Protein AF-0000000077127706 (afdb_homodimer)

Secondary structure (DSSP, 8-state):
------------------TT---S-------------------------------------S----TT-PPB--HHHHHHHHHHT--HHHHHHEEEEEETTTTEEE--GGG-EEETTBHHHHH--EEEEEEEEETTEEETHHHHHHHHHHHHHHTTPPPTT--SSS--HHHHHHHHHHHHHHHHHHT--SSEEEEEEEE--BS-SSS-GGG-S--EEEEEEEE----S-TT--PPPEEEEE--SPPPPHHHHTS-BS--HHHHHHHHHHHHTT-SEEE-B-TTSBB---SSSEEEEEEE----S------------SSSGGGSS--EEEEE--TTSS---HHHHHHHHHHHTS-TTGGGTEEEEEE---BHHHHHT-SEEEEEETTTEEEEEEEETTEE-S-TT----HHHHHHHHHHHHHHHH-GGGEEE--GGGT-/------------------TT-TTS-TT---------------------------------SS----TT---B--HHHHHHHHHHT--HHHHHHEEEEEETTTTEEE--GGG-EEETTBHHHHH--EEEEEEEEETTEEETHHHHHHHHHHHHHHTTPPPTT--SSS--HHHHHHHHHHHHHHHHHHT--SSEEEEEEEE--BS-SSS-GGG-S--EEEEEEEE----S-TT--PPPEEEEE--SPPPPHHHHTS-BS--HHHHHHHHHHHHTT-SEEE-B-TTSBB---SSSEEEEEEE----S------------SSSGGGSS--EEEEE--TTSS---HHHHHHHHHHHTS-TTGGGTEEEEEE---BHHHHHT-SEEEEEETTTEEEEEEEETTEE-S-TT----HHHHHHHHHHHHHHHH-GGGEEE--GGGT-

pLDDT: mean 79.5, std 29.15, range [15.66, 98.88]

Solvent-accessible surface area (backbone atoms only — not comparable to full-atom values): 49054 Å² total; per-residue (Å²): 136,88,72,54,78,69,80,82,91,85,81,88,79,87,95,86,82,84,82,78,76,85,75,82,75,93,76,81,79,94,80,77,85,86,78,82,81,80,76,81,77,78,84,77,80,81,79,76,77,76,73,74,72,77,70,67,75,68,80,66,69,78,71,80,65,68,88,83,66,72,50,77,37,52,45,68,53,47,52,53,37,42,42,73,58,54,51,67,60,41,69,74,21,42,34,20,34,36,32,59,77,58,55,34,31,28,60,40,54,56,47,48,52,44,60,51,38,17,30,18,37,62,28,8,34,27,27,45,49,72,32,45,28,35,85,38,19,29,34,45,47,67,60,45,48,52,52,38,51,52,23,26,58,74,69,66,33,60,70,60,67,51,81,76,73,73,72,58,58,67,30,52,54,50,49,50,51,50,51,35,48,46,44,20,67,34,65,66,36,55,55,28,36,43,34,36,35,42,20,31,16,41,44,51,87,70,64,53,62,82,54,24,79,47,32,29,43,36,36,39,32,36,50,51,79,73,68,87,62,88,86,58,72,63,64,76,32,34,33,30,77,42,87,63,72,74,61,57,40,80,56,30,46,30,53,49,13,53,30,40,63,34,26,48,32,45,50,51,14,50,76,68,74,32,73,37,22,31,37,56,45,96,89,45,29,44,52,32,41,70,82,31,42,42,38,30,34,38,74,40,78,71,68,82,78,70,79,76,73,84,71,78,78,75,71,49,81,90,56,49,79,69,44,95,61,49,26,23,36,40,22,42,49,52,75,55,29,59,71,52,67,46,50,53,48,48,35,42,38,36,56,73,67,41,74,38,46,93,74,38,37,72,39,50,46,71,40,86,37,42,48,69,58,55,58,64,13,60,40,35,30,38,28,20,82,87,66,44,32,25,34,38,48,27,50,68,88,37,65,36,28,58,91,84,46,94,73,52,67,67,40,51,52,49,26,53,49,48,56,48,44,54,71,63,40,60,94,45,44,46,74,44,58,42,69,80,69,99,106,59,74,73,80,85,76,84,85,84,80,93,81,74,91,76,77,75,92,70,74,88,71,78,75,86,69,72,90,72,76,75,88,77,77,84,78,75,80,76,73,77,82,73,79,76,76,71,75,73,73,72,72,74,70,66,73,67,78,66,68,78,71,80,64,66,88,84,68,72,50,77,37,52,44,69,53,46,52,52,36,43,43,73,58,54,50,68,60,42,69,72,22,42,33,20,34,36,33,60,77,59,55,34,32,30,61,40,54,56,48,47,53,44,59,50,40,18,30,18,37,62,28,9,34,26,27,43,47,69,30,46,27,35,86,38,20,30,34,46,46,69,60,44,48,52,52,38,52,52,23,26,58,75,70,66,31,61,72,59,67,49,81,76,73,73,72,59,58,68,30,52,54,50,50,52,52,49,51,35,49,47,42,19,67,35,66,65,37,55,54,28,35,42,35,37,34,42,22,33,16,43,44,51,86,69,64,52,62,81,54,23,79,46,32,30,42,35,38,39,32,35,50,51,80,72,69,87,62,89,86,58,73,64,63,76,32,34,32,31,76,42,89,63,74,74,61,57,40,79,56,30,46,31,53,49,14,54,30,38,61,34,26,48,30,45,51,51,13,51,75,68,72,30,73,37,22,31,36,54,44,96,88,44,30,43,53,31,41,68,81,30,43,42,38,27,34,37,74,40,79,71,70,82,78,69,79,73,73,83,70,78,78,78,71,50,83,90,55,50,80,70,44,96,60,47,26,22,36,39,22,42,49,52,77,54,28,58,70,51,67,48,49,53,51,48,35,43,38,36,58,72,67,41,74,38,47,93,75,38,37,72,38,50,45,70,39,87,38,41,50,69,58,55,57,65,12,59,40,36,30,38,28,18,83,87,64,46,29,25,32,38,48,26,51,69,87,37,64,35,28,58,89,84,48,95,73,52,67,67,40,51,51,49,26,53,50,50,54,47,44,56,72,62,40,59,93,43,46,46,75,44,58,40,68,80,70,100

Nearest PDB structures (foldseek):
  5mqz-assembly1_A  TM=9.033E-01  e=5.633E-25  Archaeoglobus fulgidus DSM 4304
  7z79-assembly1_F  TM=8.843E-01  e=9.056E-23  Variovorax paradoxus B4
  6h65-assembly2_B  TM=8.384E-01  e=2.078E-19  Haliangium ochraceum DSM 14365
  1i2k-assembly1_A  TM=8.230E-01  e=4.489E-17  Escherichia coli
  6bb9-assembly1_B  TM=8.659E-01  e=6.038E-16  Salmonella enterica subsp. enterica serovar Typhimurium

Radius of gyration: 34.41 Å; Cα contacts (8 Å, |Δi|>4): 1630; chains: 2; bounding box: 93×83×128 Å

Structure (mmCIF, N/CA/C/O backbone):
data_AF-0000000077127706-model_v1
#
loop_
_entity.id
_entity.type
_entity.pdbx_description
1 polymer 'Predicted protein'
#
loop_
_atom_site.group_PDB
_atom_site.id
_atom_site.type_symbol
_atom_site.label_atom_id
_atom_site.label_alt_id
_atom_site.label_comp_id
_atom_site.label_asym_id
_atom_site.label_entity_id
_atom_site.label_seq_id
_atom_site.pdbx_PDB_ins_code
_atom_site.Cartn_x
_atom_site.Cartn_y
_atom_site.Cartn_z
_atom_site.occupancy
_atom_site.B_iso_or_equiv
_atom_site.auth_seq_id
_atom_site.auth_comp_id
_atom_site.auth_asym_id
_atom_site.auth_atom_id
_atom_site.pdbx_PDB_model_num
ATOM 1 N N . MET A 1 1 ? 61.281 26.5 -26.328 1 18.11 1 MET A N 1
ATOM 2 C CA . MET A 1 1 ? 61.25 26.938 -27.719 1 18.11 1 MET A CA 1
ATOM 3 C C . MET A 1 1 ? 59.844 27.375 -28.141 1 18.11 1 MET A C 1
ATOM 5 O O . MET A 1 1 ? 58.875 26.984 -27.5 1 18.11 1 MET A O 1
ATOM 9 N N . SER A 1 2 ? 59.688 28.109 -29.234 1 18.64 2 SER A N 1
ATOM 10 C CA . SER A 1 2 ? 58.875 29.172 -29.844 1 18.64 2 SER A CA 1
ATOM 11 C C . SER A 1 2 ? 57.719 28.578 -30.609 1 18.64 2 SER A C 1
ATOM 13 O O . SER A 1 2 ? 57.781 28.438 -31.844 1 18.64 2 SER A O 1
ATOM 15 N N . ALA A 1 3 ? 57 27.562 -30.094 1 20.61 3 ALA A N 1
ATOM 16 C CA . ALA A 1 3 ? 56.312 26.703 -31.047 1 20.61 3 ALA A CA 1
ATOM 17 C C . ALA A 1 3 ? 55.156 27.453 -31.703 1 20.61 3 ALA A C 1
ATOM 19 O O . ALA A 1 3 ? 54.312 28.047 -31.016 1 20.61 3 ALA A O 1
ATOM 20 N N . PRO A 1 4 ? 54.812 27.391 -33.094 1 18.59 4 PRO A N 1
ATOM 21 C CA . PRO A 1 4 ? 54.344 28.297 -34.125 1 18.59 4 PRO A CA 1
ATOM 22 C C . PRO A 1 4 ? 52.812 28.328 -34.219 1 18.59 4 PRO A C 1
ATOM 24 O O . PRO A 1 4 ? 52.125 27.453 -33.656 1 18.59 4 PRO A O 1
ATOM 27 N N . ALA A 1 5 ? 52.156 29.047 -35.281 1 18.61 5 ALA A N 1
ATOM 28 C CA . ALA A 1 5 ? 51.125 30.016 -35.625 1 18.61 5 ALA A CA 1
ATOM 29 C C . ALA A 1 5 ? 49.875 29.344 -36.219 1 18.61 5 ALA A C 1
ATOM 31 O O . ALA A 1 5 ? 48.844 29.984 -36.375 1 18.61 5 ALA A O 1
ATOM 32 N N . ARG A 1 6 ? 49.625 27.875 -36.5 1 18.03 6 ARG A N 1
ATOM 33 C CA . ARG A 1 6 ? 49.188 27.641 -37.875 1 18.03 6 ARG A CA 1
ATOM 34 C C . ARG A 1 6 ? 47.688 27.922 -38.031 1 18.03 6 ARG A C 1
ATOM 36 O O . ARG A 1 6 ? 46.875 27.312 -37.344 1 18.03 6 ARG A O 1
ATOM 43 N N . CYS A 1 7 ? 47.188 29.016 -38.656 1 18.42 7 CYS A N 1
ATOM 44 C CA . CYS A 1 7 ? 45.969 29.797 -38.75 1 18.42 7 CYS A CA 1
ATOM 45 C C . CYS A 1 7 ? 44.906 29.047 -39.562 1 18.42 7 CYS A C 1
ATOM 47 O O . CYS A 1 7 ? 43.781 28.875 -39.094 1 18.42 7 CYS A O 1
ATOM 49 N N . PRO A 1 8 ? 44.688 29.188 -41.062 1 17.06 8 PRO A N 1
ATOM 50 C CA . PRO A 1 8 ? 43.594 29.906 -41.719 1 17.06 8 PRO A CA 1
ATOM 51 C C . PRO A 1 8 ? 42.625 28.984 -42.469 1 17.06 8 PRO A C 1
ATOM 53 O O . PRO A 1 8 ? 41.469 29.375 -42.75 1 17.06 8 PRO A O 1
ATOM 56 N N . LEU A 1 9 ? 42.875 27.656 -42.844 1 16.38 9 LEU A N 1
ATOM 57 C CA . LEU A 1 9 ? 42.531 27.422 -44.25 1 16.38 9 LEU A CA 1
ATOM 58 C C . LEU A 1 9 ? 41.031 27.438 -44.438 1 16.38 9 LEU A C 1
ATOM 60 O O . LEU A 1 9 ? 40.281 27.188 -43.5 1 16.38 9 LEU A O 1
ATOM 64 N N . ALA A 1 10 ? 40.438 26.984 -45.75 1 16.66 10 ALA A N 1
ATOM 65 C CA . ALA A 1 10 ? 39.75 27.344 -47 1 16.66 10 ALA A CA 1
ATOM 66 C C . ALA A 1 10 ? 38.375 26.719 -47.094 1 16.66 10 ALA A C 1
ATOM 68 O O . ALA A 1 10 ? 38.188 25.562 -46.719 1 16.66 10 ALA A O 1
ATOM 69 N N . ALA A 1 11 ? 37.188 27.438 -47.438 1 18.61 11 ALA A N 1
ATOM 70 C CA . ALA A 1 11 ? 35.75 27.594 -47.531 1 18.61 11 ALA A CA 1
ATOM 71 C C . ALA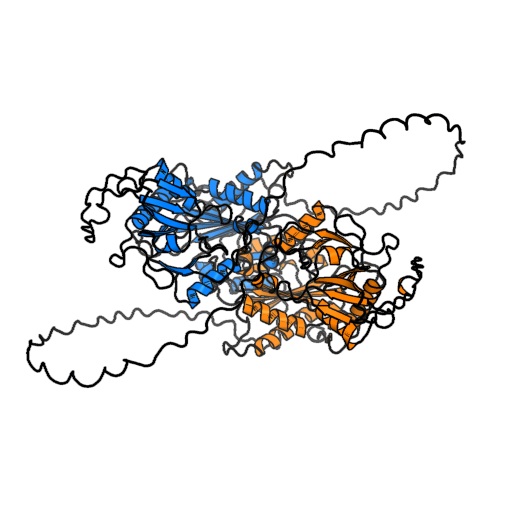 A 1 11 ? 35.156 26.75 -48.656 1 18.61 11 ALA A C 1
ATOM 73 O O . ALA A 1 11 ? 33.969 26.859 -48.969 1 18.61 11 ALA A O 1
ATOM 74 N N . THR A 1 12 ? 35.656 25.562 -49.156 1 16.02 12 THR A N 1
ATOM 75 C CA . THR A 1 12 ? 35.25 25.281 -50.531 1 16.02 12 THR A CA 1
ATOM 76 C C . THR A 1 12 ? 33.781 24.875 -50.625 1 16.02 12 THR A C 1
ATOM 78 O O . THR A 1 12 ? 33.344 24.031 -49.844 1 16.02 12 THR A O 1
ATOM 81 N N . ALA A 1 13 ? 32.719 25.672 -51.375 1 17.69 13 ALA A N 1
ATOM 82 C CA . ALA A 1 13 ? 31.344 25.953 -51.781 1 17.69 13 ALA A CA 1
ATOM 83 C C . ALA A 1 13 ? 30.828 24.922 -52.781 1 17.69 13 ALA A C 1
ATOM 85 O O . ALA A 1 13 ? 29.797 25.141 -53.406 1 17.69 13 ALA A O 1
ATOM 86 N N . THR A 1 14 ? 31.188 23.625 -52.969 1 16.25 14 THR A N 1
ATOM 87 C CA . THR A 1 14 ? 30.953 23.031 -54.281 1 16.25 14 THR A CA 1
ATOM 88 C C . THR A 1 14 ? 29.469 22.875 -54.562 1 16.25 14 THR A C 1
ATOM 90 O O . THR A 1 14 ? 28.656 22.812 -53.625 1 16.25 14 THR A O 1
ATOM 93 N N . GLY A 1 15 ? 28.875 22.469 -55.938 1 16.61 15 GLY A N 1
ATOM 94 C CA . GLY A 1 15 ? 28.094 22.656 -57.125 1 16.61 15 GLY A CA 1
ATOM 95 C C . GLY A 1 15 ? 26.75 21.969 -57.094 1 16.61 15 GLY A C 1
ATOM 96 O O . GLY A 1 15 ? 26.5 21.125 -56.219 1 16.61 15 GLY A O 1
ATOM 97 N N . ARG A 1 16 ? 25.719 22.078 -58.219 1 17.08 16 ARG A N 1
ATOM 98 C CA . ARG A 1 16 ? 24.484 22.391 -58.906 1 17.08 16 ARG A CA 1
ATOM 99 C C . ARG A 1 16 ? 23.703 21.125 -59.25 1 17.08 16 ARG A C 1
ATOM 101 O O . ARG A 1 16 ? 22.484 21.156 -59.406 1 17.08 16 ARG A O 1
ATOM 108 N N . LYS A 1 17 ? 24.156 19.859 -59.812 1 17.91 17 LYS A N 1
ATOM 109 C CA . LYS A 1 17 ? 23.641 19.359 -61.062 1 17.91 17 LYS A CA 1
ATOM 110 C C . LYS A 1 17 ? 22.281 18.688 -60.875 1 17.91 17 LYS A C 1
ATOM 112 O O . LYS A 1 17 ? 21.328 18.969 -61.625 1 17.91 17 LYS A O 1
ATOM 117 N N . LEU A 1 18 ? 21.984 17.266 -60.719 1 16.45 18 LEU A N 1
ATOM 118 C CA . LEU A 1 18 ? 21.5 16.312 -61.719 1 16.45 18 LEU A CA 1
ATOM 119 C C . LEU A 1 18 ? 20.047 15.914 -61.438 1 16.45 18 LEU A C 1
ATOM 121 O O . LEU A 1 18 ? 19.562 14.898 -61.938 1 16.45 18 LEU A O 1
ATOM 125 N N . GLU A 1 19 ? 19.031 16.562 -60.656 1 16.08 19 GLU A N 1
ATOM 126 C CA . GLU A 1 19 ? 18.062 15.664 -60.062 1 16.08 19 GLU A CA 1
ATOM 127 C C . GLU A 1 19 ? 16.906 15.391 -61.031 1 16.08 19 GLU A C 1
ATOM 129 O O . GLU A 1 19 ? 15.914 14.758 -60.656 1 16.08 19 GLU A O 1
ATOM 134 N N . ARG A 1 20 ? 16.703 15.859 -62.281 1 16.95 20 ARG A N 1
ATOM 135 C CA . ARG A 1 20 ? 15.352 16.141 -62.75 1 16.95 20 ARG A CA 1
ATOM 136 C C . ARG A 1 20 ? 14.664 14.867 -63.25 1 16.95 20 ARG A C 1
ATOM 138 O O . ARG A 1 20 ? 13.531 14.922 -63.75 1 16.95 20 ARG A O 1
ATOM 145 N N . ALA A 1 21 ? 15.156 13.602 -63.5 1 16.5 21 ALA A N 1
ATOM 146 C CA . ALA A 1 21 ? 14.734 12.805 -64.625 1 16.5 21 ALA A CA 1
ATOM 147 C C . ALA A 1 21 ? 13.43 12.062 -64.375 1 16.5 21 ALA A C 1
ATOM 149 O O . ALA A 1 21 ? 13.023 11.18 -65.125 1 16.5 21 ALA A O 1
ATOM 150 N N . ALA A 1 22 ? 12.625 12.164 -63.25 1 16.58 22 ALA A N 1
ATOM 151 C CA . ALA A 1 22 ? 11.742 11.039 -62.938 1 16.58 22 ALA A CA 1
ATOM 152 C C . ALA A 1 22 ? 10.469 11.102 -63.781 1 16.58 22 ALA A C 1
ATOM 154 O O . ALA A 1 22 ? 9.438 11.602 -63.344 1 16.58 22 ALA A O 1
ATOM 155 N N . ALA A 1 23 ? 10.438 11.508 -65.062 1 16.98 23 ALA A N 1
ATOM 156 C CA . ALA A 1 23 ? 9.203 11.82 -65.75 1 16.98 23 ALA A CA 1
ATOM 157 C C . ALA A 1 23 ? 8.297 10.602 -65.812 1 16.98 23 ALA A C 1
ATOM 159 O O . ALA A 1 23 ? 7.113 10.68 -65.5 1 16.98 23 ALA A O 1
ATOM 160 N N . ALA A 1 24 ? 7.969 9.984 -67.125 1 16.83 24 ALA A N 1
ATOM 161 C CA . ALA A 1 24 ? 6.816 9.898 -68 1 16.83 24 ALA A CA 1
ATOM 162 C C . ALA A 1 24 ? 6.254 8.477 -68 1 16.83 24 ALA A C 1
ATOM 164 O O . ALA A 1 24 ? 5.094 8.273 -68.375 1 16.83 24 ALA A O 1
ATOM 165 N N . ALA A 1 25 ? 6.898 7.301 -67.812 1 15.73 25 ALA A N 1
ATOM 166 C CA . ALA A 1 25 ? 6.68 6.238 -68.812 1 15.73 25 ALA A CA 1
ATOM 167 C C . ALA A 1 25 ? 5.449 5.406 -68.438 1 15.73 25 ALA A C 1
ATOM 169 O O . ALA A 1 25 ? 4.84 4.781 -69.312 1 15.73 25 ALA A O 1
ATOM 170 N N . ALA A 1 26 ? 4.949 5.004 -67.25 1 15.75 26 ALA A N 1
ATOM 171 C CA . ALA A 1 26 ? 4.652 3.574 -67.188 1 15.75 26 ALA A CA 1
ATOM 172 C C . ALA A 1 26 ? 3.232 3.289 -67.625 1 15.75 26 ALA A C 1
ATOM 174 O O . ALA A 1 26 ? 2.266 3.559 -66.938 1 15.75 26 ALA A O 1
ATOM 175 N N . ALA A 1 27 ? 2.75 3.574 -68.875 1 16.94 27 ALA A N 1
ATOM 176 C CA . ALA A 1 27 ? 1.384 3.57 -69.375 1 16.94 27 ALA A CA 1
ATOM 177 C C . ALA A 1 27 ? 0.805 2.158 -69.375 1 16.94 27 ALA A C 1
ATOM 179 O O . ALA A 1 27 ? -0.36 1.956 -69 1 16.94 27 ALA A O 1
ATOM 180 N N . ALA A 1 28 ? 1.319 1.127 -70.125 1 16.72 28 ALA A N 1
ATOM 181 C CA . ALA A 1 28 ? 0.555 0.454 -71.188 1 16.72 28 ALA A CA 1
ATOM 182 C C . ALA A 1 28 ? -0.223 -0.731 -70.625 1 16.72 28 ALA A C 1
ATOM 184 O O . ALA A 1 28 ? -1.38 -0.952 -71 1 16.72 28 ALA A O 1
ATOM 185 N N . ALA A 1 29 ? 0.393 -1.818 -70 1 15.66 29 ALA A N 1
ATOM 186 C CA . ALA A 1 29 ? 0.134 -3.113 -70.625 1 15.66 29 ALA A CA 1
ATOM 187 C C . ALA A 1 29 ? -1.196 -3.693 -70.188 1 15.66 29 ALA A C 1
ATOM 189 O O . ALA A 1 29 ? -2.008 -4.141 -71 1 15.66 29 ALA A O 1
ATOM 190 N N . ARG A 1 30 ? -1.265 -4.75 -69.125 1 16.48 30 ARG A N 1
ATOM 191 C CA . ARG A 1 30 ? -1.549 -6.16 -69.375 1 16.48 30 ARG A CA 1
ATOM 192 C C . ARG A 1 30 ? -3.02 -6.473 -69.125 1 16.48 30 ARG A C 1
ATOM 194 O O . ARG A 1 30 ? -3.525 -6.266 -68 1 16.48 30 ARG A O 1
ATOM 201 N N . ALA A 1 31 ? -3.926 -6.602 -70.125 1 17.73 31 ALA A N 1
ATOM 202 C CA . ALA A 1 31 ? -5.352 -6.754 -70.375 1 17.73 31 ALA A CA 1
ATOM 203 C C . ALA A 1 31 ? -5.871 -8.086 -69.812 1 17.73 31 ALA A C 1
ATOM 205 O O . ALA A 1 31 ? -7.051 -8.203 -69.5 1 17.73 31 ALA A O 1
ATOM 206 N N . ARG A 1 32 ? -5.164 -9.242 -69.812 1 17.03 32 ARG A N 1
ATOM 207 C CA . ARG A 1 32 ? -5.895 -10.328 -70.5 1 17.03 32 ARG A CA 1
ATOM 208 C C . ARG A 1 32 ? -6.863 -10.992 -69.5 1 17.03 32 ARG A C 1
ATOM 210 O O . ARG A 1 32 ? -8.047 -11.164 -69.812 1 17.03 32 ARG A O 1
ATOM 217 N N . GLY A 1 33 ? -6.48 -12.086 -68.688 1 16.97 33 GLY A N 1
ATOM 218 C CA . GLY A 1 33 ? -6.953 -13.438 -68.938 1 16.97 33 GLY A CA 1
ATOM 219 C C . GLY A 1 33 ? -8.242 -13.766 -68.188 1 16.97 33 GLY A C 1
ATOM 220 O O . GLY A 1 33 ? -9.289 -13.938 -68.812 1 16.97 33 GLY A O 1
ATOM 221 N N . ARG A 1 34 ? -8.211 -14.602 -67 1 17.94 34 ARG A N 1
ATOM 222 C CA . ARG A 1 34 ? -8.703 -15.961 -66.812 1 17.94 34 ARG A CA 1
ATOM 223 C C . ARG A 1 34 ? -10.055 -15.953 -66.062 1 17.94 34 ARG A C 1
ATOM 225 O O . ARG A 1 34 ? -10.266 -15.172 -65.125 1 17.94 34 ARG A O 1
ATOM 232 N N . ARG A 1 35 ? -11.102 -16.672 -66.562 1 19.67 35 ARG A N 1
ATOM 233 C CA . ARG A 1 35 ? -12.547 -16.844 -66.438 1 19.67 35 ARG A CA 1
ATOM 234 C C . ARG A 1 35 ? -12.93 -17.656 -65.25 1 19.67 35 ARG A C 1
ATOM 236 O O . ARG A 1 35 ? -14.109 -17.938 -65 1 19.67 35 ARG A O 1
ATOM 243 N N . ARG A 1 36 ? -12.07 -17.953 -64.188 1 18.72 36 ARG A N 1
ATOM 244 C CA . ARG A 1 36 ? -12.438 -19.219 -63.562 1 18.72 36 ARG A CA 1
ATOM 245 C C . ARG A 1 36 ? -13.789 -19.109 -62.875 1 18.72 36 ARG A C 1
ATOM 247 O O . ARG A 1 36 ? -14.148 -18.047 -62.375 1 18.72 36 ARG A O 1
ATOM 254 N N . ARG A 1 37 ? -14.586 -20.219 -62.906 1 19.77 37 ARG A N 1
ATOM 255 C CA . ARG A 1 37 ? -15.953 -20.688 -62.688 1 19.77 37 ARG A CA 1
ATOM 256 C C . ARG A 1 37 ? -16.312 -20.734 -61.219 1 19.77 37 ARG A C 1
ATOM 258 O O . ARG A 1 37 ? -15.578 -21.312 -60.406 1 19.77 37 ARG A O 1
ATOM 265 N N . ARG A 1 38 ? -17.219 -19.922 -60.656 1 19.47 38 ARG A N 1
ATOM 266 C CA . ARG A 1 38 ? -17.672 -19.562 -59.312 1 19.47 38 ARG A CA 1
ATOM 267 C C . ARG A 1 38 ? -18.531 -20.656 -58.719 1 19.47 38 ARG A C 1
ATOM 269 O O . ARG A 1 38 ? -19.656 -20.906 -59.156 1 19.47 38 ARG A O 1
ATOM 276 N N . ARG A 1 39 ? -17.844 -21.859 -58.438 1 18.75 39 ARG A N 1
ATOM 277 C CA . ARG A 1 39 ? -18.703 -22.938 -57.969 1 18.75 39 ARG A CA 1
ATOM 278 C C . ARG A 1 39 ? -19.484 -22.5 -56.719 1 18.75 39 ARG A C 1
ATOM 280 O O . ARG A 1 39 ? -18.953 -21.797 -55.875 1 18.75 39 ARG A O 1
ATOM 287 N N . ALA A 1 40 ? -20.828 -22.688 -56.688 1 21.75 40 ALA A N 1
ATOM 288 C CA . ALA A 1 40 ? -22 -22.297 -55.906 1 21.75 40 ALA A CA 1
ATOM 289 C C . ALA A 1 40 ? -22.016 -23 -54.562 1 21.75 40 ALA A C 1
ATOM 291 O O . ALA A 1 40 ? -22.219 -24.203 -54.469 1 21.75 40 ALA A O 1
ATOM 292 N N . HIS A 1 41 ? -20.875 -22.984 -53.75 1 21.69 41 HIS A N 1
ATOM 293 C CA . HIS A 1 41 ? -20.984 -23.922 -52.656 1 21.69 41 HIS A CA 1
ATOM 294 C C . HIS A 1 41 ? -22.203 -23.609 -51.781 1 21.69 41 HIS A C 1
ATOM 296 O O . HIS A 1 41 ? -22.609 -22.453 -51.656 1 21.69 41 HIS A O 1
ATOM 302 N N . PRO A 1 42 ? -22.938 -24.641 -51.344 1 25.67 42 PRO A N 1
ATOM 303 C CA . PRO A 1 42 ? -24.266 -24.719 -50.688 1 25.67 42 PRO A CA 1
ATOM 304 C C . PRO A 1 42 ? -24.312 -24.078 -49.312 1 25.67 42 PRO A C 1
ATOM 306 O O . PRO A 1 42 ? -23.266 -23.969 -48.656 1 25.67 42 PRO A O 1
ATOM 309 N N . PRO A 1 43 ? -25.422 -23.438 -48.875 1 23.78 43 PRO A N 1
ATOM 310 C CA . PRO A 1 43 ? -25.703 -22.516 -47.781 1 23.78 43 PRO A CA 1
ATOM 311 C C . PRO A 1 43 ? -25.594 -23.172 -46.406 1 23.78 43 PRO A C 1
ATOM 313 O O . PRO A 1 43 ? -26.078 -24.297 -46.219 1 23.78 43 PRO A O 1
ATOM 316 N N . ARG A 1 44 ? -24.422 -23.203 -45.688 1 22 44 ARG A N 1
ATOM 317 C CA . ARG A 1 44 ? -24.312 -23.844 -44.406 1 22 44 ARG A CA 1
ATOM 318 C C . ARG A 1 44 ? -25.391 -23.344 -43.438 1 22 44 ARG A C 1
ATOM 320 O O . ARG A 1 44 ? -25.719 -22.156 -43.438 1 22 44 ARG A O 1
ATOM 327 N N . PRO A 1 45 ? -26.234 -24.25 -42.844 1 22.78 45 PRO A N 1
ATOM 328 C CA . PRO A 1 45 ? -27.375 -23.969 -41.969 1 22.78 45 PRO A CA 1
ATOM 329 C C . PRO A 1 45 ? -26.953 -23.281 -40.688 1 22.78 45 PRO A C 1
ATOM 331 O O . PRO A 1 45 ? -25.891 -23.594 -40.125 1 22.78 45 PRO A O 1
ATOM 334 N N . ARG A 1 46 ? -27.297 -21.984 -40.406 1 23.45 46 ARG A N 1
ATOM 335 C CA . ARG A 1 46 ? -27.047 -21.094 -39.281 1 23.45 46 ARG A CA 1
ATOM 336 C C . ARG A 1 46 ? -27.641 -21.656 -38 1 23.45 46 ARG A C 1
ATOM 338 O O . ARG A 1 46 ? -28.859 -21.672 -37.812 1 23.45 46 ARG A O 1
ATOM 345 N N . TRP A 1 47 ? -27.109 -22.781 -37.438 1 20.22 47 TRP A N 1
ATOM 346 C CA . TRP A 1 47 ? -27.688 -23.188 -36.156 1 20.22 47 TRP A CA 1
ATOM 347 C C . TRP A 1 47 ? -27.5 -22.094 -35.094 1 20.22 47 TRP A C 1
ATOM 349 O O . TRP A 1 47 ? -26.375 -21.656 -34.844 1 20.22 47 TRP A O 1
ATOM 359 N N . THR A 1 48 ? -28.438 -21.141 -35 1 22.3 48 THR A N 1
ATOM 360 C CA . THR A 1 48 ? -28.547 -20.047 -34.062 1 22.3 48 THR A CA 1
ATOM 361 C C . THR A 1 48 ? -28.625 -20.578 -32.625 1 22.3 48 THR A C 1
ATOM 363 O O . THR A 1 48 ? -29.609 -21.203 -32.219 1 22.3 48 THR A O 1
ATOM 366 N N . THR A 1 49 ? -27.562 -21.281 -32.125 1 23.59 49 THR A N 1
ATOM 367 C CA . THR A 1 49 ? -27.719 -21.641 -30.703 1 23.59 49 THR A CA 1
ATOM 368 C C . THR A 1 49 ? -27.891 -20.391 -29.844 1 23.59 49 THR A C 1
ATOM 370 O O . THR A 1 49 ? -27 -19.531 -29.797 1 23.59 49 THR A O 1
ATOM 373 N N . ALA A 1 50 ? -29.094 -19.875 -29.609 1 23.69 50 ALA A N 1
ATOM 374 C CA . ALA A 1 50 ? -29.5 -18.812 -28.703 1 23.69 50 ALA A CA 1
ATOM 375 C C . ALA A 1 50 ? -29.078 -19.125 -27.266 1 23.69 50 ALA A C 1
ATOM 377 O O . ALA A 1 50 ? -29.688 -19.969 -26.609 1 23.69 50 ALA A O 1
ATOM 378 N N . VAL A 1 51 ? -27.812 -19.312 -27.016 1 24.58 51 VAL A N 1
ATOM 379 C CA . VAL A 1 51 ? -27.547 -19.344 -25.578 1 24.58 51 VAL A CA 1
ATOM 380 C C . VAL A 1 51 ? -28.031 -18.047 -24.922 1 24.58 51 VAL A C 1
ATOM 382 O O . VAL A 1 51 ? -27.547 -16.969 -25.25 1 24.58 51 VAL A O 1
ATOM 385 N N . ALA A 1 52 ? -29.234 -17.953 -24.469 1 25.14 52 ALA A N 1
ATOM 386 C CA . ALA A 1 52 ? -29.781 -16.859 -23.688 1 25.14 52 ALA A CA 1
ATOM 387 C C . ALA A 1 52 ? -28.922 -16.562 -22.469 1 25.14 52 ALA A C 1
ATOM 389 O O . ALA A 1 52 ? -28.781 -17.406 -21.578 1 25.14 52 ALA A O 1
ATOM 390 N N . ALA A 1 53 ? -27.875 -15.867 -22.641 1 26.98 53 ALA A N 1
ATOM 391 C CA . ALA A 1 53 ? -27.156 -15.312 -21.5 1 26.98 53 ALA A CA 1
ATOM 392 C C . ALA A 1 53 ? -28.109 -14.609 -20.531 1 26.98 53 ALA A C 1
ATOM 394 O O . ALA A 1 53 ? -28.719 -13.602 -20.891 1 26.98 53 ALA A O 1
ATOM 395 N N . ALA A 1 54 ? -28.766 -15.375 -19.719 1 26.25 54 ALA A N 1
ATOM 396 C CA . ALA A 1 54 ? -29.5 -14.734 -18.641 1 26.25 54 ALA A CA 1
ATOM 397 C C . ALA A 1 54 ? -28.672 -13.664 -17.953 1 26.25 54 ALA A C 1
ATOM 399 O O . ALA A 1 54 ? -27.641 -13.969 -17.344 1 26.25 54 ALA A O 1
ATOM 400 N N . SER A 1 55 ? -28.578 -12.5 -18.484 1 26.94 55 SER A N 1
ATOM 401 C CA . SER A 1 55 ? -28.047 -11.305 -17.844 1 26.94 55 SER A CA 1
ATOM 40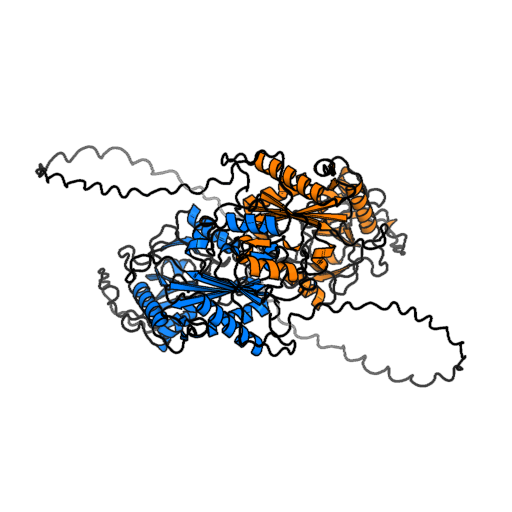2 C C . SER A 1 55 ? -28.641 -11.117 -16.453 1 26.94 55 SER A C 1
ATOM 404 O O . SER A 1 55 ? -29.797 -10.703 -16.312 1 26.94 55 SER A O 1
ATOM 406 N N . SER A 1 56 ? -28.359 -12.008 -15.594 1 30.09 56 SER A N 1
ATOM 407 C CA . SER A 1 56 ? -28.859 -11.594 -14.281 1 30.09 56 SER A CA 1
ATOM 408 C C . SER A 1 56 ? -28.484 -10.141 -14 1 30.09 56 SER A C 1
ATOM 410 O O . SER A 1 56 ? -27.359 -9.719 -14.234 1 30.09 56 SER A O 1
ATOM 412 N N . PRO A 1 57 ? -29.406 -9.25 -13.945 1 29.94 57 PRO A N 1
ATOM 413 C CA . PRO A 1 57 ? -29.156 -7.848 -13.625 1 29.94 57 PRO A CA 1
ATOM 414 C C . PRO A 1 57 ? -28.219 -7.68 -12.43 1 29.94 57 PRO A C 1
ATOM 416 O O . PRO A 1 57 ? -28.281 -8.461 -11.477 1 29.94 57 PRO A O 1
ATOM 419 N N . SER A 1 58 ? -27.031 -7.402 -12.656 1 34.25 58 SER A N 1
ATOM 420 C CA . SER A 1 58 ? -26.156 -6.945 -11.57 1 34.25 58 SER A CA 1
ATOM 421 C C . SER A 1 58 ? -26.922 -6.074 -10.578 1 34.25 58 SER A C 1
ATOM 423 O O . SER A 1 58 ? -27.734 -5.238 -10.977 1 34.25 58 SER A O 1
ATOM 425 N N . PRO A 1 59 ? -27.203 -6.555 -9.406 1 35.53 59 PRO A N 1
ATOM 426 C CA . PRO A 1 59 ? -27.938 -5.645 -8.531 1 35.53 59 PRO A CA 1
ATOM 427 C C . PRO A 1 59 ? -27.531 -4.184 -8.711 1 35.53 59 PRO A C 1
ATOM 429 O O . PRO A 1 59 ? -26.344 -3.896 -8.945 1 35.53 59 PRO A O 1
ATOM 432 N N . SER A 1 60 ? -28.375 -3.367 -9.305 1 35.53 60 SER A N 1
ATOM 433 C CA . SER A 1 60 ? -28.234 -1.916 -9.383 1 35.53 60 SER A CA 1
ATOM 434 C C . SER A 1 60 ? -27.594 -1.352 -8.117 1 35.53 60 SER A C 1
ATOM 436 O O . SER A 1 60 ? -27.781 -1.896 -7.027 1 35.53 60 SER A O 1
ATOM 438 N N . PRO A 1 61 ? -26.469 -0.689 -8.25 1 42.47 61 PRO A N 1
ATOM 439 C CA . PRO A 1 61 ? -26.016 0.016 -7.047 1 42.47 61 PRO A CA 1
ATOM 440 C C . PRO A 1 61 ? -27.188 0.531 -6.199 1 42.47 61 PRO A C 1
ATOM 442 O O . PRO A 1 61 ? -28.266 0.786 -6.723 1 42.47 61 PRO A O 1
ATOM 445 N N . PRO A 1 62 ? -27.281 0.112 -4.949 1 39.44 62 PRO A N 1
ATOM 446 C CA . PRO A 1 62 ? -28.406 0.745 -4.25 1 39.44 62 PRO A CA 1
ATOM 447 C C . PRO A 1 62 ? -28.781 2.104 -4.844 1 39.44 62 PRO A C 1
ATOM 449 O O . PRO A 1 62 ? -27.922 2.771 -5.441 1 39.44 62 PRO A O 1
ATOM 452 N N . SER A 1 63 ? -30.031 2.229 -5.312 1 37.25 63 SER A N 1
ATOM 453 C CA . SER A 1 63 ? -30.641 3.494 -5.703 1 37.25 63 SER A CA 1
ATOM 454 C C . SER A 1 63 ? -30.016 4.668 -4.961 1 37.25 63 SER A C 1
ATOM 456 O O . SER A 1 63 ? -29.516 4.504 -3.846 1 37.25 63 SER A O 1
ATOM 458 N N . ASP A 1 64 ? -29.609 5.703 -5.742 1 39.78 64 ASP A N 1
ATOM 459 C CA . ASP A 1 64 ? -29.281 7.043 -5.266 1 39.78 64 ASP A CA 1
ATOM 460 C C . ASP A 1 64 ? -30.109 7.406 -4.039 1 39.78 64 ASP A C 1
ATOM 462 O O . ASP A 1 64 ? -31.25 7.848 -4.164 1 39.78 64 ASP A O 1
ATOM 466 N N . ASP A 1 65 ? -30.156 6.641 -3.029 1 38.84 65 ASP A N 1
ATOM 467 C CA . ASP A 1 65 ? -30.797 7.305 -1.896 1 38.84 65 ASP A CA 1
ATOM 468 C C . ASP A 1 65 ? -30.594 8.82 -1.961 1 38.84 65 ASP A C 1
ATOM 470 O O . ASP A 1 65 ? -29.484 9.297 -2.211 1 38.84 65 ASP A O 1
ATOM 474 N N . ASP A 1 66 ? -31.516 9.57 -2.291 1 41.78 66 ASP A N 1
ATOM 475 C CA . ASP A 1 66 ? -31.562 11.016 -2.137 1 41.78 66 ASP A CA 1
ATOM 476 C C . ASP A 1 66 ? -30.625 11.477 -1.02 1 41.78 66 ASP A C 1
ATOM 478 O O . ASP A 1 66 ? -30.578 10.859 0.049 1 41.78 66 ASP A O 1
ATOM 482 N N . ASP A 1 67 ? -29.453 12.18 -1.405 1 49.34 67 ASP A N 1
ATOM 483 C CA . ASP A 1 67 ? -28.406 12.844 -0.637 1 49.34 67 ASP A CA 1
ATOM 484 C C . ASP A 1 67 ? -28.891 13.219 0.759 1 49.34 67 ASP A C 1
ATOM 486 O O . ASP A 1 67 ? -28.094 13.586 1.625 1 49.34 67 ASP A O 1
ATOM 490 N N . ASP A 1 68 ? -30.203 13.344 1.035 1 58.75 68 ASP A N 1
ATOM 491 C CA . ASP A 1 68 ? -30.625 14.133 2.189 1 58.75 68 ASP A CA 1
ATOM 492 C C . ASP A 1 68 ? -30.547 13.305 3.473 1 58.75 68 ASP A C 1
ATOM 494 O O . ASP A 1 68 ? -30.594 13.859 4.574 1 58.75 68 ASP A O 1
ATOM 498 N N . ASP A 1 69 ? -30.375 11.883 3.572 1 81.69 69 ASP A N 1
ATOM 499 C CA . ASP A 1 69 ? -30.25 11.406 4.949 1 81.69 69 ASP A CA 1
ATOM 500 C C . ASP A 1 69 ? -29.422 10.133 5.02 1 81.69 69 ASP A C 1
ATOM 502 O O . ASP A 1 69 ? -29.906 9.047 4.691 1 81.69 69 ASP A O 1
ATOM 506 N N . ILE A 1 70 ? -28.156 10.195 5.184 1 92.88 70 ILE A N 1
ATOM 507 C CA . ILE A 1 70 ? -27.312 9.047 5.477 1 92.88 70 ILE A CA 1
ATOM 508 C C . ILE A 1 70 ? -27.625 8.523 6.875 1 92.88 70 ILE A C 1
ATOM 510 O O . ILE A 1 70 ? -27.438 9.227 7.867 1 92.88 70 ILE A O 1
ATOM 514 N N . PRO A 1 71 ? -28.109 7.301 6.961 1 95.62 71 PRO A N 1
ATOM 515 C CA . PRO A 1 71 ? -28.453 6.785 8.289 1 95.62 71 PRO A CA 1
ATOM 516 C C . PRO A 1 71 ? -27.234 6.57 9.172 1 95.62 71 PRO A C 1
ATOM 518 O O . PRO A 1 71 ? -26.141 6.258 8.664 1 95.62 71 PRO A O 1
ATOM 521 N N . VAL A 1 72 ? -27.391 6.781 10.469 1 97.38 72 VAL A N 1
ATOM 522 C CA . VAL A 1 72 ? -26.391 6.418 11.477 1 97.38 72 VAL A CA 1
ATOM 523 C C . VAL A 1 72 ? -26.781 5.082 12.117 1 97.38 72 VAL A C 1
ATOM 525 O O . VAL A 1 72 ? -27.828 4.965 12.75 1 97.38 72 VAL A O 1
ATOM 528 N N . LEU A 1 73 ? -25.938 4.078 11.945 1 97.38 73 LEU A N 1
ATOM 529 C CA . LEU A 1 73 ? -26.266 2.732 12.398 1 97.38 73 LEU A CA 1
ATOM 530 C C . LEU A 1 73 ? -25.281 2.262 13.469 1 97.38 73 LEU A C 1
ATOM 532 O O . LEU A 1 73 ? -24.141 2.709 13.5 1 97.38 73 LEU A O 1
ATOM 536 N N . ASP A 1 74 ? -25.75 1.341 14.312 1 95.44 74 ASP A N 1
ATOM 537 C CA . ASP A 1 74 ? -24.859 0.667 15.25 1 95.44 74 ASP A CA 1
ATOM 538 C C . ASP A 1 74 ? -24.141 -0.497 14.586 1 95.44 74 ASP A C 1
ATOM 540 O O . ASP A 1 74 ? -24.266 -0.696 13.375 1 95.44 74 ASP A O 1
ATOM 544 N N . ALA A 1 75 ? -23.391 -1.19 15.367 1 94.56 75 ALA A N 1
ATOM 545 C CA . ALA A 1 75 ? -22.547 -2.25 14.82 1 94.56 75 ALA A CA 1
ATOM 546 C C . ALA A 1 75 ? -23.391 -3.326 14.141 1 94.56 75 ALA A C 1
ATOM 548 O O . ALA A 1 75 ? -23.047 -3.801 13.055 1 94.56 75 ALA A O 1
ATOM 549 N N . ALA A 1 76 ? -24.453 -3.666 14.742 1 93.25 76 ALA A N 1
ATOM 550 C CA . ALA A 1 76 ? -25.328 -4.688 14.172 1 93.25 76 ALA A CA 1
ATOM 551 C C . ALA A 1 76 ? -25.875 -4.246 12.82 1 93.25 76 ALA A C 1
ATOM 553 O O . ALA A 1 76 ? -25.922 -5.035 11.875 1 93.25 76 ALA A O 1
ATOM 554 N N . GLY A 1 77 ? -26.328 -2.975 12.75 1 95.31 77 GLY A N 1
ATOM 555 C CA . GLY A 1 77 ? -26.828 -2.434 11.5 1 95.31 77 GLY A CA 1
ATOM 556 C C . GLY A 1 77 ? -25.766 -2.406 10.398 1 95.31 77 GLY A C 1
ATOM 557 O O . GLY A 1 77 ? -26.062 -2.744 9.25 1 95.31 77 GLY A O 1
ATOM 558 N N . VAL A 1 78 ? -24.578 -2.027 10.727 1 96.44 78 VAL A N 1
ATOM 559 C CA . VAL A 1 78 ? -23.484 -1.969 9.766 1 96.44 78 VAL A CA 1
ATOM 560 C C . VAL A 1 78 ? -23.172 -3.371 9.25 1 96.44 78 VAL A C 1
ATOM 562 O O . VAL A 1 78 ? -23.016 -3.574 8.039 1 96.44 78 VAL A O 1
ATOM 565 N N . HIS A 1 79 ? -23.094 -4.344 10.109 1 93.94 79 HIS A N 1
ATOM 566 C CA . HIS A 1 79 ? -22.766 -5.715 9.734 1 93.94 79 HIS A CA 1
ATOM 567 C C . HIS A 1 79 ? -23.844 -6.305 8.836 1 93.94 79 HIS A C 1
ATOM 569 O O . HIS A 1 79 ? -23.547 -7.062 7.91 1 93.94 79 HIS A O 1
ATOM 575 N N . ALA A 1 80 ? -25.109 -5.945 9.156 1 94.81 80 ALA A N 1
ATOM 576 C CA . ALA A 1 80 ? -26.203 -6.391 8.305 1 94.81 80 ALA A CA 1
ATOM 577 C C . ALA A 1 80 ? -26.062 -5.82 6.895 1 94.81 80 ALA A C 1
ATOM 579 O O . ALA A 1 80 ? -26.328 -6.52 5.91 1 94.81 80 ALA A O 1
ATOM 580 N N . ARG A 1 81 ? -25.672 -4.582 6.816 1 95.38 81 ARG A N 1
ATOM 581 C CA . ARG A 1 81 ? -25.469 -3.957 5.512 1 95.38 81 ARG A CA 1
ATOM 582 C C . ARG A 1 81 ? -24.297 -4.594 4.777 1 95.38 81 ARG A C 1
ATOM 584 O O . ARG A 1 81 ? -24.359 -4.801 3.562 1 95.38 81 ARG A O 1
ATOM 591 N N . LEU A 1 82 ? -23.234 -4.879 5.484 1 95.31 82 LEU A N 1
ATOM 592 C CA . LEU A 1 82 ? -22.094 -5.559 4.887 1 95.31 82 LEU A CA 1
ATOM 593 C C . LEU A 1 82 ? -22.516 -6.906 4.301 1 95.31 82 LEU A C 1
ATOM 595 O O . LEU A 1 82 ? -22.156 -7.234 3.168 1 95.31 82 LEU A O 1
ATOM 599 N N . ALA A 1 83 ? -23.219 -7.629 5.074 1 94.5 83 ALA A N 1
ATOM 600 C CA . ALA A 1 83 ? -23.672 -8.945 4.633 1 94.5 83 ALA A CA 1
ATOM 601 C C . ALA A 1 83 ? -24.531 -8.836 3.377 1 94.5 83 ALA A C 1
ATOM 603 O O . ALA A 1 83 ? -24.375 -9.633 2.443 1 94.5 83 ALA A O 1
ATOM 604 N N . SER A 1 84 ? -25.391 -7.855 3.357 1 95.12 84 SER A N 1
ATOM 605 C CA . SER A 1 84 ? -26.297 -7.691 2.236 1 95.12 84 SER A CA 1
ATOM 606 C C . SER A 1 84 ? -25.562 -7.25 0.977 1 95.12 84 SER A C 1
ATOM 608 O O . SER A 1 84 ? -26.094 -7.383 -0.132 1 95.12 84 SER A O 1
ATOM 610 N N . ARG A 1 85 ? -24.359 -6.777 1.174 1 95.12 85 ARG A N 1
ATOM 611 C CA . ARG A 1 85 ? -23.625 -6.223 0.045 1 95.12 85 ARG A CA 1
ATOM 612 C C . ARG A 1 85 ? -22.516 -7.164 -0.404 1 95.12 85 ARG A C 1
ATOM 614 O O . ARG A 1 85 ? -21.656 -6.789 -1.209 1 95.12 85 ARG A O 1
ATOM 621 N N . THR A 1 86 ? -22.516 -8.367 0.113 1 96.62 86 THR A N 1
ATOM 622 C CA . THR A 1 86 ? -21.562 -9.352 -0.382 1 96.62 86 THR A CA 1
ATOM 623 C C . THR A 1 86 ? -21.766 -9.594 -1.875 1 96.62 86 THR A C 1
ATOM 625 O O . THR A 1 86 ? -22.859 -9.969 -2.307 1 96.62 86 THR A O 1
ATOM 628 N N . HIS A 1 87 ? -20.766 -9.367 -2.645 1 97.12 87 HIS A N 1
ATOM 629 C CA . HIS A 1 87 ? -20.922 -9.453 -4.094 1 97.12 87 HIS A CA 1
ATOM 630 C C . HIS A 1 87 ? -20.844 -10.898 -4.57 1 97.12 87 HIS A C 1
ATOM 632 O O . HIS A 1 87 ? -20.312 -11.766 -3.869 1 97.12 87 HIS A O 1
ATOM 638 N N . ASP A 1 88 ? -21.219 -11.195 -5.77 1 96.12 88 ASP A N 1
ATOM 639 C CA . ASP A 1 88 ? -21.422 -12.547 -6.289 1 96.12 88 ASP A CA 1
ATOM 640 C C . ASP A 1 88 ? -20.094 -13.289 -6.422 1 96.12 88 ASP A C 1
ATOM 642 O O . ASP A 1 88 ? -20.016 -14.484 -6.133 1 96.12 88 ASP A O 1
ATOM 646 N N . ALA A 1 89 ? -19.109 -12.602 -6.832 1 95.81 89 ALA A N 1
ATOM 647 C CA . ALA A 1 89 ? -17.797 -13.258 -6.969 1 95.81 89 ALA A CA 1
ATOM 648 C C . ALA A 1 89 ? -17.328 -13.812 -5.633 1 95.81 89 ALA A C 1
ATOM 650 O O . ALA A 1 89 ? -16.734 -14.898 -5.582 1 95.81 89 ALA A O 1
ATOM 651 N N . ALA A 1 90 ? -17.562 -13.07 -4.578 1 97.25 90 ALA A N 1
ATOM 652 C CA . ALA A 1 90 ? -17.172 -13.539 -3.248 1 97.25 90 ALA A CA 1
ATOM 653 C C . ALA A 1 90 ? -17.969 -14.773 -2.848 1 97.25 90 ALA A C 1
ATOM 655 O O . ALA A 1 90 ? -17.406 -15.758 -2.363 1 97.25 90 ALA A O 1
ATOM 656 N N . LYS A 1 91 ? -19.266 -14.742 -3.088 1 96.25 91 LYS A N 1
ATOM 657 C CA . LYS A 1 91 ? -20.125 -15.883 -2.758 1 96.25 91 LYS A CA 1
ATOM 658 C C . LYS A 1 91 ? -19.672 -17.141 -3.494 1 96.25 91 LYS A C 1
ATOM 660 O O . LYS A 1 91 ? -19.75 -18.234 -2.947 1 96.25 91 LYS A O 1
ATOM 665 N N . ASP A 1 92 ? -19.156 -16.922 -4.648 1 95.12 92 ASP A N 1
ATOM 666 C CA . ASP A 1 92 ? -18.828 -18.031 -5.52 1 95.12 92 ASP A CA 1
ATOM 667 C C . ASP A 1 92 ? -17.422 -18.562 -5.223 1 95.12 92 ASP A C 1
ATOM 669 O O . ASP A 1 92 ? -17.172 -19.766 -5.336 1 95.12 92 ASP A O 1
ATOM 673 N N . THR A 1 93 ? -16.531 -17.656 -4.793 1 96.88 93 THR A N 1
ATOM 674 C CA . THR A 1 93 ? -15.133 -18.062 -4.875 1 96.88 93 THR A CA 1
ATOM 675 C C . THR A 1 93 ? -14.492 -18.094 -3.486 1 96.88 93 THR A C 1
ATOM 677 O O . THR A 1 93 ? -13.492 -18.766 -3.271 1 96.88 93 THR A O 1
ATOM 680 N N . PHE A 1 94 ? -14.969 -17.328 -2.521 1 98.12 94 PHE A N 1
ATOM 681 C CA . PHE A 1 94 ? -14.344 -17.297 -1.204 1 98.12 94 PHE A CA 1
ATOM 682 C C . PHE A 1 94 ? -14.766 -18.5 -0.378 1 98.12 94 PHE A C 1
ATOM 684 O O . PHE A 1 94 ? -15.953 -18.688 -0.103 1 98.12 94 PHE A O 1
ATOM 691 N N . ALA A 1 95 ? -13.781 -19.281 0.071 1 98.44 95 ALA A N 1
ATO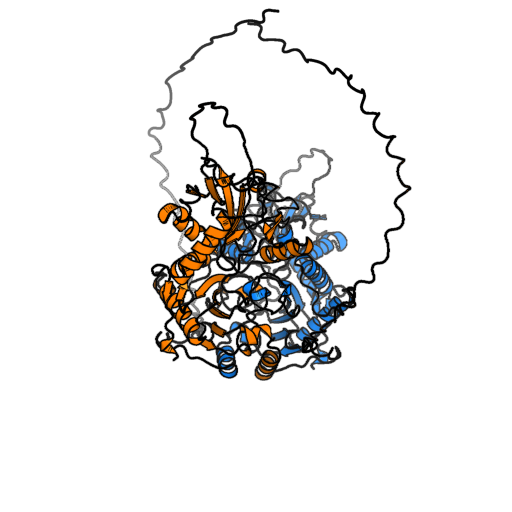M 692 C CA . ALA A 1 95 ? -14.133 -20.578 0.645 1 98.44 95 ALA A CA 1
ATOM 693 C C . ALA A 1 95 ? -13.906 -20.594 2.154 1 98.44 95 ALA A C 1
ATOM 695 O O . ALA A 1 95 ? -14.609 -21.281 2.889 1 98.44 95 ALA A O 1
ATOM 696 N N . ALA A 1 96 ? -12.914 -19.875 2.65 1 98.75 96 ALA A N 1
ATOM 697 C CA . ALA A 1 96 ? -12.633 -19.797 4.082 1 98.75 96 ALA A CA 1
ATOM 698 C C . ALA A 1 96 ? -11.727 -18.609 4.395 1 98.75 96 ALA A C 1
ATOM 700 O O . ALA A 1 96 ? -10.984 -18.141 3.527 1 98.75 96 ALA A O 1
ATOM 701 N N . PHE A 1 97 ? -11.805 -18.172 5.57 1 98.88 97 PHE A N 1
ATOM 702 C CA . PHE A 1 97 ? -11.023 -17.047 6.031 1 98.88 97 PHE A CA 1
ATOM 703 C C . PHE A 1 97 ? -10.672 -17.188 7.508 1 98.88 97 PHE A C 1
ATOM 705 O O . PHE A 1 97 ? -11.508 -17.625 8.305 1 98.88 97 PHE A O 1
ATOM 712 N N . TYR A 1 98 ? -9.438 -16.828 7.832 1 98.75 98 TYR A N 1
ATOM 713 C CA . TYR A 1 98 ? -8.953 -16.781 9.211 1 98.75 98 TYR A CA 1
ATOM 714 C C . TYR A 1 98 ? -8.328 -15.43 9.531 1 98.75 98 TYR A C 1
ATOM 716 O O . TYR A 1 98 ? -7.664 -14.828 8.68 1 98.75 98 TYR A O 1
ATOM 724 N N . SER A 1 99 ? -8.531 -15 10.703 1 98.69 99 SER A N 1
ATOM 725 C CA . SER A 1 99 ? -7.844 -13.844 11.281 1 98.69 99 SER A CA 1
ATOM 726 C C . SER A 1 99 ? -7.352 -14.148 12.695 1 98.69 99 SER A C 1
ATOM 728 O O . SER A 1 99 ? -8.133 -14.57 13.547 1 98.69 99 SER A O 1
ATOM 730 N N . SER A 1 100 ? -6.102 -13.859 12.914 1 97.88 100 SER A N 1
ATOM 731 C CA . SER A 1 100 ? -5.602 -14.047 14.273 1 97.88 100 SER A CA 1
ATOM 732 C C . SER A 1 100 ? -6.145 -12.977 15.219 1 97.88 100 SER A C 1
ATOM 734 O O . SER A 1 100 ? -6.039 -13.109 16.438 1 97.88 100 SER A O 1
ATOM 736 N N . TRP A 1 101 ? -6.711 -11.891 14.648 1 97.62 101 TRP A N 1
ATOM 737 C CA . TRP A 1 101 ? -7.355 -10.867 15.461 1 97.62 101 TRP A CA 1
ATOM 738 C C . TRP A 1 101 ? -8.602 -11.422 16.141 1 97.62 101 TRP A C 1
ATOM 740 O O . TRP A 1 101 ? -8.789 -11.234 17.344 1 97.62 101 TRP A O 1
ATOM 750 N N . THR A 1 102 ? -9.438 -12.148 15.398 1 96.94 102 THR A N 1
ATOM 751 C CA . THR A 1 102 ? -10.672 -12.711 15.938 1 96.94 102 THR A CA 1
ATOM 752 C C . THR A 1 102 ? -10.43 -14.125 16.469 1 96.94 102 THR A C 1
ATOM 754 O O . THR A 1 102 ? -11.242 -14.656 17.234 1 96.94 102 THR A O 1
ATOM 757 N N . GLY A 1 103 ? -9.367 -14.781 15.977 1 96.5 103 GLY A N 1
ATOM 758 C CA . GLY A 1 103 ? -9 -16.109 16.422 1 96.5 103 GLY A CA 1
ATOM 759 C C . GLY A 1 103 ? -9.938 -17.188 15.914 1 96.5 103 GLY A C 1
ATOM 760 O O . GLY A 1 103 ? -10.156 -18.203 16.578 1 96.5 103 GLY A O 1
ATOM 761 N N . CYS A 1 104 ? -10.531 -16.969 14.742 1 97.62 104 CYS A N 1
ATOM 762 C CA . CYS A 1 104 ? -11.492 -17.938 14.258 1 97.62 104 CYS A CA 1
ATOM 763 C C . CYS A 1 104 ? -11.422 -18.078 12.742 1 97.62 104 CYS A C 1
ATOM 765 O O . CYS A 1 104 ? -10.766 -17.281 12.078 1 97.62 104 CYS A O 1
ATOM 767 N N . ILE A 1 105 ? -11.992 -19.156 12.234 1 98.5 105 ILE A N 1
ATOM 768 C CA . ILE A 1 105 ? -12.203 -19.391 10.812 1 98.5 105 ILE A CA 1
ATOM 769 C C . ILE A 1 105 ? -13.664 -19.109 10.453 1 98.5 105 ILE A C 1
ATOM 771 O O . ILE A 1 105 ? -14.562 -19.359 11.266 1 98.5 105 ILE A O 1
ATOM 775 N N . THR A 1 106 ? -13.922 -18.547 9.328 1 98.62 106 THR A N 1
ATOM 776 C CA . THR A 1 106 ? -15.273 -18.469 8.797 1 98.62 106 THR A CA 1
ATOM 777 C C . THR A 1 106 ? -15.32 -18.938 7.344 1 98.62 106 THR A C 1
ATOM 779 O O . THR A 1 106 ? -14.344 -18.781 6.605 1 98.62 106 THR A O 1
ATOM 782 N N . THR A 1 107 ? -16.375 -19.562 6.934 1 98.06 107 THR A N 1
ATOM 783 C CA . THR A 1 107 ? -16.625 -19.922 5.539 1 98.06 107 THR A CA 1
ATOM 784 C C . THR A 1 107 ? -17.734 -19.047 4.945 1 98.06 107 THR A C 1
ATOM 786 O O . THR A 1 107 ? -18.219 -19.312 3.844 1 98.06 107 THR A O 1
ATOM 789 N N . ASP A 1 108 ? -18.172 -18 5.723 1 97.5 108 ASP A N 1
ATOM 790 C CA . ASP A 1 108 ? -19.172 -17.031 5.281 1 97.5 108 ASP A CA 1
ATOM 791 C C . ASP A 1 108 ? -18.5 -15.812 4.637 1 97.5 108 ASP A C 1
ATOM 793 O O . ASP A 1 108 ? -17.875 -15.008 5.328 1 97.5 108 ASP A O 1
ATOM 797 N N . PRO A 1 109 ? -18.734 -15.664 3.295 1 97 109 PRO A N 1
ATOM 798 C CA . PRO A 1 109 ? -18.078 -14.539 2.627 1 97 109 PRO A CA 1
ATOM 799 C C . PRO A 1 109 ? -18.453 -13.195 3.246 1 97 109 PRO A C 1
ATOM 801 O O . PRO A 1 109 ? -17.656 -12.25 3.188 1 97 109 PRO A O 1
ATOM 804 N N . ALA A 1 110 ? -19.531 -13.07 3.926 1 94.62 110 ALA A N 1
ATOM 805 C CA . ALA A 1 110 ? -20 -11.828 4.531 1 94.62 110 ALA A CA 1
ATOM 806 C C . ALA A 1 110 ? -19.141 -11.445 5.734 1 94.62 110 ALA A C 1
ATOM 808 O O . ALA A 1 110 ? -19.156 -10.297 6.172 1 94.62 110 ALA A O 1
ATOM 809 N N . ALA A 1 111 ? -18.438 -12.406 6.254 1 96.56 111 ALA A N 1
ATOM 810 C CA . ALA A 1 111 ? -17.672 -12.188 7.477 1 96.56 111 ALA A CA 1
ATOM 811 C C . ALA A 1 111 ? -16.188 -11.977 7.16 1 96.56 111 ALA A C 1
ATOM 813 O O . ALA A 1 111 ? -15.367 -11.852 8.07 1 96.56 111 ALA A O 1
ATOM 814 N N . ILE A 1 112 ? -15.859 -11.93 5.883 1 98.25 112 ILE A N 1
ATOM 815 C CA . ILE A 1 112 ? -14.469 -11.734 5.488 1 98.25 112 ILE A CA 1
ATOM 816 C C . ILE A 1 112 ? -14.141 -10.242 5.484 1 98.25 112 ILE A C 1
ATOM 818 O O . ILE A 1 112 ? -14.109 -9.609 4.426 1 98.25 112 ILE A O 1
ATOM 822 N N . VAL A 1 113 ? -13.945 -9.68 6.715 1 98.12 113 VAL A N 1
ATOM 823 C CA . VAL A 1 113 ? -13.711 -8.266 6.973 1 98.12 113 VAL A CA 1
ATOM 824 C C . VAL A 1 113 ? -12.523 -8.109 7.926 1 98.12 113 VAL A C 1
ATOM 826 O O . VAL A 1 113 ? -12.039 -9.094 8.492 1 98.12 113 VAL A O 1
ATOM 829 N N . LEU A 1 114 ? -11.992 -6.965 8.086 1 98.38 114 LEU A N 1
ATOM 830 C CA . LEU A 1 114 ? -10.945 -6.641 9.039 1 98.38 114 LEU A CA 1
ATOM 831 C C . LEU A 1 114 ? -11.094 -5.211 9.547 1 98.38 114 LEU A C 1
ATOM 833 O O . LEU A 1 114 ? -11.797 -4.398 8.938 1 98.38 114 LEU A O 1
ATOM 837 N N . PRO A 1 115 ? -10.453 -4.867 10.688 1 98.69 115 PRO A N 1
ATOM 838 C CA . PRO A 1 115 ? -10.508 -3.498 11.203 1 98.69 115 PRO A CA 1
ATOM 839 C C . PRO A 1 115 ? -9.945 -2.477 10.219 1 98.69 115 PRO A C 1
ATOM 841 O O . PRO A 1 115 ? -8.898 -2.707 9.617 1 98.69 115 PRO A O 1
ATOM 844 N N . PHE A 1 116 ? -10.68 -1.375 10.086 1 98.81 116 PHE A N 1
ATOM 845 C CA . PHE A 1 116 ? -10.273 -0.342 9.141 1 98.81 116 PHE A CA 1
ATOM 846 C C . PHE A 1 116 ? -8.938 0.262 9.531 1 98.81 116 PHE A C 1
ATOM 848 O O . PHE A 1 116 ? -8.172 0.711 8.672 1 98.81 116 PHE A O 1
ATOM 855 N N . ASP A 1 117 ? -8.594 0.226 10.836 1 98.75 117 ASP A N 1
ATOM 856 C CA . ASP A 1 117 ? -7.395 0.905 11.312 1 98.75 117 ASP A CA 1
ATOM 857 C C . ASP A 1 117 ? -6.195 -0.037 11.305 1 98.75 117 ASP A C 1
ATOM 859 O O . ASP A 1 117 ? -5.133 0.295 11.836 1 98.75 117 ASP A O 1
ATOM 863 N N . ASP A 1 118 ? -6.383 -1.296 10.805 1 98.81 118 ASP A N 1
ATOM 864 C CA . ASP A 1 118 ? -5.199 -2.111 10.539 1 98.81 118 ASP A CA 1
ATOM 865 C C . ASP A 1 118 ? -4.23 -1.394 9.602 1 98.81 118 ASP A C 1
ATOM 867 O O . ASP A 1 118 ? -4.625 -0.923 8.539 1 98.81 118 ASP A O 1
ATOM 871 N N . HIS A 1 119 ? -2.984 -1.318 9.953 1 98.88 119 HIS A N 1
ATOM 872 C CA . HIS A 1 119 ? -2.004 -0.541 9.203 1 98.88 119 HIS A CA 1
ATOM 873 C C . HIS A 1 119 ? -1.826 -1.093 7.797 1 98.88 119 HIS A C 1
ATOM 875 O O . HIS A 1 119 ? -1.373 -0.378 6.898 1 98.88 119 HIS A O 1
ATOM 881 N N . MET A 1 120 ? -2.119 -2.314 7.543 1 98.88 120 MET A N 1
ATOM 882 C CA . MET A 1 120 ? -2.068 -2.848 6.184 1 98.88 120 MET A CA 1
ATOM 883 C C . MET A 1 120 ? -3.1 -2.162 5.293 1 98.88 120 MET A C 1
ATOM 885 O O . MET A 1 120 ? -2.861 -1.965 4.102 1 98.88 120 MET A O 1
ATOM 889 N N . VAL A 1 121 ? -4.25 -1.75 5.852 1 98.88 121 VAL A N 1
ATOM 890 C CA . VAL A 1 121 ? -5.355 -1.178 5.094 1 98.88 121 VAL A CA 1
ATOM 891 C C . VAL A 1 121 ? -4.977 0.216 4.598 1 98.88 121 VAL A C 1
ATOM 893 O O . VAL A 1 121 ? -5.043 0.495 3.398 1 98.88 121 VAL A O 1
ATOM 896 N N . HIS A 1 122 ? -4.52 1.049 5.504 1 98.62 122 HIS A N 1
ATOM 897 C CA . HIS A 1 122 ? -4.449 2.467 5.172 1 98.62 122 HIS A CA 1
ATOM 898 C C . HIS A 1 122 ? -3.002 2.922 5.004 1 98.62 122 HIS A C 1
ATOM 900 O O . HIS A 1 122 ? -2.746 4.012 4.492 1 98.62 122 HIS A O 1
ATOM 906 N N . ARG A 1 123 ? -2.033 2.039 5.344 1 98.62 123 ARG A N 1
ATOM 907 C CA . ARG A 1 123 ? -0.628 2.396 5.184 1 98.62 123 ARG A CA 1
ATOM 908 C C . ARG A 1 123 ? 0.096 1.391 4.293 1 98.62 123 ARG A C 1
ATOM 910 O O . ARG A 1 123 ? 1.257 1.596 3.934 1 98.62 123 ARG A O 1
ATOM 917 N N . GLY A 1 124 ? -0.554 0.278 3.939 1 98.75 124 GLY A N 1
ATOM 918 C CA . GLY A 1 124 ? 0.108 -0.772 3.182 1 98.75 124 GLY A CA 1
ATOM 919 C C . GLY A 1 124 ? 1.2 -1.475 3.965 1 98.75 124 GLY A C 1
ATOM 920 O O . GLY A 1 124 ? 2.141 -2.016 3.381 1 98.75 124 GLY A O 1
ATOM 921 N N . HIS A 1 125 ? 1.122 -1.367 5.25 1 98.88 125 HIS A N 1
ATOM 922 C CA . HIS A 1 125 ? 2.131 -2.004 6.09 1 98.88 125 HIS A CA 1
ATOM 923 C C . HIS A 1 125 ? 1.802 -3.473 6.328 1 98.88 125 HIS A C 1
ATOM 925 O O . HIS A 1 125 ? 1.489 -3.867 7.453 1 98.88 125 HIS A O 1
ATOM 931 N N . GLY A 1 126 ? 1.997 -4.262 5.328 1 98.81 126 GLY A N 1
ATOM 932 C CA . GLY A 1 126 ? 1.706 -5.684 5.316 1 98.81 126 GLY A CA 1
ATOM 933 C C . GLY A 1 126 ? 2.457 -6.438 4.234 1 98.81 126 GLY A C 1
ATOM 934 O O . GLY A 1 126 ? 3.021 -5.828 3.322 1 98.81 126 GLY A O 1
ATOM 935 N N . VAL A 1 127 ? 2.535 -7.715 4.414 1 98.81 127 VAL A N 1
ATOM 936 C CA . VAL A 1 127 ? 3.146 -8.625 3.455 1 98.81 127 VAL A CA 1
ATOM 937 C C . VAL A 1 127 ? 2.188 -9.773 3.15 1 98.81 127 VAL A C 1
ATOM 939 O O . VAL A 1 127 ? 1.229 -10.008 3.893 1 98.81 127 VAL A O 1
ATOM 942 N N . PHE A 1 128 ? 2.453 -10.469 2.039 1 98.69 128 PHE A N 1
ATOM 943 C CA . PHE A 1 128 ? 1.578 -11.586 1.702 1 98.69 128 PHE A CA 1
ATOM 944 C C . PHE A 1 128 ? 2.332 -12.641 0.903 1 98.69 128 PHE A C 1
ATOM 946 O O . PHE A 1 128 ? 3.469 -12.414 0.483 1 98.69 128 PHE A O 1
ATOM 953 N N . ASP A 1 129 ? 1.711 -13.711 0.762 1 98.06 129 ASP A N 1
ATOM 954 C CA . ASP A 1 129 ? 2.143 -14.789 -0.125 1 98.06 129 ASP A CA 1
ATOM 955 C C . ASP A 1 129 ? 0.967 -15.68 -0.521 1 98.06 129 ASP A C 1
ATOM 957 O O . ASP A 1 129 ? -0.164 -15.453 -0.088 1 98.06 129 ASP A O 1
ATOM 961 N N . THR A 1 130 ? 1.215 -16.547 -1.488 1 97 130 THR A N 1
ATOM 962 C CA . THR A 1 130 ? 0.165 -17.406 -2.043 1 97 130 THR A CA 1
ATOM 963 C C . THR A 1 130 ? 0.705 -18.797 -2.361 1 97 130 THR A C 1
ATOM 965 O O . THR A 1 130 ? 1.81 -18.938 -2.891 1 97 130 THR A O 1
ATOM 968 N N . ALA A 1 131 ? -0.037 -19.781 -2.018 1 96.69 131 ALA A N 1
ATOM 969 C CA . ALA A 1 131 ? 0.27 -21.156 -2.404 1 96.69 131 ALA A CA 1
ATOM 970 C C . ALA A 1 131 ? -0.875 -21.766 -3.205 1 96.69 131 ALA A C 1
ATOM 972 O O . ALA A 1 131 ? -2.047 -21.547 -2.893 1 96.69 131 ALA A O 1
ATOM 973 N N . HIS A 1 132 ? -0.46 -22.562 -4.16 1 95.38 132 HIS A N 1
ATOM 974 C CA . HIS A 1 132 ? -1.427 -23.25 -5.004 1 95.38 132 HIS A CA 1
ATOM 975 C C . HIS A 1 132 ? -1.923 -24.531 -4.332 1 95.38 132 HIS A C 1
ATOM 977 O O . HIS A 1 132 ? -1.138 -25.266 -3.727 1 95.38 132 HIS A O 1
ATOM 983 N N . LEU A 1 133 ? -3.232 -24.766 -4.395 1 96.56 133 LEU A N 1
ATOM 984 C CA . LEU A 1 133 ? -3.873 -25.953 -3.844 1 96.56 133 LEU A CA 1
ATOM 985 C C . LEU A 1 133 ? -4.391 -26.844 -4.961 1 96.56 133 LEU A C 1
ATOM 987 O O . LEU A 1 133 ? -5.23 -26.438 -5.762 1 96.56 133 LEU A O 1
ATOM 991 N N . GLU A 1 134 ? -3.854 -28.062 -5.016 1 94.5 134 GLU A N 1
ATOM 992 C CA . GLU A 1 134 ? -4.227 -29.062 -6.012 1 94.5 134 GLU A CA 1
ATOM 993 C C . GLU A 1 134 ? -4.176 -30.469 -5.418 1 94.5 134 GLU A C 1
ATOM 995 O O . GLU A 1 134 ? -3.254 -30.797 -4.668 1 94.5 134 GLU A O 1
ATOM 1000 N N . ASN A 1 135 ? -5.172 -31.25 -5.73 1 95.69 135 ASN A N 1
ATOM 1001 C CA . ASN A 1 135 ? -5.242 -32.625 -5.273 1 95.69 135 ASN A CA 1
ATOM 1002 C C . ASN A 1 135 ? -5.07 -32.719 -3.762 1 95.69 135 ASN A C 1
ATOM 1004 O O . ASN A 1 135 ? -4.359 -33.594 -3.268 1 95.69 135 ASN A O 1
ATOM 1008 N N . GLY A 1 136 ? -5.57 -31.766 -3.053 1 97.31 136 GLY A N 1
ATOM 1009 C CA . GLY A 1 136 ? -5.602 -31.781 -1.599 1 97.31 136 GLY A CA 1
ATOM 1010 C C . GLY A 1 136 ? -4.262 -31.453 -0.969 1 97.31 136 GLY A C 1
ATOM 1011 O O . GLY A 1 136 ? -4.012 -31.797 0.186 1 97.31 136 GLY A O 1
ATOM 1012 N N . ALA A 1 137 ? -3.43 -30.891 -1.752 1 98.25 137 ALA A N 1
ATOM 1013 C CA . ALA A 1 137 ? -2.107 -30.547 -1.235 1 98.25 137 ALA A CA 1
ATOM 1014 C C . ALA A 1 137 ? -1.687 -29.156 -1.694 1 98.25 137 ALA A C 1
ATOM 1016 O O . ALA A 1 137 ? -2.109 -28.688 -2.756 1 98.25 137 ALA A O 1
ATOM 1017 N N . LEU A 1 138 ? -0.919 -28.516 -0.865 1 98.12 138 LEU A N 1
ATOM 1018 C CA . LEU A 1 138 ? -0.347 -27.219 -1.218 1 98.12 138 LEU A CA 1
ATOM 1019 C C . LEU A 1 138 ? 1.041 -27.375 -1.827 1 98.12 138 LEU A C 1
ATOM 1021 O O . LEU A 1 138 ? 1.893 -28.078 -1.264 1 98.12 138 LEU A O 1
ATOM 1025 N N . HIS A 1 139 ? 1.255 -26.781 -2.977 1 97.44 139 HIS A N 1
ATOM 1026 C CA . HIS A 1 139 ? 2.518 -26.859 -3.701 1 97.44 139 HIS A CA 1
ATOM 1027 C C . HIS A 1 139 ? 3.502 -25.797 -3.207 1 97.44 139 HIS A C 1
ATOM 1029 O O . HIS A 1 139 ? 3.148 -24.625 -3.072 1 97.44 139 HIS A O 1
ATOM 1035 N N . LEU A 1 140 ? 4.781 -26.156 -2.812 1 97.88 140 LEU A N 1
ATOM 1036 C CA . LEU A 1 140 ? 5.91 -25.312 -2.445 1 97.88 140 LEU A CA 1
ATOM 1037 C C . LEU A 1 140 ? 5.598 -24.5 -1.19 1 97.88 140 LEU A C 1
ATOM 1039 O O . LEU A 1 140 ? 6.055 -23.359 -1.051 1 97.88 140 LEU A O 1
ATOM 1043 N N . LEU A 1 141 ? 4.809 -24.984 -0.292 1 98 141 LEU A N 1
ATOM 1044 C CA . LEU A 1 141 ? 4.348 -24.219 0.865 1 98 141 LEU A CA 1
ATOM 1045 C C . LEU A 1 141 ? 5.527 -23.781 1.727 1 98 141 LEU A C 1
ATOM 1047 O O . LEU A 1 141 ? 5.598 -22.609 2.139 1 98 141 LEU A O 1
ATOM 1051 N N . ASP A 1 142 ? 6.43 -24.656 1.995 1 97.31 142 ASP A N 1
ATOM 1052 C CA . ASP A 1 142 ? 7.559 -24.312 2.852 1 97.31 142 ASP A CA 1
ATOM 1053 C C . ASP A 1 142 ? 8.406 -23.203 2.227 1 97.31 142 ASP A C 1
ATOM 1055 O O . ASP A 1 142 ? 8.898 -22.312 2.93 1 97.31 142 ASP A O 1
ATOM 1059 N N . ARG A 1 143 ? 8.609 -23.297 0.926 1 97.06 143 ARG A N 1
ATOM 1060 C CA . ARG A 1 143 ? 9.367 -22.266 0.216 1 97.06 143 ARG A CA 1
ATOM 1061 C C . ARG A 1 143 ? 8.648 -20.922 0.254 1 97.06 143 ARG A C 1
ATOM 1063 O O . ARG A 1 143 ? 9.273 -19.891 0.455 1 97.06 143 ARG A O 1
ATOM 1070 N N . HIS A 1 144 ? 7.367 -20.953 0.077 1 97.62 144 HIS A N 1
ATOM 1071 C CA . HIS A 1 144 ? 6.566 -19.734 0.16 1 97.62 144 HIS A CA 1
ATOM 1072 C C . HIS A 1 144 ? 6.609 -19.141 1.564 1 97.62 144 HIS A C 1
ATOM 1074 O O . HIS A 1 144 ? 6.688 -17.922 1.726 1 97.62 144 HIS A O 1
ATOM 1080 N N . LEU A 1 145 ? 6.562 -19.969 2.555 1 97.69 145 LEU A N 1
ATOM 1081 C CA . LEU A 1 145 ? 6.613 -19.516 3.939 1 97.69 145 LEU A CA 1
ATOM 1082 C C . LEU A 1 145 ? 7.973 -18.906 4.258 1 97.69 145 LEU A C 1
ATOM 1084 O O . LEU A 1 145 ? 8.055 -17.922 4.996 1 97.69 145 LEU A O 1
ATOM 1088 N N . ALA A 1 146 ? 8.977 -19.531 3.721 1 97.19 146 ALA A N 1
ATOM 1089 C CA . ALA A 1 146 ? 10.312 -18.969 3.912 1 97.19 146 ALA A CA 1
ATOM 1090 C C . ALA A 1 146 ? 10.406 -17.578 3.32 1 97.19 146 ALA A C 1
ATOM 1092 O O . ALA A 1 146 ? 10.945 -16.656 3.949 1 97.19 146 ALA A O 1
ATOM 1093 N N . ARG A 1 147 ? 9.914 -17.406 2.119 1 97.19 147 ARG A N 1
ATOM 1094 C CA . ARG A 1 147 ? 9.898 -16.078 1.506 1 97.19 147 ARG A CA 1
ATOM 1095 C C . ARG A 1 147 ? 9.031 -15.109 2.307 1 97.19 147 ARG A C 1
ATOM 1097 O O . ARG A 1 147 ? 9.383 -13.938 2.469 1 97.19 147 ARG A O 1
ATOM 1104 N N . PHE A 1 148 ? 7.926 -15.609 2.824 1 98.06 148 PHE A N 1
ATOM 1105 C CA . PHE A 1 148 ? 7.004 -14.82 3.635 1 98.06 148 PHE A CA 1
ATOM 1106 C C . PHE A 1 148 ? 7.707 -14.273 4.871 1 98.06 148 PHE A C 1
ATOM 1108 O O . PHE A 1 148 ? 7.57 -13.086 5.199 1 98.06 148 PHE A O 1
ATOM 1115 N N . LYS A 1 149 ? 8.438 -15.07 5.469 1 96.94 149 LYS A N 1
ATOM 1116 C CA . LYS A 1 149 ? 9.172 -14.664 6.664 1 96.94 149 LYS A CA 1
ATOM 1117 C C . LYS A 1 149 ? 10.219 -13.609 6.332 1 96.94 149 LYS A C 1
ATOM 1119 O O . LYS A 1 149 ? 10.398 -12.648 7.082 1 96.94 149 LYS A O 1
ATOM 1124 N N . ARG A 1 150 ? 10.922 -13.797 5.215 1 97 150 ARG A N 1
ATOM 1125 C CA . ARG A 1 150 ? 11.891 -12.797 4.785 1 97 150 ARG A CA 1
ATOM 1126 C C . ARG A 1 150 ? 11.211 -11.461 4.492 1 97 150 ARG A C 1
ATOM 1128 O O . ARG A 1 150 ? 11.758 -10.398 4.812 1 97 150 ARG A O 1
ATOM 1135 N N . SER A 1 151 ? 10.062 -11.547 3.869 1 98.25 151 SER A N 1
ATOM 1136 C CA . SER A 1 151 ? 9.312 -10.328 3.586 1 98.25 151 SER A CA 1
ATOM 1137 C C . SER A 1 151 ? 8.883 -9.633 4.875 1 98.25 151 SER A C 1
ATOM 1139 O O . SER A 1 151 ? 8.93 -8.406 4.969 1 98.25 151 SER A O 1
ATOM 1141 N N . MET A 1 152 ? 8.414 -10.414 5.883 1 97.81 152 MET A N 1
ATOM 1142 C CA . MET A 1 152 ? 8.039 -9.844 7.172 1 97.81 152 MET A CA 1
ATOM 1143 C C . MET A 1 152 ? 9.203 -9.078 7.793 1 97.81 152 MET A C 1
ATOM 1145 O O . MET A 1 152 ? 9.039 -7.953 8.258 1 97.81 152 MET A O 1
ATOM 1149 N N . ALA A 1 153 ? 10.328 -9.703 7.758 1 97.25 153 ALA A N 1
ATOM 1150 C CA . ALA A 1 153 ? 11.516 -9.078 8.328 1 97.25 153 ALA A CA 1
ATOM 1151 C C . ALA A 1 153 ? 11.867 -7.789 7.586 1 97.25 153 ALA A C 1
ATOM 1153 O O . ALA A 1 153 ? 12.125 -6.758 8.211 1 97.25 153 ALA A O 1
ATOM 1154 N N . ALA A 1 154 ? 11.867 -7.848 6.285 1 97.69 154 ALA A N 1
ATOM 1155 C CA . ALA A 1 154 ? 12.219 -6.688 5.469 1 97.69 154 ALA A CA 1
ATOM 1156 C C . ALA A 1 154 ? 11.234 -5.543 5.688 1 97.69 154 ALA A C 1
ATOM 1158 O O . ALA A 1 154 ? 11.625 -4.375 5.699 1 97.69 154 ALA A O 1
ATOM 1159 N N . ALA A 1 155 ? 9.977 -5.852 5.883 1 98.44 155 ALA A N 1
ATOM 1160 C CA . ALA A 1 155 ? 8.938 -4.848 6.066 1 98.44 155 ALA A CA 1
ATOM 1161 C C . ALA A 1 155 ? 8.789 -4.469 7.535 1 98.44 155 ALA A C 1
ATOM 1163 O O . ALA A 1 155 ? 7.926 -3.662 7.895 1 98.44 155 ALA A O 1
ATOM 1164 N N . ARG A 1 156 ? 9.531 -5.137 8.367 1 97.62 156 ARG A N 1
ATOM 1165 C CA . ARG A 1 156 ? 9.5 -4.91 9.812 1 97.62 156 ARG A CA 1
ATOM 1166 C C . ARG A 1 156 ? 8.117 -5.191 10.383 1 97.62 156 ARG A C 1
ATOM 1168 O O . ARG A 1 156 ? 7.609 -4.43 11.211 1 97.62 156 ARG A O 1
ATOM 1175 N N . VAL A 1 157 ? 7.504 -6.172 9.938 1 97.88 157 VAL A N 1
ATOM 1176 C CA . VAL A 1 157 ? 6.297 -6.727 10.539 1 97.88 157 VAL A CA 1
ATOM 1177 C C . VAL A 1 157 ? 6.676 -7.797 11.562 1 97.88 157 VAL A C 1
ATOM 1179 O O . VAL A 1 157 ? 7.277 -8.812 11.211 1 97.88 157 VAL A O 1
ATOM 1182 N N . PRO A 1 158 ? 6.328 -7.555 12.789 1 94.88 158 PRO A N 1
ATOM 1183 C CA . PRO A 1 158 ? 6.668 -8.57 13.789 1 94.88 158 PRO A CA 1
ATOM 1184 C C . PRO A 1 158 ? 5.934 -9.891 13.562 1 94.88 158 PRO A C 1
ATOM 1186 O O . PRO A 1 158 ? 4.844 -9.906 12.984 1 94.88 158 PRO A O 1
ATOM 1189 N N . PRO A 1 159 ? 6.555 -10.984 14.008 1 93.38 159 PRO A N 1
ATOM 1190 C CA . PRO A 1 159 ? 5.82 -12.25 13.93 1 93.38 159 PRO A CA 1
ATOM 1191 C C . PRO A 1 159 ? 4.527 -12.234 14.734 1 93.38 159 PRO A C 1
ATOM 1193 O O . PRO A 1 159 ? 4.527 -11.82 15.898 1 93.38 159 PRO A O 1
ATOM 1196 N N . PRO A 1 160 ? 3.471 -12.656 14.18 1 92.81 160 PRO A N 1
ATOM 1197 C CA . PRO A 1 160 ? 2.172 -12.562 14.852 1 92.81 160 PRO A CA 1
ATOM 1198 C C . PRO A 1 160 ? 2.045 -13.516 16.031 1 92.81 160 PRO A C 1
ATOM 1200 O O . PRO A 1 160 ? 1.173 -13.336 16.891 1 92.81 160 PRO A O 1
ATOM 1203 N N . PHE A 1 161 ? 2.709 -14.664 16.141 1 88.5 161 PHE A N 1
ATOM 1204 C CA . PHE A 1 161 ? 2.564 -15.672 17.188 1 88.5 161 PHE A CA 1
ATOM 1205 C C . PHE A 1 161 ? 3.857 -15.828 17.969 1 88.5 161 PHE A C 1
ATOM 1207 O O . PHE A 1 161 ? 4.035 -16.797 18.703 1 88.5 161 PHE A O 1
ATOM 1214 N N . GLY A 1 162 ? 4.754 -14.992 17.812 1 65.06 162 GLY A N 1
ATOM 1215 C CA . GLY A 1 162 ? 6.055 -15.188 18.438 1 65.06 162 GLY A CA 1
ATOM 1216 C C . GLY A 1 162 ? 6.047 -14.938 19.938 1 65.06 162 GLY A C 1
ATOM 1217 O O . GLY A 1 162 ? 5.219 -14.172 20.438 1 65.06 162 GLY A O 1
ATOM 1218 N N . ASP A 1 163 ? 6.289 -16 20.781 1 50.41 163 ASP A N 1
ATOM 1219 C CA . ASP A 1 163 ? 6.461 -15.938 22.219 1 50.41 163 ASP A CA 1
ATOM 1220 C C . ASP A 1 163 ? 7.492 -14.875 22.609 1 50.41 163 ASP A C 1
ATOM 1222 O O . ASP A 1 163 ? 8.023 -14.898 23.719 1 50.41 163 ASP A O 1
ATOM 1226 N N . GLY A 1 164 ? 7.555 -13.938 21.906 1 47.97 164 GLY A N 1
ATOM 1227 C CA . GLY A 1 164 ? 8.484 -12.898 22.312 1 47.97 164 GLY A CA 1
ATOM 1228 C C . GLY A 1 164 ? 9.93 -13.359 22.312 1 47.97 164 GLY A C 1
ATOM 1229 O O . GLY A 1 164 ? 10.844 -12.57 22.578 1 47.97 164 GLY A O 1
ATOM 1230 N N . ASP A 1 165 ? 10.148 -14.672 22.438 1 42.69 165 ASP A N 1
ATOM 1231 C CA . ASP A 1 165 ? 11.516 -15.117 22.688 1 42.69 165 ASP A CA 1
ATOM 1232 C C . ASP A 1 165 ? 12.352 -15.078 21.406 1 42.69 165 ASP A C 1
ATOM 1234 O O . ASP A 1 165 ? 13.516 -15.5 21.406 1 42.69 165 ASP A O 1
ATOM 1238 N N . GLY A 1 166 ? 11.93 -14.609 20.469 1 45.44 166 GLY A N 1
ATOM 1239 C CA . GLY A 1 166 ? 12.766 -14.219 19.344 1 45.44 166 GLY A CA 1
ATOM 1240 C C . GLY A 1 166 ? 13.023 -15.352 18.375 1 45.44 166 GLY A C 1
ATOM 1241 O O . GLY A 1 166 ? 13.719 -15.172 17.375 1 45.44 166 GLY A O 1
ATOM 1242 N N . ASP A 1 167 ? 12.852 -16.594 18.766 1 47.28 167 ASP A N 1
ATOM 1243 C CA . ASP A 1 167 ? 13.438 -17.641 17.938 1 47.28 167 ASP A CA 1
ATOM 1244 C C . ASP A 1 167 ? 12.617 -17.859 16.672 1 47.28 167 ASP A C 1
ATOM 1246 O O . ASP A 1 167 ? 13.039 -18.594 15.766 1 47.28 167 ASP A O 1
ATOM 1250 N N . GLY A 1 168 ? 11.672 -17.234 16.297 1 54.88 168 GLY A N 1
ATOM 1251 C CA . GLY A 1 168 ? 10.969 -17.141 15.031 1 54.88 168 GLY A CA 1
ATOM 1252 C C . GLY A 1 168 ? 10.484 -18.469 14.508 1 54.88 168 GLY A C 1
ATOM 1253 O O . GLY A 1 168 ? 9.562 -18.531 13.695 1 54.88 168 GLY A O 1
ATOM 1254 N N . ASP A 1 169 ? 11.109 -19.656 14.781 1 59.84 169 ASP A N 1
ATOM 1255 C CA . ASP A 1 169 ? 10.789 -20.953 14.203 1 59.84 169 ASP A CA 1
ATOM 1256 C C . ASP A 1 169 ? 9.414 -21.438 14.664 1 59.84 169 ASP A C 1
ATOM 1258 O O . ASP A 1 169 ? 8.648 -21.984 13.867 1 59.84 169 ASP A O 1
ATOM 1262 N N . ASP A 1 170 ? 9.078 -21.109 15.758 1 80.38 170 ASP A N 1
ATOM 1263 C CA . ASP A 1 170 ? 7.773 -21.484 16.297 1 80.38 170 ASP A CA 1
ATOM 1264 C C . ASP A 1 170 ? 6.652 -20.703 15.609 1 80.38 170 ASP A C 1
ATOM 1266 O O . ASP A 1 170 ? 5.594 -21.266 15.312 1 80.38 170 ASP A O 1
ATOM 1270 N N . CYS A 1 171 ? 7 -19.609 15.094 1 87.06 171 CYS A N 1
ATOM 1271 C CA . CYS A 1 171 ? 5.988 -18.797 14.43 1 87.06 171 CYS A CA 1
ATOM 1272 C C . CYS A 1 171 ? 5.672 -19.359 13.047 1 87.06 171 CYS A C 1
ATOM 1274 O O . CYS A 1 171 ? 4.508 -19.422 12.656 1 87.06 171 CYS A O 1
ATOM 1276 N N . ALA A 1 172 ? 6.738 -19.828 12.414 1 89.5 172 ALA A N 1
ATOM 1277 C CA . ALA A 1 172 ? 6.555 -20.375 11.07 1 89.5 172 ALA A CA 1
ATOM 1278 C C . ALA A 1 172 ? 5.723 -21.656 11.109 1 89.5 172 ALA A C 1
ATOM 1280 O O . ALA A 1 172 ? 4.852 -21.875 10.266 1 89.5 172 ALA A O 1
ATOM 1281 N N . GLU A 1 173 ? 5.996 -22.469 12.039 1 92.88 173 GLU A N 1
ATOM 1282 C CA . GLU A 1 173 ? 5.258 -23.719 12.18 1 92.88 173 GLU A CA 1
ATOM 1283 C C . GLU A 1 173 ? 3.793 -23.453 12.523 1 92.88 173 GLU A C 1
ATOM 1285 O O . GLU A 1 173 ? 2.898 -24.141 12.016 1 92.88 173 GLU A O 1
ATOM 1290 N N . LYS A 1 174 ? 3.611 -22.547 13.359 1 94.19 174 LYS A N 1
ATOM 1291 C CA . LYS A 1 174 ? 2.242 -22.188 13.727 1 94.19 174 LYS A CA 1
ATOM 1292 C C . LYS A 1 174 ? 1.486 -21.609 12.531 1 94.19 174 LYS A C 1
ATOM 1294 O O . LYS A 1 174 ? 0.328 -21.953 12.297 1 94.19 174 LYS A O 1
ATOM 1299 N N . MET A 1 175 ? 2.127 -20.781 11.812 1 96.81 175 MET A N 1
ATOM 1300 C CA . MET A 1 175 ? 1.499 -20.219 10.617 1 96.81 175 MET A CA 1
ATOM 1301 C C . MET A 1 175 ? 1.164 -21.312 9.609 1 96.81 175 MET A C 1
ATOM 1303 O O . MET A 1 175 ? 0.077 -21.312 9.031 1 96.81 175 MET A O 1
ATOM 1307 N N . LYS A 1 176 ? 2.117 -22.219 9.43 1 97.62 176 LYS A N 1
ATOM 1308 C CA . LYS A 1 176 ? 1.885 -23.344 8.531 1 97.62 176 LYS A CA 1
ATOM 1309 C C . LYS A 1 176 ? 0.673 -24.156 8.969 1 97.62 176 LYS A C 1
ATOM 1311 O O . LYS A 1 176 ? -0.185 -24.5 8.148 1 97.62 176 LYS A O 1
ATOM 1316 N N . ALA A 1 177 ? 0.596 -24.422 10.227 1 97.12 177 ALA A N 1
ATOM 1317 C CA . ALA A 1 177 ? -0.518 -25.188 10.766 1 97.12 177 ALA A CA 1
ATOM 1318 C C . ALA A 1 177 ? -1.846 -24.484 10.539 1 97.12 177 ALA A C 1
ATOM 1320 O O . ALA A 1 177 ? -2.844 -25.109 10.18 1 97.12 177 ALA A O 1
ATOM 1321 N N . ILE A 1 178 ? -1.877 -23.203 10.75 1 97.94 178 ILE A N 1
ATOM 1322 C CA . ILE A 1 178 ? -3.094 -22.422 10.57 1 97.94 178 ILE A CA 1
ATOM 1323 C C . ILE A 1 178 ? -3.5 -22.422 9.102 1 97.94 178 ILE A C 1
ATOM 1325 O O . ILE A 1 178 ? -4.676 -22.609 8.773 1 97.94 178 ILE A O 1
ATOM 1329 N N . ILE A 1 179 ? -2.525 -22.266 8.211 1 98.69 179 ILE A N 1
ATOM 1330 C CA . ILE A 1 179 ? -2.791 -22.297 6.777 1 98.69 179 ILE A CA 1
ATOM 1331 C C . ILE A 1 179 ? -3.461 -23.609 6.395 1 98.69 179 ILE A C 1
ATOM 1333 O O . ILE A 1 179 ? -4.484 -23.609 5.703 1 98.69 179 ILE A O 1
ATOM 1337 N N . LEU A 1 180 ? -2.902 -24.656 6.859 1 98.56 180 LEU A N 1
ATOM 1338 C CA . LEU A 1 180 ? -3.428 -25.984 6.535 1 98.56 180 LEU A CA 1
ATOM 1339 C C . LEU A 1 180 ? -4.816 -26.172 7.129 1 98.56 180 LEU A C 1
ATOM 1341 O O . LEU A 1 180 ? -5.691 -26.766 6.492 1 98.56 180 LEU A O 1
ATOM 1345 N N . ARG A 1 181 ? -5.059 -25.688 8.281 1 98.12 181 ARG A N 1
ATOM 1346 C CA . ARG A 1 181 ? -6.363 -25.812 8.922 1 98.12 181 ARG A CA 1
ATOM 1347 C C . ARG A 1 181 ? -7.422 -25.031 8.148 1 98.12 181 ARG A C 1
ATOM 1349 O O . ARG A 1 181 ? -8.547 -25.5 7.969 1 98.12 181 ARG A O 1
ATOM 1356 N N . VAL A 1 182 ? -7.062 -23.828 7.758 1 98.75 182 VAL A N 1
ATOM 1357 C CA . VAL A 1 182 ? -8.008 -23.016 7.004 1 98.75 182 VAL A CA 1
ATOM 1358 C C . VAL A 1 182 ? -8.32 -23.688 5.668 1 98.75 182 VAL A C 1
ATOM 1360 O O . VAL A 1 182 ? -9.477 -23.703 5.234 1 98.75 182 VAL A O 1
ATOM 1363 N N . ALA A 1 183 ? -7.27 -24.219 5.016 1 98.69 183 ALA A N 1
ATOM 1364 C CA . ALA A 1 183 ? -7.477 -24.969 3.783 1 98.69 183 ALA A CA 1
ATOM 1365 C C . ALA A 1 183 ? -8.422 -26.156 4.016 1 98.69 183 ALA A C 1
ATOM 1367 O O . ALA A 1 183 ? -9.336 -26.391 3.227 1 98.69 183 ALA A O 1
ATOM 1368 N N . ALA A 1 184 ? -8.203 -26.844 5.102 1 98.5 184 ALA A N 1
ATOM 1369 C CA . ALA A 1 184 ? -9.047 -27.984 5.434 1 98.5 184 ALA A CA 1
ATOM 1370 C C . ALA A 1 184 ? -10.492 -27.547 5.668 1 98.5 184 ALA A C 1
ATOM 1372 O O . ALA A 1 184 ? -11.422 -28.172 5.141 1 98.5 184 ALA A O 1
ATOM 1373 N N . ALA A 1 185 ? -10.672 -26.484 6.406 1 98.25 185 ALA A N 1
ATOM 1374 C CA . ALA A 1 185 ? -12 -25.984 6.734 1 98.25 185 ALA A CA 1
ATOM 1375 C C . ALA A 1 185 ? -12.742 -25.531 5.48 1 98.25 185 ALA A C 1
ATOM 1377 O O . ALA A 1 185 ? -13.977 -25.578 5.43 1 98.25 185 ALA A O 1
ATOM 1378 N N . SER A 1 186 ? -12.039 -25.125 4.469 1 98.19 186 SER A N 1
ATOM 1379 C CA . SER A 1 186 ? -12.641 -24.641 3.23 1 98.19 186 SER A CA 1
ATOM 1380 C C . SER A 1 186 ? -13.273 -25.781 2.439 1 98.19 186 SER A C 1
ATOM 1382 O O . SER A 1 186 ? -14.164 -25.547 1.614 1 98.19 186 SER A O 1
ATOM 1384 N N . GLY A 1 187 ? -12.68 -26.984 2.588 1 97.62 187 GLY A N 1
ATOM 1385 C CA . GLY A 1 187 ? -13.117 -28.141 1.817 1 97.62 187 GLY A CA 1
ATOM 1386 C C . GLY A 1 187 ? -12.602 -28.141 0.391 1 97.62 187 GLY A C 1
ATOM 1387 O O . GLY A 1 187 ? -12.852 -29.078 -0.366 1 97.62 187 GLY A O 1
ATOM 1388 N N . VAL A 1 188 ? -11.891 -27.141 0.013 1 97.69 188 VAL A N 1
ATOM 1389 C CA . VAL A 1 188 ? -11.383 -27.047 -1.352 1 97.69 188 VAL A CA 1
ATOM 1390 C C . VAL A 1 188 ? -10.234 -28.047 -1.54 1 97.69 188 VAL A C 1
ATOM 1392 O O . VAL A 1 188 ? -9.289 -28.062 -0.746 1 97.69 188 VAL A O 1
ATOM 1395 N N . ARG A 1 189 ? -10.25 -28.797 -2.633 1 96.38 189 ARG A N 1
ATOM 1396 C CA . ARG A 1 189 ? -9.227 -29.812 -2.826 1 96.38 189 ARG A CA 1
ATOM 1397 C C . ARG A 1 189 ? -8.453 -29.578 -4.113 1 96.38 189 ARG A C 1
ATOM 1399 O O . ARG A 1 189 ? -7.332 -30.078 -4.273 1 96.38 189 ARG A O 1
ATOM 1406 N N . ASP A 1 190 ? -9.156 -28.859 -5.082 1 93.69 190 ASP A N 1
ATOM 1407 C CA . ASP A 1 190 ? -8.539 -28.609 -6.383 1 93.69 190 ASP A CA 1
ATOM 1408 C C . ASP A 1 190 ? -8.773 -27.172 -6.84 1 93.69 190 ASP A C 1
ATOM 1410 O O . ASP A 1 190 ? -9.75 -26.547 -6.449 1 93.69 190 ASP A O 1
ATOM 1414 N N . HIS A 1 191 ? -7.836 -26.719 -7.645 1 92.31 191 HIS A N 1
ATOM 1415 C CA . HIS A 1 191 ? -7.953 -25.406 -8.273 1 92.31 191 HIS A CA 1
ATOM 1416 C C . HIS A 1 191 ? -8.18 -24.312 -7.234 1 92.31 191 HIS A C 1
ATOM 1418 O O . HIS A 1 191 ? -9.094 -23.5 -7.371 1 92.31 191 HIS A O 1
ATOM 1424 N N . GLY A 1 192 ? -7.438 -24.391 -6.184 1 95.62 192 GLY A N 1
ATOM 1425 C CA . GLY A 1 192 ? -7.543 -23.406 -5.121 1 95.62 192 GLY A CA 1
ATOM 1426 C C . GLY A 1 192 ? -6.266 -22.609 -4.918 1 95.62 192 GLY A C 1
ATOM 1427 O O . GLY A 1 192 ? -5.203 -23 -5.398 1 95.62 192 GLY A O 1
ATOM 1428 N N . GLN A 1 193 ? -6.434 -21.469 -4.312 1 96.38 193 GLN A N 1
ATOM 1429 C CA . GLN A 1 193 ? -5.328 -20.641 -3.828 1 96.38 193 GLN A CA 1
ATOM 1430 C C . GLN A 1 193 ? -5.48 -20.344 -2.34 1 96.38 193 GLN A C 1
ATOM 1432 O O . GLN A 1 193 ? -6.57 -20 -1.877 1 96.38 193 GLN A O 1
ATOM 1437 N N . VAL A 1 194 ? -4.469 -20.562 -1.654 1 98.25 194 VAL A N 1
ATOM 1438 C CA . VAL A 1 194 ? -4.422 -20.141 -0.261 1 98.25 194 VAL A CA 1
ATOM 1439 C C . VAL A 1 194 ? -3.516 -18.922 -0.13 1 98.25 194 VAL A C 1
ATOM 1441 O O . VAL A 1 194 ? -2.305 -19 -0.34 1 98.25 194 VAL A O 1
ATOM 1444 N N . ARG A 1 195 ? -4.121 -17.828 0.166 1 98.38 195 ARG A N 1
ATOM 1445 C CA . ARG A 1 195 ? -3.402 -16.562 0.366 1 98.38 195 ARG A CA 1
ATOM 1446 C C . ARG A 1 195 ? -3.285 -16.234 1.85 1 98.38 195 ARG A C 1
ATOM 1448 O O . ARG A 1 195 ? -4.223 -16.453 2.617 1 98.38 195 ARG A O 1
ATOM 1455 N N . TYR A 1 196 ? -2.188 -15.742 2.213 1 98.69 196 TYR A N 1
ATOM 1456 C CA . TYR A 1 196 ? -2.012 -15.359 3.611 1 98.69 196 TYR A CA 1
ATOM 1457 C C . TYR A 1 196 ? -1.235 -14.055 3.729 1 98.69 196 TYR A C 1
ATOM 1459 O O . TYR A 1 196 ? -0.444 -13.711 2.846 1 98.69 196 TYR A O 1
ATOM 1467 N N . TYR A 1 197 ? -1.518 -13.32 4.758 1 98.88 197 TYR A N 1
ATOM 1468 C CA . TYR A 1 197 ? -1.032 -11.969 5 1 98.88 197 TYR A CA 1
ATOM 1469 C C . TYR A 1 197 ? -0.571 -11.805 6.441 1 98.88 197 TYR A C 1
ATOM 1471 O O . TYR A 1 197 ? -1.114 -12.438 7.352 1 98.88 197 TYR A O 1
ATOM 1479 N N . ALA A 1 198 ? 0.403 -11.023 6.621 1 98.75 198 ALA A N 1
ATOM 1480 C CA . ALA A 1 198 ? 0.763 -10.484 7.926 1 98.75 198 ALA A CA 1
ATOM 1481 C C . ALA A 1 198 ? 0.784 -8.953 7.902 1 98.75 198 ALA A C 1
ATOM 1483 O O . ALA A 1 198 ? 1.411 -8.352 7.031 1 98.75 198 ALA A O 1
ATOM 1484 N N . SER A 1 199 ? 0.086 -8.383 8.789 1 98.75 199 SER A N 1
ATOM 1485 C CA . SER A 1 199 ? 0.023 -6.926 8.883 1 98.75 199 SER A CA 1
ATOM 1486 C C . SER A 1 199 ? 0.65 -6.426 10.18 1 98.75 199 SER A C 1
ATOM 1488 O O . SER A 1 199 ? 0.82 -7.195 11.133 1 98.75 199 SER A O 1
ATOM 1490 N N . ALA A 1 200 ? 1.006 -5.145 10.203 1 98.56 200 ALA A N 1
ATOM 1491 C CA . ALA A 1 200 ? 1.458 -4.527 11.453 1 98.56 200 ALA A CA 1
ATOM 1492 C C . ALA A 1 200 ? 0.34 -4.508 12.492 1 98.56 200 ALA A C 1
ATOM 1494 O O . ALA A 1 200 ? 0.604 -4.453 13.695 1 98.56 200 ALA A O 1
ATOM 1495 N N . GLY A 1 201 ? -0.912 -4.484 12.039 1 98.5 201 GLY A N 1
ATOM 1496 C CA . GLY A 1 201 ? -2.037 -4.648 12.945 1 98.5 201 GLY A CA 1
ATOM 1497 C C . GLY A 1 201 ? -2.799 -3.359 13.188 1 98.5 201 GLY A C 1
ATOM 1498 O O . GLY A 1 201 ? -2.402 -2.297 12.711 1 98.5 201 GLY A O 1
ATOM 1499 N N . PRO A 1 202 ? -3.953 -3.477 13.875 1 98.5 202 PRO A N 1
ATOM 1500 C CA . PRO A 1 202 ? -4.746 -2.305 14.25 1 98.5 202 PRO A CA 1
ATOM 1501 C C . PRO A 1 202 ? -4.125 -1.517 15.398 1 98.5 202 PRO A C 1
ATOM 1503 O O . PRO A 1 202 ? -3.486 -2.1 16.281 1 98.5 202 PRO A O 1
ATOM 1506 N N . GLY A 1 203 ? -4.332 -0.188 15.383 1 97.88 203 GLY A N 1
ATOM 1507 C CA . GLY A 1 203 ? -3.84 0.619 16.484 1 97.88 203 GLY A CA 1
ATOM 1508 C C . GLY A 1 203 ? -4.176 2.092 16.344 1 97.88 203 GLY A C 1
ATOM 1509 O O . GLY A 1 203 ? -4.117 2.844 17.312 1 97.88 203 GLY A O 1
ATOM 1510 N N . GLY A 1 204 ? -4.559 2.521 15.219 1 97.31 204 GLY A N 1
ATOM 1511 C CA . GLY A 1 204 ? -4.805 3.918 14.891 1 97.31 204 GLY A CA 1
ATOM 1512 C C . GLY A 1 204 ? -4.406 4.281 13.477 1 97.31 204 GLY A C 1
ATOM 1513 O O . GLY A 1 204 ? -4.352 3.414 12.594 1 97.31 204 GLY A O 1
ATOM 1514 N N . PHE A 1 205 ? -4.168 5.559 13.258 1 96.94 205 PHE A N 1
ATOM 1515 C CA . PHE A 1 205 ? -3.969 5.996 11.883 1 96.94 205 PHE A CA 1
ATOM 1516 C C . PHE A 1 205 ? -2.619 6.691 11.727 1 96.94 205 PHE A C 1
ATOM 1518 O O . PHE A 1 205 ? -2.414 7.453 10.781 1 96.94 205 PHE A O 1
ATOM 1525 N N . ALA A 1 206 ? -1.692 6.465 12.68 1 95.88 206 ALA A N 1
ATOM 1526 C CA . ALA A 1 206 ? -0.332 6.988 12.57 1 95.88 206 ALA A CA 1
ATOM 1527 C C . ALA A 1 206 ? 0.506 6.141 11.617 1 95.88 206 ALA A C 1
ATOM 1529 O O . ALA A 1 206 ? 0.019 5.152 11.062 1 95.88 206 ALA A O 1
ATOM 1530 N N . LEU A 1 207 ? 1.739 6.57 11.344 1 97.19 207 LEU A N 1
ATOM 1531 C CA . LEU A 1 207 ? 2.666 5.82 10.508 1 97.19 207 LEU A CA 1
ATOM 1532 C C . LEU A 1 207 ? 3.406 4.766 11.32 1 97.19 207 LEU A C 1
ATOM 1534 O O . LEU A 1 207 ? 3.732 3.693 10.797 1 97.19 207 LEU A O 1
ATOM 1538 N N . SER A 1 208 ? 3.619 5.094 12.578 1 97.44 208 SER A N 1
ATOM 1539 C CA . SER A 1 208 ? 4.434 4.211 13.406 1 97.44 208 SER A CA 1
ATOM 1540 C C . SER A 1 208 ? 3.67 2.949 13.789 1 97.44 208 SER A C 1
ATOM 1542 O O . SER A 1 208 ? 2.555 3.025 14.305 1 97.44 208 SER A O 1
ATOM 1544 N N . ARG A 1 209 ? 4.32 1.833 13.656 1 96.5 209 ARG A N 1
ATOM 1545 C CA . ARG A 1 209 ? 3.697 0.578 14.062 1 96.5 209 ARG A CA 1
ATOM 1546 C C . ARG A 1 209 ? 3.629 0.466 15.586 1 96.5 209 ARG A C 1
ATOM 1548 O O . ARG A 1 209 ? 2.986 -0.442 16.109 1 96.5 209 ARG A O 1
ATOM 1555 N N . GLU A 1 210 ? 4.297 1.381 16.266 1 96.25 210 GLU A N 1
ATOM 1556 C CA . GLU A 1 210 ? 4.293 1.334 17.734 1 96.25 210 GLU A CA 1
ATOM 1557 C C . GLU A 1 210 ? 2.885 1.539 18.281 1 96.25 210 GLU A C 1
ATOM 1559 O O . GLU A 1 210 ? 2.594 1.142 19.422 1 96.25 210 GLU A O 1
ATOM 1564 N N . GLU A 1 211 ? 2.053 2.104 17.531 1 96.81 211 GLU A N 1
ATOM 1565 C CA . GLU A 1 211 ? 0.691 2.303 18.016 1 96.81 211 GLU A CA 1
ATOM 1566 C C . GLU A 1 211 ? -0.147 1.04 17.844 1 96.81 211 GLU A C 1
ATOM 1568 O O . GLU A 1 211 ? -1.244 0.937 18.391 1 96.81 211 GLU A O 1
ATOM 1573 N N . CYS A 1 212 ? 0.339 0.101 17.016 1 97.75 212 CYS A N 1
ATOM 1574 C CA . CYS A 1 212 ? -0.417 -1.12 16.75 1 97.75 212 CYS A CA 1
ATOM 1575 C C . CYS A 1 212 ? -0.427 -2.023 17.984 1 97.75 212 CYS A C 1
ATOM 1577 O O . CYS A 1 212 ? 0.588 -2.156 18.672 1 97.75 212 CYS A O 1
ATOM 1579 N N . VAL A 1 213 ? -1.521 -2.66 18.25 1 97.69 213 VAL A N 1
ATOM 1580 C CA . VAL A 1 213 ? -1.679 -3.57 19.375 1 97.69 213 VAL A CA 1
ATOM 1581 C C . VAL A 1 213 ? -0.785 -4.793 19.188 1 97.69 213 VAL A C 1
ATOM 1583 O O . VAL A 1 213 ? -0.09 -5.215 20.109 1 97.69 213 VAL A O 1
ATOM 1586 N N . ARG A 1 214 ? -0.8 -5.359 18.031 1 96.5 214 ARG A N 1
ATOM 1587 C CA . ARG A 1 214 ? 0.007 -6.5 17.625 1 96.5 214 ARG A CA 1
ATOM 1588 C C . ARG A 1 214 ? -0.147 -6.766 16.125 1 96.5 214 ARG A C 1
ATOM 1590 O O . ARG A 1 214 ? -1.128 -6.344 15.516 1 96.5 214 ARG A O 1
ATOM 1597 N N . SER A 1 215 ? 0.761 -7.488 15.586 1 97.75 215 SER A N 1
ATOM 1598 C CA . SER A 1 215 ? 0.645 -7.953 14.211 1 97.75 215 SER A CA 1
ATOM 1599 C C . SER A 1 215 ? -0.493 -8.961 14.062 1 97.75 215 SER A C 1
ATOM 1601 O O . SER A 1 215 ? -0.844 -9.656 15.016 1 97.75 215 SER A O 1
ATOM 1603 N N . VAL A 1 216 ? -1.092 -8.992 12.891 1 98.5 216 VAL A N 1
ATOM 1604 C CA . VAL A 1 216 ? -2.211 -9.898 12.641 1 98.5 216 VAL A CA 1
ATOM 1605 C C . VAL A 1 216 ? -1.893 -10.797 11.453 1 98.5 216 VAL A C 1
ATOM 1607 O O . VAL A 1 216 ? -1.326 -10.344 10.453 1 98.5 216 VAL A O 1
ATOM 1610 N N . PHE A 1 217 ? -2.189 -12.062 11.586 1 98.62 217 PHE A N 1
ATOM 1611 C CA . PHE A 1 217 ? -2.064 -13.055 10.523 1 98.62 217 PHE A CA 1
ATOM 1612 C C . PHE A 1 217 ? -3.424 -13.367 9.914 1 98.62 217 PHE A C 1
ATOM 1614 O O . PHE A 1 217 ? -4.379 -13.672 10.633 1 98.62 217 PHE A O 1
ATOM 1621 N N . TYR A 1 218 ? -3.568 -13.211 8.57 1 98.88 218 TYR A N 1
ATOM 1622 C CA . TYR A 1 218 ? -4.785 -13.508 7.824 1 98.88 218 TYR A CA 1
ATOM 1623 C C . TYR A 1 218 ? -4.551 -14.633 6.82 1 98.88 218 TYR A C 1
ATOM 1625 O O . TYR A 1 218 ? -3.486 -14.711 6.203 1 98.88 218 TYR A O 1
ATOM 1633 N N . VAL A 1 219 ? -5.527 -15.477 6.613 1 98.88 219 VAL A N 1
ATOM 1634 C CA . VAL A 1 219 ? -5.512 -16.516 5.578 1 98.88 219 VAL A CA 1
ATOM 1635 C C . VAL A 1 219 ? -6.844 -16.516 4.836 1 98.88 219 VAL A C 1
ATOM 1637 O O . VAL A 1 219 ? -7.91 -16.469 5.461 1 98.88 219 VAL A O 1
ATOM 1640 N N . VAL A 1 220 ? -6.82 -16.562 3.539 1 98.81 220 VAL A N 1
ATOM 1641 C CA . VAL A 1 220 ? -8.023 -16.672 2.727 1 98.81 220 VAL A CA 1
ATOM 1642 C C . VAL A 1 220 ? -7.855 -17.781 1.696 1 98.81 220 VAL A C 1
ATOM 1644 O O . VAL A 1 220 ? -6.812 -17.891 1.049 1 98.81 220 VAL A O 1
ATOM 1647 N N . VAL A 1 221 ? -8.789 -18.656 1.596 1 98.75 221 VAL A N 1
ATOM 1648 C CA . VAL A 1 221 ? -8.836 -19.688 0.562 1 98.75 221 VAL A CA 1
ATOM 1649 C C . VAL A 1 221 ? -9.828 -19.297 -0.525 1 98.75 221 VAL A C 1
ATOM 1651 O O . VAL A 1 221 ? -10.992 -19 -0.234 1 98.75 221 VAL A O 1
ATOM 1654 N N . VAL A 1 222 ? -9.375 -19.281 -1.752 1 98 222 VAL A N 1
ATOM 1655 C CA . VAL A 1 222 ? -10.211 -18.875 -2.883 1 98 222 VAL A CA 1
ATOM 1656 C C . VAL A 1 222 ? -10.281 -20.016 -3.902 1 98 222 VAL A C 1
ATOM 1658 O O . VAL A 1 222 ? -9.258 -20.609 -4.242 1 98 222 VAL A O 1
ATOM 1661 N N . ARG A 1 223 ? -11.477 -20.281 -4.387 1 95.38 223 ARG A N 1
ATOM 1662 C CA . ARG A 1 223 ? -11.688 -21.219 -5.484 1 95.38 223 ARG A CA 1
ATOM 1663 C C . ARG A 1 223 ? -11.469 -20.531 -6.832 1 95.38 223 ARG A C 1
ATOM 1665 O O . ARG A 1 223 ? -11.938 -19.422 -7.055 1 95.38 223 ARG A O 1
ATOM 1672 N N . LYS A 1 224 ? -10.68 -21.125 -7.574 1 85.69 224 LYS A N 1
ATOM 1673 C CA . LYS A 1 224 ? -10.539 -20.625 -8.938 1 85.69 224 LYS A CA 1
ATOM 1674 C C . LYS A 1 224 ? -11.594 -21.234 -9.859 1 85.69 224 LYS A C 1
ATOM 1676 O O . LYS A 1 224 ? -11.938 -22.422 -9.727 1 85.69 224 LYS A O 1
ATOM 1681 N N . LYS A 1 225 ? -12.328 -20.359 -10.516 1 66.5 225 LYS A N 1
ATOM 1682 C CA . LYS A 1 225 ? -13.273 -20.906 -11.484 1 66.5 225 LYS A CA 1
ATOM 1683 C C . LYS A 1 225 ? -12.562 -21.734 -12.547 1 66.5 225 LYS A C 1
ATOM 1685 O O . LYS A 1 225 ? -11.477 -21.359 -13.008 1 66.5 225 LYS A O 1
ATOM 1690 N N . ARG A 1 226 ? -12.906 -23.094 -12.5 1 54.88 226 ARG A N 1
ATOM 1691 C CA . ARG A 1 226 ? -12.336 -24 -13.477 1 54.88 226 ARG A CA 1
ATOM 1692 C C . ARG A 1 226 ? -12.438 -23.438 -14.891 1 54.88 226 ARG A C 1
ATOM 1694 O O . ARG A 1 226 ? -13.508 -22.969 -15.297 1 54.88 226 ARG A O 1
ATOM 1701 N N . ARG A 1 227 ? -11.383 -22.922 -15.375 1 49.09 227 ARG A N 1
ATOM 1702 C CA . ARG A 1 227 ? -11.562 -22.812 -16.812 1 49.09 227 ARG A CA 1
ATOM 1703 C C . ARG A 1 227 ? -11.891 -24.172 -17.438 1 49.09 227 ARG A C 1
ATOM 1705 O O . ARG A 1 227 ? -11.453 -25.203 -16.938 1 49.09 227 ARG A O 1
ATOM 1712 N N . ALA A 1 228 ? -13.031 -24.453 -17.875 1 42.81 228 ALA A N 1
ATOM 1713 C CA . ALA A 1 228 ? -13.594 -25.688 -18.406 1 42.81 228 ALA A CA 1
ATOM 1714 C C . ALA A 1 228 ? -12.492 -26.688 -18.75 1 42.81 228 ALA A C 1
ATOM 1716 O O . ALA A 1 228 ? -12.688 -27.906 -18.641 1 42.81 228 ALA A O 1
ATOM 1717 N N . GLY A 1 229 ? -11.281 -26.422 -19.625 1 39.53 229 GLY A N 1
ATOM 1718 C CA . GLY A 1 229 ? -10.547 -27.453 -20.328 1 39.53 229 GLY A CA 1
ATOM 1719 C C . GLY A 1 229 ? -9.242 -27.828 -19.656 1 39.53 229 GLY A C 1
ATOM 1720 O O . GLY A 1 229 ? -8.336 -27 -19.547 1 39.53 229 GLY A O 1
ATOM 1721 N N . ALA A 1 230 ? -9.109 -28.719 -18.672 1 44.09 230 ALA A N 1
ATOM 1722 C CA . ALA A 1 230 ? -8 -29.406 -18 1 44.09 230 ALA A CA 1
ATOM 1723 C C . ALA A 1 230 ? -6.754 -29.406 -18.875 1 44.09 230 ALA A C 1
ATOM 1725 O O . ALA A 1 230 ? -5.633 -29.344 -18.375 1 44.09 230 ALA A O 1
ATOM 1726 N N . GLY A 1 231 ? -6.887 -29.875 -20.062 1 49.03 231 GLY A N 1
ATOM 1727 C CA . GLY A 1 231 ? -5.836 -30.141 -21.031 1 49.03 231 GLY A CA 1
ATOM 1728 C C . GLY A 1 231 ? -5.309 -28.891 -21.703 1 49.03 231 GLY A C 1
ATOM 1729 O O . GLY A 1 231 ? -4.754 -28.969 -22.812 1 49.03 231 GLY A O 1
ATOM 1730 N N . GLU A 1 232 ? -5.625 -27.641 -21.078 1 62.16 232 GLU A N 1
ATOM 1731 C CA . GLU A 1 232 ? -5.672 -26.438 -21.891 1 62.16 232 GLU A CA 1
ATOM 1732 C C . GLU A 1 232 ? -4.293 -25.797 -22.016 1 62.16 232 GLU A C 1
ATOM 1734 O O . GLU A 1 232 ? -3.537 -25.75 -21.047 1 62.16 232 GLU A O 1
ATOM 1739 N N . LYS A 1 233 ? -3.777 -25.828 -23.156 1 77.06 233 LYS A N 1
ATOM 1740 C CA . LYS A 1 233 ? -2.631 -25.031 -23.578 1 77.06 233 LYS A CA 1
ATOM 1741 C C . LYS A 1 233 ? -2.65 -23.641 -22.953 1 77.06 233 LYS A C 1
ATOM 1743 O O . LYS A 1 233 ? -3.717 -23.062 -22.766 1 77.06 233 LYS A O 1
ATOM 1748 N N . PRO A 1 234 ? -1.423 -23.359 -22.406 1 88.31 234 PRO A N 1
ATOM 1749 C CA . PRO A 1 234 ? -1.357 -22 -21.859 1 88.31 234 PRO A CA 1
ATOM 1750 C C . PRO A 1 234 ? -1.736 -20.938 -22.875 1 88.31 234 PRO A C 1
ATOM 1752 O O . PRO A 1 234 ? -1.514 -21.109 -24.078 1 88.31 234 PRO A O 1
ATOM 1755 N N . LYS A 1 235 ? -2.291 -19.922 -22.391 1 88.19 235 LYS A N 1
ATOM 1756 C CA . LYS A 1 235 ? -2.605 -18.781 -23.234 1 88.19 235 LYS A CA 1
ATOM 1757 C C . LYS A 1 235 ? -1.338 -18.156 -23.812 1 88.19 235 LYS A C 1
ATOM 1759 O O . LYS A 1 235 ? -0.319 -18.062 -2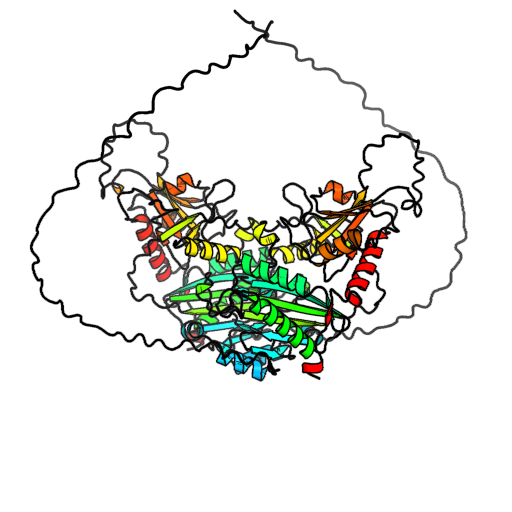3.125 1 88.19 235 LYS A O 1
ATOM 1764 N N . ARG A 1 236 ? -1.399 -17.859 -25.062 1 93.5 236 ARG A N 1
ATOM 1765 C CA . ARG A 1 236 ? -0.336 -17.094 -25.703 1 93.5 236 ARG A CA 1
ATOM 1766 C C . ARG A 1 236 ? -0.495 -15.609 -25.453 1 93.5 236 ARG A C 1
ATOM 1768 O O . ARG A 1 236 ? -1.529 -15.023 -25.781 1 93.5 236 ARG A O 1
ATOM 1775 N N . LEU A 1 237 ? 0.564 -14.969 -24.953 1 96.19 237 LEU A N 1
ATOM 1776 C CA . LEU A 1 237 ? 0.401 -13.633 -24.375 1 96.19 237 LEU A CA 1
ATOM 1777 C C . LEU A 1 237 ? 1.024 -12.578 -25.281 1 96.19 237 LEU A C 1
ATOM 1779 O O . LEU A 1 237 ? 2.082 -12.805 -25.875 1 96.19 237 LEU A O 1
ATOM 1783 N N . ARG A 1 238 ? 0.394 -11.492 -25.375 1 96.88 238 ARG A N 1
ATOM 1784 C CA . ARG A 1 238 ? 0.957 -10.25 -25.906 1 96.88 238 ARG A CA 1
ATOM 1785 C C . ARG A 1 238 ? 1.425 -9.336 -24.781 1 96.88 238 ARG A C 1
ATOM 1787 O O . ARG A 1 238 ? 0.648 -9 -23.891 1 96.88 238 ARG A O 1
ATOM 1794 N N . VAL A 1 239 ? 2.697 -8.922 -24.844 1 98.12 239 VAL A N 1
ATOM 1795 C CA . VAL A 1 239 ? 3.219 -8.102 -23.75 1 98.12 239 VAL A CA 1
ATOM 1796 C C . VAL A 1 239 ? 3.635 -6.734 -24.281 1 98.12 239 VAL A C 1
ATOM 1798 O O . VAL A 1 239 ? 3.865 -6.578 -25.484 1 98.12 239 VAL A O 1
ATOM 1801 N N . VAL A 1 240 ? 3.666 -5.734 -23.422 1 98.69 240 VAL A N 1
ATOM 1802 C CA . VAL A 1 240 ? 4.141 -4.391 -23.734 1 98.69 240 VAL A CA 1
ATOM 1803 C C . VAL A 1 240 ? 5.129 -3.928 -22.672 1 98.69 240 VAL A C 1
ATOM 1805 O O . VAL A 1 240 ? 5.035 -4.336 -21.5 1 98.69 240 VAL A O 1
ATOM 1808 N N . THR A 1 241 ? 6.125 -3.176 -23.094 1 98.31 241 THR A N 1
ATOM 1809 C CA . THR A 1 241 ? 6.988 -2.496 -22.125 1 98.31 241 THR A CA 1
ATOM 1810 C C . THR A 1 241 ? 6.234 -1.369 -21.422 1 98.31 241 THR A C 1
ATOM 1812 O O . THR A 1 241 ? 5.703 -0.47 -22.078 1 98.31 241 THR A O 1
ATOM 1815 N N . THR A 1 242 ? 6.168 -1.4 -20.125 1 98.56 242 THR A N 1
ATOM 1816 C CA . THR A 1 242 ? 5.367 -0.43 -19.391 1 98.56 242 THR A CA 1
ATOM 1817 C C . THR A 1 242 ? 6.199 0.803 -19.047 1 98.56 242 THR A C 1
ATOM 1819 O O . THR A 1 242 ? 7.387 0.691 -18.734 1 98.56 242 THR A O 1
ATOM 1822 N N . PRO A 1 243 ? 5.602 2.01 -19.078 1 97.19 243 PRO A N 1
ATOM 1823 C CA . PRO A 1 243 ? 6.289 3.219 -18.609 1 97.19 243 PRO A CA 1
ATOM 1824 C C . PRO A 1 243 ? 6.23 3.387 -17.094 1 97.19 243 PRO A C 1
ATOM 1826 O O . PRO A 1 243 ? 6.855 4.301 -16.547 1 97.19 243 PRO A O 1
ATOM 1829 N N . ILE A 1 244 ? 5.438 2.561 -16.375 1 97.94 244 ILE A N 1
ATOM 1830 C CA . ILE A 1 244 ? 5.336 2.646 -14.922 1 97.94 244 ILE A CA 1
ATOM 1831 C C . ILE A 1 244 ? 6.676 2.279 -14.281 1 97.94 244 ILE A C 1
ATOM 1833 O O . ILE A 1 244 ? 7.234 1.221 -14.57 1 97.94 244 ILE A O 1
ATOM 1837 N N . PRO A 1 245 ? 7.18 3.143 -13.445 1 96.19 245 PRO A N 1
ATOM 1838 C CA . PRO A 1 245 ? 8.492 2.844 -12.875 1 96.19 245 PRO A CA 1
ATOM 1839 C C . PRO A 1 245 ? 8.469 1.658 -11.914 1 96.19 245 PRO A C 1
ATOM 1841 O O . PRO A 1 245 ? 7.477 1.451 -11.211 1 96.19 245 PRO A O 1
ATOM 1844 N N . MET A 1 246 ? 9.617 0.991 -11.859 1 94.88 246 MET A N 1
ATOM 1845 C CA . MET A 1 246 ? 9.805 -0.096 -10.898 1 94.88 246 MET A CA 1
ATOM 1846 C C . MET A 1 246 ? 9.992 0.45 -9.484 1 94.88 246 MET A C 1
ATOM 1848 O O . MET A 1 246 ? 10.5 1.558 -9.312 1 94.88 246 MET A O 1
ATOM 1852 N N . LYS A 1 247 ? 9.555 -0.344 -8.555 1 94.81 247 LYS A N 1
ATOM 1853 C CA . LYS A 1 247 ? 9.867 -0.023 -7.164 1 94.81 247 LYS A CA 1
ATOM 1854 C C . LYS A 1 247 ? 11.375 -0.056 -6.918 1 94.81 247 LYS A C 1
ATOM 1856 O O . LYS A 1 247 ? 12.102 -0.809 -7.574 1 94.81 247 LYS A O 1
ATOM 1861 N N . PRO A 1 248 ? 11.852 0.757 -5.938 1 93.56 248 PRO A N 1
ATOM 1862 C CA . PRO A 1 248 ? 13.242 0.567 -5.504 1 93.56 248 PRO A CA 1
ATOM 1863 C C . PRO A 1 248 ? 13.539 -0.87 -5.082 1 93.56 248 PRO A C 1
ATOM 1865 O O . PRO A 1 248 ? 12.641 -1.573 -4.605 1 93.56 248 PRO A O 1
ATOM 1868 N N . GLY A 1 249 ? 14.758 -1.31 -5.219 1 93.12 249 GLY A N 1
ATOM 1869 C CA . GLY A 1 249 ? 15.195 -2.689 -5.07 1 93.12 249 GLY A CA 1
ATOM 1870 C C . GLY A 1 249 ? 14.727 -3.33 -3.779 1 93.12 249 GLY A C 1
ATOM 1871 O O . GLY A 1 249 ? 14.211 -4.453 -3.787 1 93.12 249 GLY A O 1
ATOM 1872 N N . VAL A 1 250 ? 14.812 -2.609 -2.688 1 94.06 250 VAL A N 1
ATOM 1873 C CA . VAL A 1 250 ? 14.484 -3.174 -1.382 1 94.06 250 VAL A CA 1
ATOM 1874 C C . VAL A 1 250 ? 12.992 -3.482 -1.315 1 94.06 250 VAL A C 1
ATOM 1876 O O . VAL A 1 250 ? 12.578 -4.43 -0.645 1 94.06 250 VAL A O 1
ATOM 1879 N N . PHE A 1 251 ? 12.219 -2.77 -2.066 1 96.69 251 PHE A N 1
ATOM 1880 C CA . PHE A 1 251 ? 10.781 -2.994 -2.059 1 96.69 251 PHE A CA 1
ATOM 1881 C C . PHE A 1 251 ? 10.375 -3.941 -3.18 1 96.69 251 PHE A C 1
ATOM 1883 O O . PHE A 1 251 ? 9.406 -4.691 -3.043 1 96.69 251 PHE A O 1
ATOM 1890 N N . ALA A 1 252 ? 11.148 -3.93 -4.246 1 96.31 252 ALA A N 1
ATOM 1891 C CA . ALA A 1 252 ? 10.875 -4.84 -5.355 1 96.31 252 ALA A CA 1
ATOM 1892 C C . ALA A 1 252 ? 11.141 -6.289 -4.953 1 96.31 252 ALA A C 1
ATOM 1894 O O . ALA A 1 252 ? 10.531 -7.211 -5.492 1 96.31 252 ALA A O 1
ATOM 1895 N N . THR A 1 253 ? 12.008 -6.504 -4.031 1 97.62 253 THR A N 1
ATOM 1896 C CA . THR A 1 253 ? 12.406 -7.852 -3.637 1 97.62 253 THR A CA 1
ATOM 1897 C C . THR A 1 253 ? 11.594 -8.328 -2.438 1 97.62 253 THR A C 1
ATOM 1899 O O . THR A 1 253 ? 11.852 -9.406 -1.897 1 97.62 253 THR A O 1
ATOM 1902 N N . THR A 1 254 ? 10.695 -7.531 -1.978 1 98.38 254 THR A N 1
ATOM 1903 C CA . THR A 1 254 ? 9.828 -7.852 -0.85 1 98.38 254 THR A CA 1
ATOM 1904 C C . THR A 1 254 ? 8.375 -7.934 -1.295 1 98.38 254 THR A C 1
ATOM 1906 O O . THR A 1 254 ? 7.855 -7.004 -1.916 1 98.38 254 THR A O 1
ATOM 1909 N N . LYS A 1 255 ? 7.762 -9.047 -1.024 1 98.12 255 LYS A N 1
ATOM 1910 C CA . LYS A 1 255 ? 6.371 -9.219 -1.436 1 98.12 255 LYS A CA 1
ATOM 1911 C C . LYS A 1 255 ? 5.418 -8.547 -0.452 1 98.12 255 LYS A C 1
ATOM 1913 O O . LYS A 1 255 ? 4.871 -9.195 0.437 1 98.12 255 LYS A O 1
ATOM 1918 N N . THR A 1 256 ? 5.152 -7.281 -0.623 1 98.62 256 THR A N 1
ATOM 1919 C CA . THR A 1 256 ? 4.348 -6.469 0.28 1 98.62 256 THR A CA 1
ATOM 1920 C C . THR A 1 256 ? 2.98 -6.176 -0.331 1 98.62 256 THR A C 1
ATOM 1922 O O . THR A 1 256 ? 2.695 -6.59 -1.456 1 98.62 256 THR A O 1
ATOM 1925 N N . THR A 1 257 ? 2.139 -5.484 0.439 1 98.69 257 THR A N 1
ATOM 1926 C CA . THR A 1 257 ? 0.814 -5.113 -0.047 1 98.69 257 THR A CA 1
ATOM 1927 C C . THR A 1 257 ? 0.852 -3.74 -0.716 1 98.69 257 THR A C 1
ATOM 1929 O O . THR A 1 257 ? -0.195 -3.156 -1.006 1 98.69 257 THR A O 1
ATOM 1932 N N . ASN A 1 258 ? 2.041 -3.139 -0.96 1 98.62 258 ASN A N 1
ATOM 1933 C CA . ASN A 1 258 ? 2.201 -1.918 -1.744 1 98.62 258 ASN A CA 1
ATOM 1934 C C . ASN A 1 258 ? 2.24 -2.215 -3.24 1 98.62 258 ASN A C 1
ATOM 1936 O O . ASN A 1 258 ? 3.266 -2.006 -3.893 1 98.62 258 ASN A O 1
ATOM 1940 N N . TYR A 1 259 ? 1.104 -2.6 -3.834 1 98.5 259 TYR A N 1
ATOM 1941 C CA . TYR A 1 259 ? 1.058 -3.113 -5.199 1 98.5 259 TYR A CA 1
ATOM 1942 C C . TYR A 1 259 ? 0.365 -2.125 -6.129 1 98.5 259 TYR A C 1
ATOM 1944 O O . TYR A 1 259 ? -0.061 -2.492 -7.227 1 98.5 259 TYR A O 1
ATOM 1952 N N . LEU A 1 260 ? 0.249 -0.854 -5.738 1 98.69 260 LEU A N 1
ATOM 1953 C CA . LEU A 1 260 ? -0.332 0.11 -6.668 1 98.69 260 LEU A CA 1
ATOM 1954 C C . LEU A 1 260 ? 0.45 0.143 -7.977 1 98.69 260 LEU A C 1
ATOM 1956 O O . LEU A 1 260 ? -0.141 0.103 -9.055 1 98.69 260 LEU A O 1
ATOM 1960 N N . PRO A 1 261 ? 1.81 0.163 -7.953 1 98.5 261 PRO A N 1
ATOM 1961 C CA . PRO A 1 261 ? 2.52 0.12 -9.234 1 98.5 261 PRO A CA 1
ATOM 1962 C C . PRO A 1 261 ? 2.166 -1.112 -10.062 1 98.5 261 PRO A C 1
ATOM 1964 O O . PRO A 1 261 ? 2.008 -1.015 -11.281 1 98.5 261 PRO A O 1
ATOM 1967 N N . ASN A 1 262 ? 2.039 -2.234 -9.43 1 98.56 262 ASN A N 1
ATOM 1968 C CA . ASN A 1 262 ? 1.677 -3.467 -10.117 1 98.56 262 ASN A CA 1
ATOM 1969 C C . ASN A 1 262 ? 0.302 -3.359 -10.773 1 98.56 262 ASN A C 1
ATOM 1971 O O . ASN A 1 262 ? 0.122 -3.771 -11.922 1 98.56 262 ASN A O 1
ATOM 1975 N N . ALA A 1 263 ? -0.615 -2.82 -10 1 98.69 263 ALA A N 1
ATOM 1976 C CA . ALA A 1 263 ? -1.963 -2.629 -10.531 1 98.69 263 ALA A CA 1
ATOM 1977 C C . ALA A 1 263 ? -1.954 -1.679 -11.727 1 98.69 263 ALA A C 1
ATOM 1979 O O . ALA A 1 263 ? -2.693 -1.879 -12.688 1 98.69 263 ALA A O 1
ATOM 1980 N N . LEU A 1 264 ? -1.133 -0.652 -11.672 1 98.69 264 LEU A N 1
ATOM 1981 C CA . LEU A 1 264 ? -1.08 0.33 -12.75 1 98.69 264 LEU A CA 1
ATOM 1982 C C . LEU A 1 264 ? -0.431 -0.265 -14 1 98.69 264 LEU A C 1
ATOM 1984 O O . LEU A 1 264 ? -0.777 0.108 -15.117 1 98.69 264 LEU A O 1
ATOM 1988 N N . VAL A 1 265 ? 0.517 -1.188 -13.82 1 98.75 265 VAL A N 1
ATOM 1989 C CA . VAL A 1 265 ? 1.098 -1.903 -14.953 1 98.75 265 VAL A CA 1
ATOM 1990 C C . VAL A 1 265 ? 0.013 -2.705 -15.664 1 98.75 265 VAL A C 1
ATOM 1992 O O . VAL A 1 265 ? -0.036 -2.732 -16.891 1 98.75 265 VAL A O 1
ATOM 1995 N N . VAL A 1 266 ? -0.862 -3.35 -14.891 1 98.62 266 VAL A N 1
ATOM 1996 C CA . VAL A 1 266 ? -1.969 -4.102 -15.469 1 98.62 266 VAL A CA 1
ATOM 1997 C C . VAL A 1 266 ? -2.893 -3.156 -16.234 1 98.62 266 VAL A C 1
ATOM 1999 O O . VAL A 1 266 ? -3.293 -3.447 -17.359 1 98.62 266 VAL A O 1
ATOM 2002 N N . ALA A 1 267 ? -3.191 -2.016 -15.664 1 98.44 267 ALA A N 1
ATOM 2003 C CA . ALA A 1 267 ? -4.047 -1.031 -16.328 1 98.44 267 ALA A CA 1
ATOM 2004 C C . ALA A 1 267 ? -3.418 -0.541 -17.625 1 98.44 267 ALA A C 1
ATOM 2006 O O . ALA A 1 267 ? -4.105 -0.39 -18.641 1 98.44 267 ALA A O 1
ATOM 2007 N N . ASP A 1 268 ? -2.139 -0.274 -17.578 1 98.44 268 ASP A N 1
ATOM 2008 C CA . ASP A 1 268 ? -1.412 0.172 -18.766 1 98.44 268 ASP A CA 1
ATOM 2009 C C . ASP A 1 268 ? -1.506 -0.859 -19.891 1 98.44 268 ASP A C 1
ATOM 2011 O O . ASP A 1 268 ? -1.736 -0.506 -21.047 1 98.44 268 ASP A O 1
ATOM 2015 N N . ALA A 1 269 ? -1.257 -2.104 -19.578 1 98.69 269 ALA A N 1
ATOM 2016 C CA . ALA A 1 269 ? -1.354 -3.174 -20.578 1 98.69 269 ALA A CA 1
ATOM 2017 C C . ALA A 1 269 ? -2.75 -3.23 -21.188 1 98.69 269 ALA A C 1
ATOM 2019 O O . ALA A 1 269 ? -2.896 -3.365 -22.406 1 98.69 269 ALA A O 1
ATOM 2020 N N . ILE A 1 270 ? -3.762 -3.127 -20.359 1 98.06 270 ILE A N 1
ATOM 2021 C CA . ILE A 1 270 ? -5.145 -3.15 -20.812 1 98.06 270 ILE A CA 1
ATOM 2022 C C . ILE A 1 270 ? -5.387 -1.987 -21.781 1 98.06 270 ILE A C 1
ATOM 2024 O O . ILE A 1 270 ? -5.965 -2.17 -22.859 1 98.06 270 ILE A O 1
ATOM 2028 N N . ASP A 1 271 ? -4.938 -0.793 -21.422 1 97.88 271 ASP A N 1
ATOM 2029 C CA . ASP A 1 271 ? -5.074 0.383 -22.281 1 97.88 271 ASP A CA 1
ATOM 2030 C C . ASP A 1 271 ? -4.453 0.142 -23.656 1 97.88 271 ASP A C 1
ATOM 2032 O O . ASP A 1 271 ? -4.945 0.652 -24.656 1 97.88 271 ASP A O 1
ATOM 2036 N N . LYS A 1 272 ? -3.428 -0.614 -23.656 1 98.12 272 LYS A N 1
ATOM 2037 C CA . LYS A 1 272 ? -2.684 -0.863 -24.891 1 98.12 272 LYS A CA 1
ATOM 2038 C C . LYS A 1 272 ? -3.152 -2.15 -25.562 1 98.12 272 LYS A C 1
ATOM 2040 O O . LYS A 1 272 ? -2.504 -2.643 -26.5 1 98.12 272 LYS A O 1
ATOM 2045 N N . ARG A 1 273 ? -4.199 -2.779 -25.031 1 97.31 273 ARG A N 1
ATOM 2046 C CA . ARG A 1 273 ? -4.793 -4.004 -25.547 1 97.31 273 ARG A CA 1
ATOM 2047 C C . ARG A 1 273 ? -3.785 -5.148 -25.547 1 97.31 273 ARG A C 1
ATOM 2049 O O . ARG A 1 273 ? -3.719 -5.926 -26.5 1 97.31 273 ARG A O 1
ATOM 2056 N N . ALA A 1 274 ? -2.945 -5.152 -24.641 1 98.25 274 ALA A N 1
ATOM 2057 C CA . ALA A 1 274 ? -2.004 -6.238 -24.375 1 98.25 274 ALA A CA 1
ATOM 2058 C C . ALA A 1 274 ? -2.408 -7.031 -23.141 1 98.25 274 ALA A C 1
ATOM 2060 O O . ALA A 1 274 ? -3.334 -6.648 -22.422 1 98.25 274 ALA A O 1
ATOM 2061 N N . ASP A 1 275 ? -1.769 -8.188 -22.953 1 97.56 275 ASP A N 1
ATOM 2062 C CA . ASP A 1 275 ? -2.113 -9.062 -21.828 1 97.56 275 ASP A CA 1
ATOM 2063 C C . ASP A 1 275 ? -1.321 -8.695 -20.578 1 97.56 275 ASP A C 1
ATOM 2065 O O . ASP A 1 275 ? -1.844 -8.758 -19.469 1 97.56 275 ASP A O 1
ATOM 2069 N N . VAL A 1 276 ? -0.061 -8.336 -20.766 1 98.38 276 VAL A N 1
ATOM 2070 C CA . VAL A 1 276 ? 0.806 -8.102 -19.609 1 98.38 276 VAL A CA 1
ATOM 2071 C C . VAL A 1 276 ? 1.795 -6.984 -19.938 1 98.38 276 VAL A C 1
ATOM 2073 O O . VAL A 1 276 ? 2.283 -6.883 -21.062 1 98.38 276 VAL A O 1
ATOM 2076 N N . GLY A 1 277 ? 2.033 -6.109 -18.938 1 98.75 277 GLY A N 1
ATOM 2077 C CA . GLY A 1 277 ? 3.145 -5.176 -19.016 1 98.75 277 GLY A CA 1
ATOM 2078 C C . GLY A 1 277 ? 4.426 -5.719 -18.422 1 98.75 277 GLY A C 1
ATOM 2079 O O . GLY A 1 277 ? 4.398 -6.379 -17.375 1 98.75 277 GLY A O 1
ATOM 2080 N N . LEU A 1 278 ? 5.566 -5.41 -19.031 1 98.56 278 LEU A N 1
ATOM 2081 C CA . LEU A 1 278 ? 6.875 -5.801 -18.516 1 98.56 278 LEU A CA 1
ATOM 2082 C C . LEU A 1 278 ? 7.664 -4.578 -18.062 1 98.56 278 LEU A C 1
ATOM 2084 O O . LEU A 1 278 ? 7.73 -3.574 -18.766 1 98.56 278 LEU A O 1
ATOM 2088 N N . TRP A 1 279 ? 8.227 -4.684 -16.938 1 98.44 279 TRP A N 1
ATOM 2089 C CA . TRP A 1 279 ? 9.117 -3.645 -16.438 1 98.44 279 TRP A CA 1
ATOM 2090 C C . TRP A 1 279 ? 10.5 -3.762 -17.062 1 98.44 279 TRP A C 1
ATOM 2092 O O . TRP A 1 279 ? 11.016 -4.867 -17.234 1 98.44 279 TRP A O 1
ATOM 2102 N N . VAL A 1 280 ? 11.047 -2.674 -17.359 1 96.5 280 VAL A N 1
ATOM 2103 C CA . VAL A 1 280 ? 12.43 -2.516 -17.797 1 96.5 280 VAL A CA 1
ATOM 2104 C C . VAL A 1 280 ? 13.133 -1.495 -16.906 1 96.5 280 VAL A C 1
ATOM 2106 O O . VAL A 1 280 ? 12.562 -0.459 -16.562 1 96.5 280 VAL A O 1
ATOM 2109 N N . THR A 1 281 ? 14.297 -1.838 -16.516 1 92.56 281 THR A N 1
ATOM 2110 C CA . THR A 1 281 ? 15.055 -0.929 -15.656 1 92.56 281 THR A CA 1
ATOM 2111 C C . THR A 1 281 ? 15.516 0.293 -16.453 1 92.56 281 THR A C 1
ATOM 2113 O O . THR A 1 281 ? 15.508 0.281 -17.688 1 92.56 281 THR A O 1
ATOM 2116 N N . GLU A 1 282 ? 15.914 1.334 -15.711 1 86.19 282 GLU A N 1
ATOM 2117 C CA . GLU A 1 282 ? 16.406 2.559 -16.344 1 86.19 282 GLU A CA 1
ATOM 2118 C C . GLU A 1 282 ? 17.641 2.289 -17.188 1 86.19 282 GLU A C 1
ATOM 2120 O O . GLU A 1 282 ? 17.891 2.982 -18.172 1 86.19 282 GLU A O 1
ATOM 2125 N N . ASN A 1 283 ? 18.359 1.245 -16.844 1 89.5 283 ASN A N 1
ATOM 2126 C CA . ASN A 1 283 ? 19.578 0.915 -17.562 1 89.5 283 ASN A CA 1
ATOM 2127 C C . ASN A 1 283 ? 19.312 -0.019 -18.734 1 89.5 283 ASN A C 1
ATOM 2129 O O . ASN A 1 283 ? 20.234 -0.521 -19.375 1 89.5 283 ASN A O 1
ATOM 2133 N N . GLY A 1 284 ? 18.078 -0.387 -18.938 1 94.25 284 GLY A N 1
ATOM 2134 C CA . GLY A 1 284 ? 17.703 -1.098 -20.156 1 94.25 284 GLY A CA 1
ATOM 2135 C C . GLY A 1 284 ? 17.672 -2.604 -19.984 1 94.25 284 GLY A C 1
ATOM 2136 O O . GLY A 1 284 ? 17.734 -3.352 -20.953 1 94.25 284 GLY A O 1
ATOM 2137 N N . PHE A 1 285 ? 17.625 -3.08 -18.781 1 97.19 285 PHE A N 1
ATOM 2138 C CA . PHE A 1 285 ? 17.5 -4.508 -18.531 1 97.19 285 PHE A CA 1
ATOM 2139 C C . PHE A 1 285 ? 16.062 -4.879 -18.219 1 97.19 285 PHE A C 1
ATOM 2141 O O . PHE A 1 285 ? 15.336 -4.102 -17.594 1 97.19 285 PHE A O 1
ATOM 2148 N N . VAL A 1 286 ? 15.727 -6.098 -18.641 1 98.06 286 VAL A N 1
ATOM 2149 C CA . VAL A 1 286 ? 14.375 -6.578 -18.391 1 98.06 286 VAL A CA 1
ATOM 2150 C C . VAL A 1 286 ? 14.211 -6.91 -16.906 1 98.06 286 VAL A C 1
ATOM 2152 O O . VAL A 1 286 ? 15.102 -7.512 -16.297 1 98.06 286 VAL A O 1
ATOM 2155 N N . GLY A 1 287 ? 13.141 -6.469 -16.312 1 97.81 287 GLY A N 1
ATOM 2156 C CA . GLY A 1 287 ? 12.789 -6.844 -14.953 1 97.81 287 GLY A CA 1
ATOM 2157 C C . GLY A 1 287 ? 11.875 -8.055 -14.891 1 97.81 287 GLY A C 1
ATOM 2158 O O . GLY A 1 287 ? 12.32 -9.188 -15.117 1 97.81 287 GLY A O 1
ATOM 2159 N N . GLU A 1 288 ? 10.625 -7.812 -14.656 1 98.31 288 GLU A N 1
ATOM 2160 C CA . GLU A 1 288 ? 9.586 -8.828 -14.531 1 98.31 288 GLU A CA 1
ATOM 2161 C C . GLU A 1 288 ? 8.211 -8.25 -14.852 1 98.31 288 GLU A C 1
ATOM 2163 O O . GLU A 1 288 ? 8.094 -7.07 -15.195 1 98.31 288 GLU A O 1
ATOM 2168 N N . GLY A 1 289 ? 7.219 -9.086 -14.914 1 98.19 289 GLY A N 1
ATOM 2169 C CA . GLY A 1 289 ? 5.84 -8.617 -14.938 1 98.19 289 GLY A CA 1
ATOM 2170 C C . GLY A 1 289 ? 5.324 -8.203 -13.578 1 98.19 289 GLY A C 1
ATOM 2171 O O . GLY A 1 289 ? 6.066 -8.234 -12.594 1 98.19 289 GLY A O 1
ATOM 2172 N N . PRO A 1 290 ? 4.094 -7.781 -13.516 1 98.06 290 PRO A N 1
ATOM 2173 C CA . PRO A 1 290 ? 3.547 -7.246 -12.266 1 98.06 290 PRO A CA 1
ATOM 2174 C C . PRO A 1 290 ? 3.346 -8.32 -11.195 1 98.06 290 PRO A C 1
ATOM 2176 O O . PRO A 1 290 ? 3.211 -8.008 -10.016 1 98.06 290 PRO A O 1
ATOM 2179 N N . SER A 1 291 ? 3.287 -9.602 -11.586 1 97.06 291 SER A N 1
ATOM 2180 C CA . SER A 1 291 ? 3.078 -10.656 -10.602 1 97.06 291 SER A CA 1
ATOM 2181 C C . SER A 1 291 ? 3.762 -11.953 -11.023 1 97.06 291 SER A C 1
ATOM 2183 O O . SER A 1 291 ? 3.35 -13.039 -10.609 1 97.06 291 SER A O 1
ATOM 2185 N N . MET A 1 292 ? 4.73 -11.867 -11.945 1 97.31 292 MET A N 1
ATOM 2186 C CA . MET A 1 292 ? 5.418 -13.055 -12.445 1 97.31 292 MET A CA 1
ATOM 2187 C C . MET A 1 292 ? 6.797 -12.703 -12.992 1 97.31 292 MET A C 1
ATOM 2189 O O . MET A 1 292 ? 7.055 -11.547 -13.328 1 97.31 292 MET A O 1
ATOM 2193 N N . ASN A 1 293 ? 7.645 -13.672 -13.062 1 98.44 293 ASN A N 1
ATOM 2194 C CA . ASN A 1 293 ? 8.961 -13.516 -13.672 1 98.44 293 ASN A CA 1
ATOM 2195 C C . ASN A 1 293 ? 8.922 -13.805 -15.164 1 98.44 293 ASN A C 1
ATOM 2197 O O . ASN A 1 293 ? 7.895 -14.219 -15.695 1 98.44 293 ASN A O 1
ATOM 2201 N N . VAL A 1 294 ? 10.039 -13.484 -15.82 1 98.62 294 VAL A N 1
ATOM 2202 C CA . VAL A 1 294 ? 10.156 -13.719 -17.25 1 98.62 294 VAL A CA 1
ATOM 2203 C C . VAL A 1 294 ? 11.422 -14.531 -17.547 1 98.62 294 VAL A C 1
ATOM 2205 O O . VAL A 1 294 ? 12.406 -14.445 -16.797 1 98.62 294 VAL A O 1
ATOM 2208 N N . ALA A 1 295 ? 11.383 -15.375 -18.547 1 98.69 295 ALA A N 1
ATOM 2209 C CA . ALA A 1 295 ? 12.547 -16.109 -19.031 1 98.69 295 ALA A CA 1
ATOM 2210 C C . ALA A 1 295 ? 12.633 -16.078 -20.547 1 98.69 295 ALA A C 1
ATOM 2212 O O . ALA A 1 295 ? 11.609 -15.938 -21.234 1 98.69 295 ALA A O 1
ATOM 2213 N N . PHE A 1 296 ? 13.82 -16.266 -21.031 1 98 296 PHE A N 1
ATOM 2214 C CA . PHE A 1 296 ? 14.117 -16.188 -22.453 1 98 296 PHE A CA 1
ATOM 2215 C C . PHE A 1 296 ? 14.93 -17.391 -22.906 1 98 296 PHE A C 1
ATOM 2217 O O . PHE A 1 296 ? 15.883 -17.797 -22.234 1 98 296 PHE A O 1
ATOM 2224 N N . LEU A 1 297 ? 14.508 -17.953 -24.016 1 97.12 297 LEU A N 1
ATOM 2225 C CA . LEU A 1 297 ? 15.297 -19 -24.656 1 97.12 297 LEU A CA 1
ATOM 2226 C C . LEU A 1 297 ? 16.328 -18.406 -25.609 1 97.12 297 LEU A C 1
ATOM 2228 O O . LEU A 1 297 ? 15.961 -17.797 -26.625 1 97.12 297 LEU A O 1
ATOM 2232 N N . VAL A 1 298 ? 17.594 -18.609 -25.266 1 95.5 298 VAL A N 1
ATOM 2233 C CA . VAL A 1 298 ? 18.672 -18.047 -26.078 1 95.5 298 VAL A CA 1
ATOM 2234 C C . VAL A 1 298 ? 19.688 -19.141 -26.406 1 95.5 298 VAL A C 1
ATOM 2236 O O . VAL A 1 298 ? 19.719 -20.188 -25.766 1 95.5 298 VAL A O 1
ATOM 2239 N N . PRO A 1 299 ? 20.5 -18.875 -27.484 1 93.88 299 PRO A N 1
ATOM 2240 C CA . PRO A 1 299 ? 21.531 -19.859 -27.797 1 93.88 299 PRO A CA 1
ATOM 2241 C C . PRO A 1 299 ? 22.547 -20.031 -26.656 1 93.88 299 PRO A C 1
ATOM 2243 O O . PRO A 1 299 ? 22.906 -19.062 -26 1 93.88 299 PRO A O 1
ATOM 2246 N N . ALA A 1 300 ? 22.797 -21.234 -26.453 1 91.12 300 ALA A N 1
ATOM 2247 C CA . ALA A 1 300 ? 23.828 -21.516 -25.453 1 91.12 300 ALA A CA 1
ATOM 2248 C C . ALA A 1 300 ? 25.219 -21.203 -25.984 1 91.12 300 ALA A C 1
ATOM 2250 O O . ALA A 1 300 ? 25.5 -21.438 -27.172 1 91.12 300 ALA A O 1
ATOM 2251 N N . ASP A 1 301 ? 25.875 -20.016 -25.766 1 66.81 301 ASP A N 1
ATOM 2252 C CA . ASP A 1 301 ? 27.203 -19.703 -26.266 1 66.81 301 ASP A CA 1
ATOM 2253 C C . ASP A 1 301 ? 27.969 -20.984 -26.609 1 66.81 301 ASP A C 1
ATOM 2255 O O . ASP A 1 301 ? 27.984 -21.922 -25.812 1 66.81 301 ASP A O 1
ATOM 2259 N N . ASP A 1 302 ? 27.984 -21.422 -27.844 1 49.56 302 ASP A N 1
ATOM 2260 C CA . ASP A 1 302 ? 29.109 -22.297 -28.172 1 49.56 302 ASP A CA 1
ATOM 2261 C C . ASP A 1 302 ? 30.406 -21.812 -27.531 1 49.56 302 ASP A C 1
ATOM 2263 O O . ASP A 1 302 ? 30.734 -20.625 -27.625 1 49.56 302 ASP A O 1
ATOM 2267 N N . ALA A 1 303 ? 30.906 -22.234 -26.625 1 37.97 303 ALA A N 1
ATOM 2268 C CA . ALA A 1 303 ? 32.344 -22 -26.5 1 37.97 303 ALA A CA 1
ATOM 2269 C C . ALA A 1 303 ? 33 -21.797 -27.859 1 37.97 303 ALA A C 1
ATOM 2271 O O . ALA A 1 303 ? 32.406 -22.141 -28.891 1 37.97 303 ALA A O 1
ATOM 2272 N N . GLY A 1 304 ? 34.344 -21.438 -28 1 34.56 304 GLY A N 1
ATOM 2273 C CA . GLY A 1 304 ? 35.375 -21.188 -29.016 1 34.56 304 GLY A CA 1
ATOM 2274 C C . GLY A 1 304 ? 35.312 -22.172 -30.172 1 34.56 304 GLY A C 1
ATOM 2275 O O . GLY A 1 304 ? 36.219 -22.25 -30.969 1 34.56 304 GLY A O 1
ATOM 2276 N N . GLY A 1 305 ? 34.656 -23.344 -30.203 1 33.81 305 GLY A N 1
ATOM 2277 C CA . GLY A 1 305 ? 35.219 -24.047 -31.344 1 33.81 305 GLY A CA 1
ATOM 2278 C C . GLY A 1 305 ? 34.781 -23.469 -32.688 1 33.81 305 GLY A C 1
ATOM 2279 O O . GLY A 1 305 ? 33.594 -23.422 -33 1 33.81 305 GLY A O 1
ATOM 2280 N N . GLY A 1 306 ? 35.469 -22.453 -33.188 1 32.72 306 GLY A N 1
ATOM 2281 C CA . GLY A 1 306 ? 35.562 -21.828 -34.5 1 32.72 306 GLY A CA 1
ATOM 2282 C C . GLY A 1 306 ? 35.406 -22.812 -35.656 1 32.72 306 GLY A C 1
ATOM 2283 O O . GLY A 1 306 ? 35.812 -22.531 -36.781 1 32.72 306 GLY A O 1
ATOM 2284 N N . GLY A 1 307 ? 35.281 -24.156 -35.562 1 32.69 307 GLY A N 1
ATOM 2285 C CA . GLY A 1 307 ? 35.375 -24.656 -36.906 1 32.69 307 GLY A CA 1
ATOM 2286 C C . GLY A 1 307 ? 34.25 -24.219 -37.812 1 32.69 307 GLY A C 1
ATOM 2287 O O . GLY A 1 307 ? 33.094 -24.172 -37.375 1 32.69 307 GLY A O 1
ATOM 2288 N N . GLY A 1 308 ? 34.438 -23.297 -38.781 1 32.94 308 GLY A N 1
ATOM 2289 C CA . GLY A 1 308 ? 33.812 -22.719 -39.938 1 32.94 308 GLY A CA 1
ATOM 2290 C C . GLY A 1 308 ? 33 -23.719 -40.75 1 32.94 308 GLY A C 1
ATOM 2291 O O . GLY A 1 308 ? 33.188 -23.859 -41.938 1 32.94 308 GLY A O 1
ATOM 2292 N N . GLY A 1 309 ? 32.656 -24.984 -40.344 1 31.92 309 GLY A N 1
ATOM 2293 C CA . GLY A 1 309 ? 32.031 -25.625 -41.5 1 31.92 309 GLY A CA 1
ATOM 2294 C C . GLY A 1 309 ? 30.75 -24.922 -41.938 1 31.92 309 GLY A C 1
ATOM 2295 O O . GLY A 1 309 ? 30.156 -24.141 -41.188 1 31.92 309 GLY A O 1
ATOM 2296 N N . ASP A 1 310 ? 30.516 -24.812 -43.281 1 32 310 ASP A N 1
ATOM 2297 C CA . ASP A 1 310 ? 29.438 -24.359 -44.156 1 32 310 ASP A CA 1
ATOM 2298 C C . ASP A 1 310 ? 28.078 -24.859 -43.688 1 32 310 ASP A C 1
ATOM 2300 O O . ASP A 1 310 ? 27.766 -26.047 -43.781 1 32 310 ASP A O 1
ATOM 2304 N N . GLU A 1 311 ? 27.734 -24.656 -42.438 1 31.81 311 GLU A N 1
ATOM 2305 C CA . GLU A 1 311 ? 26.391 -25.094 -42.125 1 31.81 311 GLU A CA 1
ATOM 2306 C C . GLU A 1 311 ? 25.359 -24.406 -43.031 1 31.81 311 GLU A C 1
ATOM 2308 O O . GLU A 1 311 ? 25.281 -23.188 -43.062 1 31.81 311 GLU A O 1
ATOM 2313 N N . GLU A 1 312 ? 25 -25.094 -44.125 1 31.11 312 GLU A N 1
ATOM 2314 C CA . GLU A 1 312 ? 23.812 -24.797 -44.906 1 31.11 312 GLU A CA 1
ATOM 2315 C C . GLU A 1 312 ? 22.609 -24.531 -44 1 31.11 312 GLU A C 1
ATOM 2317 O O . GLU A 1 312 ? 22.344 -25.297 -43.062 1 31.11 312 GLU A O 1
ATOM 2322 N N . ASP A 1 313 ? 22.156 -23.312 -43.938 1 32.84 313 ASP A N 1
ATOM 2323 C CA . ASP A 1 313 ? 21.031 -22.625 -43.312 1 32.84 313 ASP A CA 1
ATOM 2324 C C . ASP A 1 313 ? 19.703 -23.297 -43.688 1 32.84 313 ASP A C 1
ATOM 2326 O O . ASP A 1 313 ? 19.031 -22.859 -44.625 1 32.84 313 ASP A O 1
ATOM 2330 N N . GLU A 1 314 ? 19.688 -24.609 -43.969 1 30.98 314 GLU A N 1
ATOM 2331 C CA . GLU A 1 314 ? 18.312 -25 -44.25 1 30.98 314 GLU A CA 1
ATOM 2332 C C . GLU A 1 314 ? 17.406 -24.719 -43.062 1 30.98 314 GLU A C 1
ATOM 2334 O O . GLU A 1 314 ? 17.484 -25.406 -42.031 1 30.98 314 GLU A O 1
ATOM 2339 N N . THR A 1 315 ? 16.969 -23.516 -42.875 1 32.84 315 THR A N 1
ATOM 2340 C CA . THR A 1 315 ? 16.047 -22.859 -41.938 1 32.84 315 THR A CA 1
ATOM 2341 C C . THR A 1 315 ? 14.641 -23.438 -42.062 1 32.84 315 THR A C 1
ATOM 2343 O O . THR A 1 315 ? 13.688 -22.734 -42.406 1 32.84 315 THR A O 1
ATOM 2346 N N . VAL A 1 316 ? 14.43 -24.594 -42.719 1 29.47 316 VAL A N 1
ATOM 2347 C CA . VAL A 1 316 ? 13.008 -24.891 -42.844 1 29.47 316 VAL A CA 1
ATOM 2348 C C . VAL A 1 316 ? 12.359 -24.891 -41.469 1 29.47 316 VAL A C 1
ATOM 2350 O O . VAL A 1 316 ? 13.039 -25.078 -40.438 1 29.47 316 VAL A O 1
ATOM 2353 N N . CYS A 1 317 ? 11.016 -24.797 -41.469 1 32 317 CYS A N 1
ATOM 2354 C CA . CYS A 1 317 ? 10.07 -24.484 -40.375 1 32 317 CYS A CA 1
ATOM 2355 C C . CYS A 1 317 ? 10.328 -25.359 -39.156 1 32 317 CYS A C 1
ATOM 2357 O O . CYS A 1 317 ? 10.438 -24.844 -38.062 1 32 317 CYS A O 1
ATOM 2359 N N . GLY A 1 318 ? 9.602 -26.547 -39.219 1 35.5 318 GLY A N 1
ATOM 2360 C CA . GLY A 1 318 ? 9.492 -27.516 -38.125 1 35.5 318 GLY A CA 1
ATOM 2361 C C . GLY A 1 318 ? 10.844 -28.016 -37.656 1 35.5 318 GLY A C 1
ATOM 2362 O O . GLY A 1 318 ? 10.922 -28.75 -36.688 1 35.5 318 GLY A O 1
ATOM 2363 N N . GLU A 1 319 ? 11.883 -28.156 -38.5 1 36.56 319 GLU A N 1
ATOM 2364 C CA . GLU A 1 319 ? 13.234 -28.719 -38.406 1 36.56 319 GLU A CA 1
ATOM 2365 C C . GLU A 1 319 ? 14.164 -27.797 -37.625 1 36.56 319 GLU A C 1
ATOM 2367 O O . GLU A 1 319 ? 15.367 -28.062 -37.531 1 36.56 319 GLU A O 1
ATOM 2372 N N . ALA A 1 320 ? 13.82 -26.609 -37.5 1 41.06 320 ALA A N 1
ATOM 2373 C CA . ALA A 1 320 ? 14.711 -25.609 -36.938 1 41.06 320 ALA A CA 1
ATOM 2374 C C . ALA A 1 320 ? 15.195 -26.047 -35.562 1 41.06 320 ALA A C 1
ATOM 2376 O O . ALA A 1 320 ? 16.234 -25.578 -35.062 1 41.06 320 ALA A O 1
ATOM 2377 N N . PHE A 1 321 ? 14.242 -26.578 -34.75 1 44.78 321 PHE A N 1
ATOM 2378 C CA . PHE A 1 321 ? 14.797 -27.062 -33.5 1 44.78 321 PHE A CA 1
ATOM 2379 C C . PHE A 1 321 ? 15.781 -28.203 -33.75 1 44.78 321 PHE A C 1
ATOM 2381 O O . PHE A 1 321 ? 16.438 -28.688 -32.812 1 44.78 321 PHE A O 1
ATOM 2388 N N . LYS A 1 322 ? 15.758 -28.891 -34.969 1 41.88 322 LYS A N 1
ATOM 2389 C CA . LYS A 1 322 ? 16.656 -30 -35.281 1 41.88 322 LYS A CA 1
ATOM 2390 C C . LYS A 1 322 ? 18.094 -29.5 -35.5 1 41.88 322 LYS A C 1
ATOM 2392 O O . LYS A 1 322 ? 18.953 -30.25 -35.938 1 41.88 322 LYS A O 1
ATOM 2397 N N . THR A 1 323 ? 18.156 -28.156 -35.469 1 50.22 323 THR A N 1
ATOM 2398 C CA . THR A 1 323 ? 19.578 -27.875 -35.625 1 50.22 323 THR A CA 1
ATOM 2399 C C . THR A 1 323 ? 20.359 -28.25 -34.375 1 50.22 323 THR A C 1
ATOM 2401 O O . THR A 1 323 ? 19.797 -28.297 -33.281 1 50.22 323 THR A O 1
ATOM 2404 N N . ASN A 1 324 ? 21.516 -28.875 -34.438 1 59.69 324 ASN A N 1
ATOM 2405 C CA . ASN A 1 324 ? 22.547 -29.234 -33.469 1 59.69 324 ASN A CA 1
ATOM 2406 C C . ASN A 1 324 ? 22.844 -28.094 -32.531 1 59.69 324 ASN A C 1
ATOM 2408 O O . ASN A 1 324 ? 23.906 -28.062 -31.875 1 59.69 324 ASN A O 1
ATOM 2412 N N . LYS A 1 325 ? 21.812 -27.109 -32.469 1 79.25 325 LYS A N 1
ATOM 2413 C CA . LYS A 1 325 ? 22.094 -25.969 -31.609 1 79.25 325 LYS A CA 1
ATOM 2414 C C . LYS A 1 325 ? 21.625 -26.234 -30.188 1 79.25 325 LYS A C 1
ATOM 2416 O O . LYS A 1 325 ? 20.516 -26.766 -29.984 1 79.25 325 LYS A O 1
ATOM 2421 N N . LYS A 1 326 ? 22.453 -25.859 -29.281 1 91.25 326 LYS A N 1
ATOM 2422 C CA . LYS A 1 326 ? 22.125 -25.938 -27.859 1 91.25 326 LYS A CA 1
ATOM 2423 C C . LYS A 1 326 ? 21.547 -24.609 -27.359 1 91.25 326 LYS A C 1
ATOM 2425 O O . LYS A 1 326 ? 21.984 -23.531 -27.766 1 91.25 326 LYS A O 1
ATOM 2430 N N . TRP A 1 327 ? 20.484 -24.781 -26.594 1 95.62 327 TRP A N 1
ATOM 2431 C CA . TRP A 1 327 ? 19.781 -23.609 -26.078 1 95.62 327 TRP A CA 1
ATOM 2432 C C . TRP A 1 327 ? 19.922 -23.531 -24.562 1 95.62 327 TRP A C 1
ATOM 2434 O O . TRP A 1 327 ? 20.281 -24.516 -23.906 1 95.62 327 TRP A O 1
ATOM 2444 N N . LYS A 1 328 ? 19.719 -22.375 -24.062 1 97.25 328 LYS A N 1
ATOM 2445 C CA . LYS A 1 328 ? 19.578 -22.188 -22.625 1 97.25 328 LYS A CA 1
ATOM 2446 C C . LYS A 1 328 ? 18.469 -21.172 -22.297 1 97.25 328 LYS A C 1
ATOM 2448 O O . LYS A 1 328 ? 18.141 -20.328 -23.141 1 97.25 328 LYS A O 1
ATOM 2453 N N . LEU A 1 329 ? 17.922 -21.375 -21.156 1 98.31 329 LEU A N 1
ATOM 2454 C CA . LEU A 1 329 ? 16.969 -20.406 -20.625 1 98.31 329 LEU A CA 1
ATOM 2455 C C . LEU A 1 329 ? 17.641 -19.406 -19.688 1 98.31 329 LEU A C 1
ATOM 2457 O O . LEU A 1 329 ? 18.5 -19.797 -18.875 1 98.31 329 LEU A O 1
ATOM 2461 N N . VAL A 1 330 ? 17.266 -18.109 -19.891 1 98.44 330 VAL A N 1
ATOM 2462 C CA . VAL A 1 330 ? 17.828 -17.062 -19.062 1 98.44 330 VAL A CA 1
ATOM 2463 C C . VAL A 1 330 ? 16.719 -16.203 -18.453 1 98.44 330 VAL A C 1
ATOM 2465 O O . VAL A 1 330 ? 15.734 -15.898 -19.141 1 98.44 330 VAL A O 1
ATOM 2468 N N . SER A 1 331 ? 16.828 -15.938 -17.156 1 98.62 331 SER A N 1
ATOM 2469 C CA . SER A 1 331 ? 15.914 -15.055 -16.438 1 98.62 331 SER A CA 1
ATOM 2470 C C . SER A 1 331 ? 16.672 -13.977 -15.672 1 98.62 331 SER A C 1
ATOM 2472 O O . SER A 1 331 ? 17.797 -14.211 -15.227 1 98.62 331 SER A O 1
ATOM 2474 N N . PRO A 1 332 ? 16.094 -12.781 -15.531 1 97.94 332 PRO A N 1
ATOM 2475 C CA . PRO A 1 332 ? 16.75 -11.75 -14.734 1 97.94 332 PRO A CA 1
ATOM 2476 C C . PRO A 1 332 ? 17.078 -12.219 -13.312 1 97.94 332 PRO A C 1
ATOM 2478 O O . PRO A 1 332 ? 16.328 -13.016 -12.742 1 97.94 332 PRO A O 1
ATOM 2481 N N . PRO A 1 333 ? 18.203 -11.648 -12.797 1 96.25 333 PRO A N 1
ATOM 2482 C CA . PRO A 1 333 ? 18.531 -11.984 -11.406 1 96.25 333 PRO A CA 1
ATOM 2483 C C . PRO A 1 333 ? 17.516 -11.422 -10.406 1 96.25 333 PRO A C 1
ATOM 2485 O O . PRO A 1 333 ? 16.844 -10.43 -10.695 1 96.25 333 PRO A O 1
ATOM 2488 N N . THR A 1 334 ? 17.484 -12 -9.172 1 93.56 334 THR A N 1
ATOM 2489 C CA . THR A 1 334 ? 16.438 -11.648 -8.219 1 93.56 334 THR A CA 1
ATOM 2490 C C . THR A 1 334 ? 16.938 -10.609 -7.215 1 93.56 334 THR A C 1
ATOM 2492 O O . THR A 1 334 ? 16.391 -10.492 -6.117 1 93.56 334 THR A O 1
ATOM 2495 N N . SER A 1 335 ? 17.969 -9.898 -7.586 1 92.06 335 SER A N 1
ATOM 2496 C CA . SER A 1 335 ? 18.5 -8.867 -6.707 1 92.06 335 SER A CA 1
ATOM 2497 C C . SER A 1 335 ? 17.641 -7.609 -6.738 1 92.06 335 SER A C 1
ATOM 2499 O O . SER A 1 335 ? 17.625 -6.836 -5.777 1 92.06 335 SER A O 1
ATOM 2501 N N . ASN A 1 336 ? 16.922 -7.43 -7.816 1 92.69 336 ASN A N 1
ATOM 2502 C CA . ASN A 1 336 ? 16.141 -6.207 -7.938 1 92.69 336 ASN A CA 1
ATOM 2503 C C . ASN A 1 336 ? 14.695 -6.512 -8.328 1 92.69 336 ASN A C 1
ATOM 2505 O O . ASN A 1 336 ? 13.961 -5.617 -8.758 1 92.69 336 ASN A O 1
ATOM 2509 N N . ILE A 1 337 ? 14.344 -7.695 -8.383 1 96.69 337 ILE A N 1
ATOM 2510 C CA . ILE A 1 337 ? 12.977 -8.141 -8.609 1 96.69 337 ILE A CA 1
ATOM 2511 C C . ILE A 1 337 ? 12.617 -9.234 -7.609 1 96.69 337 ILE A C 1
ATOM 2513 O O . ILE A 1 337 ? 13.469 -9.703 -6.859 1 96.69 337 ILE A O 1
ATOM 2517 N N . LEU A 1 338 ? 11.398 -9.594 -7.582 1 97.25 338 LEU A N 1
ATOM 2518 C CA . LEU A 1 338 ? 10.961 -10.602 -6.621 1 97.25 338 LEU A CA 1
ATOM 2519 C C . LEU A 1 338 ? 11.57 -11.961 -6.949 1 97.25 338 LEU A C 1
ATOM 2521 O O . LEU A 1 338 ? 11.586 -12.375 -8.109 1 97.25 338 LEU A O 1
ATOM 2525 N N . ALA A 1 339 ? 12.109 -12.594 -5.945 1 97.56 339 ALA A N 1
ATOM 2526 C CA . ALA A 1 339 ? 12.594 -13.961 -6.09 1 97.56 339 ALA A CA 1
ATOM 2527 C C . ALA A 1 339 ? 11.43 -14.945 -6.145 1 97.56 339 ALA A C 1
ATOM 2529 O O . ALA A 1 339 ? 11.039 -15.508 -5.117 1 97.56 339 ALA A O 1
ATOM 2530 N N . GLY A 1 340 ? 10.961 -15.211 -7.305 1 97.62 340 GLY A N 1
ATOM 2531 C CA . GLY A 1 340 ? 9.805 -16.078 -7.473 1 97.62 340 GLY A CA 1
ATOM 2532 C C . GLY A 1 340 ? 10.086 -17.516 -7.074 1 97.62 340 GLY A C 1
ATOM 2533 O O . GLY A 1 340 ? 11.156 -18.047 -7.363 1 97.62 340 GLY A O 1
ATOM 2534 N N . CYS A 1 341 ? 9.133 -18.125 -6.426 1 97.56 341 CYS A N 1
ATOM 2535 C CA . CYS A 1 341 ? 9.258 -19.531 -6.031 1 97.56 341 CYS A CA 1
ATOM 2536 C C . CYS A 1 341 ? 9.109 -20.453 -7.234 1 97.56 341 CYS A C 1
ATOM 2538 O O . CYS A 1 341 ? 9.844 -21.422 -7.363 1 97.56 341 CYS A O 1
ATOM 2540 N N . THR A 1 342 ? 8.234 -20.141 -8.109 1 96.81 342 THR A N 1
ATOM 2541 C CA . THR A 1 342 ? 7.984 -20.984 -9.273 1 96.81 342 THR A CA 1
ATOM 2542 C C . THR A 1 342 ? 9.156 -20.922 -10.25 1 96.81 342 THR A C 1
ATOM 2544 O O . THR A 1 342 ? 9.562 -21.953 -10.805 1 96.81 342 THR A O 1
ATOM 2547 N N . VAL A 1 343 ? 9.695 -19.75 -10.516 1 97.94 343 VAL A N 1
ATOM 2548 C CA . VAL A 1 343 ? 10.828 -19.656 -11.438 1 97.94 343 VAL A CA 1
ATOM 2549 C C . VAL A 1 343 ? 12.031 -20.391 -10.859 1 97.94 343 VAL A C 1
ATOM 2551 O O . VAL A 1 343 ? 12.805 -21 -11.594 1 97.94 343 VAL A O 1
ATOM 2554 N N . ALA A 1 344 ? 12.219 -20.266 -9.555 1 97.88 344 ALA A N 1
ATOM 2555 C CA . ALA A 1 344 ? 13.273 -21.047 -8.914 1 97.88 344 ALA A CA 1
ATOM 2556 C C . ALA A 1 344 ? 13.047 -22.547 -9.109 1 97.88 344 ALA A C 1
ATOM 2558 O O . ALA A 1 344 ? 13.984 -23.281 -9.391 1 97.88 344 ALA A O 1
ATOM 2559 N N . ARG A 1 345 ? 11.836 -23 -8.93 1 97.62 345 ARG A N 1
ATOM 2560 C CA . ARG A 1 345 ? 11.508 -24.406 -9.117 1 97.62 345 ARG A CA 1
ATOM 2561 C C . ARG A 1 345 ? 11.727 -24.828 -10.562 1 97.62 345 ARG A C 1
ATOM 2563 O O . ARG A 1 345 ? 12.242 -25.922 -10.828 1 97.62 345 ARG A O 1
ATOM 2570 N N . VAL A 1 346 ? 11.383 -24.016 -11.469 1 97.88 346 VAL A N 1
ATOM 2571 C CA . VAL A 1 346 ? 11.586 -24.266 -12.891 1 97.88 346 VAL A CA 1
ATOM 2572 C C . VAL A 1 346 ? 13.078 -24.438 -13.172 1 97.88 346 VAL A C 1
ATOM 2574 O O . VAL A 1 346 ? 13.477 -25.344 -13.914 1 97.88 346 VAL A O 1
ATOM 2577 N N . ALA A 1 347 ? 13.852 -23.562 -12.633 1 98.38 347 ALA A N 1
ATOM 2578 C CA . ALA A 1 347 ? 15.297 -23.688 -12.797 1 98.38 347 ALA A CA 1
ATOM 2579 C C . ALA A 1 347 ? 15.781 -25.047 -12.32 1 98.38 347 ALA A C 1
ATOM 2581 O O . ALA A 1 347 ? 16.609 -25.688 -12.977 1 98.38 347 ALA A O 1
ATOM 2582 N N . GLU A 1 348 ? 15.273 -25.547 -11.266 1 98 348 GLU A N 1
ATOM 2583 C CA . GLU A 1 348 ? 15.633 -26.859 -10.734 1 98 348 GLU A CA 1
ATOM 2584 C C . GLU A 1 348 ? 15.172 -27.984 -11.672 1 98 348 GLU A C 1
ATOM 2586 O O . GLU A 1 348 ? 15.891 -28.953 -11.891 1 98 348 GLU A O 1
ATOM 2591 N N . LEU A 1 349 ? 13.992 -27.844 -12.148 1 97.69 349 LEU A N 1
ATOM 2592 C CA . LEU A 1 349 ? 13.453 -28.844 -13.062 1 97.69 349 LEU A CA 1
ATOM 2593 C C . LEU A 1 349 ? 14.312 -28.953 -14.32 1 97.69 349 LEU A C 1
ATOM 2595 O O . LEU A 1 349 ? 14.57 -30.062 -14.805 1 97.69 349 LEU A O 1
ATOM 2599 N N . VAL A 1 350 ? 14.766 -27.844 -14.812 1 98.12 350 VAL A N 1
ATOM 2600 C CA . VAL A 1 350 ? 15.57 -27.812 -16.031 1 98.12 350 VAL A CA 1
ATOM 2601 C C . VAL A 1 350 ? 16.984 -28.312 -15.727 1 98.12 350 VAL A C 1
ATOM 2603 O O . VAL A 1 350 ? 17.5 -29.172 -16.438 1 98.12 350 VAL A O 1
ATOM 2606 N N . ASN A 1 351 ? 17.594 -27.812 -14.695 1 98.25 351 ASN A N 1
ATOM 2607 C CA . ASN A 1 351 ? 19.016 -28.062 -14.422 1 98.25 351 ASN A CA 1
ATOM 2608 C C . ASN A 1 351 ? 19.234 -29.406 -13.742 1 98.25 351 ASN A C 1
ATOM 2610 O O . ASN A 1 351 ? 20.203 -30.109 -14.031 1 98.25 351 ASN A O 1
ATOM 2614 N N . ASP A 1 352 ? 18.375 -29.75 -12.852 1 96.69 352 ASP A N 1
ATOM 2615 C CA . ASP A 1 352 ? 18.578 -30.953 -12.039 1 96.69 352 ASP A CA 1
ATOM 2616 C C . ASP A 1 352 ? 17.781 -32.125 -12.594 1 96.69 352 ASP A C 1
ATOM 2618 O O . ASP A 1 352 ? 18.344 -33.219 -12.805 1 96.69 352 ASP A O 1
ATOM 2622 N N . ALA A 1 353 ? 16.5 -31.922 -12.883 1 95.06 353 ALA A N 1
ATOM 2623 C CA . ALA A 1 353 ? 15.664 -33 -13.391 1 95.06 353 ALA A CA 1
ATOM 2624 C C . ALA A 1 353 ? 15.789 -33.125 -14.906 1 95.06 353 ALA A C 1
ATOM 2626 O O . ALA A 1 353 ? 15.328 -34.125 -15.484 1 95.06 353 ALA A O 1
ATOM 2627 N N . LYS A 1 354 ? 16.391 -32.156 -15.578 1 96.56 354 LYS A N 1
ATOM 2628 C CA . LYS A 1 354 ? 16.703 -32.188 -17.016 1 96.56 354 LYS A CA 1
ATOM 2629 C C . LYS A 1 354 ? 15.445 -32.438 -17.844 1 96.56 354 LYS A C 1
ATOM 2631 O O . LYS A 1 354 ? 15.461 -33.25 -18.766 1 96.56 354 LYS A O 1
ATOM 2636 N N . VAL A 1 355 ? 14.43 -31.734 -17.5 1 95.81 355 VAL A N 1
ATOM 2637 C CA . VAL A 1 355 ? 13.117 -32 -18.094 1 95.81 355 VAL A CA 1
ATOM 2638 C C . VAL A 1 355 ? 13.102 -31.531 -19.547 1 95.81 355 VAL A C 1
ATOM 2640 O O . VAL A 1 355 ? 12.211 -31.891 -20.312 1 95.81 355 VAL A O 1
ATOM 2643 N N . LEU A 1 356 ? 14.094 -30.719 -19.953 1 96.75 356 LEU A N 1
ATOM 2644 C CA . LEU A 1 356 ? 14.094 -30.172 -21.312 1 96.75 356 LEU A CA 1
ATOM 2645 C C . LEU A 1 356 ? 15.297 -30.672 -22.094 1 96.75 356 LEU A C 1
ATOM 2647 O O . LEU A 1 356 ? 15.57 -30.188 -23.203 1 96.75 356 LEU A O 1
ATOM 2651 N N . GLU A 1 357 ? 15.922 -31.609 -21.609 1 94.5 357 GLU A N 1
ATOM 2652 C CA . GLU A 1 357 ? 17.109 -32.125 -22.281 1 94.5 357 GLU A CA 1
ATOM 2653 C C . GLU A 1 357 ? 16.766 -32.688 -23.656 1 94.5 357 GLU A C 1
ATOM 2655 O O . GLU A 1 357 ? 17.531 -32.5 -24.609 1 94.5 357 GLU A O 1
ATOM 2660 N N . HIS A 1 358 ? 15.672 -33.344 -23.766 1 94.31 358 HIS A N 1
ATOM 2661 C CA . HIS A 1 358 ? 15.242 -33.969 -25 1 94.31 358 HIS A CA 1
ATOM 2662 C C . HIS A 1 358 ? 14.922 -32.906 -26.062 1 94.31 358 HIS A C 1
ATOM 2664 O O . HIS A 1 358 ? 14.82 -33.25 -27.25 1 94.31 358 HIS A O 1
ATOM 2670 N N . LEU A 1 359 ? 14.867 -31.625 -25.672 1 94.88 359 LEU A N 1
ATOM 2671 C CA . LEU A 1 359 ? 14.586 -30.531 -26.594 1 94.88 359 LEU A CA 1
ATOM 2672 C C . LEU A 1 359 ? 15.805 -29.625 -26.734 1 94.88 359 LEU A C 1
ATOM 2674 O O . LEU A 1 359 ? 15.68 -28.469 -27.156 1 94.88 359 LEU A O 1
ATOM 2678 N N . ASN A 1 360 ? 16.953 -30.062 -26.312 1 94.19 360 ASN A N 1
ATOM 2679 C CA . ASN A 1 360 ? 18.266 -29.453 -26.484 1 94.19 360 ASN A CA 1
ATOM 2680 C C . ASN A 1 360 ? 18.391 -28.172 -25.656 1 94.19 360 ASN A C 1
ATOM 2682 O O . ASN A 1 360 ? 19.047 -27.219 -26.078 1 94.19 360 ASN A O 1
ATOM 2686 N N . VAL A 1 361 ? 17.688 -28.109 -24.547 1 96.38 361 VAL A N 1
ATOM 2687 C CA . VAL A 1 361 ? 17.891 -27.031 -23.594 1 96.38 361 VAL A CA 1
ATOM 2688 C C . VAL A 1 361 ? 18.891 -27.453 -22.516 1 96.38 361 VAL A C 1
ATOM 2690 O O . VAL A 1 361 ? 18.625 -28.391 -21.766 1 96.38 361 VAL A O 1
ATOM 2693 N N . ALA A 1 362 ? 19.953 -26.703 -22.406 1 93.75 362 ALA A N 1
ATOM 2694 C CA . ALA A 1 362 ? 21.109 -27.172 -21.641 1 93.75 362 ALA A CA 1
ATOM 2695 C C . ALA A 1 362 ? 21.047 -26.656 -20.203 1 93.75 362 ALA A C 1
ATOM 2697 O O . ALA A 1 362 ? 21.562 -27.297 -19.281 1 93.75 362 ALA A O 1
ATOM 2698 N N . ALA A 1 363 ? 20.453 -25.516 -20.062 1 97.25 363 ALA A N 1
ATOM 2699 C CA . ALA A 1 363 ? 20.547 -24.906 -18.734 1 97.25 363 ALA A CA 1
ATOM 2700 C C . ALA A 1 363 ? 19.484 -23.828 -18.562 1 97.25 363 ALA A C 1
ATOM 2702 O O . ALA A 1 363 ? 18.891 -23.359 -19.531 1 97.25 363 ALA A O 1
ATOM 2703 N N . PHE A 1 364 ? 19.266 -23.562 -17.297 1 98.25 364 PHE A N 1
ATOM 2704 C CA . PHE A 1 364 ? 18.547 -22.375 -16.828 1 98.25 364 PHE A CA 1
ATOM 2705 C C . PHE A 1 364 ? 19.453 -21.5 -15.977 1 98.25 364 PHE A C 1
ATOM 2707 O O . PHE A 1 364 ? 20 -21.953 -14.969 1 98.25 364 PHE A O 1
ATOM 2714 N N . GLU A 1 365 ? 19.625 -20.203 -16.359 1 97.75 365 GLU A N 1
ATOM 2715 C CA . GLU A 1 365 ? 20.547 -19.328 -15.633 1 97.75 365 GLU A CA 1
ATOM 2716 C C . GLU A 1 365 ? 19.875 -17.984 -15.305 1 97.75 365 GLU A C 1
ATOM 2718 O O . GLU A 1 365 ? 18.984 -17.531 -16.016 1 97.75 365 GLU A O 1
ATOM 2723 N N . PHE A 1 366 ? 20.375 -17.422 -14.164 1 98.25 366 PHE A N 1
ATOM 2724 C CA . PHE A 1 366 ? 19.953 -16.078 -13.789 1 98.25 366 PHE A CA 1
ATOM 2725 C C . PHE A 1 366 ? 21.047 -15.055 -14.125 1 98.25 366 PHE A C 1
ATOM 2727 O O . PHE A 1 366 ? 22.156 -15.125 -13.594 1 98.25 366 PHE A O 1
ATOM 2734 N N . ARG A 1 367 ? 20.688 -14.148 -14.977 1 97.56 367 ARG A N 1
ATOM 2735 C CA . ARG A 1 367 ? 21.578 -13.047 -15.328 1 97.56 367 ARG A CA 1
ATOM 2736 C C . ARG A 1 367 ? 20.797 -11.891 -15.938 1 97.56 367 ARG A C 1
ATOM 2738 O O . ARG A 1 367 ? 19.656 -12.055 -16.344 1 97.56 367 ARG A O 1
ATOM 2745 N N . ASP A 1 368 ? 21.469 -10.758 -16.016 1 97.5 368 ASP A N 1
ATOM 2746 C CA . ASP A 1 368 ? 20.828 -9.609 -16.656 1 97.5 368 ASP A CA 1
ATOM 2747 C C . ASP A 1 368 ? 20.547 -9.891 -18.141 1 97.5 368 ASP A C 1
ATOM 2749 O O . ASP A 1 368 ? 21.375 -10.5 -18.828 1 97.5 368 ASP A O 1
ATOM 2753 N N . VAL A 1 369 ? 19.391 -9.508 -18.562 1 97.56 369 VAL A N 1
ATOM 2754 C CA . VAL A 1 369 ? 19 -9.609 -19.969 1 97.56 369 VAL A CA 1
ATOM 2755 C C . VAL A 1 369 ? 18.609 -8.234 -20.5 1 97.56 369 VAL A C 1
ATOM 2757 O O . VAL A 1 369 ? 17.672 -7.609 -20 1 97.56 369 VAL A O 1
ATOM 2760 N N . GLY A 1 370 ? 19.328 -7.766 -21.469 1 96.94 370 GLY A N 1
ATOM 2761 C CA . GLY A 1 370 ? 18.938 -6.523 -22.125 1 96.94 370 GLY A CA 1
ATOM 2762 C C . GLY A 1 370 ? 17.641 -6.641 -22.906 1 96.94 370 GLY A C 1
ATOM 2763 O O . GLY A 1 370 ? 17.297 -7.723 -23.391 1 96.94 370 GLY A O 1
ATOM 2764 N N . VAL A 1 371 ? 17 -5.551 -23.062 1 95.81 371 VAL A N 1
ATOM 2765 C CA . VAL A 1 371 ? 15.711 -5.535 -23.75 1 95.81 371 VAL A CA 1
ATOM 2766 C C . VAL A 1 371 ? 15.883 -6.074 -25.172 1 95.81 371 VAL A C 1
ATOM 2768 O O . VAL A 1 371 ? 15.078 -6.891 -25.641 1 95.81 371 VAL A O 1
ATOM 2771 N N . GLU A 1 372 ? 16.875 -5.68 -25.812 1 93.44 372 GLU A N 1
ATOM 2772 C CA . GLU A 1 372 ? 17.109 -6.121 -27.188 1 93.44 372 GLU A CA 1
ATOM 2773 C C . GLU A 1 372 ? 17.359 -7.625 -27.25 1 93.44 372 GLU A C 1
ATOM 2775 O O . GLU A 1 372 ? 16.859 -8.312 -28.141 1 93.44 372 GLU A O 1
ATOM 2780 N N . GLU A 1 373 ? 18.141 -8.07 -26.359 1 94.06 373 GLU A N 1
ATOM 2781 C CA . GLU A 1 373 ? 18.375 -9.508 -26.281 1 94.06 373 GLU A CA 1
ATOM 2782 C C . GLU A 1 373 ? 17.062 -10.266 -26.047 1 94.06 373 GLU A C 1
ATOM 2784 O O . GLU A 1 373 ? 16.812 -11.289 -26.672 1 94.06 373 GLU A O 1
ATOM 2789 N N . GLY A 1 374 ? 16.25 -9.75 -25.188 1 94.75 374 GLY A N 1
ATOM 2790 C CA . GLY A 1 374 ? 14.969 -10.367 -24.906 1 94.75 374 GLY A CA 1
ATOM 2791 C C . GLY A 1 374 ? 14.047 -10.406 -26.109 1 94.75 374 GLY A C 1
ATOM 2792 O O . GLY A 1 374 ? 13.414 -11.43 -26.375 1 94.75 374 GLY A O 1
ATOM 2793 N N . LYS A 1 375 ? 14.039 -9.375 -26.812 1 92.06 375 LYS A N 1
ATOM 2794 C CA . LYS A 1 375 ? 13.164 -9.281 -27.969 1 92.06 375 LYS A CA 1
ATOM 2795 C C . LYS A 1 375 ? 13.633 -10.203 -29.094 1 92.06 375 LYS A C 1
ATOM 2797 O O . LYS A 1 375 ? 12.836 -10.594 -29.953 1 92.06 375 LYS A O 1
ATOM 2802 N N . ARG A 1 376 ? 14.852 -10.641 -29.094 1 91.56 376 ARG A N 1
ATOM 2803 C CA . ARG A 1 376 ? 15.414 -11.5 -30.125 1 91.56 376 ARG A CA 1
ATOM 2804 C C . ARG A 1 376 ? 15.43 -12.953 -29.672 1 91.56 376 ARG A C 1
ATOM 2806 O O . ARG A 1 376 ? 15.883 -13.836 -30.422 1 91.56 376 ARG A O 1
ATOM 2813 N N . ALA A 1 377 ? 15 -13.18 -28.516 1 94.94 377 ALA A N 1
ATOM 2814 C CA . ALA A 1 377 ? 14.992 -14.547 -28.016 1 94.94 377 ALA A CA 1
ATOM 2815 C C . ALA A 1 377 ? 14.117 -15.453 -28.875 1 94.94 377 ALA A C 1
ATOM 2817 O O . ALA A 1 377 ? 13.125 -14.992 -29.453 1 94.94 377 ALA A O 1
ATOM 2818 N N . ARG A 1 378 ? 14.492 -16.703 -28.938 1 93.75 378 ARG A N 1
ATOM 2819 C CA . ARG A 1 378 ? 13.711 -17.672 -29.703 1 93.75 378 ARG A CA 1
ATOM 2820 C C . ARG A 1 378 ? 12.312 -17.844 -29.109 1 93.75 378 ARG A C 1
ATOM 2822 O O . ARG A 1 378 ? 11.336 -17.984 -29.844 1 93.75 378 ARG A O 1
ATOM 2829 N N . GLU A 1 379 ? 12.242 -18 -27.875 1 95.88 379 GLU A N 1
ATOM 2830 C CA . GLU A 1 379 ? 11 -17.984 -27.109 1 95.88 379 GLU A CA 1
ATOM 2831 C C . GLU A 1 379 ? 11.117 -17.078 -25.875 1 95.88 379 GLU A C 1
ATOM 2833 O O . GLU A 1 379 ? 12.195 -16.938 -25.312 1 95.88 379 GLU A O 1
ATOM 2838 N N . THR A 1 380 ? 10.094 -16.422 -25.594 1 96.88 380 THR A N 1
ATOM 2839 C CA . THR A 1 380 ? 9.891 -15.688 -24.328 1 96.88 380 THR A CA 1
ATOM 2840 C C . THR A 1 380 ? 8.695 -16.25 -23.578 1 96.88 380 THR A C 1
ATOM 2842 O O . THR A 1 380 ? 7.684 -16.625 -24.172 1 96.88 380 THR A O 1
ATOM 2845 N N . MET A 1 381 ? 8.859 -16.328 -22.281 1 98 381 MET A N 1
ATOM 2846 C CA . MET A 1 381 ? 7.777 -16.906 -21.484 1 98 381 MET A CA 1
ATOM 2847 C C . MET A 1 381 ? 7.672 -16.203 -20.141 1 98 381 MET A C 1
ATOM 2849 O O . MET A 1 381 ? 8.672 -15.719 -19.609 1 98 381 MET A O 1
ATOM 2853 N N . LEU A 1 382 ? 6.488 -16.156 -19.578 1 98.38 382 LEU A N 1
ATOM 2854 C CA . LEU A 1 382 ? 6.227 -15.68 -18.219 1 98.38 382 LEU A CA 1
ATOM 2855 C C . LEU A 1 382 ? 6.027 -16.859 -17.266 1 98.38 382 LEU A C 1
ATOM 2857 O O . LEU A 1 382 ? 5.438 -17.875 -17.641 1 98.38 382 LEU A O 1
ATOM 2861 N N . ILE A 1 383 ? 6.555 -16.703 -16.062 1 97.75 383 ILE A N 1
ATOM 2862 C CA . ILE A 1 383 ? 6.574 -17.812 -15.102 1 97.75 383 ILE A CA 1
ATOM 2863 C C . ILE A 1 383 ? 6.078 -17.328 -13.742 1 97.75 383 ILE A C 1
ATOM 2865 O O . ILE A 1 383 ? 6.609 -16.359 -13.195 1 97.75 383 ILE A O 1
ATOM 2869 N N . GLY A 1 384 ? 5.039 -17.984 -13.188 1 94.62 384 GLY A N 1
ATOM 2870 C CA . GLY A 1 384 ? 4.496 -17.688 -11.867 1 94.62 384 GLY A CA 1
ATOM 2871 C C . GLY A 1 384 ? 3.535 -18.75 -11.367 1 94.62 384 GLY A C 1
ATOM 2872 O O . GLY A 1 384 ? 3.113 -19.625 -12.133 1 94.62 384 GLY A O 1
ATOM 2873 N N . SER A 1 385 ? 3.176 -18.656 -10.117 1 87.62 385 SER A N 1
ATOM 2874 C CA . SER A 1 385 ? 2.357 -19.672 -9.461 1 87.62 385 SER A CA 1
ATOM 2875 C C . SER A 1 385 ? 0.966 -19.75 -10.086 1 87.62 385 SER A C 1
ATOM 2877 O O . SER A 1 385 ? 0.364 -20.812 -10.141 1 87.62 385 SER A O 1
ATOM 2879 N N . VAL A 1 386 ? 0.483 -18.609 -10.516 1 81.69 386 VAL A N 1
ATOM 2880 C CA . VAL A 1 386 ? -0.884 -18.547 -11.023 1 81.69 386 VAL A CA 1
ATOM 2881 C C . VAL A 1 386 ? -0.894 -18.875 -12.516 1 81.69 386 VAL A C 1
ATOM 2883 O O . VAL A 1 386 ? -1.715 -19.672 -12.977 1 81.69 386 VAL A O 1
ATOM 2886 N N . ILE A 1 387 ? 0.108 -18.406 -13.211 1 87.62 387 ILE A N 1
ATOM 2887 C CA . ILE A 1 387 ? 0.112 -18.562 -14.656 1 87.62 387 ILE A CA 1
ATOM 2888 C C . ILE A 1 387 ? 0.943 -19.797 -15.047 1 87.62 387 ILE A C 1
ATOM 2890 O O . ILE A 1 387 ? 0.912 -20.234 -16.203 1 87.62 387 ILE A O 1
ATOM 2894 N N . HIS A 1 388 ? 1.646 -20.406 -14.102 1 93.25 388 HIS A N 1
ATOM 2895 C CA . HIS A 1 388 ? 2.6 -21.484 -14.352 1 93.25 388 HIS A CA 1
ATOM 2896 C C . HIS A 1 388 ? 3.689 -21.031 -15.32 1 93.25 388 HIS A C 1
ATOM 2898 O O . HIS A 1 388 ? 4.574 -20.25 -14.945 1 93.25 388 HIS A O 1
ATOM 2904 N N . VAL A 1 389 ? 3.539 -21.438 -16.609 1 96.69 389 VAL A N 1
ATOM 2905 C CA . VAL A 1 389 ? 4.387 -20.984 -17.703 1 96.69 389 VAL A CA 1
ATOM 2906 C C . VAL A 1 389 ? 3.521 -20.609 -18.906 1 96.69 389 VAL A C 1
ATOM 2908 O O . VAL A 1 389 ? 2.754 -21.438 -19.406 1 96.69 389 VAL A O 1
ATOM 2911 N N . ALA A 1 390 ? 3.637 -19.375 -19.328 1 96.38 390 ALA A N 1
ATOM 2912 C CA . ALA A 1 390 ? 2.867 -18.906 -20.484 1 96.38 390 ALA A CA 1
ATOM 2913 C C . ALA A 1 390 ? 3.773 -18.266 -21.516 1 96.38 390 ALA A C 1
ATOM 2915 O O . ALA A 1 390 ? 4.559 -17.375 -21.203 1 96.38 390 ALA A O 1
ATOM 2916 N N . PRO A 1 391 ? 3.672 -18.672 -22.766 1 96.31 391 PRO A N 1
ATOM 2917 C CA . PRO A 1 391 ? 4.527 -18.109 -23.812 1 96.31 391 PRO A CA 1
ATOM 2918 C C . PRO A 1 391 ? 4.102 -16.703 -24.219 1 96.31 391 PRO A C 1
ATOM 2920 O O . PRO A 1 391 ? 2.91 -16.375 -24.203 1 96.31 391 PRO A O 1
ATOM 2923 N N . VAL A 1 392 ? 5.062 -15.906 -24.562 1 96 392 VAL A N 1
ATOM 2924 C CA . VAL A 1 392 ? 4.844 -14.586 -25.141 1 96 392 VAL A CA 1
ATOM 2925 C C . VAL A 1 392 ? 5 -14.664 -26.656 1 96 392 VAL A C 1
ATOM 2927 O O . VAL A 1 392 ? 6.027 -15.117 -27.156 1 96 392 VAL A O 1
ATOM 2930 N N . VAL A 1 393 ? 4.035 -14.219 -27.391 1 94 393 VAL A N 1
ATOM 2931 C CA . VAL A 1 393 ? 4.086 -14.352 -28.844 1 94 393 VAL A CA 1
ATOM 2932 C C . VAL A 1 393 ? 4.301 -12.984 -29.484 1 94 393 VAL A C 1
ATOM 2934 O O . VAL A 1 393 ? 4.664 -12.891 -30.656 1 94 393 VAL A O 1
ATOM 2937 N N . GLU A 1 394 ? 4 -11.961 -28.734 1 95 394 GLU A N 1
ATOM 2938 C CA . GLU A 1 394 ? 4.164 -10.594 -29.219 1 95 394 GLU A CA 1
ATOM 2939 C C . GLU A 1 394 ? 4.684 -9.68 -28.109 1 95 394 GLU A C 1
ATOM 2941 O O . GLU A 1 394 ? 4.234 -9.758 -26.969 1 95 394 GLU A O 1
ATOM 2946 N N . TRP A 1 395 ? 5.691 -8.859 -28.438 1 96.56 395 TRP A N 1
ATOM 2947 C CA . TRP A 1 395 ? 6.242 -7.855 -27.531 1 96.56 395 TRP A CA 1
ATOM 2948 C C . TRP A 1 395 ? 6.316 -6.488 -28.203 1 96.56 395 TRP A C 1
ATOM 2950 O O . TRP A 1 395 ? 7.105 -6.289 -29.141 1 96.56 395 TRP A O 1
ATOM 2960 N N . ASP A 1 396 ? 5.531 -5.516 -27.641 1 97.12 396 ASP A N 1
ATOM 2961 C CA . ASP A 1 396 ? 5.453 -4.16 -28.172 1 97.12 396 ASP A CA 1
ATOM 2962 C C . ASP A 1 396 ? 5.066 -4.172 -29.656 1 97.12 396 ASP A C 1
ATOM 2964 O O . ASP A 1 396 ? 5.66 -3.457 -30.469 1 97.12 396 ASP A O 1
ATOM 2968 N N . GLY A 1 397 ? 4.207 -5.051 -30 1 94 397 GLY A N 1
ATOM 2969 C CA . GLY A 1 397 ? 3.672 -5.082 -31.344 1 94 397 GLY A CA 1
ATOM 2970 C C . GLY A 1 397 ? 4.523 -5.887 -32.312 1 94 397 GLY A C 1
ATOM 2971 O O . GLY A 1 397 ? 4.156 -6.066 -33.469 1 94 397 GLY A O 1
ATOM 2972 N N . GLU A 1 398 ? 5.594 -6.43 -31.859 1 92.56 398 GLU A N 1
ATOM 2973 C CA . GLU A 1 398 ? 6.469 -7.246 -32.688 1 92.56 398 GLU A CA 1
ATOM 2974 C C . GLU A 1 398 ? 6.418 -8.719 -32.281 1 92.56 398 GLU A C 1
ATOM 2976 O O . GLU A 1 398 ? 6.441 -9.031 -31.094 1 92.56 398 GLU A O 1
ATOM 2981 N N . ALA A 1 399 ? 6.402 -9.602 -33.25 1 91.56 399 ALA A N 1
ATOM 2982 C CA . ALA A 1 399 ? 6.375 -11.039 -32.969 1 91.56 399 ALA A CA 1
ATOM 2983 C C . ALA A 1 399 ? 7.656 -11.492 -32.281 1 91.56 399 ALA A C 1
ATOM 2985 O O . ALA A 1 399 ? 8.75 -11.031 -32.625 1 91.56 399 ALA A O 1
ATOM 2986 N N . VAL A 1 400 ? 7.457 -12.297 -31.312 1 89.12 400 VAL A N 1
ATOM 2987 C CA . VAL A 1 400 ? 8.602 -12.898 -30.625 1 89.12 400 VAL A CA 1
ATOM 2988 C C . VAL A 1 400 ? 9.039 -14.164 -31.359 1 89.12 400 VAL A C 1
ATOM 2990 O O . VAL A 1 400 ? 8.203 -14.977 -31.766 1 89.12 400 VAL A O 1
ATOM 2993 N N . GLY A 1 401 ? 10.359 -14.359 -31.391 1 77.69 401 GLY A N 1
ATOM 2994 C CA . GLY A 1 401 ? 10.891 -15.539 -32.031 1 77.69 401 GLY A CA 1
ATOM 2995 C C . GLY A 1 401 ? 10.969 -15.406 -33.562 1 77.69 401 GLY A C 1
ATOM 2996 O O . GLY A 1 401 ? 11.125 -14.297 -34.062 1 77.69 401 GLY A O 1
ATOM 2997 N N . ASP A 1 402 ? 10.992 -16.562 -34.25 1 65.44 402 ASP A N 1
ATOM 2998 C CA . ASP A 1 402 ? 11.109 -16.547 -35.719 1 65.44 402 ASP A CA 1
ATOM 2999 C C . ASP A 1 402 ? 9.766 -16.25 -36.375 1 65.44 402 ASP A C 1
ATOM 3001 O O . ASP A 1 402 ? 8.719 -16.641 -35.844 1 65.44 402 ASP A O 1
ATOM 3005 N N . GLU A 1 403 ? 9.633 -15.047 -37 1 55.78 403 GLU A N 1
ATOM 3006 C CA . GLU A 1 403 ? 8.484 -14.508 -37.719 1 55.78 403 GLU A CA 1
ATOM 3007 C C . GLU A 1 403 ? 7.59 -15.625 -38.25 1 55.78 403 GLU A C 1
ATOM 3009 O O . GLU A 1 403 ? 6.395 -15.422 -38.469 1 55.78 403 GLU A O 1
ATOM 3014 N N . THR A 1 404 ? 8.156 -16.859 -38.438 1 49.59 404 THR A N 1
ATOM 3015 C CA . THR A 1 404 ? 7.387 -17.797 -39.25 1 49.59 404 THR A CA 1
ATOM 3016 C C . THR A 1 404 ? 6.605 -18.766 -38.344 1 49.59 404 THR A C 1
ATOM 3018 O O . THR A 1 404 ? 5.727 -19.484 -38.844 1 49.59 404 THR A O 1
ATOM 3021 N N . THR A 1 405 ? 6.969 -18.844 -37.062 1 55.91 405 THR A N 1
ATOM 3022 C CA . THR A 1 405 ? 6.215 -19.859 -36.312 1 55.91 405 THR A CA 1
ATOM 3023 C C . THR A 1 405 ? 5.715 -19.281 -35 1 55.91 405 THR A C 1
ATOM 3025 O O . THR A 1 405 ? 6.375 -18.438 -34.406 1 55.91 405 THR A O 1
ATOM 3028 N N . THR A 1 406 ? 4.434 -19.422 -34.75 1 65.31 406 THR A N 1
ATOM 3029 C CA . THR A 1 406 ? 3.795 -19.078 -33.469 1 65.31 406 THR A CA 1
ATOM 3030 C C . THR A 1 406 ? 3.939 -20.219 -32.469 1 65.31 406 THR A C 1
ATOM 3032 O O . THR A 1 406 ? 3.363 -20.188 -31.391 1 65.31 406 THR A O 1
ATOM 3035 N N . GLU A 1 407 ? 4.824 -21.156 -32.844 1 83.19 407 GLU A N 1
ATOM 3036 C CA . GLU A 1 407 ? 4.965 -22.297 -31.969 1 83.19 407 GLU A CA 1
ATOM 3037 C C . GLU A 1 407 ? 5.934 -22.016 -30.828 1 83.19 407 GLU A C 1
ATOM 3039 O O . GLU A 1 407 ? 6.949 -21.344 -31.031 1 83.19 407 GLU A O 1
ATOM 3044 N N . THR A 1 408 ? 5.605 -22.422 -29.672 1 91.56 408 THR A N 1
ATOM 3045 C CA . THR A 1 408 ? 6.418 -22.25 -28.469 1 91.56 408 THR A CA 1
ATOM 3046 C C . THR A 1 408 ? 6.613 -23.578 -27.75 1 91.56 408 THR A C 1
ATOM 3048 O O . THR A 1 408 ? 6.18 -23.75 -26.609 1 91.56 408 THR A O 1
ATOM 3051 N N . PRO A 1 409 ? 7.375 -24.516 -28.406 1 93.19 409 PRO A N 1
ATOM 3052 C CA . PRO A 1 409 ? 7.477 -25.875 -27.875 1 93.19 409 PRO A CA 1
ATOM 3053 C C . PRO A 1 409 ? 8.141 -25.906 -26.484 1 93.19 409 PRO A C 1
ATOM 3055 O O . PRO A 1 409 ? 7.785 -26.75 -25.656 1 93.19 409 PRO A O 1
ATOM 3058 N N . ILE A 1 410 ? 9.133 -25.078 -26.266 1 95.44 410 ILE A N 1
ATOM 3059 C CA . ILE A 1 410 ? 9.844 -25.109 -24.984 1 95.44 410 ILE A CA 1
ATOM 3060 C C . ILE A 1 410 ? 8.93 -24.609 -23.875 1 95.44 410 ILE A C 1
ATOM 3062 O O . ILE A 1 410 ? 8.828 -25.234 -22.812 1 95.44 410 ILE A O 1
ATOM 3066 N N . ALA A 1 411 ? 8.25 -23.5 -24.094 1 96.12 411 ALA A N 1
ATOM 3067 C CA . ALA A 1 411 ? 7.312 -22.969 -23.109 1 96.12 411 ALA A CA 1
ATOM 3068 C C . ALA A 1 411 ? 6.203 -23.984 -22.812 1 96.12 411 ALA A C 1
ATOM 3070 O O . ALA A 1 411 ? 5.812 -24.156 -21.656 1 96.12 411 ALA A O 1
ATOM 3071 N N . ASP A 1 412 ? 5.719 -24.625 -23.844 1 95.06 412 ASP A N 1
ATOM 3072 C CA . ASP A 1 412 ? 4.664 -25.609 -23.672 1 95.06 412 ASP A CA 1
ATOM 3073 C C . ASP A 1 412 ? 5.148 -26.797 -22.844 1 95.06 412 ASP A C 1
ATOM 3075 O O . ASP A 1 412 ? 4.434 -27.281 -21.953 1 95.06 412 ASP A O 1
ATOM 3079 N N . ALA A 1 413 ? 6.309 -27.25 -23.203 1 95.56 413 ALA A N 1
ATOM 3080 C CA . ALA A 1 413 ? 6.883 -28.375 -22.453 1 95.56 413 ALA A CA 1
ATOM 3081 C C . ALA A 1 413 ? 7.113 -28 -21 1 95.56 413 ALA A C 1
ATOM 3083 O O . ALA A 1 413 ? 6.875 -28.812 -20.094 1 95.56 413 ALA A O 1
ATOM 3084 N N . LEU A 1 414 ? 7.59 -26.859 -20.797 1 96.88 414 LEU A N 1
ATOM 3085 C CA . LEU A 1 414 ? 7.84 -26.391 -19.438 1 96.88 414 LEU A CA 1
ATOM 3086 C C . LEU A 1 414 ? 6.531 -26.234 -18.672 1 96.88 414 LEU A C 1
ATOM 3088 O O . LEU A 1 414 ? 6.465 -26.516 -17.469 1 96.88 414 LEU A O 1
ATOM 3092 N N . HIS A 1 415 ? 5.5 -25.672 -19.297 1 96.44 415 HIS A N 1
ATOM 3093 C CA . HIS A 1 415 ? 4.18 -25.594 -18.688 1 96.44 415 HIS A CA 1
ATOM 3094 C C . HIS A 1 415 ? 3.713 -26.953 -18.203 1 96.44 415 HIS A C 1
ATOM 3096 O O . HIS A 1 415 ? 3.275 -27.094 -17.062 1 96.44 415 HIS A O 1
ATOM 3102 N N . ALA A 1 416 ? 3.807 -27.938 -19.062 1 94.88 416 ALA A N 1
ATOM 3103 C CA . ALA A 1 416 ? 3.404 -29.297 -18.719 1 94.88 416 ALA A CA 1
ATOM 3104 C C . ALA A 1 416 ? 4.219 -29.828 -17.547 1 94.88 416 ALA A C 1
ATOM 3106 O O . ALA A 1 416 ? 3.684 -30.516 -16.672 1 94.88 416 ALA A O 1
ATOM 3107 N N . ALA A 1 417 ? 5.492 -29.531 -17.578 1 95.75 417 ALA A N 1
ATOM 3108 C CA . ALA A 1 417 ? 6.367 -29.984 -16.5 1 95.75 417 ALA A CA 1
ATOM 3109 C C . ALA A 1 417 ? 5.949 -29.375 -15.172 1 95.75 417 ALA A C 1
ATOM 3111 O O . ALA A 1 417 ? 5.957 -30.062 -14.141 1 95.75 417 ALA A O 1
ATOM 3112 N N . VAL A 1 418 ? 5.598 -28.109 -15.156 1 95.5 418 VAL A N 1
ATOM 3113 C CA . VAL A 1 418 ? 5.195 -27.422 -13.93 1 95.5 418 VAL A CA 1
ATOM 3114 C C . VAL A 1 418 ? 3.854 -27.984 -13.445 1 95.5 418 VAL A C 1
ATOM 3116 O O . VAL A 1 418 ? 3.67 -28.219 -12.25 1 95.5 418 VAL A O 1
ATOM 3119 N N . VAL A 1 419 ? 2.947 -28.172 -14.336 1 93.5 419 VAL A N 1
ATOM 3120 C CA . VAL A 1 419 ? 1.648 -28.75 -13.992 1 93.5 419 VAL A CA 1
ATOM 3121 C C . VAL A 1 419 ? 1.837 -30.109 -13.344 1 93.5 419 VAL A C 1
ATOM 3123 O O . VAL A 1 419 ? 1.2 -30.422 -12.336 1 93.5 419 VAL A O 1
ATOM 3126 N N . ARG A 1 420 ? 2.711 -30.938 -13.922 1 94 420 ARG A N 1
ATOM 3127 C CA . ARG A 1 420 ? 3.01 -32.25 -13.359 1 94 420 ARG A CA 1
ATOM 3128 C C . ARG A 1 420 ? 3.658 -32.125 -11.984 1 94 420 ARG A C 1
ATOM 3130 O O . ARG A 1 420 ? 3.355 -32.906 -11.078 1 94 420 ARG A O 1
ATOM 3137 N N . ASP A 1 421 ? 4.566 -31.188 -11.883 1 95.44 421 ASP A N 1
ATOM 3138 C CA . ASP A 1 421 ? 5.238 -30.938 -10.609 1 95.44 421 ASP A CA 1
ATOM 3139 C C . ASP A 1 421 ? 4.23 -30.594 -9.516 1 95.44 421 ASP A C 1
ATOM 3141 O O . ASP A 1 421 ? 4.324 -31.109 -8.398 1 95.44 421 ASP A O 1
ATOM 3145 N N . ILE A 1 422 ? 3.268 -29.781 -9.789 1 93.62 422 ILE A N 1
ATOM 3146 C CA . ILE A 1 422 ? 2.227 -29.344 -8.867 1 93.62 422 ILE A CA 1
ATOM 3147 C C . ILE A 1 422 ? 1.352 -30.531 -8.461 1 93.62 422 ILE A C 1
ATOM 3149 O O . ILE A 1 422 ? 0.914 -30.625 -7.316 1 93.62 422 ILE A O 1
ATOM 3153 N N . ALA A 1 423 ? 1.226 -31.438 -9.367 1 90.88 423 ALA A N 1
ATOM 3154 C CA . ALA A 1 423 ? 0.299 -32.531 -9.148 1 90.88 423 ALA A CA 1
ATOM 3155 C C . ALA A 1 423 ? 0.986 -33.688 -8.43 1 90.88 423 ALA A C 1
ATOM 3157 O O . ALA A 1 423 ? 0.347 -34.438 -7.672 1 90.88 423 ALA A O 1
ATOM 3158 N N . THR A 1 424 ? 2.338 -33.844 -8.641 1 91.5 424 THR A N 1
ATOM 3159 C CA . THR A 1 424 ? 2.834 -35.156 -8.297 1 91.5 424 THR A CA 1
ATOM 3160 C C . THR A 1 424 ? 4.141 -35.062 -7.512 1 91.5 424 THR A C 1
ATOM 3162 O O . THR A 1 424 ? 4.617 -36.062 -6.965 1 91.5 424 THR A O 1
ATOM 3165 N N . ASN A 1 425 ? 4.727 -33.938 -7.457 1 91.19 425 ASN A N 1
ATOM 3166 C CA . ASN A 1 425 ? 6.035 -33.875 -6.812 1 91.19 425 ASN A CA 1
ATOM 3167 C C . ASN A 1 425 ? 5.914 -33.906 -5.293 1 91.19 425 ASN A C 1
ATOM 3169 O O . ASN A 1 425 ? 5.996 -32.875 -4.637 1 91.19 425 ASN A O 1
ATOM 3173 N N . VAL A 1 426 ? 6.02 -35 -4.684 1 90.31 426 VAL A N 1
ATOM 3174 C CA . VAL A 1 426 ? 5.641 -35.312 -3.307 1 90.31 426 VAL A CA 1
ATOM 3175 C C . VAL A 1 426 ? 6.508 -34.5 -2.344 1 90.31 426 VAL A C 1
ATOM 3177 O O . VAL A 1 426 ? 5.996 -33.875 -1.403 1 90.31 426 VAL A O 1
ATOM 3180 N N . PRO A 1 427 ? 7.793 -34.375 -2.633 1 93.5 427 PRO A N 1
ATOM 3181 C CA . PRO A 1 427 ? 8.625 -33.625 -1.681 1 93.5 427 PRO A CA 1
ATOM 3182 C C . PRO A 1 427 ? 8.219 -32.156 -1.571 1 93.5 427 PRO A C 1
ATOM 3184 O O . PRO A 1 427 ? 8.531 -31.5 -0.572 1 93.5 427 PRO A O 1
ATOM 3187 N N . GLU A 1 428 ? 7.562 -31.672 -2.6 1 95.81 428 GLU A N 1
ATOM 3188 C CA . GLU A 1 428 ? 7.188 -30.266 -2.621 1 95.81 428 GLU A CA 1
ATOM 3189 C C . GLU A 1 428 ? 5.695 -30.078 -2.367 1 95.81 428 GLU A C 1
ATOM 3191 O O . GLU A 1 428 ? 5.145 -29.016 -2.613 1 95.81 428 GLU A O 1
ATOM 3196 N N . LEU A 1 429 ? 5.074 -31.141 -1.958 1 97.81 429 LEU A N 1
ATOM 3197 C CA . LEU A 1 429 ? 3.643 -31.094 -1.684 1 97.81 429 LEU A CA 1
ATOM 3198 C C . LEU A 1 429 ? 3.369 -31.281 -0.195 1 97.81 429 LEU A C 1
ATOM 3200 O O . LEU A 1 429 ? 3.9 -32.188 0.431 1 97.81 429 LEU A O 1
ATOM 3204 N N . THR A 1 430 ? 2.58 -30.391 0.389 1 98.44 430 THR A N 1
ATOM 3205 C CA . THR A 1 430 ? 2.127 -30.5 1.771 1 98.44 430 THR A CA 1
ATOM 3206 C C . THR A 1 430 ? 0.651 -30.891 1.827 1 98.44 430 THR A C 1
ATOM 3208 O O . THR A 1 430 ? -0.216 -30.094 1.478 1 98.44 430 THR A O 1
ATOM 3211 N N . PRO A 1 431 ? 0.384 -32.031 2.266 1 98.25 431 PRO A N 1
ATOM 3212 C CA . PRO A 1 431 ? -1.011 -32.5 2.291 1 98.25 431 PRO A CA 1
ATOM 3213 C C . PRO A 1 431 ? -1.871 -31.672 3.258 1 98.25 431 PRO A C 1
ATOM 3215 O O . PRO A 1 431 ? -1.408 -31.297 4.34 1 98.25 431 PRO A O 1
ATOM 3218 N N . VAL A 1 432 ? -3.064 -31.375 2.863 1 98.5 432 VAL A N 1
ATOM 3219 C CA . VAL A 1 432 ? -4.039 -30.688 3.703 1 98.5 432 VAL A CA 1
ATOM 3220 C C . VAL A 1 432 ? -4.781 -31.703 4.574 1 98.5 432 VAL A C 1
ATOM 3222 O O . VAL A 1 432 ? -5.258 -32.719 4.074 1 98.5 432 VAL A O 1
ATOM 3225 N N . PRO A 1 433 ? -4.887 -31.438 5.859 1 98 433 PRO A N 1
ATOM 3226 C CA . PRO A 1 433 ? -5.543 -32.375 6.77 1 98 433 PRO A CA 1
ATOM 3227 C C . PRO A 1 433 ? -7.059 -32.188 6.816 1 98 433 PRO A C 1
ATOM 3229 O O . PRO A 1 433 ? -7.602 -31.797 7.848 1 98 433 PRO A O 1
ATOM 3232 N N . TYR A 1 434 ? -7.699 -32.625 5.848 1 97.69 434 TYR A N 1
ATOM 3233 C CA . TYR A 1 434 ? -9.141 -32.438 5.73 1 97.69 434 TYR A CA 1
ATOM 3234 C C . TYR A 1 434 ? -9.875 -33.156 6.852 1 97.69 434 TYR A C 1
ATOM 3236 O O . TYR A 1 434 ? -11.008 -32.781 7.195 1 97.69 434 TYR A O 1
ATOM 3244 N N . GLU A 1 435 ? -9.305 -34.125 7.465 1 95.62 435 GLU A N 1
ATOM 3245 C CA . GLU A 1 435 ? -9.93 -34.938 8.508 1 95.62 435 GLU A CA 1
ATOM 3246 C C . GLU A 1 435 ? -10.211 -34.125 9.758 1 95.62 435 GLU A C 1
ATOM 3248 O O . GLU A 1 435 ? -11.023 -34.5 10.602 1 95.62 435 GLU A O 1
ATOM 3253 N N . LEU A 1 436 ? -9.586 -33.031 9.859 1 94.06 436 LEU A N 1
ATOM 3254 C CA . LEU A 1 436 ? -9.797 -32.156 11.016 1 94.06 436 LEU A CA 1
ATOM 3255 C C . LEU A 1 436 ? -11.211 -31.578 11.008 1 94.06 436 LEU A C 1
ATOM 3257 O O . LEU A 1 436 ? -11.711 -31.156 12.055 1 94.06 436 LEU A O 1
ATOM 3261 N N . TYR A 1 437 ? -11.875 -31.5 9.867 1 91.25 437 TYR A N 1
ATOM 3262 C CA . TYR A 1 437 ? -13.172 -30.844 9.781 1 91.25 437 TYR A CA 1
ATOM 3263 C C . TYR A 1 437 ? -14.203 -31.75 9.125 1 91.25 437 TYR A C 1
ATOM 3265 O O . TYR A 1 437 ? -15.344 -31.344 8.891 1 91.25 437 TYR A O 1
ATOM 3273 N N . GLU A 1 438 ? -13.766 -32.938 8.734 1 83.31 438 GLU A N 1
ATOM 3274 C CA . GLU A 1 438 ? -14.695 -33.938 8.258 1 83.31 438 GLU A CA 1
ATOM 3275 C C . GLU A 1 438 ? -15.242 -34.781 9.414 1 83.31 438 GLU A C 1
ATOM 3277 O O . GLU A 1 438 ? -14.57 -34.969 10.43 1 83.31 438 GLU A O 1
ATOM 3282 N N . MET B 1 1 ? 52.375 25.109 -39.75 1 18.94 1 MET B N 1
ATOM 3283 C CA . MET B 1 1 ? 53.219 25.219 -38.562 1 18.94 1 MET B CA 1
ATOM 3284 C C . MET B 1 1 ? 52.875 24.141 -37.562 1 18.94 1 MET B C 1
ATOM 3286 O O . MET B 1 1 ? 51.781 23.578 -37.594 1 18.94 1 MET B O 1
ATOM 3290 N N . SER B 1 2 ? 53.938 23.781 -36.781 1 19.5 2 SER B N 1
ATOM 3291 C CA . SER B 1 2 ? 54.781 22.875 -36 1 19.5 2 SER B CA 1
ATOM 3292 C C . SER B 1 2 ? 54.281 22.75 -34.562 1 19.5 2 SER B C 1
ATOM 3294 O O . SER B 1 2 ? 54.656 23.547 -33.719 1 19.5 2 SER B O 1
ATOM 3296 N N . ALA B 1 3 ? 53.094 22.5 -34.344 1 23.25 3 ALA B N 1
ATOM 3297 C CA . ALA B 1 3 ? 52.188 22.688 -33.219 1 23.25 3 ALA B CA 1
ATOM 3298 C C . ALA B 1 3 ? 52.469 21.703 -32.094 1 23.25 3 ALA B C 1
ATOM 3300 O O . ALA B 1 3 ? 51.656 21.531 -31.172 1 23.25 3 ALA B O 1
ATOM 3301 N N . PRO B 1 4 ? 53.781 21.188 -32.031 1 19.86 4 PRO B N 1
ATOM 3302 C CA . PRO B 1 4 ? 54 19.797 -31.609 1 19.86 4 PRO B CA 1
ATOM 3303 C C . PRO B 1 4 ? 53.594 19.562 -30.156 1 19.86 4 PRO B C 1
ATOM 3305 O O . PRO B 1 4 ? 52.781 18.672 -29.875 1 19.86 4 PRO B O 1
ATOM 3308 N N . ALA B 1 5 ? 54.562 19.547 -29.25 1 20.55 5 ALA B N 1
ATOM 3309 C CA . ALA B 1 5 ? 55.312 18.5 -28.547 1 20.55 5 ALA B CA 1
ATOM 3310 C C . ALA B 1 5 ? 54.969 18.484 -27.062 1 20.55 5 ALA B C 1
ATOM 3312 O O . ALA B 1 5 ? 55.438 19.312 -26.281 1 20.55 5 ALA B O 1
ATOM 3313 N N . ARG B 1 6 ? 53.625 18.516 -26.703 1 20.52 6 ARG B N 1
ATOM 3314 C CA . ARG B 1 6 ? 53.25 18.875 -25.344 1 20.52 6 ARG B CA 1
ATOM 3315 C C . ARG B 1 6 ? 53.781 17.859 -24.328 1 20.52 6 ARG B C 1
ATOM 3317 O O . ARG B 1 6 ? 53.5 16.672 -24.438 1 20.52 6 ARG B O 1
ATOM 3324 N N . CYS B 1 7 ? 54.969 18.125 -23.688 1 19.11 7 CYS B N 1
ATOM 3325 C CA . CYS B 1 7 ? 55.938 17.406 -22.875 1 19.11 7 CYS B CA 1
ATOM 3326 C C . CYS B 1 7 ? 55.312 16.922 -21.578 1 19.11 7 CYS B C 1
ATOM 3328 O O . CYS B 1 7 ? 54.5 17.625 -20.953 1 19.11 7 CYS B O 1
ATOM 3330 N N . PRO B 1 8 ? 55.531 15.609 -21.078 1 20.27 8 PRO B N 1
ATOM 3331 C CA . PRO B 1 8 ? 55.062 14.594 -20.141 1 20.27 8 PRO B CA 1
ATOM 3332 C C . PRO B 1 8 ? 55.469 14.906 -18.688 1 20.27 8 PRO B C 1
ATOM 3334 O O . PRO B 1 8 ? 56.656 14.922 -18.359 1 20.27 8 PRO B O 1
ATOM 3337 N N . LEU B 1 9 ? 55.125 16.125 -18.125 1 16.78 9 LEU B N 1
ATOM 3338 C CA . LEU B 1 9 ? 55.781 16.516 -16.891 1 16.78 9 LEU B CA 1
ATOM 3339 C C . LEU B 1 9 ? 55.625 15.461 -15.82 1 16.78 9 LEU B C 1
ATOM 3341 O O . LEU B 1 9 ? 54.5 15 -15.562 1 16.78 9 LEU B O 1
ATOM 3345 N N . ALA B 1 10 ? 56.688 14.789 -15.297 1 16.91 10 ALA B N 1
ATOM 3346 C CA . ALA B 1 10 ? 57.25 13.758 -14.43 1 16.91 10 ALA B CA 1
ATOM 3347 C C . ALA B 1 10 ? 56.75 13.898 -13 1 16.91 10 ALA B C 1
ATOM 3349 O O . ALA B 1 10 ? 56.312 14.984 -12.586 1 16.91 10 ALA B O 1
ATOM 3350 N N . ALA B 1 11 ? 57.062 12.867 -11.984 1 17.98 11 ALA B N 1
ATOM 3351 C CA . ALA B 1 11 ? 56.781 11.898 -10.938 1 17.98 11 ALA B CA 1
ATOM 3352 C C . ALA B 1 11 ? 57.094 12.469 -9.555 1 17.98 11 ALA B C 1
ATOM 3354 O O . ALA B 1 11 ? 56.812 11.844 -8.539 1 17.98 11 ALA B O 1
ATOM 3355 N N . THR B 1 12 ? 57.625 13.656 -9.258 1 16.09 12 THR B N 1
ATOM 3356 C CA . THR B 1 12 ? 58.562 13.633 -8.125 1 16.09 12 THR B CA 1
ATOM 3357 C C . THR B 1 12 ? 57.812 13.344 -6.824 1 16.09 12 THR B C 1
ATOM 3359 O O . THR B 1 12 ? 56.656 13.766 -6.66 1 16.09 12 THR B O 1
ATOM 3362 N N . ALA B 1 13 ? 58.312 12.273 -5.742 1 18.39 13 ALA B N 1
ATOM 3363 C CA . ALA B 1 13 ? 58.344 11.328 -4.629 1 18.39 13 ALA B CA 1
ATOM 3364 C C . ALA B 1 13 ? 58.281 12.055 -3.289 1 18.39 13 ALA B C 1
ATOM 3366 O O . ALA B 1 13 ? 57.938 11.453 -2.266 1 18.39 13 ALA B O 1
ATOM 3367 N N . THR B 1 14 ? 58.656 13.32 -2.984 1 16.03 14 THR B N 1
ATOM 3368 C CA . THR B 1 14 ? 59.469 13.484 -1.776 1 16.03 14 THR B CA 1
ATOM 3369 C C . THR B 1 14 ? 58.562 13.414 -0.531 1 16.03 14 THR B C 1
ATOM 3371 O O . THR B 1 14 ? 58.969 12.844 0.487 1 16.03 14 THR B O 1
ATOM 3374 N N . GLY B 1 15 ? 57.375 14.023 -0.197 1 15.74 15 GLY B N 1
ATOM 3375 C CA . GLY B 1 15 ? 57.406 14.797 1.034 1 15.74 15 GLY B CA 1
ATOM 3376 C C . GLY B 1 15 ? 57 14 2.254 1 15.74 15 GLY B C 1
ATOM 3377 O O . GLY B 1 15 ? 55.812 13.68 2.42 1 15.74 15 GLY B O 1
ATOM 3378 N N . ARG B 1 16 ? 57.719 12.867 2.852 1 18.34 16 ARG B N 1
ATOM 3379 C CA . ARG B 1 16 ? 57.625 11.953 3.982 1 18.34 16 ARG B CA 1
ATOM 3380 C C . ARG B 1 16 ? 57.562 12.711 5.301 1 18.34 16 ARG B C 1
ATOM 3382 O O . ARG B 1 16 ? 57.656 12.117 6.375 1 18.34 16 ARG B O 1
ATOM 3389 N N . LYS B 1 17 ? 57.719 14.023 5.52 1 17.16 17 LYS B N 1
ATOM 3390 C CA . LYS B 1 17 ? 58.375 14.477 6.746 1 17.16 17 LYS B CA 1
ATOM 3391 C C . LYS B 1 17 ? 57.562 14.039 7.977 1 17.16 17 LYS B C 1
ATOM 3393 O O . LYS B 1 17 ? 58.125 13.438 8.898 1 17.16 17 LYS B O 1
ATOM 3398 N N . LEU B 1 18 ? 57.031 14.945 8.898 1 16.45 18 LEU B N 1
ATOM 3399 C CA . LEU B 1 18 ? 57.406 15.398 10.234 1 16.45 18 LEU B CA 1
ATOM 3400 C C . LEU B 1 18 ? 56.438 14.883 11.281 1 16.45 18 LEU B C 1
ATOM 3402 O O . LEU B 1 18 ? 56.656 15.047 12.477 1 16.45 18 LEU B O 1
ATOM 3406 N N . GLU B 1 19 ? 55.219 14.156 11.031 1 17.23 19 GLU B N 1
ATOM 3407 C CA . GLU B 1 19 ? 54.25 14.57 12.031 1 17.23 19 GLU B CA 1
ATOM 3408 C C . GLU B 1 19 ? 54.406 13.773 13.32 1 17.23 19 GLU B C 1
ATOM 3410 O O . GLU B 1 19 ? 53.812 12.695 13.461 1 17.23 19 GLU B O 1
ATOM 3415 N N . ARG B 1 20 ? 55.562 13.336 13.773 1 17.23 20 ARG B N 1
ATOM 3416 C CA . ARG B 1 20 ? 55.75 12.336 14.82 1 17.23 20 ARG B CA 1
ATOM 3417 C C . ARG B 1 20 ? 55.219 12.836 16.156 1 17.23 20 ARG B C 1
ATOM 3419 O O . ARG B 1 20 ? 54.938 12.031 17.062 1 17.23 20 ARG B O 1
ATOM 3426 N N . ALA B 1 21 ? 55.312 14.133 16.609 1 16.66 21 ALA B N 1
ATOM 3427 C CA . ALA B 1 21 ? 55.906 14.367 17.922 1 16.66 21 ALA B CA 1
ATOM 3428 C C . ALA B 1 21 ? 54.875 14.117 19.031 1 16.66 21 ALA B C 1
ATOM 3430 O O . ALA B 1 21 ? 55.25 13.711 20.141 1 16.66 21 ALA B O 1
ATOM 3431 N N . ALA B 1 22 ? 53.531 14.422 19 1 17.05 22 ALA B N 1
ATOM 3432 C CA . ALA B 1 22 ? 53 15.109 20.188 1 17.05 22 ALA B CA 1
ATOM 3433 C C . ALA B 1 22 ? 52.562 14.117 21.25 1 17.05 22 ALA B C 1
ATOM 3435 O O . ALA B 1 22 ? 51.406 13.648 21.234 1 17.05 22 ALA B O 1
ATOM 3436 N N . ALA B 1 23 ? 53.094 12.883 21.328 1 17.53 23 ALA B N 1
ATOM 3437 C CA . ALA B 1 23 ? 52.5 11.82 22.125 1 17.53 23 ALA B CA 1
ATOM 3438 C C . ALA B 1 23 ? 52.438 12.195 23.594 1 17.53 23 ALA B C 1
ATOM 3440 O O . ALA B 1 23 ? 51.5 11.844 24.312 1 17.53 23 ALA B O 1
ATOM 3441 N N . ALA B 1 24 ? 53.594 12.68 24.172 1 17.33 24 ALA B N 1
ATOM 3442 C CA . ALA B 1 24 ? 54.062 12.055 25.406 1 17.33 24 ALA B CA 1
ATOM 3443 C C . ALA B 1 24 ? 53.312 12.586 26.625 1 17.33 24 ALA B C 1
ATOM 3445 O O . ALA B 1 24 ? 53.25 11.93 27.656 1 17.33 24 ALA B O 1
ATOM 3446 N N . ALA B 1 25 ? 52.906 13.867 26.719 1 17.06 25 ALA B N 1
ATOM 3447 C CA . ALA B 1 25 ? 53.219 14.508 28 1 17.06 25 ALA B CA 1
ATOM 3448 C C . ALA B 1 25 ? 52.219 14.148 29.062 1 17.06 25 ALA B C 1
ATOM 3450 O O . ALA B 1 25 ? 52.469 14.281 30.266 1 17.06 25 ALA B O 1
ATOM 3451 N N . ALA B 1 26 ? 50.938 13.828 28.828 1 17.44 26 ALA B N 1
ATOM 3452 C CA . ALA B 1 26 ? 50 14.422 29.781 1 17.44 26 ALA B CA 1
ATOM 3453 C C . ALA B 1 26 ? 49.844 13.547 31.031 1 17.44 26 ALA B C 1
ATOM 3455 O O . ALA B 1 26 ? 49.125 12.562 31.016 1 17.44 26 ALA B O 1
ATOM 3456 N N . ALA B 1 27 ? 50.938 13.031 31.594 1 17.91 27 ALA B N 1
ATOM 3457 C CA . ALA B 1 27 ? 50.844 12.016 32.625 1 17.91 27 ALA B CA 1
ATOM 3458 C C . ALA B 1 27 ? 50.125 12.539 33.844 1 17.91 27 ALA B C 1
ATOM 3460 O O . ALA B 1 27 ? 49.344 11.82 34.469 1 17.91 27 ALA B O 1
ATOM 3461 N N . ALA B 1 28 ? 50.5 13.773 34.344 1 17.02 28 ALA B N 1
ATOM 3462 C CA . ALA B 1 28 ? 50.875 13.781 35.75 1 17.02 28 ALA B CA 1
ATOM 3463 C C . ALA B 1 28 ? 49.625 13.812 36.625 1 17.02 28 ALA B C 1
ATOM 3465 O O . ALA B 1 28 ? 49.594 13.125 37.656 1 17.02 28 ALA B O 1
ATOM 3466 N N . ALA B 1 29 ? 48.781 14.844 36.625 1 17.78 29 ALA B N 1
ATOM 3467 C CA . ALA B 1 29 ? 48.531 15.562 37.875 1 17.78 29 ALA B CA 1
ATOM 3468 C C . ALA B 1 29 ? 47.375 14.922 38.656 1 17.78 29 ALA B C 1
ATOM 3470 O O . ALA B 1 29 ? 46.219 15.102 38.312 1 17.78 29 ALA B O 1
ATOM 3471 N N . ARG B 1 30 ? 47.438 13.656 39.031 1 17.86 30 ARG B N 1
ATOM 3472 C CA . ARG B 1 30 ? 46.312 12.883 39.594 1 17.86 30 ARG B CA 1
ATOM 3473 C C . ARG B 1 30 ? 45.875 13.43 40.938 1 17.86 30 ARG B C 1
ATOM 3475 O O . ARG B 1 30 ? 44.812 13.094 41.438 1 17.86 30 ARG B O 1
ATOM 3482 N N . ALA B 1 31 ? 46.906 13.992 41.719 1 17.08 31 ALA B N 1
ATOM 3483 C CA . ALA B 1 31 ? 46.781 13.406 43.062 1 17.08 31 ALA B CA 1
ATOM 3484 C C . ALA B 1 31 ? 45.594 13.992 43.812 1 17.08 31 ALA B C 1
ATOM 3486 O O . ALA B 1 31 ? 44.875 13.273 44.5 1 17.08 31 ALA B O 1
ATOM 3487 N N . ARG B 1 32 ? 45.469 15.328 43.969 1 17.23 32 ARG B N 1
ATOM 3488 C CA . ARG B 1 32 ? 45.438 15.758 45.375 1 17.23 32 ARG B CA 1
ATOM 3489 C C . ARG B 1 32 ? 44.031 15.695 45.938 1 17.23 32 ARG B C 1
ATOM 3491 O O . ARG B 1 32 ? 43.844 15.461 47.125 1 17.23 32 ARG B O 1
ATOM 3498 N N . GLY B 1 33 ? 42.938 16.156 45.312 1 17.53 33 GLY B N 1
ATOM 3499 C CA . GLY B 1 33 ? 42.125 17.094 46.062 1 17.53 33 GLY B CA 1
ATOM 3500 C C . GLY B 1 33 ? 41.219 16.406 47.062 1 17.53 33 GLY B C 1
ATOM 3501 O O . GLY B 1 33 ? 40.625 15.375 46.781 1 17.53 33 GLY B O 1
ATOM 3502 N N . ARG B 1 34 ? 41.438 16.734 48.375 1 18.27 34 ARG B N 1
ATOM 3503 C CA . ARG B 1 34 ? 41.062 16.328 49.719 1 18.27 34 ARG B CA 1
ATOM 3504 C C . ARG B 1 34 ? 39.562 16.328 49.906 1 18.27 34 ARG B C 1
ATOM 3506 O O . ARG B 1 34 ? 38.812 16.828 49.062 1 18.27 34 ARG B O 1
ATOM 3513 N N . ARG B 1 35 ? 39.125 16.906 51.062 1 18.86 35 ARG B N 1
ATOM 3514 C CA . ARG B 1 35 ? 38.406 16.484 52.281 1 18.86 35 ARG B CA 1
ATOM 3515 C C . ARG B 1 35 ? 36.969 16.938 52.25 1 18.86 35 ARG B C 1
ATOM 3517 O O . ARG B 1 35 ? 36.219 16.688 53.219 1 18.86 35 ARG B O 1
ATOM 3524 N N . ARG B 1 36 ? 36.406 17.609 51.219 1 18.14 36 ARG B N 1
ATOM 3525 C CA . ARG B 1 36 ? 35.375 18.5 51.719 1 18.14 36 ARG B CA 1
ATOM 3526 C C . ARG B 1 36 ? 34.25 17.703 52.375 1 18.14 36 ARG B C 1
ATOM 3528 O O . ARG B 1 36 ? 33.938 16.594 51.969 1 18.14 36 ARG B O 1
ATOM 3535 N N . ARG B 1 37 ? 33.875 18.266 53.562 1 19.8 37 ARG B N 1
ATOM 3536 C CA . ARG B 1 37 ? 33 17.953 54.688 1 19.8 37 ARG B CA 1
ATOM 3537 C C . ARG B 1 37 ? 31.562 17.75 54.25 1 19.8 37 ARG B C 1
ATOM 3539 O O . ARG B 1 37 ? 31.125 18.359 53.25 1 19.8 37 ARG B O 1
ATOM 3546 N N . ARG B 1 38 ? 30.875 16.734 54.781 1 20.52 38 ARG B N 1
ATOM 3547 C CA . ARG B 1 38 ? 29.688 15.898 54.688 1 20.52 38 ARG B CA 1
ATOM 3548 C C . ARG B 1 38 ? 28.422 16.688 55 1 20.52 38 ARG B C 1
ATOM 3550 O O . ARG B 1 38 ? 27.344 16.125 55.188 1 20.52 38 ARG B O 1
ATOM 3557 N N . ARG B 1 39 ? 28.344 18.094 54.594 1 19.83 39 ARG B N 1
ATOM 3558 C CA . ARG B 1 39 ? 27.203 18.672 55.312 1 19.83 39 ARG B CA 1
ATOM 3559 C C . ARG B 1 39 ? 25.922 17.891 55.031 1 19.83 39 ARG B C 1
ATOM 3561 O O . ARG B 1 39 ? 25.672 17.469 53.875 1 19.83 39 ARG B O 1
ATOM 3568 N N . ALA B 1 40 ? 25.312 17.391 56.031 1 21.89 40 ALA B N 1
ATOM 3569 C CA . ALA B 1 40 ? 24.188 16.5 56.312 1 21.89 40 ALA B CA 1
ATOM 3570 C C . ALA B 1 40 ? 22.891 17.094 55.812 1 21.89 40 ALA B C 1
ATOM 3572 O O . ALA B 1 40 ? 22.406 18.094 56.312 1 21.89 40 ALA B O 1
ATOM 3573 N N . HIS B 1 41 ? 22.891 17.641 54.562 1 21.58 41 HIS B N 1
ATOM 3574 C CA . HIS B 1 41 ? 21.625 18.375 54.375 1 21.58 41 HIS B CA 1
ATOM 3575 C C . HIS B 1 41 ? 20.422 17.469 54.625 1 21.58 41 HIS B C 1
ATOM 3577 O O . HIS B 1 41 ? 20.5 16.25 54.406 1 21.58 41 HIS B O 1
ATOM 3583 N N . PRO B 1 42 ? 19.391 18.031 55.25 1 26.19 42 PRO B N 1
ATOM 3584 C CA . PRO B 1 42 ? 18.188 17.438 55.844 1 26.19 42 PRO B CA 1
ATOM 3585 C C . PRO B 1 42 ? 17.297 16.719 54.812 1 26.19 42 PRO B C 1
ATOM 3587 O O . PRO B 1 42 ? 17.359 17.031 53.625 1 26.19 42 PRO B O 1
ATOM 3590 N N . PRO B 1 43 ? 16.656 15.609 55.188 1 23.61 43 PRO B N 1
ATOM 3591 C CA . PRO B 1 43 ? 15.93 14.578 54.438 1 23.61 43 PRO B CA 1
ATOM 3592 C C . PRO B 1 43 ? 14.719 15.133 53.688 1 23.61 43 PRO B C 1
ATOM 3594 O O . PRO B 1 43 ? 13.953 15.914 54.25 1 23.61 43 PRO B O 1
ATOM 3597 N N . ARG B 1 44 ? 14.891 15.688 52.469 1 22.48 44 ARG B N 1
ATOM 3598 C CA . ARG B 1 44 ? 13.695 16.188 51.781 1 22.48 44 ARG B CA 1
ATOM 3599 C C . ARG B 1 44 ? 12.578 15.148 51.812 1 22.48 44 ARG B C 1
ATOM 3601 O O . ARG B 1 44 ? 12.82 13.953 51.656 1 22.48 44 ARG B O 1
ATOM 3608 N N . PRO B 1 45 ? 11.406 15.531 52.406 1 23.77 45 PRO B N 1
ATOM 3609 C CA . PRO B 1 45 ? 10.25 14.633 52.531 1 23.77 45 PRO B CA 1
ATOM 3610 C C . PRO B 1 45 ? 9.727 14.125 51.188 1 23.77 45 PRO B C 1
ATOM 3612 O O . PRO B 1 45 ? 9.664 14.891 50.219 1 23.77 45 PRO B O 1
ATOM 3615 N N . ARG B 1 46 ? 10.008 12.891 50.812 1 23.27 46 ARG B N 1
ATOM 3616 C CA . ARG B 1 46 ? 9.586 12.203 49.594 1 23.27 46 ARG B CA 1
ATOM 3617 C C . ARG B 1 46 ? 8.062 12.203 49.469 1 23.27 46 ARG B C 1
ATOM 3619 O O . ARG B 1 46 ? 7.371 11.562 50.25 1 23.27 46 ARG B O 1
ATOM 3626 N N . TRP B 1 47 ? 7.473 13.375 49.188 1 20.77 47 TRP B N 1
ATOM 3627 C CA . TRP B 1 47 ? 6.047 13.219 48.938 1 20.77 47 TRP B CA 1
ATOM 3628 C C . TRP B 1 47 ? 5.812 12.234 47.781 1 20.77 47 TRP B C 1
ATOM 3630 O O . TRP B 1 47 ? 6.332 12.414 46.688 1 20.77 47 TRP B O 1
ATOM 3640 N N . THR B 1 48 ? 5.828 10.977 48.125 1 21.72 48 THR B N 1
ATOM 3641 C CA . THR B 1 48 ? 5.527 9.883 47.219 1 21.72 48 THR B CA 1
ATOM 3642 C C . THR B 1 48 ? 4.152 10.07 46.562 1 21.72 48 THR B C 1
ATOM 3644 O O . THR B 1 48 ? 3.131 9.977 47.25 1 21.72 48 THR B O 1
ATOM 3647 N N . THR B 1 49 ? 3.924 11.172 45.812 1 23.05 49 THR B N 1
ATOM 3648 C CA . THR B 1 49 ? 2.625 11.078 45.156 1 23.05 49 THR B CA 1
ATOM 3649 C C . THR B 1 49 ? 2.504 9.773 44.375 1 23.05 49 THR B C 1
ATOM 3651 O O . THR B 1 49 ? 3.27 9.539 43.438 1 23.05 49 THR B O 1
ATOM 3654 N N . ALA B 1 50 ? 2.16 8.727 45.031 1 23.38 50 ALA B N 1
ATOM 3655 C CA . ALA B 1 50 ? 1.833 7.449 44.375 1 23.38 50 ALA B CA 1
ATOM 3656 C C . ALA B 1 50 ? 0.763 7.625 43.312 1 23.38 50 ALA B C 1
ATOM 3658 O O . ALA B 1 50 ? -0.398 7.902 43.625 1 23.38 50 ALA B O 1
ATOM 3659 N N . VAL B 1 51 ? 1.019 8.461 42.344 1 23.75 51 VAL B N 1
ATOM 3660 C CA . VAL B 1 51 ? 0.025 8.281 41.281 1 23.75 51 VAL B CA 1
ATOM 3661 C C . VAL B 1 51 ? -0.043 6.812 40.875 1 23.75 51 VAL B C 1
ATOM 3663 O O . VAL B 1 51 ? 0.939 6.254 40.375 1 23.75 51 VAL B O 1
ATOM 3666 N N . ALA B 1 52 ? -0.782 6.027 41.5 1 24.81 52 ALA B N 1
ATOM 3667 C CA . ALA B 1 52 ? -1.058 4.656 41.094 1 24.81 52 ALA B CA 1
ATOM 3668 C C . ALA B 1 52 ? -1.475 4.605 39.625 1 24.81 52 ALA B C 1
ATOM 3670 O O . ALA B 1 52 ? -2.51 5.16 39.25 1 24.81 52 ALA B O 1
ATOM 3671 N N . ALA B 1 53 ? -0.53 4.695 38.75 1 25.95 53 ALA B N 1
ATOM 3672 C CA . ALA B 1 53 ? -0.841 4.328 37.375 1 25.95 53 ALA B CA 1
ATOM 3673 C C . ALA B 1 53 ? -1.636 3.025 37.312 1 25.95 53 ALA B C 1
ATOM 3675 O O . ALA B 1 53 ? -1.135 1.968 37.719 1 25.95 53 ALA B O 1
ATOM 3676 N N . ALA B 1 54 ? -2.883 3.164 37.562 1 26.03 54 ALA B N 1
ATOM 3677 C CA . ALA B 1 54 ? -3.707 1.983 37.312 1 26.03 54 ALA B CA 1
ATOM 3678 C C . ALA B 1 54 ? -3.354 1.335 35.969 1 26.03 54 ALA B C 1
ATOM 3680 O O . ALA B 1 54 ? -3.559 1.931 34.938 1 26.03 54 ALA B O 1
ATOM 3681 N N . SER B 1 55 ? -2.279 0.605 35.938 1 26.5 55 SER B N 1
ATOM 3682 C CA . SER B 1 55 ? -1.975 -0.286 34.812 1 26.5 55 SER B CA 1
ATOM 3683 C C . SER B 1 55 ? -3.193 -1.109 34.406 1 26.5 55 SER B C 1
ATOM 3685 O O . SER B 1 55 ? -3.564 -2.057 35.125 1 26.5 55 SER B O 1
ATOM 3687 N N . SER B 1 56 ? -4.172 -0.455 34 1 29.31 56 SER B N 1
ATOM 3688 C CA . SER B 1 56 ? -5.164 -1.404 33.5 1 29.31 56 SER B CA 1
ATOM 3689 C C . SER B 1 56 ? -4.512 -2.5 32.688 1 29.31 56 SER B C 1
ATOM 3691 O O . SER B 1 56 ? -3.67 -2.217 31.812 1 29.31 56 SER B O 1
ATOM 3693 N N . PRO B 1 57 ? -4.434 -3.674 33.156 1 30 57 PRO B N 1
ATOM 3694 C CA . PRO B 1 57 ? -3.875 -4.781 32.375 1 30 57 PRO B CA 1
ATOM 3695 C C . PRO B 1 57 ? -4.352 -4.777 30.922 1 30 57 PRO B C 1
ATOM 3697 O O . PRO B 1 57 ? -5.5 -4.422 30.656 1 30 57 PRO B O 1
ATOM 3700 N N . SER B 1 58 ? -3.57 -4.312 30.078 1 34.06 58 SER B N 1
ATOM 3701 C CA . SER B 1 58 ? -3.84 -4.57 28.656 1 34.06 58 SER B CA 1
ATOM 3702 C C . SER B 1 58 ? -4.48 -5.941 28.469 1 34.06 58 SER B C 1
ATOM 3704 O O . SER B 1 58 ? -4.082 -6.918 29.094 1 34.06 58 SER B O 1
ATOM 3706 N N . PRO B 1 59 ? -5.742 -5.996 28.172 1 35.69 59 PRO B N 1
ATOM 3707 C CA . PRO B 1 59 ? -6.246 -7.359 28 1 35.69 59 PRO B CA 1
ATOM 3708 C C . PRO B 1 59 ? -5.211 -8.305 27.391 1 35.69 59 PRO B C 1
ATOM 3710 O O . PRO B 1 59 ? -4.434 -7.895 26.531 1 35.69 59 PRO B O 1
ATOM 3713 N N . SER B 1 60 ? -4.641 -9.211 28.188 1 35.47 60 SER B N 1
ATOM 3714 C CA . SER B 1 60 ? -3.803 -10.312 27.734 1 35.47 60 SER B CA 1
ATOM 3715 C C . SER B 1 60 ? -4.25 -10.812 26.359 1 35.47 60 SER B C 1
ATOM 3717 O O . SER B 1 60 ? -5.438 -10.773 26.031 1 35.47 60 SER B O 1
ATOM 3719 N N . PRO B 1 61 ? -3.371 -10.727 25.375 1 42.38 61 PRO B N 1
ATOM 3720 C CA . PRO B 1 61 ? -3.779 -11.43 24.156 1 42.38 61 PRO B CA 1
ATOM 3721 C C . PRO B 1 61 ? -4.629 -12.672 24.453 1 42.38 61 PRO B C 1
ATOM 3723 O O . PRO B 1 61 ? -4.512 -13.266 25.531 1 42.38 61 PRO B O 1
ATOM 3726 N N . PRO B 1 62 ? -5.859 -12.727 23.953 1 39.41 62 PRO B N 1
ATOM 3727 C CA . PRO B 1 62 ? -6.504 -14.008 24.266 1 39.41 62 PRO B CA 1
ATOM 3728 C C . PRO B 1 62 ? -5.5 -15.125 24.531 1 39.41 62 PRO B C 1
ATOM 3730 O O . PRO B 1 62 ? -4.371 -15.078 24.047 1 39.41 62 PRO B O 1
ATOM 3733 N N . SER B 1 63 ? -5.547 -15.68 25.75 1 37.25 63 SER B N 1
ATOM 3734 C CA . SER B 1 63 ? -4.844 -16.906 26.109 1 37.25 63 SER B CA 1
ATOM 3735 C C . SER B 1 63 ? -4.578 -17.766 24.891 1 37.25 63 SER B C 1
ATOM 3737 O O . SER B 1 63 ? -5.312 -17.688 23.891 1 37.25 63 SER B O 1
ATOM 3739 N N . ASP B 1 64 ? -3.291 -18.188 24.734 1 39.72 64 ASP B N 1
ATOM 3740 C CA . ASP B 1 64 ? -2.859 -19.266 23.859 1 39.72 64 ASP B CA 1
ATOM 3741 C C . ASP B 1 64 ? -3.957 -20.328 23.719 1 39.72 64 ASP B C 1
ATOM 3743 O O . ASP B 1 64 ? -4.086 -21.219 24.547 1 39.72 64 ASP B O 1
ATOM 3747 N N . ASP B 1 65 ? -5.145 -20 23.391 1 38.66 65 ASP B N 1
ATOM 3748 C CA . ASP B 1 65 ? -5.941 -21.172 23.062 1 38.66 65 ASP B CA 1
ATOM 3749 C C . ASP B 1 65 ? -5.059 -22.297 22.516 1 38.66 65 ASP B C 1
ATOM 3751 O O . ASP B 1 65 ? -4.215 -22.062 21.656 1 38.66 65 ASP B O 1
ATOM 3755 N N . ASP B 1 66 ? -4.762 -23.266 23.219 1 42.31 66 ASP B N 1
ATOM 3756 C CA . ASP B 1 66 ? -4.184 -24.516 22.75 1 42.31 66 ASP B CA 1
ATOM 3757 C C . ASP B 1 66 ? -4.504 -24.75 21.266 1 42.31 66 ASP B C 1
ATOM 3759 O O . ASP B 1 66 ? -5.641 -24.547 20.844 1 42.31 66 ASP B O 1
ATOM 3763 N N . ASP B 1 67 ? -3.422 -24.625 20.344 1 49.78 67 ASP B N 1
ATOM 3764 C CA . ASP B 1 67 ? -3.334 -24.875 18.906 1 49.78 67 ASP B CA 1
ATOM 3765 C C . ASP B 1 67 ? -4.441 -25.812 18.438 1 49.78 67 ASP B C 1
ATOM 3767 O O . ASP B 1 67 ? -4.703 -25.922 17.25 1 49.78 67 ASP B O 1
ATOM 3771 N N . ASP B 1 68 ? -5.047 -26.641 19.312 1 59.03 68 ASP B N 1
ATOM 3772 C CA . ASP B 1 68 ? -5.738 -27.828 18.781 1 59.03 68 ASP B CA 1
ATOM 3773 C C . ASP B 1 68 ? -7.141 -27.469 18.297 1 59.03 68 ASP B C 1
ATOM 3775 O O . ASP B 1 68 ? -7.746 -28.219 17.531 1 59.03 68 ASP B O 1
ATOM 3779 N N . ASP B 1 69 ? -7.844 -26.234 18.547 1 81.81 69 ASP B N 1
ATOM 3780 C CA . ASP B 1 69 ? -9.141 -26.172 17.875 1 81.81 69 ASP B CA 1
ATOM 3781 C C . ASP B 1 69 ? -9.523 -24.734 17.547 1 81.81 69 ASP B C 1
ATOM 3783 O O . ASP B 1 69 ? -9.984 -24 18.406 1 81.81 69 ASP B O 1
ATOM 3787 N N . ILE B 1 70 ? -9.172 -24.234 16.453 1 93.06 70 ILE B N 1
ATOM 3788 C CA . ILE B 1 70 ? -9.656 -22.953 15.938 1 93.06 70 ILE B CA 1
ATOM 3789 C C . ILE B 1 70 ? -11.141 -23.078 15.578 1 93.06 70 ILE B C 1
ATOM 3791 O O . ILE B 1 70 ? -11.508 -23.844 14.695 1 93.06 70 ILE B O 1
ATOM 3795 N N . PRO B 1 71 ? -11.984 -22.328 16.281 1 95.75 71 PRO B N 1
ATOM 3796 C CA . PRO B 1 71 ? -13.414 -22.453 15.977 1 95.75 71 PRO B CA 1
ATOM 3797 C C . PRO B 1 71 ? -13.773 -21.938 14.586 1 95.75 71 PRO B C 1
ATOM 3799 O O . PRO B 1 71 ? -13.141 -21 14.094 1 95.75 71 PRO B O 1
ATOM 3802 N N . VAL B 1 72 ? -14.75 -22.562 13.945 1 97.44 72 VAL B N 1
ATOM 3803 C CA . VAL B 1 72 ? -15.375 -22.062 12.727 1 97.44 72 VAL B CA 1
ATOM 3804 C C . VAL B 1 72 ? -16.672 -21.344 13.062 1 97.44 72 VAL B C 1
ATOM 3806 O O . VAL B 1 72 ? -17.609 -21.938 13.586 1 97.44 72 VAL B O 1
ATOM 3809 N N . LEU B 1 73 ? -16.734 -20.062 12.781 1 97.44 73 LEU B N 1
ATOM 3810 C CA . LEU B 1 73 ? -17.875 -19.25 13.18 1 97.44 73 LEU B CA 1
ATOM 3811 C C . LEU B 1 73 ? -18.594 -18.672 11.961 1 97.44 73 LEU B C 1
ATOM 3813 O O . LEU B 1 73 ? -17.984 -18.484 10.906 1 97.44 73 LEU B O 1
ATOM 3817 N N . ASP B 1 74 ? -19.891 -18.406 12.141 1 95.5 74 ASP B N 1
ATOM 3818 C CA . ASP B 1 74 ? -20.641 -17.672 11.125 1 95.5 74 ASP B CA 1
ATOM 3819 C C . ASP B 1 74 ? -20.422 -16.172 11.25 1 95.5 74 ASP B C 1
ATOM 3821 O O . ASP B 1 74 ? -19.609 -15.719 12.062 1 95.5 74 ASP B O 1
ATOM 3825 N N . ALA B 1 75 ? -21.109 -15.453 10.438 1 94.69 75 ALA B N 1
ATOM 3826 C CA . ALA B 1 75 ? -20.891 -14.016 10.375 1 94.69 75 ALA B CA 1
ATOM 3827 C C . ALA B 1 75 ? -21.203 -13.352 11.711 1 94.69 75 ALA B C 1
ATOM 3829 O O . ALA B 1 75 ? -20.453 -12.484 12.164 1 94.69 75 ALA B O 1
ATOM 3830 N N . ALA B 1 76 ? -22.219 -13.766 12.32 1 93.44 76 ALA B N 1
ATOM 3831 C CA . ALA B 1 76 ? -22.578 -13.195 13.617 1 93.44 76 ALA B CA 1
ATOM 3832 C C . ALA B 1 76 ? -21.484 -13.445 14.648 1 93.44 76 ALA B C 1
ATOM 3834 O O . ALA B 1 76 ? -21.156 -12.547 15.422 1 93.44 76 ALA B O 1
ATOM 3835 N N . GLY B 1 77 ? -20.984 -14.688 14.68 1 95.38 77 GLY B N 1
ATOM 3836 C CA . GLY B 1 77 ? -19.891 -15.016 15.594 1 95.38 77 GLY B CA 1
ATOM 3837 C C . GLY B 1 77 ? -18.641 -14.203 15.352 1 95.38 77 GLY B C 1
ATOM 3838 O O . GLY B 1 77 ? -18 -13.742 16.297 1 95.38 77 GLY B O 1
ATOM 3839 N N . VAL B 1 78 ? -18.281 -14.023 14.109 1 96.56 78 VAL B N 1
ATOM 3840 C CA . VAL B 1 78 ? -17.094 -13.25 13.75 1 96.56 78 VAL B CA 1
ATOM 3841 C C . VAL B 1 78 ? -17.266 -11.797 14.188 1 96.56 78 VAL B C 1
ATOM 3843 O O . VAL B 1 78 ? -16.359 -11.203 14.766 1 96.56 78 VAL B O 1
ATOM 3846 N N . HIS B 1 79 ? -18.406 -11.211 13.938 1 93.88 79 HIS B N 1
ATOM 3847 C CA . HIS B 1 79 ? -18.688 -9.82 14.289 1 93.88 79 HIS B CA 1
ATOM 3848 C C . HIS B 1 79 ? -18.641 -9.609 15.797 1 93.88 79 HIS B C 1
ATOM 3850 O O . HIS B 1 79 ? -18.172 -8.578 16.281 1 93.88 79 HIS B O 1
ATOM 3856 N N . ALA B 1 80 ? -19.172 -10.617 16.516 1 94.88 80 ALA B N 1
ATOM 3857 C CA . ALA B 1 80 ? -19.109 -10.547 17.984 1 94.88 80 ALA B CA 1
ATOM 3858 C C . ALA B 1 80 ? -17.656 -10.539 18.469 1 94.88 80 ALA B C 1
ATOM 3860 O O . ALA B 1 80 ? -17.312 -9.812 19.391 1 94.88 80 ALA B O 1
ATOM 3861 N N . ARG B 1 81 ? -16.844 -11.336 17.844 1 95.5 81 ARG B N 1
ATOM 3862 C CA . ARG B 1 81 ? -15.438 -11.375 18.203 1 95.5 81 ARG B CA 1
ATOM 3863 C C . ARG B 1 81 ? -14.742 -10.062 17.844 1 95.5 81 ARG B C 1
ATOM 3865 O O . ARG B 1 81 ? -13.898 -9.578 18.609 1 95.5 81 ARG B O 1
ATOM 3872 N N . LEU B 1 82 ? -15.07 -9.516 16.703 1 95.5 82 LEU B N 1
ATOM 3873 C CA . LEU B 1 82 ? -14.523 -8.219 16.312 1 95.5 82 LEU B CA 1
ATOM 3874 C C . LEU B 1 82 ? -14.875 -7.152 17.344 1 95.5 82 LEU B C 1
ATOM 3876 O O . LEU B 1 82 ? -14.008 -6.379 17.766 1 95.5 82 LEU B O 1
ATOM 3880 N N . ALA B 1 83 ? -16.094 -7.129 17.719 1 94.5 83 ALA B N 1
ATOM 3881 C CA . ALA B 1 83 ? -16.547 -6.145 18.688 1 94.5 83 ALA B CA 1
ATOM 3882 C C . ALA B 1 83 ? -15.82 -6.301 20.016 1 94.5 83 ALA B C 1
ATOM 3884 O O . ALA B 1 83 ? -15.414 -5.309 20.625 1 94.5 83 ALA B O 1
ATOM 3885 N N . SER B 1 84 ? -15.625 -7.523 20.406 1 95.19 84 SER B N 1
ATOM 3886 C CA . SER B 1 84 ? -14.984 -7.793 21.688 1 95.19 84 SER B CA 1
ATOM 3887 C C . SER B 1 84 ? -13.508 -7.434 21.672 1 95.19 84 SER B C 1
ATOM 3889 O O . SER B 1 84 ? -12.883 -7.27 22.719 1 95.19 84 SER B O 1
ATOM 3891 N N . ARG B 1 85 ? -13 -7.277 20.469 1 95.19 85 ARG B N 1
ATOM 3892 C CA . ARG B 1 85 ? -11.562 -7.051 20.328 1 95.19 85 ARG B CA 1
ATOM 3893 C C . ARG B 1 85 ? -11.266 -5.602 19.953 1 95.19 85 ARG B C 1
ATOM 3895 O O . ARG B 1 85 ? -10.141 -5.266 19.594 1 95.19 85 ARG B O 1
ATOM 3902 N N . THR B 1 86 ? -12.266 -4.758 20.031 1 96.69 86 THR B N 1
ATOM 3903 C CA . THR B 1 86 ? -12.016 -3.338 19.828 1 96.69 86 THR B CA 1
ATOM 3904 C C . THR B 1 86 ? -11.023 -2.809 20.859 1 96.69 86 THR B C 1
ATOM 3906 O O . THR B 1 86 ? -11.25 -2.92 22.062 1 96.69 86 THR B O 1
ATOM 3909 N N . HIS B 1 87 ? -9.945 -2.295 20.422 1 97.19 87 HIS B N 1
ATOM 3910 C CA . HIS B 1 87 ? -8.891 -1.884 21.344 1 97.19 87 HIS B CA 1
ATOM 3911 C C . HIS B 1 87 ? -9.203 -0.525 21.969 1 97.19 87 HIS B C 1
ATOM 3913 O O . HIS B 1 87 ? -9.992 0.246 21.422 1 97.19 87 HIS B O 1
ATOM 3919 N N . ASP B 1 88 ? -8.531 -0.113 23 1 96.25 88 ASP B N 1
ATOM 3920 C CA . ASP B 1 88 ? -8.859 1.044 23.828 1 96.25 88 ASP B CA 1
ATOM 3921 C C . ASP B 1 88 ? -8.633 2.346 23.062 1 96.25 88 ASP B C 1
ATOM 3923 O O . ASP B 1 88 ? -9.422 3.285 23.172 1 96.25 88 ASP B O 1
ATOM 3927 N N . ALA B 1 89 ? -7.613 2.389 22.297 1 95.75 89 ALA B N 1
ATOM 3928 C CA . ALA B 1 89 ? -7.348 3.605 21.531 1 95.75 89 ALA B CA 1
ATOM 3929 C C . ALA B 1 89 ? -8.508 3.924 20.594 1 95.75 89 ALA B C 1
ATOM 3931 O O . ALA B 1 89 ? -8.867 5.09 20.406 1 95.75 89 ALA B O 1
ATOM 3932 N N . ALA B 1 90 ? -9.062 2.891 19.984 1 97.25 90 ALA B N 1
ATOM 3933 C CA . ALA B 1 90 ? -10.203 3.086 19.094 1 97.25 90 ALA B CA 1
ATOM 3934 C C . ALA B 1 90 ? -11.422 3.598 19.875 1 97.25 90 ALA B C 1
ATOM 3936 O O . ALA B 1 90 ? -12.078 4.547 19.438 1 97.25 90 ALA B O 1
ATOM 3937 N N . LYS B 1 91 ? -11.695 3.008 21.016 1 96.31 91 LYS B N 1
ATOM 3938 C CA . LYS B 1 91 ? -12.82 3.424 21.828 1 96.31 91 LYS B CA 1
ATOM 3939 C C . LYS B 1 91 ? -12.695 4.891 22.234 1 96.31 91 LYS B C 1
ATOM 3941 O O . LYS B 1 91 ? -13.695 5.605 22.312 1 96.31 91 LYS B O 1
ATOM 3946 N N . ASP B 1 92 ? -11.484 5.285 22.391 1 95.12 92 ASP B N 1
ATOM 3947 C CA . ASP B 1 92 ? -11.227 6.621 22.922 1 95.12 92 ASP B CA 1
ATOM 3948 C C . ASP B 1 92 ? -11.211 7.66 21.797 1 95.12 92 ASP B C 1
ATOM 3950 O O . ASP B 1 92 ? -11.617 8.805 22 1 95.12 92 ASP B O 1
ATOM 3954 N N . THR B 1 93 ? -10.766 7.227 20.609 1 96.88 93 THR B N 1
ATOM 3955 C CA . THR B 1 93 ? -10.398 8.273 19.656 1 96.88 93 THR B CA 1
ATOM 3956 C C . THR B 1 93 ? -11.273 8.211 18.422 1 96.88 93 THR B C 1
ATOM 3958 O O . THR B 1 93 ? -11.422 9.211 17.703 1 96.88 93 THR B O 1
ATOM 3961 N N . PHE B 1 94 ? -11.844 7.078 18.047 1 98.12 94 PHE B N 1
ATOM 3962 C CA . PHE B 1 94 ? -12.648 6.984 16.844 1 98.12 94 PHE B CA 1
ATOM 3963 C C . PHE B 1 94 ? -14.039 7.547 17.078 1 98.12 94 PHE B C 1
ATOM 3965 O O . PHE B 1 94 ? -14.781 7.051 17.922 1 98.12 94 PHE B O 1
ATOM 3972 N N . ALA B 1 95 ? -14.422 8.539 16.266 1 98.38 95 ALA B N 1
ATOM 3973 C CA . ALA B 1 95 ? -15.641 9.273 16.594 1 98.38 95 ALA B CA 1
ATOM 3974 C C . ALA B 1 95 ? -16.766 8.961 15.609 1 98.38 95 ALA B C 1
ATOM 3976 O O . ALA B 1 95 ? -17.938 8.977 15.969 1 98.38 95 ALA B O 1
ATOM 3977 N N . ALA B 1 96 ? -16.438 8.727 14.352 1 98.75 96 ALA B N 1
ATOM 3978 C CA . ALA B 1 96 ? -17.438 8.391 13.336 1 98.75 96 ALA B CA 1
ATOM 3979 C C . ALA B 1 96 ? -16.766 7.766 12.109 1 98.75 96 ALA B C 1
ATOM 3981 O O . ALA B 1 96 ? -15.578 7.98 11.859 1 98.75 96 ALA B O 1
ATOM 3982 N N . PHE B 1 97 ? -17.516 7.023 11.406 1 98.88 97 PHE B N 1
ATOM 3983 C CA . PHE B 1 97 ? -17.031 6.34 10.203 1 98.88 97 PHE B CA 1
ATOM 3984 C C . PHE B 1 97 ? -18.141 6.211 9.172 1 98.88 97 PHE B C 1
ATOM 3986 O O . PHE B 1 97 ? -19.297 5.93 9.523 1 98.88 97 PHE B O 1
ATOM 3993 N N . TYR B 1 98 ? -17.781 6.438 7.914 1 98.69 98 TYR B N 1
ATOM 3994 C CA . TYR B 1 98 ? -18.672 6.25 6.773 1 98.69 98 TYR B CA 1
ATOM 3995 C C . TYR B 1 98 ? -18.031 5.352 5.723 1 98.69 98 TYR B C 1
ATOM 3997 O O . TYR B 1 98 ? -16.828 5.434 5.477 1 98.69 98 TYR B O 1
ATOM 4005 N N . SER B 1 99 ? -18.812 4.551 5.129 1 98.62 99 SER B N 1
ATOM 4006 C CA . SER B 1 99 ? -18.453 3.777 3.945 1 98.62 99 SER B CA 1
ATOM 4007 C C . SER B 1 99 ? -19.547 3.859 2.879 1 98.62 99 SER B C 1
ATOM 4009 O O . SER B 1 99 ? -20.719 3.578 3.152 1 98.62 99 SER B O 1
ATOM 4011 N N . SER B 1 100 ? -19.125 4.184 1.685 1 97.81 100 SER B N 1
ATOM 4012 C CA . SER B 1 100 ? -20.109 4.199 0.607 1 97.81 100 SER B CA 1
ATOM 4013 C C . SER B 1 100 ? -20.531 2.785 0.221 1 97.81 100 SER B C 1
ATOM 4015 O O . SER B 1 100 ? -21.516 2.596 -0.485 1 97.81 100 SER B O 1
ATOM 4017 N N . TRP B 1 101 ? -19.75 1.777 0.668 1 97.5 101 TRP B N 1
ATOM 4018 C CA . TRP B 1 101 ? -20.125 0.386 0.44 1 97.5 101 TRP B CA 1
ATOM 4019 C C . TRP B 1 101 ? -21.391 0.031 1.214 1 97.5 101 TRP B C 1
ATOM 4021 O O . TRP B 1 101 ? -22.312 -0.555 0.657 1 97.5 101 TRP B O 1
ATOM 4031 N N . THR B 1 102 ? -21.469 0.432 2.498 1 96.81 102 THR B N 1
ATOM 4032 C CA . THR B 1 102 ? -22.609 0.136 3.342 1 96.81 102 THR B CA 1
ATOM 4033 C C . THR B 1 102 ? -23.641 1.262 3.27 1 96.81 102 THR B C 1
ATOM 4035 O O . THR B 1 102 ? -24.797 1.079 3.654 1 96.81 102 THR B O 1
ATOM 4038 N N . GLY B 1 103 ? -23.188 2.475 2.885 1 96.38 103 GLY B N 1
ATOM 4039 C CA . GLY B 1 103 ? -24.062 3.619 2.734 1 96.38 103 GLY B CA 1
ATOM 4040 C C . GLY B 1 103 ? -24.531 4.191 4.059 1 96.38 103 GLY B C 1
ATOM 4041 O O . GLY B 1 103 ? -25.641 4.719 4.16 1 96.38 103 GLY B O 1
ATOM 4042 N N . CYS B 1 104 ? -23.719 4.039 5.09 1 97.56 104 CYS B N 1
ATOM 4043 C CA . CYS B 1 104 ? -24.172 4.508 6.395 1 97.56 104 CYS B CA 1
ATOM 4044 C C . CYS B 1 104 ? -23 5.086 7.199 1 97.56 104 CYS B C 1
ATOM 4046 O O . CYS B 1 104 ? -21.844 4.945 6.809 1 97.56 104 CYS B O 1
ATOM 4048 N N . ILE B 1 105 ? -23.344 5.836 8.242 1 98.5 105 ILE B N 1
ATOM 4049 C CA . ILE B 1 105 ? -22.406 6.328 9.242 1 98.5 105 ILE B CA 1
ATOM 4050 C C . ILE B 1 105 ? -22.531 5.484 10.516 1 98.5 105 ILE B C 1
ATOM 4052 O O . ILE B 1 105 ? -23.609 5.004 10.852 1 98.5 105 ILE B O 1
ATOM 4056 N N . THR B 1 106 ? -21.438 5.223 11.164 1 98.62 106 THR B N 1
ATOM 4057 C CA . THR B 1 106 ? -21.469 4.641 12.5 1 98.62 106 THR B CA 1
ATOM 4058 C C . THR B 1 106 ? -20.578 5.422 13.453 1 98.62 106 THR B C 1
ATOM 4060 O O . THR B 1 106 ? -19.562 5.992 13.031 1 98.62 106 THR B O 1
ATOM 4063 N N . THR B 1 107 ? -20.953 5.523 14.695 1 98.06 107 THR B N 1
ATOM 4064 C CA . THR B 1 107 ? -20.109 6.09 15.742 1 98.06 107 THR B CA 1
ATOM 4065 C C . THR B 1 107 ? -19.609 5 16.688 1 98.06 107 THR B C 1
ATOM 4067 O O . THR B 1 107 ? -19.031 5.293 17.734 1 98.06 107 THR B O 1
ATOM 4070 N N . ASP B 1 108 ? -19.859 3.701 16.312 1 97.5 108 ASP B N 1
ATOM 4071 C CA . ASP B 1 108 ? -19.406 2.539 17.078 1 97.5 108 ASP B CA 1
ATOM 4072 C C . ASP B 1 108 ? -18.047 2.047 16.547 1 97.5 108 ASP B C 1
ATOM 4074 O O . ASP B 1 108 ? -17.969 1.497 15.445 1 97.5 108 ASP B O 1
ATOM 4078 N N . PRO B 1 109 ? -17 2.197 17.406 1 97 109 PRO B N 1
ATOM 4079 C CA . PRO B 1 109 ? -15.688 1.784 16.922 1 97 109 PRO B CA 1
ATOM 4080 C C . PRO B 1 109 ? -15.641 0.319 16.5 1 97 109 PRO B C 1
ATOM 4082 O O . PRO B 1 109 ? -14.844 -0.054 15.641 1 97 109 PRO B O 1
ATOM 4085 N N . ALA B 1 110 ? -16.516 -0.501 16.969 1 94.88 110 ALA B N 1
ATOM 4086 C CA . ALA B 1 110 ? -16.562 -1.928 16.656 1 94.88 110 ALA B CA 1
ATOM 4087 C C . ALA B 1 110 ? -17.016 -2.164 15.211 1 94.88 110 ALA B C 1
ATOM 4089 O O . ALA B 1 110 ? -16.812 -3.248 14.664 1 94.88 110 ALA B O 1
ATOM 4090 N N . ALA B 1 111 ? -17.625 -1.174 14.648 1 96.62 111 ALA B N 1
ATOM 4091 C CA . ALA B 1 111 ? -18.203 -1.325 13.312 1 96.62 111 ALA B CA 1
ATOM 4092 C C . ALA B 1 111 ? -17.312 -0.682 12.25 1 96.62 111 ALA B C 1
ATOM 4094 O O . ALA B 1 111 ? -17.672 -0.635 11.078 1 96.62 111 ALA B O 1
ATOM 4095 N N . ILE B 1 112 ? -16.156 -0.19 12.664 1 98.25 112 ILE B N 1
ATOM 4096 C CA . ILE B 1 112 ? -15.242 0.448 11.719 1 98.25 112 ILE B CA 1
ATOM 4097 C C . ILE B 1 112 ? -14.383 -0.614 11.031 1 98.25 112 ILE B C 1
ATOM 4099 O O . ILE B 1 112 ? -13.227 -0.816 11.398 1 98.25 112 ILE B O 1
ATOM 4103 N N . VAL B 1 113 ? -15.008 -1.335 10.055 1 98.19 113 VAL B N 1
ATOM 4104 C CA . VAL B 1 113 ? -14.43 -2.455 9.32 1 98.19 113 VAL B CA 1
ATOM 4105 C C . VAL B 1 113 ? -14.68 -2.275 7.824 1 98.19 113 VAL B C 1
ATOM 4107 O O . VAL B 1 113 ? -15.438 -1.39 7.418 1 98.19 113 VAL B O 1
ATOM 4110 N N . LEU B 1 114 ? -14.047 -3.006 7 1 98.31 114 LEU B N 1
ATOM 4111 C CA . LEU B 1 114 ? -14.266 -3.031 5.559 1 98.31 114 LEU B CA 1
ATOM 4112 C C . LEU B 1 114 ? -14.016 -4.426 4.992 1 98.31 114 LEU B C 1
ATOM 4114 O O . LEU B 1 114 ? -13.383 -5.258 5.645 1 98.31 114 LEU B O 1
ATOM 4118 N N . PRO B 1 115 ? -14.523 -4.711 3.777 1 98.69 115 PRO B N 1
ATOM 4119 C CA . PRO B 1 115 ? -14.273 -6.012 3.152 1 98.69 115 PRO B CA 1
ATOM 4120 C C . PRO B 1 115 ? -12.789 -6.289 2.947 1 98.69 115 PRO B C 1
ATOM 4122 O O . PRO B 1 115 ? -12.047 -5.41 2.5 1 98.69 115 PRO B O 1
ATOM 4125 N N . PHE B 1 116 ? -12.406 -7.52 3.279 1 98.81 116 PHE B N 1
ATOM 4126 C CA . PHE B 1 116 ? -11 -7.898 3.176 1 98.81 116 PHE B CA 1
ATOM 4127 C C . PHE B 1 116 ? -10.531 -7.848 1.728 1 98.81 116 PHE B C 1
ATOM 4129 O O . PHE B 1 116 ? -9.359 -7.594 1.457 1 98.81 116 PHE B O 1
ATOM 4136 N N . ASP B 1 117 ? -11.453 -8.031 0.768 1 98.75 117 ASP B N 1
ATOM 4137 C CA . ASP B 1 117 ? -11.055 -8.133 -0.633 1 98.75 117 ASP B CA 1
ATOM 4138 C C . ASP B 1 117 ? -11.086 -6.766 -1.312 1 98.75 117 ASP B C 1
ATOM 4140 O O . ASP B 1 117 ? -10.953 -6.668 -2.533 1 98.75 117 ASP B O 1
ATOM 4144 N N . ASP B 1 118 ? -11.383 -5.676 -0.539 1 98.81 118 ASP B N 1
ATOM 4145 C CA . ASP B 1 118 ? -11.148 -4.352 -1.101 1 98.81 118 ASP B CA 1
ATOM 4146 C C . ASP B 1 118 ? -9.703 -4.195 -1.56 1 98.81 118 ASP B C 1
ATOM 4148 O O . ASP B 1 118 ? -8.773 -4.473 -0.8 1 98.81 118 ASP B O 1
ATOM 4152 N N . HIS B 1 119 ? -9.484 -3.74 -2.754 1 98.88 119 HIS B N 1
ATOM 4153 C CA . HIS B 1 119 ? -8.156 -3.682 -3.344 1 98.88 119 HIS B CA 1
ATOM 4154 C C . HIS B 1 119 ? -7.246 -2.736 -2.561 1 98.88 119 HIS B C 1
ATOM 4156 O O . HIS B 1 119 ? -6.02 -2.836 -2.643 1 98.88 119 HIS B O 1
ATOM 4162 N N . MET B 1 120 ? -7.766 -1.81 -1.837 1 98.88 120 MET B N 1
ATOM 4163 C CA . MET B 1 120 ? -6.938 -0.959 -0.986 1 98.88 120 MET B CA 1
ATOM 4164 C C . MET B 1 120 ? -6.27 -1.776 0.114 1 98.88 120 MET B C 1
ATOM 4166 O O . MET B 1 120 ? -5.148 -1.474 0.522 1 98.88 120 MET B O 1
ATOM 4170 N N . VAL B 1 121 ? -6.918 -2.846 0.592 1 98.88 121 VAL B N 1
ATOM 4171 C CA . VAL B 1 121 ? -6.438 -3.645 1.715 1 98.88 121 VAL B CA 1
ATOM 4172 C C . VAL B 1 121 ? -5.219 -4.457 1.288 1 98.88 121 VAL B C 1
ATOM 4174 O O . VAL B 1 121 ? -4.156 -4.375 1.912 1 98.88 121 VAL B O 1
ATOM 4177 N N . HIS B 1 122 ? -5.355 -5.172 0.202 1 98.62 122 HIS B N 1
ATOM 4178 C CA . HIS B 1 122 ? -4.363 -6.203 -0.079 1 98.62 122 HIS B CA 1
ATOM 4179 C C . HIS B 1 122 ? -3.484 -5.816 -1.265 1 98.62 122 HIS B C 1
ATOM 4181 O O . HIS B 1 122 ? -2.449 -6.441 -1.505 1 98.62 122 HIS B O 1
ATOM 4187 N N . ARG B 1 123 ? -3.836 -4.707 -1.968 1 98.62 123 ARG B N 1
ATOM 4188 C CA . ARG B 1 123 ? -3.029 -4.262 -3.098 1 98.62 123 ARG B CA 1
ATOM 4189 C C . ARG B 1 123 ? -2.561 -2.824 -2.904 1 98.62 123 ARG B C 1
ATOM 4191 O O . ARG B 1 123 ? -1.755 -2.316 -3.688 1 98.62 123 ARG B O 1
ATOM 4198 N N . GLY B 1 124 ? -3.064 -2.135 -1.873 1 98.75 124 GLY B N 1
ATOM 4199 C CA . GLY B 1 124 ? -2.746 -0.728 -1.688 1 98.75 124 GLY B CA 1
ATOM 4200 C C . GLY B 1 124 ? -3.314 0.161 -2.777 1 98.75 124 GLY B C 1
ATOM 4201 O O . GLY B 1 124 ? -2.779 1.237 -3.051 1 98.75 124 GLY B O 1
ATOM 4202 N N . HIS B 1 125 ? -4.297 -0.332 -3.449 1 98.88 125 HIS B N 1
ATOM 4203 C CA . HIS B 1 125 ? -4.91 0.447 -4.52 1 98.88 125 HIS B CA 1
ATOM 4204 C C . HIS B 1 125 ? -5.941 1.424 -3.973 1 98.88 125 HIS B C 1
ATOM 4206 O O . HIS B 1 125 ? -7.141 1.27 -4.219 1 98.88 125 HIS B O 1
ATOM 4212 N N . GLY B 1 126 ? -5.465 2.461 -3.348 1 98.81 126 GLY B N 1
ATOM 4213 C CA . GLY B 1 126 ? -6.266 3.492 -2.703 1 98.81 126 GLY B CA 1
ATOM 4214 C C . GLY B 1 126 ? -5.508 4.789 -2.496 1 98.81 126 GLY B C 1
ATOM 4215 O O . GLY B 1 126 ? -4.281 4.828 -2.629 1 98.81 126 GLY B O 1
ATOM 4216 N N . VAL B 1 127 ? -6.246 5.824 -2.301 1 98.88 127 VAL B N 1
ATOM 4217 C CA . VAL B 1 127 ? -5.715 7.152 -2.002 1 98.88 127 VAL B CA 1
ATOM 4218 C C . VAL B 1 127 ? -6.383 7.707 -0.747 1 98.88 127 VAL B C 1
ATOM 4220 O O . VAL B 1 127 ? -7.43 7.211 -0.322 1 98.88 127 VAL B O 1
ATOM 4223 N N . PHE B 1 128 ? -5.762 8.727 -0.145 1 98.69 128 PHE B N 1
ATOM 4224 C CA . PHE B 1 128 ? -6.363 9.305 1.051 1 98.69 128 PHE B CA 1
ATOM 4225 C C . PHE B 1 128 ? -5.973 10.773 1.194 1 98.69 128 PHE B C 1
ATOM 4227 O O . PHE B 1 128 ? -5.105 11.266 0.468 1 98.69 128 PHE B O 1
ATOM 4234 N N . ASP B 1 129 ? -6.621 11.398 2.037 1 98.12 129 ASP B N 1
ATOM 4235 C CA . ASP B 1 129 ? -6.293 12.75 2.479 1 98.12 129 ASP B CA 1
ATOM 4236 C C . ASP B 1 129 ? -6.844 13.016 3.879 1 98.12 129 ASP B C 1
ATOM 4238 O O . ASP B 1 129 ? -7.488 12.148 4.473 1 98.12 129 ASP B O 1
ATOM 4242 N N . THR B 1 130 ? -6.406 14.117 4.461 1 97 130 THR B N 1
ATOM 4243 C CA . THR B 1 130 ? -6.766 14.453 5.836 1 97 130 THR B CA 1
ATOM 4244 C C . THR B 1 130 ? -7.004 15.961 5.977 1 97 130 THR B C 1
ATOM 4246 O O . THR B 1 130 ? -6.246 16.766 5.438 1 97 130 THR B O 1
ATOM 4249 N N . ALA B 1 131 ? -8.023 16.312 6.656 1 96.75 131 ALA B N 1
ATOM 4250 C CA . ALA B 1 131 ? -8.289 17.703 7.016 1 96.75 131 ALA B CA 1
ATOM 4251 C C . ALA B 1 131 ? -8.375 17.875 8.531 1 96.75 131 ALA B C 1
ATOM 4253 O O . ALA B 1 131 ? -8.938 17.016 9.227 1 96.75 131 ALA B O 1
ATOM 4254 N N . HIS B 1 132 ? -7.852 19 8.945 1 95.56 132 HIS B N 1
ATOM 4255 C CA . HIS B 1 132 ? -7.879 19.328 10.367 1 95.56 132 HIS B CA 1
ATOM 4256 C C . HIS B 1 132 ? -9.219 19.953 10.766 1 95.56 132 HIS B C 1
ATOM 4258 O O . HIS B 1 132 ? -9.773 20.766 10.031 1 95.56 132 HIS B O 1
ATOM 4264 N N . LEU B 1 133 ? -9.75 19.516 11.891 1 96.62 133 LEU B N 1
ATOM 4265 C CA . LEU B 1 133 ? -11 20.016 12.445 1 96.62 133 LEU B CA 1
ATOM 4266 C C . LEU B 1 133 ? -10.75 20.812 13.719 1 96.62 133 LEU B C 1
ATOM 4268 O O . LEU B 1 133 ? -10.211 20.297 14.695 1 96.62 133 LEU B O 1
ATOM 4272 N N . GLU B 1 134 ? -11.109 22.078 13.664 1 94.69 134 GLU B N 1
ATOM 4273 C CA . GLU B 1 134 ? -10.961 23 14.789 1 94.69 134 GLU B CA 1
ATOM 4274 C C . GLU B 1 134 ? -12.094 24.016 14.828 1 94.69 134 GLU B C 1
ATOM 4276 O O . GLU B 1 134 ? -12.516 24.531 13.789 1 94.69 134 GLU B O 1
ATOM 4281 N N . ASN B 1 135 ? -12.594 24.266 16 1 95.75 135 ASN B N 1
ATOM 4282 C CA . ASN B 1 135 ? -13.664 25.234 16.203 1 95.75 135 ASN B CA 1
ATOM 4283 C C . ASN B 1 135 ? -14.852 24.969 15.289 1 95.75 135 ASN B C 1
ATOM 4285 O O . ASN B 1 135 ? -15.414 25.906 14.711 1 95.75 135 ASN B O 1
ATOM 4289 N N . GLY B 1 136 ? -15.117 23.75 15.023 1 97.31 136 GLY B N 1
ATOM 4290 C CA . GLY B 1 136 ? -16.281 23.328 14.266 1 97.31 136 GLY B CA 1
ATOM 4291 C C . GLY B 1 136 ? -16.141 23.531 12.773 1 97.31 136 GLY B C 1
ATOM 4292 O O . GLY B 1 136 ? -17.125 23.609 12.047 1 97.31 136 GLY B O 1
ATOM 4293 N N . ALA B 1 137 ? -14.93 23.703 12.375 1 98.25 137 ALA B N 1
ATOM 4294 C CA . ALA B 1 137 ? -14.688 23.922 10.953 1 98.25 137 ALA B CA 1
ATOM 4295 C C . ALA B 1 137 ? -13.484 23.109 10.469 1 98.25 137 ALA B C 1
ATOM 4297 O O . ALA B 1 137 ? -12.57 22.828 11.242 1 98.25 137 ALA B O 1
ATOM 4298 N N . LEU B 1 138 ? -13.555 22.719 9.219 1 98.19 138 LEU B N 1
ATOM 4299 C CA . LEU B 1 138 ? -12.43 22.031 8.586 1 98.19 138 LEU B CA 1
ATOM 4300 C C . LEU B 1 138 ? -11.523 23.031 7.867 1 98.19 138 LEU B C 1
ATOM 4302 O O . LEU B 1 138 ? -12 23.859 7.086 1 98.19 138 LEU B O 1
ATOM 4306 N N . HIS B 1 139 ? -10.242 22.969 8.148 1 97.56 139 HIS B N 1
ATOM 4307 C CA . HIS B 1 139 ? -9.25 23.859 7.566 1 97.56 139 HIS B CA 1
ATOM 4308 C C . HIS B 1 139 ? -8.766 23.344 6.219 1 97.56 139 HIS B C 1
ATOM 4310 O O . HIS B 1 139 ? -8.422 22.172 6.09 1 97.56 139 HIS B O 1
ATOM 4316 N N . LEU B 1 140 ? -8.789 24.141 5.094 1 97.88 140 LEU B N 1
ATOM 4317 C CA . LEU B 1 140 ? -8.258 23.906 3.76 1 97.88 140 LEU B CA 1
ATOM 4318 C C . LEU B 1 140 ? -8.961 22.719 3.098 1 97.88 140 LEU B C 1
ATOM 4320 O O . LEU B 1 140 ? -8.344 21.969 2.336 1 97.88 140 LEU B O 1
ATOM 4324 N N . LEU B 1 141 ? -10.195 22.469 3.367 1 98.06 141 LEU B N 1
ATOM 4325 C CA . LEU B 1 141 ? -10.898 21.281 2.887 1 98.06 141 LEU B CA 1
ATOM 4326 C C . LEU B 1 141 ? -10.938 21.25 1.362 1 98.06 141 LEU B C 1
ATOM 4328 O O . LEU B 1 141 ? -10.664 20.219 0.751 1 98.06 141 LEU B O 1
ATOM 4332 N N . ASP B 1 142 ? -11.25 22.344 0.759 1 97.31 142 ASP B N 1
ATOM 4333 C CA . ASP B 1 142 ? -11.352 22.375 -0.697 1 97.31 142 ASP B CA 1
ATOM 4334 C C . ASP B 1 142 ? -10 22.062 -1.345 1 97.31 142 ASP B C 1
ATOM 4336 O O . ASP B 1 142 ? -9.945 21.375 -2.367 1 97.31 142 ASP B O 1
ATOM 4340 N N . ARG B 1 143 ? -8.945 22.609 -0.771 1 97.06 143 ARG B N 1
ATOM 4341 C CA . ARG B 1 143 ? -7.605 22.344 -1.282 1 97.06 143 ARG B CA 1
ATOM 4342 C C . ARG B 1 143 ? -7.234 20.875 -1.117 1 97.06 143 ARG B C 1
ATOM 4344 O O . ARG B 1 143 ? -6.652 20.266 -2.02 1 97.06 143 ARG B O 1
ATOM 4351 N N . HIS B 1 144 ? -7.582 20.312 0.002 1 97.69 144 HIS B N 1
ATOM 4352 C CA . HIS B 1 144 ? -7.34 18.906 0.244 1 97.69 144 HIS B CA 1
ATOM 4353 C C . HIS B 1 144 ? -8.141 18.031 -0.719 1 97.69 144 HIS B C 1
ATOM 4355 O O . HIS B 1 144 ? -7.641 17.031 -1.22 1 97.69 144 HIS B O 1
ATOM 4361 N N . LEU B 1 145 ? -9.344 18.422 -0.985 1 97.69 145 LEU B N 1
ATOM 4362 C CA . LEU B 1 145 ? -10.195 17.672 -1.906 1 97.69 145 LEU B CA 1
ATOM 4363 C C . LEU B 1 145 ? -9.648 17.75 -3.33 1 97.69 145 LEU B C 1
ATOM 4365 O O . LEU B 1 145 ? -9.719 16.766 -4.074 1 97.69 145 LEU B O 1
ATOM 4369 N N . ALA B 1 146 ? -9.18 18.922 -3.645 1 97.25 146 ALA B N 1
ATOM 4370 C CA . ALA B 1 146 ? -8.57 19.062 -4.965 1 97.25 146 ALA B CA 1
ATOM 4371 C C . ALA B 1 146 ? -7.375 18.109 -5.117 1 97.25 146 ALA B C 1
ATOM 4373 O O . ALA B 1 146 ? -7.23 17.453 -6.145 1 97.25 146 ALA B O 1
ATOM 4374 N N . ARG B 1 147 ? -6.531 18.078 -4.152 1 97.25 147 ARG B N 1
ATOM 4375 C CA . ARG B 1 147 ? -5.402 17.156 -4.184 1 97.25 147 ARG B CA 1
ATOM 4376 C C . ARG B 1 147 ? -5.883 15.703 -4.207 1 97.25 147 ARG B C 1
ATOM 4378 O O . ARG B 1 147 ? -5.305 14.867 -4.902 1 97.25 147 ARG B O 1
ATOM 4385 N N . PHE B 1 148 ? -6.898 15.414 -3.447 1 98 148 PHE B N 1
ATOM 4386 C CA . PHE B 1 148 ? -7.484 14.078 -3.387 1 98 148 PHE B CA 1
ATOM 4387 C C . PHE B 1 148 ? -7.938 13.617 -4.766 1 98 148 PHE B C 1
ATOM 4389 O O . PHE B 1 148 ? -7.656 12.492 -5.176 1 98 148 PHE B O 1
ATOM 4396 N N . LYS B 1 149 ? -8.562 14.484 -5.453 1 97 149 LYS B N 1
ATOM 4397 C CA . LYS B 1 149 ? -9.039 14.188 -6.801 1 97 149 LYS B CA 1
ATOM 4398 C C . LYS B 1 149 ? -7.867 13.922 -7.75 1 97 149 LYS B C 1
ATOM 4400 O O . LYS B 1 149 ? -7.922 13.008 -8.57 1 97 149 LYS B O 1
ATOM 4405 N N . ARG B 1 150 ? -6.832 14.727 -7.629 1 97.06 150 ARG B N 1
ATOM 4406 C CA . ARG B 1 150 ? -5.645 14.5 -8.453 1 97.06 150 ARG B CA 1
ATOM 4407 C C . ARG B 1 150 ? -5.008 13.156 -8.141 1 97.06 150 ARG B C 1
ATOM 4409 O O . ARG B 1 150 ? -4.539 12.461 -9.039 1 97.06 150 ARG B O 1
ATOM 4416 N N . SER B 1 151 ? -4.969 12.836 -6.871 1 98.31 151 SER B N 1
ATOM 4417 C CA . SER B 1 151 ? -4.418 11.547 -6.469 1 98.31 151 SER B CA 1
ATOM 4418 C C . SER B 1 151 ? -5.25 10.391 -7.023 1 98.31 151 SER B C 1
ATOM 4420 O O . SER B 1 151 ? -4.699 9.383 -7.469 1 98.31 151 SER B O 1
ATOM 4422 N N . MET B 1 152 ? -6.602 10.508 -6.984 1 97.81 152 MET B N 1
ATOM 4423 C CA . MET B 1 152 ? -7.477 9.484 -7.547 1 97.81 152 MET B CA 1
ATOM 4424 C C . MET B 1 152 ? -7.168 9.258 -9.023 1 97.81 152 MET B C 1
ATOM 4426 O O . MET B 1 152 ? -7.035 8.117 -9.461 1 97.81 152 MET B O 1
ATOM 4430 N N . ALA B 1 153 ? -7.039 10.336 -9.703 1 97.25 153 ALA B N 1
ATOM 4431 C CA . ALA B 1 153 ? -6.75 10.25 -11.133 1 97.25 153 ALA B CA 1
ATOM 4432 C C . ALA B 1 153 ? -5.402 9.578 -11.383 1 97.25 153 ALA B C 1
ATOM 4434 O O . ALA B 1 153 ? -5.293 8.68 -12.219 1 97.25 153 ALA B O 1
ATOM 4435 N N . ALA B 1 154 ? -4.406 9.992 -10.656 1 97.69 154 ALA B N 1
ATOM 4436 C CA . ALA B 1 154 ? -3.061 9.453 -10.82 1 97.69 154 ALA B CA 1
ATOM 4437 C C . ALA B 1 154 ? -3.025 7.961 -10.492 1 97.69 154 ALA B C 1
ATOM 4439 O O . ALA B 1 154 ? -2.32 7.188 -11.141 1 97.69 154 ALA B O 1
ATOM 4440 N N . ALA B 1 155 ? -3.781 7.539 -9.516 1 98.44 155 ALA B N 1
ATOM 4441 C CA . ALA B 1 155 ? -3.811 6.148 -9.078 1 98.44 155 ALA B CA 1
ATOM 4442 C C . ALA B 1 155 ? -4.844 5.344 -9.859 1 98.44 155 ALA B C 1
ATOM 4444 O O . ALA B 1 155 ? -5.039 4.152 -9.602 1 98.44 155 ALA B O 1
ATOM 4445 N N . ARG B 1 156 ? -5.555 6.016 -10.703 1 97.62 156 ARG B N 1
ATOM 4446 C CA . ARG B 1 156 ? -6.598 5.402 -11.523 1 97.62 156 ARG B CA 1
ATOM 4447 C C . ARG B 1 156 ? -7.688 4.785 -10.656 1 97.62 156 ARG B C 1
ATOM 4449 O O . ARG B 1 156 ? -8.141 3.67 -10.922 1 97.62 156 ARG B O 1
ATOM 4456 N N . VAL B 1 157 ? -8.039 5.422 -9.648 1 97.88 157 VAL B N 1
ATOM 4457 C CA . VAL B 1 157 ? -9.227 5.109 -8.859 1 97.88 157 VAL B CA 1
ATOM 4458 C C . VAL B 1 157 ? -10.43 5.883 -9.406 1 97.88 157 VAL B C 1
ATOM 4460 O O . VAL B 1 157 ? -10.438 7.117 -9.383 1 97.88 157 VAL B O 1
ATOM 4463 N N . PRO B 1 158 ? -11.406 5.168 -9.875 1 94.94 158 PRO B N 1
ATOM 4464 C CA . PRO B 1 158 ? -12.57 5.887 -10.391 1 94.94 158 PRO B CA 1
ATOM 4465 C C . PRO B 1 158 ? -13.312 6.672 -9.312 1 94.94 158 PRO B C 1
ATOM 4467 O O . PRO B 1 158 ? -13.266 6.305 -8.133 1 94.94 158 PRO B O 1
ATOM 4470 N N . PRO B 1 159 ? -13.969 7.754 -9.727 1 93.44 159 PRO B N 1
ATOM 4471 C CA . PRO B 1 159 ? -14.797 8.453 -8.742 1 93.44 159 PRO B CA 1
ATOM 4472 C C . PRO B 1 159 ? -15.898 7.566 -8.164 1 93.44 159 PRO B C 1
ATOM 4474 O O . PRO B 1 159 ? -16.625 6.898 -8.922 1 93.44 159 PRO B O 1
ATOM 4477 N N . PRO B 1 160 ? -16.047 7.535 -6.91 1 92.81 160 PRO B N 1
ATOM 4478 C CA . PRO B 1 160 ? -17.016 6.621 -6.277 1 92.81 160 PRO B CA 1
ATOM 4479 C C . PRO B 1 160 ? -18.469 7.008 -6.539 1 92.81 160 PRO B C 1
ATOM 4481 O O . PRO B 1 160 ? -19.359 6.188 -6.367 1 92.81 160 PRO B O 1
ATOM 4484 N N . PHE B 1 161 ? -18.875 8.25 -6.785 1 87.94 161 PHE B N 1
ATOM 4485 C CA . PHE B 1 161 ? -20.25 8.703 -6.945 1 87.94 161 PHE B CA 1
ATOM 4486 C C . PHE B 1 161 ? -20.484 9.242 -8.359 1 87.94 161 PHE B C 1
ATOM 4488 O O . PHE B 1 161 ? -21.484 9.922 -8.609 1 87.94 161 PHE B O 1
ATOM 4495 N N . GLY B 1 162 ? -19.625 9.031 -9.227 1 65.12 162 GLY B N 1
ATOM 4496 C CA . GLY B 1 162 ? -19.75 9.648 -10.531 1 65.12 162 GLY B CA 1
ATOM 4497 C C . GLY B 1 162 ? -20.812 9 -11.406 1 65.12 162 GLY B C 1
ATOM 4498 O O . GLY B 1 162 ? -21.125 7.824 -11.227 1 65.12 162 GLY B O 1
ATOM 4499 N N . ASP B 1 163 ? -21.906 9.758 -11.758 1 50.22 163 ASP B N 1
ATOM 4500 C CA . ASP B 1 163 ? -22.953 9.375 -12.695 1 50.22 163 ASP B CA 1
ATOM 4501 C C . ASP B 1 163 ? -22.359 8.875 -14.008 1 50.22 163 ASP B C 1
ATOM 4503 O O . ASP B 1 163 ? -23.047 8.828 -15.031 1 50.22 163 ASP B O 1
ATOM 4507 N N . GLY B 1 164 ? -21.297 8.344 -13.938 1 47.84 164 GLY B N 1
ATOM 4508 C CA . GLY B 1 164 ? -20.766 7.824 -15.18 1 47.84 164 GLY B CA 1
ATOM 4509 C C . GLY B 1 164 ? -20.453 8.906 -16.203 1 47.84 164 GLY B C 1
ATOM 4510 O O . GLY B 1 164 ? -19.922 8.625 -17.281 1 47.84 164 GLY B O 1
ATOM 4511 N N . ASP B 1 165 ? -21.109 10.055 -16.078 1 42.38 165 ASP B N 1
ATOM 4512 C CA . ASP B 1 165 ? -21.031 11.008 -17.172 1 42.38 165 ASP B CA 1
ATOM 4513 C C . ASP B 1 165 ? -19.688 11.766 -17.141 1 42.38 165 ASP B C 1
ATOM 4515 O O . ASP B 1 165 ? -19.469 12.672 -17.938 1 42.38 165 ASP B O 1
ATOM 4519 N N . GLY B 1 166 ? -18.875 11.438 -16.438 1 45.5 166 GLY B N 1
ATOM 4520 C CA . GLY B 1 166 ? -17.484 11.859 -16.578 1 45.5 166 GLY B CA 1
ATOM 4521 C C . GLY B 1 166 ? -17.203 13.195 -15.93 1 45.5 166 GLY B C 1
ATOM 4522 O O . GLY B 1 166 ? -16.078 13.695 -15.992 1 45.5 166 GLY B O 1
ATOM 4523 N N . ASP B 1 167 ? -18.172 14.031 -15.68 1 47.06 167 ASP B N 1
ATOM 4524 C CA . ASP B 1 167 ? -17.828 15.422 -15.391 1 47.06 167 ASP B CA 1
ATOM 4525 C C . ASP B 1 167 ? -17.25 15.57 -13.992 1 47.06 167 ASP B C 1
ATOM 4527 O O . ASP B 1 167 ? -16.766 16.641 -13.625 1 47.06 167 ASP B O 1
ATOM 4531 N N . GLY B 1 168 ? -17.016 14.703 -13.219 1 54.56 168 GLY B N 1
ATOM 4532 C CA . GLY B 1 168 ? -16.219 14.641 -12 1 54.56 168 GLY B CA 1
ATOM 4533 C C . GLY B 1 168 ? -16.641 15.664 -10.961 1 54.56 168 GLY B C 1
ATOM 4534 O O . GLY B 1 168 ? -16.344 15.508 -9.773 1 54.56 168 GLY B O 1
ATOM 4535 N N . ASP B 1 169 ? -17.203 16.859 -11.266 1 59.53 169 ASP B N 1
ATOM 4536 C CA . ASP B 1 169 ? -17.516 17.953 -10.336 1 59.53 169 ASP B CA 1
ATOM 4537 C C . ASP B 1 169 ? -18.609 17.531 -9.359 1 59.53 169 ASP B C 1
ATOM 4539 O O . ASP B 1 169 ? -18.531 17.828 -8.164 1 59.53 169 ASP B O 1
ATOM 4543 N N . ASP B 1 170 ? -19.438 16.781 -9.773 1 80.06 170 ASP B N 1
ATOM 4544 C CA . ASP B 1 170 ? -20.516 16.281 -8.93 1 80.06 170 ASP B CA 1
ATOM 4545 C C . ASP B 1 170 ? -20 15.297 -7.891 1 80.06 170 ASP B C 1
ATOM 4547 O O . ASP B 1 170 ? -20.422 15.32 -6.734 1 80.06 170 ASP B O 1
ATOM 4551 N N . CYS B 1 171 ? -18.922 14.727 -8.211 1 87 171 CYS B N 1
ATOM 4552 C CA . CYS B 1 171 ? -18.359 13.758 -7.277 1 87 171 CYS B CA 1
ATOM 4553 C C . CYS B 1 171 ? -17.656 14.461 -6.121 1 87 171 CYS B C 1
ATOM 4555 O O . CYS B 1 171 ? -17.812 14.062 -4.965 1 87 171 CYS B O 1
ATOM 4557 N N . ALA B 1 172 ? -17.016 15.555 -6.492 1 89.31 172 ALA B N 1
ATOM 4558 C CA . ALA B 1 172 ? -16.297 16.297 -5.465 1 89.31 172 ALA B CA 1
ATOM 4559 C C . ALA B 1 172 ? -17.25 16.938 -4.465 1 89.31 172 ALA B C 1
ATOM 4561 O O . ALA B 1 172 ? -17 16.922 -3.258 1 89.31 172 ALA B O 1
ATOM 4562 N N . GLU B 1 173 ? -18.297 17.469 -4.945 1 92.75 173 GLU B N 1
ATOM 4563 C CA . GLU B 1 173 ? -19.297 18.078 -4.082 1 92.75 173 GLU B CA 1
ATOM 4564 C C . GLU B 1 173 ? -19.969 17.047 -3.184 1 92.75 173 GLU B C 1
ATOM 4566 O O . GLU B 1 173 ? -20.219 17.312 -2.006 1 92.75 173 GLU B O 1
ATOM 4571 N N . LYS B 1 174 ? -20.234 15.961 -3.754 1 94.12 174 LYS B N 1
ATOM 4572 C CA . LYS B 1 174 ? -20.844 14.898 -2.965 1 94.12 174 LYS B CA 1
ATOM 4573 C C . LYS B 1 174 ? -19.891 14.398 -1.887 1 94.12 174 LYS B C 1
ATOM 4575 O O . LYS B 1 174 ? -20.297 14.18 -0.742 1 94.12 174 LYS B O 1
ATOM 4580 N N . MET B 1 175 ? -18.672 14.234 -2.25 1 96.81 175 MET B N 1
ATOM 4581 C CA . MET B 1 175 ? -17.672 13.812 -1.271 1 96.81 175 MET B CA 1
ATOM 4582 C C . MET B 1 175 ? -17.547 14.836 -0.149 1 96.81 175 MET B C 1
ATOM 4584 O O . MET B 1 175 ? -17.484 14.469 1.026 1 96.81 175 MET B O 1
ATOM 4588 N N . LYS B 1 176 ? -17.5 16.109 -0.541 1 97.62 176 LYS B N 1
ATOM 4589 C CA . LYS B 1 176 ? -17.422 17.172 0.454 1 97.62 176 LYS B CA 1
ATOM 4590 C C . LYS B 1 176 ? -18.609 17.125 1.409 1 97.62 176 LYS B C 1
ATOM 4592 O O . LYS B 1 176 ? -18.438 17.219 2.627 1 97.62 176 LYS B O 1
ATOM 4597 N N . ALA B 1 177 ? -19.781 16.938 0.864 1 97.12 177 ALA B N 1
ATOM 4598 C CA . ALA B 1 177 ? -21 16.875 1.673 1 97.12 177 ALA B CA 1
ATOM 4599 C C . ALA B 1 177 ? -20.938 15.688 2.641 1 97.12 177 ALA B C 1
ATOM 4601 O O . ALA B 1 177 ? -21.328 15.82 3.805 1 97.12 177 ALA B O 1
ATOM 4602 N N . ILE B 1 178 ? -20.484 14.57 2.195 1 97.94 178 ILE B N 1
ATOM 4603 C CA . ILE B 1 178 ? -20.406 13.375 3.027 1 97.94 178 ILE B CA 1
ATOM 4604 C C . ILE B 1 178 ? -19.391 13.594 4.145 1 97.94 178 ILE B C 1
ATOM 4606 O O . ILE B 1 178 ? -19.641 13.266 5.305 1 97.94 178 ILE B O 1
ATOM 4610 N N . ILE B 1 179 ? -18.25 14.211 3.803 1 98.69 179 ILE B N 1
ATOM 4611 C CA . ILE B 1 179 ? -17.219 14.508 4.793 1 98.69 179 ILE B CA 1
ATOM 4612 C C . ILE B 1 179 ? -17.812 15.375 5.906 1 98.69 179 ILE B C 1
ATOM 4614 O O . ILE B 1 179 ? -17.641 15.07 7.09 1 98.69 179 ILE B O 1
ATOM 4618 N N . LEU B 1 180 ? -18.5 16.375 5.516 1 98.62 180 LEU B N 1
ATOM 4619 C CA . LEU B 1 180 ? -19.078 17.297 6.484 1 98.62 180 LEU B CA 1
ATOM 4620 C C . LEU B 1 180 ? -20.156 16.609 7.316 1 98.62 180 LEU B C 1
ATOM 4622 O O . LEU B 1 180 ? -20.25 16.844 8.523 1 98.62 180 LEU B O 1
ATOM 4626 N N . ARG B 1 181 ? -20.906 15.75 6.758 1 98.12 181 ARG B N 1
ATOM 4627 C CA . ARG B 1 181 ? -21.938 15.016 7.477 1 98.12 181 ARG B CA 1
ATOM 4628 C C . ARG B 1 181 ? -21.328 14.07 8.508 1 98.12 181 ARG B C 1
ATOM 4630 O O . ARG B 1 181 ? -21.828 13.961 9.625 1 98.12 181 ARG B O 1
ATOM 4637 N N . VAL B 1 182 ? -20.297 13.383 8.086 1 98.75 182 VAL B N 1
ATOM 4638 C CA . VAL B 1 182 ? -19.656 12.461 9.016 1 98.75 182 VAL B CA 1
ATOM 4639 C C . VAL B 1 182 ? -19.031 13.234 10.172 1 98.75 182 VAL B C 1
ATOM 4641 O O . VAL B 1 182 ? -19.125 12.812 11.328 1 98.75 182 VAL B O 1
ATOM 4644 N N . ALA B 1 183 ? -18.406 14.391 9.844 1 98.69 183 ALA B N 1
ATOM 4645 C CA . ALA B 1 183 ? -17.875 15.266 10.891 1 98.69 183 ALA B CA 1
ATOM 4646 C C . ALA B 1 183 ? -18.984 15.695 11.844 1 98.69 183 ALA B C 1
ATOM 4648 O O . ALA B 1 183 ? -18.797 15.664 13.062 1 98.69 183 ALA B O 1
ATOM 4649 N N . ALA B 1 184 ? -20.094 16.062 11.289 1 98.5 184 ALA B N 1
ATOM 4650 C CA . ALA B 1 184 ? -21.234 16.484 12.102 1 98.5 184 ALA B CA 1
ATOM 4651 C C . ALA B 1 184 ? -21.734 15.359 12.992 1 98.5 184 ALA B C 1
ATOM 4653 O O . ALA B 1 184 ? -21.953 15.555 14.188 1 98.5 184 ALA B O 1
ATOM 4654 N N . ALA B 1 185 ? -21.844 14.172 12.43 1 98.25 185 ALA B N 1
ATOM 4655 C CA . ALA B 1 185 ? -22.344 13.008 13.164 1 98.25 185 ALA B CA 1
ATOM 4656 C C . ALA B 1 185 ? -21.406 12.633 14.297 1 98.25 185 ALA B C 1
ATOM 4658 O O . ALA B 1 185 ? -21.828 12.086 15.312 1 98.25 185 ALA B O 1
ATOM 4659 N N . SER B 1 186 ? -20.156 12.938 14.18 1 98.19 186 SER B N 1
ATOM 4660 C CA . SER B 1 186 ? -19.156 12.602 15.188 1 98.19 186 SER B CA 1
ATOM 4661 C C . SER B 1 186 ? -19.312 13.453 16.438 1 98.19 186 SER B C 1
ATOM 4663 O O . SER B 1 186 ? -18.875 13.062 17.516 1 98.19 186 SER B O 1
ATOM 4665 N N . GLY B 1 187 ? -19.812 14.711 16.219 1 97.62 187 GLY B N 1
ATOM 4666 C CA . GLY B 1 187 ? -19.922 15.656 17.312 1 97.62 187 GLY B CA 1
ATOM 4667 C C . GLY B 1 187 ? -18.609 16.312 17.688 1 97.62 187 GLY B C 1
ATOM 4668 O O . GLY B 1 187 ? -18.562 17.188 18.562 1 97.62 187 GLY B O 1
ATOM 4669 N N . VAL B 1 188 ? -17.562 15.953 17.031 1 97.69 188 VAL B N 1
ATOM 4670 C CA . VAL B 1 188 ? -16.25 16.516 17.344 1 97.69 188 VAL B CA 1
ATOM 4671 C C . VAL B 1 188 ? -16.172 17.953 16.828 1 97.69 188 VAL B C 1
ATOM 4673 O O . VAL B 1 188 ? -16.453 18.203 15.656 1 97.69 188 VAL B O 1
ATOM 4676 N N . ARG B 1 189 ? -15.688 18.875 17.656 1 96.44 189 ARG B N 1
ATOM 4677 C CA . ARG B 1 189 ? -15.664 20.281 17.234 1 96.44 189 ARG B CA 1
ATOM 4678 C C . ARG B 1 189 ? -14.242 20.828 17.25 1 96.44 189 ARG B C 1
ATOM 4680 O O . ARG B 1 189 ? -13.953 21.828 16.594 1 96.44 189 ARG B O 1
ATOM 4687 N N . ASP B 1 190 ? -13.375 20.156 18.109 1 93.81 190 ASP B N 1
ATOM 4688 C CA . ASP B 1 190 ? -12 20.625 18.266 1 93.81 190 ASP B CA 1
ATOM 4689 C C . ASP B 1 190 ? -11.016 19.469 18.281 1 93.81 190 ASP B C 1
ATOM 4691 O O . ASP B 1 190 ? -11.367 18.344 18.672 1 93.81 190 ASP B O 1
ATOM 4695 N N . HIS B 1 191 ? -9.828 19.766 17.828 1 92.38 191 HIS B N 1
ATOM 4696 C CA . HIS B 1 191 ? -8.727 18.812 17.891 1 92.38 191 HIS B CA 1
ATOM 4697 C C . HIS B 1 191 ? -9.094 17.516 17.188 1 92.38 191 HIS B C 1
ATOM 4699 O O . HIS B 1 191 ? -8.906 16.438 17.75 1 92.38 191 HIS B O 1
ATOM 4705 N N . GLY B 1 192 ? -9.703 17.641 16.078 1 95.81 192 GLY B N 1
ATOM 4706 C CA . GLY B 1 192 ? -10.094 16.469 15.297 1 95.81 192 GLY B CA 1
ATOM 4707 C C . GLY B 1 192 ? -9.406 16.391 13.953 1 95.81 192 GLY B C 1
ATOM 4708 O O . GLY B 1 192 ? -8.828 17.375 13.484 1 95.81 192 GLY B O 1
ATOM 4709 N N . GLN B 1 193 ? -9.367 15.203 13.43 1 96.38 193 GLN B N 1
ATOM 4710 C CA . GLN B 1 193 ? -8.945 14.93 12.062 1 96.38 193 GLN B CA 1
ATOM 4711 C C . GLN B 1 193 ? -10.031 14.18 11.289 1 96.38 193 GLN B C 1
ATOM 4713 O O . GLN B 1 193 ? -10.617 13.227 11.805 1 96.38 193 GLN B O 1
ATOM 4718 N N . VAL B 1 194 ? -10.328 14.68 10.188 1 98.31 194 VAL B N 1
ATOM 4719 C CA . VAL B 1 194 ? -11.195 13.945 9.266 1 98.31 194 VAL B CA 1
ATOM 4720 C C . VAL B 1 194 ? -10.367 13.352 8.133 1 98.31 194 VAL B C 1
ATOM 4722 O O . VAL B 1 194 ? -9.805 14.078 7.316 1 98.31 194 VAL B O 1
ATOM 4725 N N . ARG B 1 195 ? -10.281 12.062 8.141 1 98.38 195 ARG B N 1
ATOM 4726 C CA . ARG B 1 195 ? -9.562 11.328 7.105 1 98.38 195 ARG B CA 1
ATOM 4727 C C . ARG B 1 195 ? -10.523 10.688 6.117 1 98.38 195 ARG B C 1
ATOM 4729 O O . ARG B 1 195 ? -11.586 10.188 6.508 1 98.38 195 ARG B O 1
ATOM 4736 N N . TYR B 1 196 ? -10.172 10.727 4.91 1 98.69 196 TYR B N 1
ATOM 4737 C CA . TYR B 1 196 ? -11.031 10.102 3.908 1 98.69 196 TYR B CA 1
ATOM 4738 C C . TYR B 1 196 ? -10.203 9.375 2.857 1 98.69 196 TYR B C 1
ATOM 4740 O O . TYR B 1 196 ? -9.047 9.742 2.607 1 98.69 196 TYR B O 1
ATOM 4748 N N . TYR B 1 197 ? -10.75 8.328 2.318 1 98.88 197 TYR B N 1
ATOM 4749 C CA . TYR B 1 197 ? -10.102 7.387 1.417 1 98.88 197 TYR B CA 1
ATOM 4750 C C . TYR B 1 197 ? -10.992 7.07 0.224 1 98.88 197 TYR B C 1
ATOM 4752 O O . TYR B 1 197 ? -12.219 7.066 0.343 1 98.88 197 TYR B O 1
ATOM 4760 N N . ALA B 1 198 ? -10.398 6.863 -0.861 1 98.69 198 ALA B N 1
ATOM 4761 C CA . ALA B 1 198 ? -11.031 6.223 -2.008 1 98.69 198 ALA B CA 1
ATOM 4762 C C . ALA B 1 198 ? -10.258 4.984 -2.447 1 98.69 198 ALA B C 1
ATOM 4764 O O . ALA B 1 198 ? -9.039 5.043 -2.639 1 98.69 198 ALA B O 1
ATOM 4765 N N . SER B 1 199 ? -10.93 3.904 -2.549 1 98.75 199 SER B N 1
ATOM 4766 C CA . SER B 1 199 ? -10.312 2.65 -2.963 1 98.75 199 SER B CA 1
ATOM 4767 C C . SER B 1 199 ? -10.859 2.178 -4.305 1 98.75 199 SER B C 1
ATOM 4769 O O . SER B 1 199 ? -11.922 2.623 -4.734 1 98.75 199 SER B O 1
ATOM 4771 N N . ALA B 1 200 ? -10.117 1.29 -4.953 1 98.56 200 ALA B N 1
ATOM 4772 C CA . ALA B 1 200 ? -10.625 0.649 -6.16 1 98.56 200 ALA B CA 1
ATOM 4773 C C . ALA B 1 200 ? -11.844 -0.216 -5.848 1 98.56 200 ALA B C 1
ATOM 4775 O O . ALA B 1 200 ? -12.672 -0.477 -6.727 1 98.56 200 ALA B O 1
ATOM 4776 N N . GLY B 1 201 ? -11.93 -0.72 -4.621 1 98.5 201 GLY B N 1
ATOM 4777 C CA . GLY B 1 201 ? -13.141 -1.399 -4.18 1 98.5 201 GLY B CA 1
ATOM 4778 C C . GLY B 1 201 ? -12.977 -2.904 -4.074 1 98.5 201 GLY B C 1
ATOM 4779 O O . GLY B 1 201 ? -11.93 -3.445 -4.434 1 98.5 201 GLY B O 1
ATOM 4780 N N . PRO B 1 202 ? -13.992 -3.566 -3.498 1 98.5 202 PRO B N 1
ATOM 4781 C CA . PRO B 1 202 ? -14 -5.027 -3.406 1 98.5 202 PRO B CA 1
ATOM 4782 C C . PRO B 1 202 ? -14.297 -5.703 -4.746 1 98.5 202 PRO B C 1
ATOM 4784 O O . PRO B 1 202 ? -15.039 -5.156 -5.566 1 98.5 202 PRO B O 1
ATOM 4787 N N . GLY B 1 203 ? -13.711 -6.895 -4.957 1 97.88 203 GLY B N 1
ATOM 4788 C CA . GLY B 1 203 ? -14.008 -7.633 -6.172 1 97.88 203 GLY B CA 1
ATOM 4789 C C . GLY B 1 203 ? -13.289 -8.969 -6.254 1 97.88 203 GLY B C 1
ATOM 4790 O O . GLY B 1 203 ? -13.672 -9.828 -7.043 1 97.88 203 GLY B O 1
ATOM 4791 N N . GLY B 1 204 ? -12.328 -9.18 -5.461 1 97.25 204 GLY B N 1
ATOM 4792 C CA . GLY B 1 204 ? -11.477 -10.359 -5.488 1 97.25 204 GLY B CA 1
ATOM 4793 C C . GLY B 1 204 ? -10.031 -10.055 -5.141 1 97.25 204 GLY B C 1
ATOM 4794 O O . GLY B 1 204 ? -9.742 -9.062 -4.461 1 97.25 204 GLY B O 1
ATOM 4795 N N . PHE B 1 205 ? -9.141 -10.93 -5.57 1 96.94 205 PHE B N 1
ATOM 4796 C CA . PHE B 1 205 ? -7.766 -10.797 -5.109 1 96.94 205 PHE B CA 1
ATOM 4797 C C . PHE B 1 205 ? -6.812 -10.656 -6.293 1 96.94 205 PHE B C 1
ATOM 4799 O O . PHE B 1 205 ? -5.613 -10.922 -6.164 1 96.94 205 PHE B O 1
ATOM 4806 N N . ALA B 1 206 ? -7.34 -10.289 -7.477 1 95.88 206 ALA B N 1
ATOM 4807 C CA . ALA B 1 206 ? -6.504 -10.016 -8.641 1 95.88 206 ALA B CA 1
ATOM 4808 C C . ALA B 1 206 ? -5.859 -8.633 -8.547 1 95.88 206 ALA B C 1
ATOM 4810 O O . ALA B 1 206 ? -6.078 -7.906 -7.578 1 95.88 206 ALA B O 1
ATOM 4811 N N . LEU B 1 207 ? -4.988 -8.305 -9.5 1 97.12 207 LEU B N 1
ATOM 4812 C CA . LEU B 1 207 ? -4.352 -6.992 -9.562 1 97.12 207 LEU B CA 1
ATOM 4813 C C . LEU B 1 207 ? -5.246 -5.988 -10.289 1 97.12 207 LEU B C 1
ATOM 4815 O O . LEU B 1 207 ? -5.242 -4.801 -9.961 1 97.12 207 LEU B O 1
ATOM 4819 N N . SER B 1 208 ? -5.992 -6.512 -11.234 1 97.38 208 SER B N 1
ATOM 4820 C CA . SER B 1 208 ? -6.789 -5.625 -12.078 1 97.38 208 SER B CA 1
ATOM 4821 C C . SER B 1 208 ? -7.988 -5.07 -11.32 1 97.38 208 SER B C 1
ATOM 4823 O O . SER B 1 208 ? -8.766 -5.832 -10.742 1 97.38 208 SER B O 1
ATOM 4825 N N . ARG B 1 209 ? -8.203 -3.805 -11.438 1 96.56 209 ARG B N 1
ATOM 4826 C CA . ARG B 1 209 ? -9.367 -3.195 -10.805 1 96.56 209 ARG B CA 1
ATOM 4827 C C . ARG B 1 209 ? -10.648 -3.572 -11.539 1 96.56 209 ARG B C 1
ATOM 4829 O O . ARG B 1 209 ? -11.75 -3.297 -11.062 1 96.56 209 ARG B O 1
ATOM 4836 N N . GLU B 1 210 ? -10.508 -4.184 -12.703 1 96.25 210 GLU B N 1
ATOM 4837 C CA . GLU B 1 210 ? -11.688 -4.562 -13.477 1 96.25 210 GLU B CA 1
ATOM 4838 C C . GLU B 1 210 ? -12.531 -5.582 -12.719 1 96.25 210 GLU B C 1
ATOM 4840 O O . GLU B 1 210 ? -13.734 -5.723 -12.984 1 96.25 210 GLU B O 1
ATOM 4845 N N . GLU B 1 211 ? -11.945 -6.242 -11.812 1 96.81 211 GLU B N 1
ATOM 4846 C CA . GLU B 1 211 ? -12.727 -7.219 -11.055 1 96.81 211 GLU B CA 1
ATOM 4847 C C . GLU B 1 211 ? -13.516 -6.543 -9.938 1 96.81 211 GLU B C 1
ATOM 4849 O O . GLU B 1 211 ? -14.406 -7.156 -9.344 1 96.81 211 GLU B O 1
ATOM 4854 N N . CYS B 1 212 ? -13.148 -5.293 -9.602 1 97.75 212 CYS B N 1
ATOM 4855 C CA . CYS B 1 212 ? -13.82 -4.586 -8.516 1 97.75 212 CYS B CA 1
ATOM 4856 C C . CYS B 1 212 ? -15.242 -4.203 -8.922 1 97.75 212 CYS B C 1
ATOM 4858 O O . CYS B 1 212 ? -15.477 -3.793 -10.062 1 97.75 212 CYS B O 1
ATOM 4860 N N . VAL B 1 213 ? -16.156 -4.289 -8.016 1 97.62 213 VAL B N 1
ATOM 4861 C CA . VAL B 1 213 ? -17.562 -3.943 -8.25 1 97.62 213 VAL B CA 1
ATOM 4862 C C . VAL B 1 213 ? -17.688 -2.441 -8.5 1 97.62 213 VAL B C 1
ATOM 4864 O O . VAL B 1 213 ? -18.375 -2.02 -9.43 1 97.62 213 VAL B O 1
ATOM 4867 N N . ARG B 1 214 ? -17.062 -1.653 -7.703 1 96.44 214 ARG B N 1
ATOM 4868 C CA . ARG B 1 214 ? -17 -0.198 -7.789 1 96.44 214 ARG B CA 1
ATOM 4869 C C . ARG B 1 214 ? -16.016 0.373 -6.789 1 96.44 214 ARG B C 1
ATOM 4871 O O . ARG B 1 214 ? -15.664 -0.285 -5.805 1 96.44 214 ARG B O 1
ATOM 4878 N N . SER B 1 215 ? -15.617 1.56 -7.016 1 97.75 215 SER B N 1
ATOM 4879 C CA . SER B 1 215 ? -14.797 2.279 -6.047 1 97.75 215 SER B CA 1
ATOM 4880 C C . SER B 1 215 ? -15.586 2.59 -4.777 1 97.75 215 SER B C 1
ATOM 4882 O O . SER B 1 215 ? -16.812 2.719 -4.82 1 97.75 215 SER B O 1
ATOM 4884 N N . VAL B 1 216 ? -14.891 2.664 -3.66 1 98.5 216 VAL B N 1
ATOM 4885 C CA . VAL B 1 216 ? -15.547 2.926 -2.381 1 98.5 216 VAL B CA 1
ATOM 4886 C C . VAL B 1 216 ? -14.938 4.168 -1.733 1 98.5 216 VAL B C 1
ATOM 4888 O O . VAL B 1 216 ? -13.719 4.367 -1.782 1 98.5 216 VAL B O 1
ATOM 4891 N N . PHE B 1 217 ? -15.781 5.027 -1.202 1 98.62 217 PHE B N 1
ATOM 4892 C CA . PHE B 1 217 ? -15.383 6.211 -0.445 1 98.62 217 PHE B CA 1
ATOM 4893 C C . PHE B 1 217 ? -15.547 5.973 1.052 1 98.62 217 PHE B C 1
ATOM 4895 O O . PHE B 1 217 ? -16.609 5.543 1.505 1 98.62 217 PHE B O 1
ATOM 4902 N N . TYR B 1 218 ? -14.453 6.145 1.856 1 98.88 218 TYR B N 1
ATOM 4903 C CA . TYR B 1 218 ? -14.453 6.004 3.309 1 98.88 218 TYR B CA 1
ATOM 4904 C C . TYR B 1 218 ? -14.133 7.328 3.986 1 98.88 218 TYR B C 1
ATOM 4906 O O . TYR B 1 218 ? -13.297 8.094 3.498 1 98.88 218 TYR B O 1
ATOM 4914 N N . VAL B 1 219 ? -14.742 7.602 5.105 1 98.88 219 VAL B N 1
ATOM 4915 C CA . VAL B 1 219 ? -14.422 8.75 5.945 1 98.88 219 VAL B CA 1
ATOM 4916 C C . VAL B 1 219 ? -14.328 8.312 7.406 1 98.88 219 VAL B C 1
ATOM 4918 O O . VAL B 1 219 ? -15.18 7.57 7.895 1 98.88 219 VAL B O 1
ATOM 4921 N N . VAL B 1 220 ? -13.305 8.734 8.102 1 98.81 220 VAL B N 1
ATOM 4922 C CA . VAL B 1 220 ? -13.156 8.461 9.531 1 98.81 220 VAL B CA 1
ATOM 4923 C C . VAL B 1 220 ? -12.828 9.758 10.273 1 98.81 220 VAL B C 1
ATOM 4925 O O . VAL B 1 220 ? -11.984 10.539 9.82 1 98.81 220 VAL B O 1
ATOM 4928 N N . VAL B 1 221 ? -13.523 10.047 11.312 1 98.75 221 VAL B N 1
ATOM 4929 C CA . VAL B 1 221 ? -13.227 11.164 12.195 1 98.75 221 VAL B CA 1
ATOM 4930 C C . VAL B 1 221 ? -12.531 10.664 13.461 1 98.75 221 VAL B C 1
ATOM 4932 O O . VAL B 1 221 ? -13.039 9.773 14.141 1 98.75 221 VAL B O 1
ATOM 4935 N N . VAL B 1 222 ? -11.391 11.227 13.766 1 98 222 VAL B N 1
ATOM 4936 C CA . VAL B 1 222 ? -10.602 10.812 14.922 1 98 222 VAL B CA 1
ATOM 4937 C C . VAL B 1 222 ? -10.383 12 15.852 1 98 222 VAL B C 1
ATOM 4939 O O . VAL B 1 222 ? -10.039 13.094 15.391 1 98 222 VAL B O 1
ATOM 4942 N N . ARG B 1 223 ? -10.562 11.766 17.141 1 95.38 223 ARG B N 1
ATOM 4943 C CA . ARG B 1 223 ? -10.234 12.742 18.156 1 95.38 223 ARG B CA 1
ATOM 4944 C C . ARG B 1 223 ? -8.758 12.68 18.531 1 95.38 223 ARG B C 1
ATOM 4946 O O . ARG B 1 223 ? -8.203 11.594 18.719 1 95.38 223 ARG B O 1
ATOM 4953 N N . LYS B 1 224 ? -8.172 13.766 18.469 1 85.69 224 LYS B N 1
ATOM 4954 C CA . LYS B 1 224 ? -6.793 13.805 18.953 1 85.69 224 LYS B CA 1
ATOM 4955 C C . LYS B 1 224 ? -6.754 14.055 20.453 1 85.69 224 LYS B C 1
ATOM 4957 O O . LYS B 1 224 ? -7.562 14.82 20.984 1 85.69 224 LYS B O 1
ATOM 4962 N N . LYS B 1 225 ? -6.055 13.156 21.141 1 66.56 225 LYS B N 1
ATOM 4963 C CA . LYS B 1 225 ? -5.906 13.406 22.578 1 66.56 225 LYS B CA 1
ATOM 4964 C C . LYS B 1 225 ? -5.223 14.75 22.828 1 66.56 225 LYS B C 1
ATOM 4966 O O . LYS B 1 225 ? -4.285 15.117 22.125 1 66.56 225 LYS B O 1
ATOM 4971 N N . ARG B 1 226 ? -6.074 15.688 23.422 1 55.16 226 ARG B N 1
ATOM 4972 C CA . ARG B 1 226 ? -5.539 17 23.766 1 55.16 226 ARG B CA 1
ATOM 4973 C C . ARG B 1 226 ? -4.191 16.875 24.469 1 55.16 226 ARG B C 1
ATOM 4975 O O . ARG B 1 226 ? -4.039 16.078 25.391 1 55.16 226 ARG B O 1
ATOM 4982 N N . ARG B 1 227 ? -3.154 17.141 23.75 1 48.97 227 ARG B N 1
ATOM 4983 C CA . ARG B 1 227 ? -2.031 17.375 24.656 1 48.97 227 ARG B CA 1
ATOM 4984 C C . ARG B 1 227 ? -2.336 18.5 25.625 1 48.97 227 ARG B C 1
ATOM 4986 O O . ARG B 1 227 ? -3.061 19.438 25.297 1 48.97 227 ARG B O 1
ATOM 4993 N N . ALA B 1 228 ? -2.529 18.312 26.828 1 42.81 228 ALA B N 1
ATOM 4994 C CA . ALA B 1 228 ? -2.924 19.219 27.906 1 42.81 228 ALA B CA 1
ATOM 4995 C C . ALA B 1 228 ? -2.74 20.672 27.5 1 42.81 228 ALA B C 1
ATOM 4997 O O . ALA B 1 228 ? -3.5 21.547 27.922 1 42.81 228 ALA B O 1
ATOM 4998 N N . GLY B 1 229 ? -1.498 21.297 26.984 1 39.12 229 GLY B N 1
ATOM 4999 C CA . GLY B 1 229 ? -1.212 22.719 27.094 1 39.12 229 GLY B CA 1
ATOM 5000 C C . GLY B 1 229 ? -1.438 23.484 25.797 1 39.12 229 GLY B C 1
ATOM 5001 O O . GLY B 1 229 ? -0.813 23.172 24.781 1 39.12 229 GLY B O 1
ATOM 5002 N N . ALA B 1 230 ? -2.631 24.031 25.422 1 43.81 230 ALA B N 1
ATOM 5003 C CA . ALA B 1 230 ? -3.082 24.938 24.375 1 43.81 230 ALA B CA 1
ATOM 5004 C C . ALA B 1 230 ? -1.924 25.781 23.844 1 43.81 230 ALA B C 1
ATOM 5006 O O . ALA B 1 230 ? -1.893 26.141 22.672 1 43.81 230 ALA B O 1
ATOM 5007 N N . GLY B 1 231 ? -1.188 26.406 24.719 1 49.12 231 GLY B N 1
ATOM 5008 C CA . GLY B 1 231 ? -0.164 27.406 24.469 1 49.12 231 GLY B CA 1
ATOM 5009 C C . GLY B 1 231 ? 1.169 26.812 24.062 1 49.12 231 GLY B C 1
ATOM 5010 O O . GLY B 1 231 ? 2.219 27.422 24.266 1 49.12 231 GLY B O 1
ATOM 5011 N N . GLU B 1 232 ? 1.143 25.438 23.609 1 62.62 232 GLU B N 1
ATOM 5012 C CA . GLU B 1 232 ? 2.357 24.641 23.734 1 62.62 232 GLU B CA 1
ATOM 5013 C C . GLU B 1 232 ? 3.275 24.844 22.531 1 62.62 232 GLU B C 1
ATOM 5015 O O . GLU B 1 232 ? 2.811 24.891 21.391 1 62.62 232 GLU B O 1
ATOM 5020 N N . LYS B 1 233 ? 4.332 25.438 22.766 1 77.44 233 LYS B N 1
ATOM 5021 C CA . LYS B 1 233 ? 5.484 25.484 21.859 1 77.44 233 LYS B CA 1
ATOM 5022 C C . LYS B 1 233 ? 5.664 24.156 21.141 1 77.44 233 LYS B C 1
ATOM 5024 O O . LYS B 1 233 ? 5.418 23.094 21.719 1 77.44 233 LYS B O 1
ATOM 5029 N N . PRO B 1 234 ? 5.832 24.375 19.797 1 88.44 234 PRO B N 1
ATOM 5030 C CA . PRO B 1 234 ? 6.086 23.141 19.062 1 88.44 234 PRO B CA 1
ATOM 5031 C C . PRO B 1 234 ? 7.281 22.359 19.609 1 88.44 234 PRO B C 1
ATOM 5033 O O . PRO B 1 234 ? 8.227 22.953 20.125 1 88.44 234 PRO B O 1
ATOM 5036 N N . LYS B 1 235 ? 7.176 21.141 19.5 1 88.38 235 LYS B N 1
ATOM 5037 C CA . LYS B 1 235 ? 8.297 20.281 19.875 1 88.38 235 LYS B CA 1
ATOM 5038 C C . LYS B 1 235 ? 9.523 20.562 19.016 1 88.38 235 LYS B C 1
ATOM 5040 O O . LYS B 1 235 ? 9.398 20.781 17.797 1 88.38 235 LYS B O 1
ATOM 5045 N N . ARG B 1 236 ? 10.641 20.625 19.656 1 93.5 236 ARG B N 1
ATOM 5046 C CA . ARG B 1 236 ? 11.914 20.719 18.953 1 93.5 236 ARG B CA 1
ATOM 5047 C C . ARG B 1 236 ? 12.383 19.328 18.5 1 93.5 236 ARG B C 1
ATOM 5049 O O . ARG B 1 236 ? 12.562 18.438 19.328 1 93.5 236 ARG B O 1
ATOM 5056 N N . LEU B 1 237 ? 12.68 19.188 17.203 1 96.25 237 LEU B N 1
ATOM 5057 C CA . LEU B 1 237 ? 12.828 17.844 16.641 1 96.25 237 LEU B CA 1
ATOM 5058 C C . LEU B 1 237 ? 14.289 17.547 16.344 1 96.25 237 LEU B C 1
ATOM 5060 O O . LEU B 1 237 ? 15.031 18.422 15.898 1 96.25 237 LEU B O 1
ATOM 5064 N N . ARG B 1 238 ? 14.672 16.375 16.594 1 96.88 238 ARG B N 1
ATOM 5065 C CA . ARG B 1 238 ? 15.906 15.789 16.078 1 96.88 238 ARG B CA 1
ATOM 5066 C C . ARG B 1 238 ? 15.641 14.945 14.836 1 96.88 238 ARG B C 1
ATOM 5068 O O . ARG B 1 238 ? 14.82 14.023 14.875 1 96.88 238 ARG B O 1
ATOM 5075 N N . VAL B 1 239 ? 16.344 15.242 13.742 1 98.12 239 VAL B N 1
ATOM 5076 C CA . VAL B 1 239 ? 16.078 14.516 12.508 1 98.12 239 VAL B CA 1
ATOM 5077 C C . VAL B 1 239 ? 17.328 13.75 12.078 1 98.12 239 VAL B C 1
ATOM 5079 O O . VAL B 1 239 ? 18.438 14.07 12.5 1 98.12 239 VAL B O 1
ATOM 5082 N N . VAL B 1 240 ? 17.141 12.703 11.297 1 98.69 240 VAL B N 1
ATOM 5083 C CA . VAL B 1 240 ? 18.219 11.922 10.703 1 98.69 240 VAL B CA 1
ATOM 5084 C C . VAL B 1 240 ? 17.953 11.719 9.211 1 98.69 240 VAL B C 1
ATOM 5086 O O . VAL B 1 240 ? 16.812 11.688 8.773 1 98.69 240 VAL B O 1
ATOM 5089 N N . THR B 1 241 ? 19.031 11.711 8.438 1 98.31 241 THR B N 1
ATOM 5090 C CA . THR B 1 241 ? 18.906 11.305 7.043 1 98.31 241 THR B CA 1
ATOM 5091 C C . THR B 1 241 ? 18.641 9.812 6.938 1 98.31 241 THR B C 1
ATOM 5093 O O . THR B 1 241 ? 19.406 8.992 7.449 1 98.31 241 THR B O 1
ATOM 5096 N N . THR B 1 242 ? 17.578 9.43 6.305 1 98.56 242 THR B N 1
ATOM 5097 C CA . THR B 1 242 ? 17.188 8.023 6.262 1 98.56 242 THR B CA 1
ATOM 5098 C C . THR B 1 242 ? 17.812 7.324 5.062 1 98.56 242 THR B C 1
ATOM 5100 O O . THR B 1 242 ? 17.938 7.91 3.988 1 98.56 242 THR B O 1
ATOM 5103 N N . PRO B 1 243 ? 18.219 6.062 5.203 1 97.25 243 PRO B N 1
ATOM 5104 C CA . PRO B 1 243 ? 18.703 5.273 4.062 1 97.25 243 PRO B CA 1
ATOM 5105 C C . PRO B 1 243 ? 17.562 4.668 3.242 1 97.25 243 PRO B C 1
ATOM 5107 O O . PRO B 1 243 ? 17.812 4.07 2.191 1 97.25 243 PRO B O 1
ATOM 5110 N N . ILE B 1 244 ? 16.297 4.746 3.715 1 97.94 244 ILE B N 1
ATOM 5111 C CA . ILE B 1 244 ? 15.156 4.207 2.986 1 97.94 244 ILE B CA 1
ATOM 5112 C C . ILE B 1 244 ? 14.953 4.988 1.688 1 97.94 244 ILE B C 1
ATOM 5114 O O . ILE B 1 244 ? 14.867 6.219 1.703 1 97.94 244 ILE B O 1
ATOM 5118 N N . PRO B 1 245 ? 14.898 4.301 0.599 1 96.25 245 PRO B N 1
ATOM 5119 C CA . PRO B 1 245 ? 14.789 5.031 -0.664 1 96.25 245 PRO B CA 1
ATOM 5120 C C . PRO B 1 245 ? 13.43 5.723 -0.824 1 96.25 245 PRO B C 1
ATOM 5122 O O . PRO B 1 245 ? 12.414 5.203 -0.362 1 96.25 245 PRO B O 1
ATOM 5125 N N . MET B 1 246 ? 13.484 6.82 -1.564 1 94.94 246 MET B N 1
ATOM 5126 C CA . MET B 1 246 ? 12.258 7.527 -1.92 1 94.94 246 MET B CA 1
ATOM 5127 C C . MET B 1 246 ? 11.484 6.766 -2.99 1 94.94 246 MET B C 1
ATOM 5129 O O . MET B 1 246 ? 12.07 6.055 -3.803 1 94.94 246 MET B O 1
ATOM 5133 N N . LYS B 1 247 ? 10.188 6.93 -2.93 1 94.94 247 LYS B N 1
ATOM 5134 C CA . LYS B 1 247 ? 9.367 6.422 -4.02 1 94.94 247 LYS B CA 1
ATOM 5135 C C . LYS B 1 247 ? 9.695 7.117 -5.336 1 94.94 247 LYS B C 1
ATOM 5137 O O . LYS B 1 247 ? 10.109 8.281 -5.34 1 94.94 247 LYS B O 1
ATOM 5142 N N . PRO B 1 248 ? 9.492 6.414 -6.477 1 93.62 248 PRO B N 1
ATOM 5143 C CA . PRO B 1 248 ? 9.562 7.129 -7.754 1 93.62 248 PRO B CA 1
ATOM 5144 C C . PRO B 1 248 ? 8.625 8.336 -7.805 1 93.62 248 PRO B C 1
ATOM 5146 O O . PRO B 1 248 ? 7.574 8.336 -7.156 1 93.62 248 PRO B O 1
ATOM 5149 N N . GLY B 1 249 ? 8.961 9.336 -8.578 1 93.06 249 GLY B N 1
ATOM 5150 C CA . GLY B 1 249 ? 8.32 10.641 -8.602 1 93.06 249 GLY B CA 1
ATOM 5151 C C . GLY B 1 249 ? 6.816 10.562 -8.742 1 93.06 249 GLY B C 1
ATOM 5152 O O . GLY B 1 249 ? 6.082 11.242 -8.016 1 93.06 249 GLY B O 1
ATOM 5153 N N . VAL B 1 250 ? 6.336 9.703 -9.625 1 94 250 VAL B N 1
ATOM 5154 C CA . VAL B 1 250 ? 4.906 9.633 -9.906 1 94 250 VAL B CA 1
ATOM 5155 C C . VAL B 1 250 ? 4.16 9.125 -8.672 1 94 250 VAL B C 1
ATOM 5157 O O . VAL B 1 250 ? 3.012 9.516 -8.438 1 94 250 VAL B O 1
ATOM 5160 N N . PHE B 1 251 ? 4.832 8.367 -7.859 1 96.69 251 PHE B N 1
ATOM 5161 C CA . PHE B 1 251 ? 4.191 7.84 -6.66 1 96.69 251 PHE B CA 1
ATOM 5162 C C . PHE B 1 251 ? 4.461 8.742 -5.461 1 96.69 251 PHE B C 1
ATOM 5164 O O . PHE B 1 251 ? 3.633 8.836 -4.555 1 96.69 251 PHE B O 1
ATOM 5171 N N . ALA B 1 252 ? 5.59 9.43 -5.492 1 96.38 252 ALA B N 1
ATOM 5172 C CA . ALA B 1 252 ? 5.918 10.352 -4.41 1 96.38 252 ALA B CA 1
ATOM 5173 C C . ALA B 1 252 ? 4.988 11.562 -4.426 1 96.38 252 ALA B C 1
ATOM 5175 O O . ALA B 1 252 ? 4.734 12.172 -3.387 1 96.38 252 ALA B O 1
ATOM 5176 N N . THR B 1 253 ? 4.465 11.906 -5.555 1 97.62 253 THR B N 1
ATOM 5177 C CA . THR B 1 253 ? 3.637 13.102 -5.699 1 97.62 253 THR B CA 1
ATOM 5178 C C . THR B 1 253 ? 2.156 12.75 -5.562 1 97.62 253 THR B C 1
ATOM 5180 O O . THR B 1 253 ? 1.292 13.609 -5.746 1 97.62 253 THR B O 1
ATOM 5183 N N . THR B 1 254 ? 1.858 11.516 -5.34 1 98.38 254 THR B N 1
ATOM 5184 C CA . THR B 1 254 ? 0.493 11.031 -5.172 1 98.38 254 THR B CA 1
ATOM 5185 C C . THR B 1 254 ? 0.277 10.508 -3.754 1 98.38 254 THR B C 1
ATOM 5187 O O . THR B 1 254 ? 1.042 9.664 -3.273 1 98.38 254 THR B O 1
ATOM 5190 N N . LYS B 1 255 ? -0.699 11.039 -3.104 1 98.12 255 LYS B N 1
ATOM 5191 C CA . LYS B 1 255 ? -0.96 10.617 -1.73 1 98.12 255 LYS B CA 1
ATOM 5192 C C . LYS B 1 255 ? -1.754 9.312 -1.699 1 98.12 255 LYS B C 1
ATOM 5194 O O . LYS B 1 255 ? -2.977 9.328 -1.542 1 98.12 255 LYS B O 1
ATOM 5199 N N . THR B 1 256 ? -1.1 8.188 -1.766 1 98.62 256 THR B N 1
ATOM 5200 C CA . THR B 1 256 ? -1.704 6.863 -1.851 1 98.62 256 THR B CA 1
ATOM 5201 C C . THR B 1 256 ? -1.576 6.125 -0.522 1 98.62 256 THR B C 1
ATOM 5203 O O . THR B 1 256 ? -1 6.648 0.433 1 98.62 256 THR B O 1
ATOM 5206 N N . THR B 1 257 ? -2.156 4.926 -0.468 1 98.69 257 THR B N 1
ATOM 5207 C CA . THR B 1 257 ? -2.066 4.102 0.734 1 98.69 257 THR B CA 1
ATOM 5208 C C . THR B 1 257 ? -0.85 3.184 0.672 1 98.69 257 THR B C 1
ATOM 5210 O O . THR B 1 257 ? -0.715 2.268 1.486 1 98.69 257 THR B O 1
ATOM 5213 N N . ASN B 1 258 ? 0.067 3.35 -0.311 1 98.62 258 ASN B N 1
ATOM 5214 C CA . ASN B 1 258 ? 1.347 2.65 -0.359 1 98.62 258 ASN B CA 1
ATOM 5215 C C . ASN B 1 258 ? 2.396 3.34 0.509 1 98.62 258 ASN B C 1
ATOM 5217 O O . ASN B 1 258 ? 3.389 3.859 -0.005 1 98.62 258 ASN B O 1
ATOM 5221 N N . TYR B 1 259 ? 2.27 3.258 1.838 1 98.5 259 TYR B N 1
ATOM 5222 C CA . TYR B 1 259 ? 3.078 4.047 2.76 1 98.5 259 TYR B CA 1
ATOM 5223 C C . TYR B 1 259 ? 4.047 3.16 3.533 1 98.5 259 TYR B C 1
ATOM 5225 O O . TYR B 1 259 ? 4.574 3.564 4.574 1 98.5 259 TYR B O 1
ATOM 5233 N N . LEU B 1 260 ? 4.32 1.944 3.047 1 98.69 260 LEU B N 1
ATOM 5234 C CA . LEU B 1 260 ? 5.32 1.131 3.734 1 98.69 260 LEU B CA 1
ATOM 5235 C C . LEU B 1 260 ? 6.652 1.864 3.816 1 98.69 260 LEU B C 1
ATOM 5237 O O . LEU B 1 260 ? 7.273 1.915 4.883 1 98.69 260 LEU B O 1
ATOM 5241 N N . PRO B 1 261 ? 7.145 2.518 2.723 1 98.5 261 PRO B N 1
ATOM 5242 C CA . PRO B 1 261 ? 8.398 3.268 2.867 1 98.5 261 PRO B CA 1
ATOM 5243 C C . PRO B 1 261 ? 8.32 4.344 3.947 1 98.5 261 PRO B C 1
ATOM 5245 O O . PRO B 1 261 ? 9.273 4.535 4.703 1 98.5 261 PRO B O 1
ATOM 5248 N N . ASN B 1 262 ? 7.219 5.012 4.027 1 98.62 262 ASN B N 1
ATOM 5249 C CA . ASN B 1 262 ? 7.023 6.043 5.039 1 98.62 262 ASN B CA 1
ATOM 5250 C C . ASN B 1 262 ? 7.098 5.469 6.449 1 98.62 262 ASN B C 1
ATOM 5252 O O . ASN B 1 262 ? 7.734 6.047 7.328 1 98.62 262 ASN B O 1
ATOM 5256 N N . ALA B 1 263 ? 6.414 4.352 6.602 1 98.75 263 ALA B N 1
ATOM 5257 C CA . ALA B 1 263 ? 6.438 3.684 7.898 1 98.75 263 ALA B CA 1
ATOM 5258 C C . ALA B 1 263 ? 7.855 3.248 8.266 1 98.75 263 ALA B C 1
ATOM 5260 O O . ALA B 1 263 ? 8.25 3.324 9.43 1 98.75 263 ALA B O 1
ATOM 5261 N N . LEU B 1 264 ? 8.617 2.787 7.297 1 98.69 264 LEU B N 1
ATOM 5262 C CA . LEU B 1 264 ? 9.977 2.318 7.555 1 98.69 264 LEU B CA 1
ATOM 5263 C C . LEU B 1 264 ? 10.898 3.484 7.883 1 98.69 264 LEU B C 1
ATOM 5265 O O . LEU B 1 264 ? 11.844 3.332 8.664 1 98.69 264 LEU B O 1
ATOM 5269 N N . VAL B 1 265 ? 10.656 4.66 7.297 1 98.75 265 VAL B N 1
ATOM 5270 C CA . VAL B 1 265 ? 11.406 5.859 7.648 1 98.75 265 VAL B CA 1
ATOM 5271 C C . VAL B 1 265 ? 11.18 6.191 9.125 1 98.75 265 VAL B C 1
ATOM 5273 O O . VAL B 1 265 ? 12.125 6.543 9.836 1 98.75 265 VAL B O 1
ATOM 5276 N N . VAL B 1 266 ? 9.938 6.07 9.578 1 98.62 266 VAL B N 1
ATOM 5277 C CA . VAL B 1 266 ? 9.625 6.312 10.984 1 98.62 266 VAL B CA 1
ATOM 5278 C C . VAL B 1 266 ? 10.359 5.301 11.859 1 98.62 266 VAL B C 1
ATOM 5280 O O . VAL B 1 266 ? 10.969 5.668 12.867 1 98.62 266 VAL B O 1
ATOM 5283 N N . ALA B 1 267 ? 10.344 4.051 11.469 1 98.5 267 ALA B N 1
ATOM 5284 C CA . ALA B 1 267 ? 11.039 3.014 12.219 1 98.5 267 ALA B CA 1
ATOM 5285 C C . ALA B 1 267 ? 12.539 3.293 12.281 1 98.5 267 ALA B C 1
ATOM 5287 O O . ALA B 1 267 ? 13.164 3.117 13.328 1 98.5 267 ALA B O 1
ATOM 5288 N N . ASP B 1 268 ? 13.109 3.691 11.164 1 98.44 268 ASP B N 1
ATOM 5289 C CA . ASP B 1 268 ? 14.531 4.023 11.102 1 98.44 268 ASP B CA 1
ATOM 5290 C C . ASP B 1 268 ? 14.875 5.141 12.078 1 98.44 268 ASP B C 1
ATOM 5292 O O . ASP B 1 268 ? 15.883 5.066 12.789 1 98.44 268 ASP B O 1
ATOM 5296 N N . ALA B 1 269 ? 14.109 6.195 12.078 1 98.69 269 ALA B N 1
ATOM 5297 C CA . ALA B 1 269 ? 14.336 7.312 12.992 1 98.69 269 ALA B CA 1
ATOM 5298 C C . ALA B 1 269 ? 14.281 6.844 14.445 1 98.69 269 ALA B C 1
ATOM 5300 O O . ALA B 1 269 ? 15.125 7.23 15.258 1 98.69 269 ALA B O 1
ATOM 5301 N N . ILE B 1 270 ? 13.305 6.023 14.773 1 98.06 270 ILE B N 1
ATOM 5302 C CA . ILE B 1 270 ? 13.164 5.492 16.125 1 98.06 270 ILE B CA 1
ATOM 5303 C C . ILE B 1 270 ? 14.406 4.691 16.5 1 98.06 270 ILE B C 1
ATOM 5305 O O . ILE B 1 270 ? 14.953 4.863 17.594 1 98.06 270 ILE B O 1
ATOM 5309 N N . ASP B 1 271 ? 14.867 3.826 15.609 1 97.88 271 ASP B N 1
ATOM 5310 C CA . ASP B 1 271 ? 16.078 3.031 15.844 1 97.88 271 ASP B CA 1
ATOM 5311 C C . ASP B 1 271 ? 17.266 3.928 16.172 1 97.88 271 ASP B C 1
ATOM 5313 O O . ASP B 1 271 ? 18.141 3.551 16.953 1 97.88 271 ASP B O 1
ATOM 5317 N N . LYS B 1 272 ? 17.281 5.07 15.57 1 98.12 272 LYS B N 1
ATOM 5318 C CA . LYS B 1 272 ? 18.406 5.996 15.719 1 98.12 272 LYS B CA 1
ATOM 5319 C C . LYS B 1 272 ? 18.141 7.012 16.828 1 98.12 272 LYS B C 1
ATOM 5321 O O . LYS B 1 272 ? 18.859 8 16.953 1 98.12 272 LYS B O 1
ATOM 5326 N N . ARG B 1 273 ? 17.016 6.859 17.531 1 97.38 273 ARG B N 1
ATOM 5327 C CA . ARG B 1 273 ? 16.609 7.723 18.641 1 97.38 273 ARG B CA 1
ATOM 5328 C C . ARG B 1 273 ? 16.406 9.156 18.172 1 97.38 273 ARG B C 1
ATOM 5330 O O . ARG B 1 273 ? 16.797 10.102 18.859 1 97.38 273 ARG B O 1
ATOM 5337 N N . ALA B 1 274 ? 16 9.312 17.016 1 98.25 274 ALA B N 1
ATOM 5338 C CA . ALA B 1 274 ? 15.594 10.594 16.438 1 98.25 274 ALA B CA 1
ATOM 5339 C C . ALA B 1 274 ? 14.078 10.688 16.328 1 98.25 274 ALA B C 1
ATOM 5341 O O . ALA B 1 274 ? 13.367 9.711 16.562 1 98.25 274 ALA B O 1
ATOM 5342 N N . ASP B 1 275 ? 13.586 11.898 16.031 1 97.62 275 ASP B N 1
ATOM 5343 C CA . ASP B 1 275 ? 12.148 12.125 15.953 1 97.62 275 ASP B CA 1
ATOM 5344 C C . ASP B 1 275 ? 11.625 11.852 14.547 1 97.62 275 ASP B C 1
ATOM 5346 O O . ASP B 1 275 ? 10.523 11.328 14.375 1 97.62 275 ASP B O 1
ATOM 5350 N N . VAL B 1 276 ? 12.398 12.242 13.555 1 98.38 276 VAL B N 1
ATOM 5351 C CA . VAL B 1 276 ? 11.922 12.141 12.18 1 98.38 276 VAL B CA 1
ATOM 5352 C C . VAL B 1 276 ? 13.078 11.805 11.25 1 98.38 276 VAL B C 1
ATOM 5354 O O . VAL B 1 276 ? 14.203 12.281 11.445 1 98.38 276 VAL B O 1
ATOM 5357 N N . GLY B 1 277 ? 12.828 10.922 10.273 1 98.75 277 GLY B N 1
ATOM 5358 C CA . GLY B 1 277 ? 13.758 10.719 9.172 1 98.75 277 GLY B CA 1
ATOM 5359 C C . GLY B 1 277 ? 13.477 11.625 7.984 1 98.75 277 GLY B C 1
ATOM 5360 O O . GLY B 1 277 ? 12.312 11.859 7.633 1 98.75 277 GLY B O 1
ATOM 5361 N N . LEU B 1 278 ? 14.516 12.117 7.328 1 98.62 278 LEU B N 1
ATOM 5362 C CA . LEU B 1 278 ? 14.398 12.938 6.129 1 98.62 278 LEU B CA 1
ATOM 5363 C C . LEU B 1 278 ? 14.922 12.195 4.906 1 98.62 278 LEU B C 1
ATOM 5365 O O . LEU B 1 278 ? 16 11.602 4.957 1 98.62 278 LEU B O 1
ATOM 5369 N N . TRP B 1 279 ? 14.195 12.234 3.891 1 98.44 279 TRP B N 1
ATOM 5370 C CA . TRP B 1 279 ? 14.633 11.672 2.615 1 98.44 279 TRP B CA 1
ATOM 5371 C C . TRP B 1 279 ? 15.578 12.633 1.893 1 98.44 279 TRP B C 1
ATOM 5373 O O . TRP B 1 279 ? 15.359 13.852 1.899 1 98.44 279 TRP B O 1
ATOM 5383 N N . VAL B 1 280 ? 16.547 12.102 1.326 1 96.62 280 VAL B N 1
ATOM 5384 C CA . VAL B 1 280 ? 17.469 12.781 0.424 1 96.62 280 VAL B CA 1
ATOM 5385 C C . VAL B 1 280 ? 17.531 12.039 -0.908 1 96.62 280 VAL B C 1
ATOM 5387 O O . VAL B 1 280 ? 17.562 10.805 -0.936 1 96.62 280 VAL B O 1
ATOM 5390 N N . THR B 1 281 ? 17.469 12.773 -1.945 1 92.69 281 THR B N 1
ATOM 5391 C CA . THR B 1 281 ? 17.516 12.156 -3.266 1 92.69 281 THR B CA 1
ATOM 5392 C C . THR B 1 281 ? 18.922 11.602 -3.547 1 92.69 281 THR B C 1
ATOM 5394 O O . THR B 1 281 ? 19.875 11.961 -2.865 1 92.69 281 THR B O 1
ATOM 5397 N N . GLU B 1 282 ? 19 10.734 -4.559 1 86.38 282 GLU B N 1
ATOM 5398 C CA . GLU B 1 282 ? 20.281 10.148 -4.949 1 86.38 282 GLU B CA 1
ATOM 5399 C C . GLU B 1 282 ? 21.266 11.227 -5.402 1 86.38 282 GLU B C 1
ATOM 5401 O O . GLU B 1 282 ? 22.469 11.07 -5.266 1 86.38 282 GLU B O 1
ATOM 5406 N N . ASN B 1 283 ? 20.734 12.336 -5.852 1 89.69 283 ASN B N 1
ATOM 5407 C CA . ASN B 1 283 ? 21.578 13.422 -6.34 1 89.69 283 ASN B CA 1
ATOM 5408 C C . ASN B 1 283 ? 21.938 14.391 -5.219 1 89.69 283 ASN B C 1
ATOM 5410 O O . ASN B 1 283 ? 22.531 15.445 -5.473 1 89.69 283 ASN B O 1
ATOM 5414 N N . GLY B 1 284 ? 21.484 14.148 -4.039 1 94.25 284 GLY B N 1
ATOM 5415 C CA . GLY B 1 284 ? 21.969 14.898 -2.885 1 94.25 284 GLY B CA 1
ATOM 5416 C C . GLY B 1 284 ? 21.062 16.062 -2.518 1 94.25 284 GLY B C 1
ATOM 5417 O O . GLY B 1 284 ? 21.484 16.984 -1.824 1 94.25 284 GLY B O 1
ATOM 5418 N N . PHE B 1 285 ? 19.859 16.094 -3.01 1 97.19 285 PHE B N 1
ATOM 5419 C CA . PHE B 1 285 ? 18.906 17.125 -2.645 1 97.19 285 PHE B CA 1
ATOM 5420 C C . PHE B 1 285 ? 17.953 16.625 -1.563 1 97.19 285 PHE B C 1
ATOM 5422 O O . PHE B 1 285 ? 17.578 15.453 -1.55 1 97.19 285 PHE B O 1
ATOM 5429 N N . VAL B 1 286 ? 17.562 17.578 -0.71 1 98.06 286 VAL B N 1
ATOM 5430 C CA . VAL B 1 286 ? 16.625 17.234 0.357 1 98.06 286 VAL B CA 1
ATOM 5431 C C . VAL B 1 286 ? 15.242 17 -0.227 1 98.06 286 VAL B C 1
ATOM 5433 O O . VAL B 1 286 ? 14.789 17.766 -1.085 1 98.06 286 VAL B O 1
ATOM 5436 N N . GLY B 1 287 ? 14.594 15.945 0.174 1 97.81 287 GLY B N 1
ATOM 5437 C CA . GLY B 1 287 ? 13.203 15.695 -0.174 1 97.81 287 GLY B CA 1
ATOM 5438 C C . GLY B 1 287 ? 12.227 16.219 0.859 1 97.81 287 GLY B C 1
ATOM 5439 O O . GLY B 1 287 ? 12.008 17.438 0.949 1 97.81 287 GLY B O 1
ATOM 5440 N N . GLU B 1 288 ? 11.727 15.352 1.655 1 98.38 288 GLU B N 1
ATOM 5441 C CA . GLU B 1 288 ? 10.742 15.633 2.701 1 98.38 288 GLU B CA 1
ATOM 5442 C C . GLU B 1 288 ? 10.789 14.57 3.797 1 98.38 288 GLU B C 1
ATOM 5444 O O . GLU B 1 288 ? 11.594 13.641 3.738 1 98.38 288 GLU B O 1
ATOM 5449 N N . GLY B 1 289 ? 10.062 14.789 4.855 1 98.19 289 GLY B N 1
ATOM 5450 C CA . GLY B 1 289 ? 9.812 13.734 5.828 1 98.19 289 GLY B CA 1
ATOM 5451 C C . GLY B 1 289 ? 8.75 12.75 5.379 1 98.19 289 GLY B C 1
ATOM 5452 O O . GLY B 1 289 ? 8.227 12.852 4.27 1 98.19 289 GLY B O 1
ATOM 5453 N N . PRO B 1 290 ? 8.461 11.773 6.203 1 98.06 290 PRO B N 1
ATOM 5454 C CA . PRO B 1 290 ? 7.543 10.703 5.805 1 98.06 290 PRO B CA 1
ATOM 5455 C C . PRO B 1 290 ? 6.098 11.18 5.688 1 98.06 290 PRO B C 1
ATOM 5457 O O . PRO B 1 290 ? 5.27 10.508 5.066 1 98.06 290 PRO B O 1
ATOM 5460 N N . SER B 1 291 ? 5.758 12.312 6.312 1 97.12 291 SER B N 1
ATOM 5461 C CA . SER B 1 291 ? 4.379 12.789 6.238 1 97.12 291 SER B CA 1
ATOM 5462 C C . SER B 1 291 ? 4.316 14.312 6.301 1 97.12 291 SER B C 1
ATOM 5464 O O . SER B 1 291 ? 3.301 14.883 6.707 1 97.12 291 SER B O 1
ATOM 5466 N N . MET B 1 292 ? 5.441 14.984 6.02 1 97.38 292 MET B N 1
ATOM 5467 C CA . MET B 1 292 ? 5.5 16.438 6.086 1 97.38 292 MET B CA 1
ATOM 5468 C C . MET B 1 292 ? 6.605 16.984 5.191 1 97.38 292 MET B C 1
ATOM 5470 O O . MET B 1 292 ? 7.539 16.266 4.84 1 97.38 292 MET B O 1
ATOM 5474 N N . ASN B 1 293 ? 6.488 18.219 4.82 1 98.5 293 ASN B N 1
ATOM 5475 C CA . ASN B 1 293 ? 7.523 18.922 4.062 1 98.5 293 ASN B CA 1
ATOM 5476 C C . ASN B 1 293 ? 8.555 19.562 4.984 1 98.5 293 ASN B C 1
ATOM 5478 O O . ASN B 1 293 ? 8.398 19.547 6.207 1 98.5 293 ASN B O 1
ATOM 5482 N N . VAL B 1 294 ? 9.641 20.047 4.359 1 98.69 294 VAL B N 1
ATOM 5483 C CA . VAL B 1 294 ? 10.695 20.703 5.113 1 98.69 294 VAL B CA 1
ATOM 5484 C C . VAL B 1 294 ? 10.984 22.078 4.504 1 98.69 294 VAL B C 1
ATOM 5486 O O . VAL B 1 294 ? 10.812 22.281 3.299 1 98.69 294 VAL B O 1
ATOM 5489 N N . ALA B 1 295 ? 11.359 23.031 5.316 1 98.69 295 ALA B N 1
ATOM 5490 C CA . ALA B 1 295 ? 11.797 24.344 4.867 1 98.69 295 ALA B CA 1
ATOM 5491 C C . ALA B 1 295 ? 13.047 24.797 5.613 1 98.69 295 ALA B C 1
ATOM 5493 O O . ALA B 1 295 ? 13.289 24.359 6.746 1 98.69 295 ALA B O 1
ATOM 5494 N N . PHE B 1 296 ? 13.766 25.672 4.992 1 98 296 PHE B N 1
ATOM 5495 C CA . PHE B 1 296 ? 15.047 26.156 5.5 1 98 296 PHE B CA 1
ATOM 5496 C C . PHE B 1 296 ? 15.102 27.672 5.449 1 98 296 PHE B C 1
ATOM 5498 O O . PHE B 1 296 ? 14.711 28.281 4.449 1 98 296 PHE B O 1
ATOM 5505 N N . LEU B 1 297 ? 15.547 28.234 6.539 1 97.06 297 LEU B N 1
ATOM 5506 C CA . LEU B 1 297 ? 15.828 29.672 6.562 1 97.06 297 LEU B CA 1
ATOM 5507 C C . LEU B 1 297 ? 17.25 29.953 6.094 1 97.06 297 LEU B C 1
ATOM 5509 O O . LEU B 1 297 ? 18.219 29.562 6.75 1 97.06 297 LEU B O 1
ATOM 5513 N N . VAL B 1 298 ? 17.344 30.672 4.977 1 95.5 298 VAL B N 1
ATOM 5514 C CA . VAL B 1 298 ? 18.656 30.969 4.395 1 95.5 298 VAL B CA 1
ATOM 5515 C C . VAL B 1 298 ? 18.75 32.469 4.078 1 95.5 298 VAL B C 1
ATOM 5517 O O . VAL B 1 298 ? 17.734 33.156 4.023 1 95.5 298 VAL B O 1
ATOM 5520 N N . PRO B 1 299 ? 20.016 32.938 3.957 1 93.81 299 PRO B N 1
ATOM 5521 C CA . PRO B 1 299 ? 20.156 34.344 3.582 1 93.81 299 PRO B CA 1
ATOM 5522 C C . PRO B 1 299 ? 19.547 34.656 2.221 1 93.81 299 PRO B C 1
ATOM 5524 O O . PRO B 1 299 ? 19.641 33.844 1.296 1 93.81 299 PRO B O 1
ATOM 5527 N N . ALA B 1 300 ? 18.891 35.719 2.254 1 91.12 300 ALA B N 1
ATOM 5528 C CA . ALA B 1 300 ? 18.344 36.188 0.982 1 91.12 300 ALA B CA 1
ATOM 5529 C C . ALA B 1 300 ? 19.422 36.75 0.082 1 91.12 300 ALA B C 1
ATOM 5531 O O . ALA B 1 300 ? 20.344 37.406 0.562 1 91.12 300 ALA B O 1
ATOM 5532 N N . ASP B 1 301 ? 20.078 36.031 -0.907 1 66.81 301 ASP B N 1
ATOM 5533 C CA . ASP B 1 301 ? 21.109 36.594 -1.773 1 66.81 301 ASP B CA 1
ATOM 5534 C C . ASP B 1 301 ? 21.047 38.125 -1.83 1 66.81 301 ASP B C 1
ATOM 5536 O O . ASP B 1 301 ? 19.953 38.688 -1.994 1 66.81 301 ASP B O 1
ATOM 5540 N N . ASP B 1 302 ? 21.797 38.812 -1.053 1 49.84 302 ASP B N 1
ATOM 5541 C CA . ASP B 1 302 ? 22.031 40.156 -1.495 1 49.84 302 ASP B CA 1
ATOM 5542 C C . ASP B 1 302 ? 22.219 40.219 -3.01 1 49.84 302 ASP B C 1
ATOM 5544 O O . ASP B 1 302 ? 23.016 39.469 -3.572 1 49.84 302 ASP B O 1
ATOM 5548 N N . ALA B 1 303 ? 21.516 40.656 -3.771 1 38.56 303 ALA B N 1
ATOM 5549 C CA . ALA B 1 303 ? 22.031 41.125 -5.047 1 38.56 303 ALA B CA 1
ATOM 5550 C C . ALA B 1 303 ? 23.453 41.656 -4.895 1 38.56 303 ALA B C 1
ATOM 5552 O O . ALA B 1 303 ? 23.906 41.969 -3.779 1 38.56 303 ALA B O 1
ATOM 5553 N N . GLY B 1 304 ? 24.266 41.906 -5.977 1 34.34 304 GLY B N 1
ATOM 5554 C CA . GLY B 1 304 ? 25.562 42.469 -6.324 1 34.34 304 GLY B CA 1
ATOM 5555 C C . GLY B 1 304 ? 25.969 43.625 -5.438 1 34.34 304 GLY B C 1
ATOM 5556 O O . GLY B 1 304 ? 26.891 44.375 -5.754 1 34.34 304 GLY B O 1
ATOM 5557 N N . GLY B 1 305 ? 25.203 44.312 -4.605 1 33.66 305 GLY B N 1
ATOM 5558 C CA . GLY B 1 305 ? 25.984 45.5 -4.273 1 33.66 305 GLY B CA 1
ATOM 5559 C C . GLY B 1 305 ? 27.172 45.188 -3.377 1 33.66 305 GLY B C 1
ATOM 5560 O O . GLY B 1 305 ? 27.016 44.688 -2.27 1 33.66 305 GLY B O 1
ATOM 5561 N N . GLY B 1 306 ? 28.328 44.844 -3.928 1 32.31 306 GLY B N 1
ATOM 5562 C CA . GLY B 1 306 ? 29.703 44.75 -3.484 1 32.31 306 GLY B CA 1
ATOM 5563 C C . GLY B 1 306 ? 30.078 45.781 -2.447 1 32.31 306 GLY B C 1
ATOM 5564 O O . GLY B 1 306 ? 31.25 46.094 -2.23 1 32.31 306 GLY B O 1
ATOM 5565 N N . GLY B 1 307 ? 29.312 46.812 -2.014 1 32.56 307 GLY B N 1
ATOM 5566 C CA . GLY B 1 307 ? 30.188 47.656 -1.225 1 32.56 307 GLY B CA 1
ATOM 5567 C C . GLY B 1 307 ? 30.719 46.969 0.02 1 32.56 307 GLY B C 1
ATOM 5568 O O . GLY B 1 307 ? 29.984 46.219 0.679 1 32.56 307 GLY B O 1
ATOM 5569 N N . GLY B 1 308 ? 32 46.594 0.088 1 32.62 308 GLY B N 1
ATOM 5570 C CA . GLY B 1 308 ? 33 46.125 1.031 1 32.62 308 GLY B CA 1
ATOM 5571 C C . GLY B 1 308 ? 32.844 46.75 2.412 1 32.62 308 GLY B C 1
ATOM 5572 O O . GLY B 1 308 ? 33.844 47 3.088 1 32.62 308 GLY B O 1
ATOM 5573 N N . GLY B 1 309 ? 31.828 47.531 2.854 1 32.19 309 GLY B N 1
ATOM 5574 C CA . GLY B 1 309 ? 32.219 48.031 4.16 1 32.19 309 GLY B CA 1
ATOM 5575 C C . GLY B 1 309 ? 32.438 46.938 5.18 1 32.19 309 GLY B C 1
ATOM 5576 O O . GLY B 1 309 ? 31.984 45.812 5.008 1 32.19 309 GLY B O 1
ATOM 5577 N N . ASP B 1 310 ? 33.5 47.031 6.047 1 32.12 310 ASP B N 1
ATOM 5578 C CA . ASP B 1 310 ? 34 46.375 7.234 1 32.12 310 ASP B CA 1
ATOM 5579 C C . ASP B 1 310 ? 32.875 46.031 8.195 1 32.12 310 ASP B C 1
ATOM 5581 O O . ASP B 1 310 ? 32.344 46.906 8.867 1 32.12 310 ASP B O 1
ATOM 5585 N N . GLU B 1 311 ? 31.828 45.406 7.762 1 32.03 311 GLU B N 1
ATOM 5586 C CA . GLU B 1 311 ? 30.875 45.062 8.812 1 32.03 311 GLU B CA 1
ATOM 5587 C C . GLU B 1 311 ? 31.5 44.188 9.859 1 32.03 311 GLU B C 1
ATOM 5589 O O . GLU B 1 311 ? 32.031 43.094 9.539 1 32.03 311 GLU B O 1
ATOM 5594 N N . GLU B 1 312 ? 32.031 44.812 10.945 1 31.3 312 GLU B N 1
ATOM 5595 C CA . GLU B 1 312 ? 32.344 44.125 12.195 1 31.3 312 GLU B CA 1
ATOM 5596 C C . GLU B 1 312 ? 31.266 43.125 12.57 1 31.3 312 GLU B C 1
ATOM 5598 O O . GLU B 1 312 ? 30.062 43.438 12.562 1 31.3 312 GLU B O 1
ATOM 5603 N N . ASP B 1 313 ? 31.562 41.875 12.461 1 32.72 313 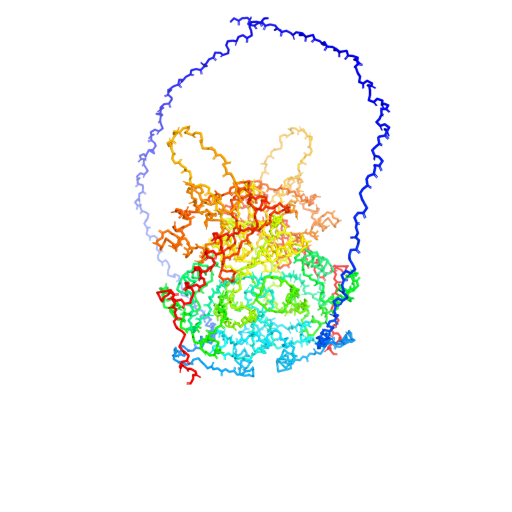ASP B N 1
ATOM 5604 C CA . ASP B 1 313 ? 30.906 40.594 12.805 1 32.72 313 ASP B CA 1
ATOM 5605 C C . ASP B 1 313 ? 30.5 40.594 14.273 1 32.72 313 ASP B C 1
ATOM 5607 O O . ASP B 1 313 ? 31.234 40.094 15.125 1 32.72 313 ASP B O 1
ATOM 5611 N N . GLU B 1 314 ? 30.156 41.75 14.883 1 30.95 314 GLU B N 1
ATOM 5612 C CA . GLU B 1 314 ? 29.703 41.469 16.234 1 30.95 314 GLU B CA 1
ATOM 5613 C C . GLU B 1 314 ? 28.516 40.5 16.25 1 30.95 314 GLU B C 1
ATOM 5615 O O . GLU B 1 314 ? 27.406 40.875 15.898 1 30.95 314 GLU B O 1
ATOM 5620 N N . THR B 1 315 ? 28.734 39.219 16.031 1 32.91 315 THR B N 1
ATOM 5621 C CA . THR B 1 315 ? 27.891 38.031 16.031 1 32.91 315 THR B CA 1
ATOM 5622 C C . THR B 1 315 ? 27.312 37.781 17.422 1 32.91 315 THR B C 1
ATOM 5624 O O . THR B 1 315 ? 27.766 36.906 18.141 1 32.91 315 THR B O 1
ATOM 5627 N N . VAL B 1 316 ? 27.281 38.812 18.344 1 29.16 316 VAL B N 1
ATOM 5628 C CA . VAL B 1 316 ? 26.781 38.344 19.641 1 29.16 316 VAL B CA 1
ATOM 5629 C C . VAL B 1 316 ? 25.422 37.656 19.453 1 29.16 316 VAL B C 1
ATOM 5631 O O . VAL B 1 316 ? 24.703 37.938 18.484 1 29.16 316 VAL B O 1
ATOM 5634 N N . CYS B 1 317 ? 24.969 37 20.531 1 31.62 317 CYS B N 1
ATOM 5635 C CA . CYS B 1 317 ? 23.906 36 20.656 1 31.62 317 CYS B CA 1
ATOM 5636 C C . CYS B 1 317 ? 22.609 36.5 20.062 1 31.62 317 CYS B C 1
ATOM 5638 O O . CYS B 1 317 ? 21.984 35.812 19.234 1 31.62 317 CYS B O 1
ATOM 5640 N N . GLY B 1 318 ? 21.812 37.156 21.031 1 35.56 318 GLY B N 1
ATOM 5641 C CA . GLY B 1 318 ? 20.438 37.594 20.875 1 35.56 318 GLY B CA 1
ATOM 5642 C C . GLY B 1 318 ? 20.25 38.562 19.719 1 35.56 318 GLY B C 1
ATOM 5643 O O . GLY B 1 318 ? 19.125 38.938 19.375 1 35.56 318 GLY B O 1
ATOM 5644 N N . GLU B 1 319 ? 21.188 39.438 19.344 1 36.28 319 GLU B N 1
ATOM 5645 C CA . GLU B 1 319 ? 21.281 40.562 18.391 1 36.28 319 GLU B CA 1
ATOM 5646 C C . GLU B 1 319 ? 21.406 40.031 16.969 1 36.28 319 GLU B C 1
ATOM 5648 O O . GLU B 1 319 ? 21.594 40.812 16.031 1 36.28 319 GLU B O 1
ATOM 5653 N N . ALA B 1 320 ? 21.781 38.875 16.812 1 40.78 320 ALA B N 1
ATOM 5654 C CA . ALA B 1 320 ? 22.125 38.312 15.5 1 40.78 320 ALA B CA 1
ATOM 5655 C C . ALA B 1 320 ? 20.969 38.5 14.516 1 40.78 320 ALA B C 1
ATOM 5657 O O . ALA B 1 320 ? 21.172 38.5 13.297 1 40.78 320 ALA B O 1
ATOM 5658 N N . PHE B 1 321 ? 19.75 38.25 15.008 1 44.62 321 PHE B N 1
ATOM 5659 C CA . PHE B 1 321 ? 18.688 38.562 14.055 1 44.62 321 PHE B CA 1
ATOM 5660 C C . PHE B 1 321 ? 18.656 40.031 13.727 1 44.62 321 PHE B C 1
ATOM 5662 O O . PHE B 1 321 ? 17.953 40.469 12.82 1 44.62 321 PHE B O 1
ATOM 5669 N N . LYS B 1 322 ? 19.297 40.969 14.594 1 41.69 322 LYS B N 1
ATOM 5670 C CA . LYS B 1 322 ? 19.312 42.406 14.367 1 41.69 322 LYS B CA 1
ATOM 5671 C C . LYS B 1 322 ? 20.234 42.781 13.211 1 41.69 322 LYS B C 1
ATOM 5673 O O . LYS B 1 322 ? 20.516 43.938 12.969 1 41.69 322 LYS B O 1
ATOM 5678 N N . THR B 1 323 ? 20.891 41.688 12.75 1 50.12 323 THR B N 1
ATOM 5679 C CA . THR B 1 323 ? 21.688 42.219 11.641 1 50.12 323 THR B CA 1
ATOM 5680 C C . THR B 1 323 ? 20.797 42.531 10.453 1 50.12 323 THR B C 1
ATOM 5682 O O . THR B 1 323 ? 19.688 42 10.32 1 50.12 323 THR B O 1
ATOM 5685 N N . ASN B 1 324 ? 20.969 43.625 9.734 1 59.75 324 ASN B N 1
ATOM 5686 C CA . ASN B 1 324 ? 20.406 44.156 8.5 1 59.75 324 ASN B CA 1
ATOM 5687 C C . ASN B 1 324 ? 20.312 43.094 7.418 1 59.75 324 ASN B C 1
ATOM 5689 O O . ASN B 1 324 ? 20.188 43.406 6.23 1 59.75 324 ASN B O 1
ATOM 5693 N N . LYS B 1 325 ? 20.391 41.781 7.938 1 79 325 LYS B N 1
ATOM 5694 C CA . LYS B 1 325 ? 20.375 40.75 6.918 1 79 325 LYS B CA 1
ATOM 5695 C C . LYS B 1 325 ? 18.938 40.312 6.605 1 79 325 LYS B C 1
ATOM 5697 O O . LYS B 1 325 ? 18.125 40.156 7.512 1 79 325 LYS B O 1
ATOM 5702 N N . LYS B 1 326 ? 18.719 40.156 5.355 1 91.19 326 LYS B N 1
ATOM 5703 C CA . LYS B 1 326 ? 17.438 39.656 4.863 1 91.19 326 LYS B CA 1
ATOM 5704 C C . LYS B 1 326 ? 17.469 38.156 4.68 1 91.19 326 LYS B C 1
ATOM 5706 O O . LYS B 1 326 ? 18.484 37.594 4.242 1 91.19 326 LYS B O 1
ATOM 5711 N N . TRP B 1 327 ? 16.391 37.531 5.168 1 95.62 327 TRP B N 1
ATOM 5712 C CA . TRP B 1 327 ? 16.297 36.094 5.102 1 95.62 327 TRP B CA 1
ATOM 5713 C C . TRP B 1 327 ? 15.195 35.656 4.141 1 95.62 327 TRP B C 1
ATOM 5715 O O . TRP B 1 327 ? 14.328 36.438 3.779 1 95.62 327 TRP B O 1
ATOM 5725 N N . LYS B 1 328 ? 15.305 34.469 3.711 1 97.25 328 LYS B N 1
ATOM 5726 C CA . LYS B 1 328 ? 14.203 33.812 2.99 1 97.25 328 LYS B CA 1
ATOM 5727 C C . LYS B 1 328 ? 14.047 32.375 3.402 1 97.25 328 LYS B C 1
ATOM 5729 O O . LYS B 1 328 ? 15 31.734 3.877 1 97.25 328 LYS B O 1
ATOM 5734 N N . LEU B 1 329 ? 12.844 31.922 3.266 1 98.31 329 LEU B N 1
ATOM 5735 C CA . LEU B 1 329 ? 12.555 30.5 3.465 1 98.31 329 LEU B CA 1
ATOM 5736 C C . LEU B 1 329 ? 12.555 29.75 2.135 1 98.31 329 LEU B C 1
ATOM 5738 O O . LEU B 1 329 ? 12.039 30.25 1.136 1 98.31 329 LEU B O 1
ATOM 5742 N N . VAL B 1 330 ? 13.195 28.547 2.176 1 98.44 330 VAL B N 1
ATOM 5743 C CA . VAL B 1 330 ? 13.266 27.734 0.973 1 98.44 330 VAL B CA 1
ATOM 5744 C C . VAL B 1 330 ? 12.805 26.312 1.292 1 98.44 330 VAL B C 1
ATOM 5746 O O . VAL B 1 330 ? 13.141 25.766 2.346 1 98.44 330 VAL B O 1
ATOM 5749 N N . SER B 1 331 ? 11.953 25.766 0.433 1 98.62 331 SER B N 1
ATOM 5750 C CA . SER B 1 331 ? 11.492 24.391 0.509 1 98.62 331 SER B CA 1
ATOM 5751 C C . SER B 1 331 ? 11.688 23.672 -0.818 1 98.62 331 SER B C 1
ATOM 5753 O O . SER B 1 331 ? 11.625 24.281 -1.884 1 98.62 331 SER B O 1
ATOM 5755 N N . PRO B 1 332 ? 11.953 22.359 -0.764 1 97.94 332 PRO B N 1
ATOM 5756 C CA . PRO B 1 332 ? 12.07 21.609 -2.016 1 97.94 332 PRO B CA 1
ATOM 5757 C C . PRO B 1 332 ? 10.836 21.75 -2.906 1 97.94 332 PRO B C 1
ATOM 5759 O O . PRO B 1 332 ? 9.719 21.875 -2.402 1 97.94 332 PRO B O 1
ATOM 5762 N N . PRO B 1 333 ? 11.109 21.703 -4.242 1 96.25 333 PRO B N 1
ATOM 5763 C CA . PRO B 1 333 ? 9.961 21.75 -5.156 1 96.25 333 PRO B CA 1
ATOM 5764 C C . PRO B 1 333 ? 9.086 20.5 -5.059 1 96.25 333 PRO B C 1
ATOM 5766 O O . PRO B 1 333 ? 9.562 19.438 -4.668 1 96.25 333 PRO B O 1
ATOM 5769 N N . THR B 1 334 ? 7.816 20.594 -5.523 1 93.56 334 THR B N 1
ATOM 5770 C CA . THR B 1 334 ? 6.855 19.516 -5.316 1 93.56 334 THR B CA 1
ATOM 5771 C C . THR B 1 334 ? 6.766 18.625 -6.555 1 93.56 334 THR B C 1
ATOM 5773 O O . THR B 1 334 ? 5.766 17.938 -6.754 1 93.56 334 THR B O 1
ATOM 5776 N N . SER B 1 335 ? 7.777 18.656 -7.371 1 91.94 335 SER B N 1
ATOM 5777 C CA . SER B 1 335 ? 7.793 17.828 -8.57 1 91.94 335 SER B CA 1
ATOM 5778 C C . SER B 1 335 ? 8.117 16.375 -8.227 1 91.94 335 SER B C 1
ATOM 5780 O O . SER B 1 335 ? 7.73 15.461 -8.961 1 91.94 335 SER B O 1
ATOM 5782 N N . ASN B 1 336 ? 8.797 16.172 -7.125 1 92.75 336 ASN B N 1
ATOM 5783 C CA . ASN B 1 336 ? 9.203 14.82 -6.781 1 92.75 336 ASN B CA 1
ATOM 5784 C C . ASN B 1 336 ? 8.836 14.469 -5.344 1 92.75 336 ASN B C 1
ATOM 5786 O O . ASN B 1 336 ? 9.344 13.492 -4.785 1 92.75 336 ASN B O 1
ATOM 5790 N N . ILE B 1 337 ? 8.172 15.281 -4.699 1 96.81 337 ILE B N 1
ATOM 5791 C CA . ILE B 1 337 ? 7.633 15.031 -3.365 1 96.81 337 ILE B CA 1
ATOM 5792 C C . ILE B 1 337 ? 6.168 15.469 -3.316 1 96.81 337 ILE B C 1
ATOM 5794 O O . ILE B 1 337 ? 5.656 16.062 -4.27 1 96.81 337 ILE B O 1
ATOM 5798 N N . LEU B 1 338 ? 5.531 15.156 -2.258 1 97.31 338 LEU B N 1
ATOM 5799 C CA . LEU B 1 338 ? 4.117 15.492 -2.15 1 97.31 338 LEU B CA 1
ATOM 5800 C C . LEU B 1 338 ? 3.924 17 -2.064 1 97.31 338 LEU B C 1
ATOM 5802 O O . LEU B 1 338 ? 4.641 17.688 -1.331 1 97.31 338 LEU B O 1
ATOM 5806 N N . ALA B 1 339 ? 3.029 17.5 -2.869 1 97.56 339 ALA B N 1
ATOM 5807 C CA . ALA B 1 339 ? 2.643 18.906 -2.779 1 97.56 339 ALA B CA 1
ATOM 5808 C C . ALA B 1 339 ? 1.776 19.156 -1.55 1 97.56 339 ALA B C 1
ATOM 5810 O O . ALA B 1 339 ? 0.546 19.125 -1.633 1 97.56 339 ALA B O 1
ATOM 5811 N N . GLY B 1 340 ? 2.396 19.469 -0.475 1 97.69 340 GLY B N 1
ATOM 5812 C CA . GLY B 1 340 ? 1.681 19.672 0.776 1 97.69 340 GLY B CA 1
ATOM 5813 C C . GLY B 1 340 ? 0.759 20.875 0.751 1 97.69 340 GLY B C 1
ATOM 5814 O O . GLY B 1 340 ? 1.12 21.922 0.223 1 97.69 340 GLY B O 1
ATOM 5815 N N . CYS B 1 341 ? -0.405 20.719 1.324 1 97.56 341 CYS B N 1
ATOM 5816 C CA . CYS B 1 341 ? -1.358 21.828 1.409 1 97.56 341 CYS B CA 1
ATOM 5817 C C . CYS B 1 341 ? -0.913 22.859 2.441 1 97.56 341 CYS B C 1
ATOM 5819 O O . CYS B 1 341 ? -1.031 24.062 2.213 1 97.56 341 CYS B O 1
ATOM 5821 N N . THR B 1 342 ? -0.374 22.422 3.52 1 96.88 342 THR B N 1
ATOM 5822 C CA . THR B 1 342 ? 0.035 23.328 4.586 1 96.88 342 THR B CA 1
ATOM 5823 C C . THR B 1 342 ? 1.262 24.125 4.172 1 96.88 342 THR B C 1
ATOM 5825 O O . THR B 1 342 ? 1.346 25.328 4.449 1 96.88 342 THR B O 1
ATOM 5828 N N . VAL B 1 343 ? 2.246 23.5 3.553 1 98 343 VAL B N 1
ATOM 5829 C CA . VAL B 1 343 ? 3.43 24.234 3.129 1 98 343 VAL B CA 1
ATOM 5830 C C . VAL B 1 343 ? 3.043 25.281 2.076 1 98 343 VAL B C 1
ATOM 5832 O O . VAL B 1 343 ? 3.604 26.375 2.041 1 98 343 VAL B O 1
ATOM 5835 N N . ALA B 1 344 ? 2.15 24.906 1.195 1 97.88 344 ALA B N 1
ATOM 5836 C CA . ALA B 1 344 ? 1.643 25.875 0.234 1 97.88 344 ALA B CA 1
ATOM 5837 C C . ALA B 1 344 ? 0.974 27.047 0.945 1 97.88 344 ALA B C 1
ATOM 5839 O O . ALA B 1 344 ? 1.17 28.203 0.566 1 97.88 344 ALA B O 1
ATOM 5840 N N . ARG B 1 345 ? 0.175 26.781 1.933 1 97.62 345 ARG B N 1
ATOM 5841 C CA . ARG B 1 345 ? -0.491 27.828 2.701 1 97.62 345 ARG B CA 1
ATOM 5842 C C . ARG B 1 345 ? 0.524 28.688 3.434 1 97.62 345 ARG B C 1
ATOM 5844 O O . ARG B 1 345 ? 0.379 29.922 3.482 1 97.62 345 ARG B O 1
ATOM 5851 N N . VAL B 1 346 ? 1.524 28.109 3.953 1 97.88 346 VAL B N 1
ATOM 5852 C CA . VAL B 1 346 ? 2.594 28.828 4.637 1 97.88 346 VAL B CA 1
ATOM 5853 C C . VAL B 1 346 ? 3.277 29.781 3.666 1 97.88 346 VAL B C 1
ATOM 5855 O O . VAL B 1 346 ? 3.562 30.938 4.012 1 97.88 346 VAL B O 1
ATOM 5858 N N . ALA B 1 347 ? 3.557 29.297 2.514 1 98.38 347 ALA B N 1
ATOM 5859 C CA . ALA B 1 347 ? 4.145 30.156 1.494 1 98.38 347 ALA B CA 1
ATOM 5860 C C . ALA B 1 347 ? 3.275 31.375 1.247 1 98.38 347 ALA B C 1
ATOM 5862 O O . ALA B 1 347 ? 3.785 32.5 1.12 1 98.38 347 ALA B O 1
ATOM 5863 N N . GLU B 1 348 ? 2.014 31.234 1.21 1 98 348 GLU B N 1
ATOM 5864 C CA . GLU B 1 348 ? 1.08 32.344 1.019 1 98 348 GLU B CA 1
ATOM 5865 C C . GLU B 1 348 ? 1.101 33.281 2.211 1 98 348 GLU B C 1
ATOM 5867 O O . GLU B 1 348 ? 1.056 34.531 2.041 1 98 348 GLU B O 1
ATOM 5872 N N . LEU B 1 349 ? 1.124 32.75 3.363 1 97.62 349 LEU B N 1
ATOM 5873 C CA . LEU B 1 349 ? 1.161 33.562 4.574 1 97.62 349 LEU B CA 1
ATOM 5874 C C . LEU B 1 349 ? 2.412 34.438 4.605 1 97.62 349 LEU B C 1
ATOM 5876 O O . LEU B 1 349 ? 2.346 35.594 4.98 1 97.62 349 LEU B O 1
ATOM 5880 N N . VAL B 1 350 ? 3.52 33.875 4.195 1 98.12 350 VAL B N 1
ATOM 5881 C CA . VAL B 1 350 ? 4.785 34.594 4.211 1 98.12 350 VAL B CA 1
ATOM 5882 C C . VAL B 1 350 ? 4.812 35.625 3.074 1 98.12 350 VAL B C 1
ATOM 5884 O O . VAL B 1 350 ? 5.133 36.781 3.287 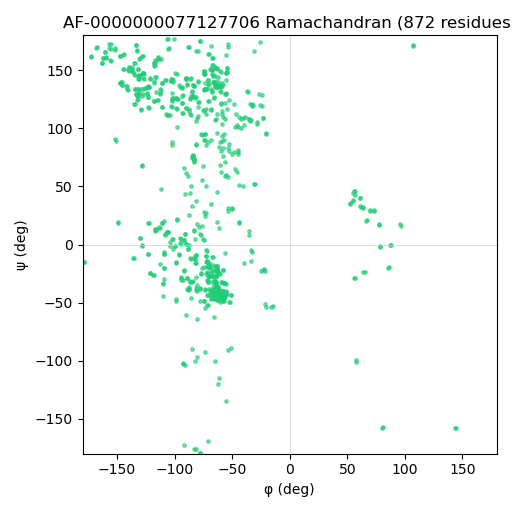1 98.12 350 VAL B O 1
ATOM 5887 N N . ASN B 1 351 ? 4.461 35.219 1.878 1 98.25 351 ASN B N 1
ATOM 5888 C CA . ASN B 1 351 ? 4.637 36.031 0.682 1 98.25 351 ASN B CA 1
ATOM 5889 C C . ASN B 1 351 ? 3.514 37.062 0.534 1 98.25 351 ASN B C 1
ATOM 5891 O O . ASN B 1 351 ? 3.754 38.188 0.109 1 98.25 351 ASN B O 1
ATOM 5895 N N . ASP B 1 352 ? 2.326 36.656 0.83 1 96.56 352 ASP B N 1
ATOM 5896 C CA . ASP B 1 352 ? 1.17 37.531 0.569 1 96.56 352 ASP B CA 1
ATOM 5897 C C . ASP B 1 352 ? 0.739 38.25 1.831 1 96.56 352 ASP B C 1
ATOM 5899 O O . ASP B 1 352 ? 0.571 39.5 1.812 1 96.56 352 ASP B O 1
ATOM 5903 N N . ALA B 1 353 ? 0.61 37.531 2.949 1 94.94 353 ALA B N 1
ATOM 5904 C CA . ALA B 1 353 ? 0.171 38.156 4.195 1 94.94 353 ALA B CA 1
ATOM 5905 C C . ALA B 1 353 ? 1.351 38.75 4.953 1 94.94 353 ALA B C 1
ATOM 5907 O O . ALA B 1 353 ? 1.162 39.5 5.918 1 94.94 353 ALA B O 1
ATOM 5908 N N . LYS B 1 354 ? 2.586 38.438 4.562 1 96.5 354 LYS B N 1
ATOM 5909 C CA . LYS B 1 354 ? 3.818 39.031 5.094 1 96.5 354 LYS B CA 1
ATOM 5910 C C . LYS B 1 354 ? 3.896 38.844 6.609 1 96.5 354 LYS B C 1
ATOM 5912 O O . LYS B 1 354 ? 4.234 39.781 7.332 1 96.5 354 LYS B O 1
ATOM 5917 N N . VAL B 1 355 ? 3.602 37.656 7.02 1 95.69 355 VAL B N 1
ATOM 5918 C CA . VAL B 1 355 ? 3.463 37.406 8.453 1 95.69 355 VAL B CA 1
ATOM 5919 C C . VAL B 1 355 ? 4.836 37.438 9.117 1 95.69 355 VAL B C 1
ATOM 5921 O O . VAL B 1 355 ? 4.941 37.5 10.344 1 95.69 355 VAL B O 1
ATOM 5924 N N . LEU B 1 356 ? 5.914 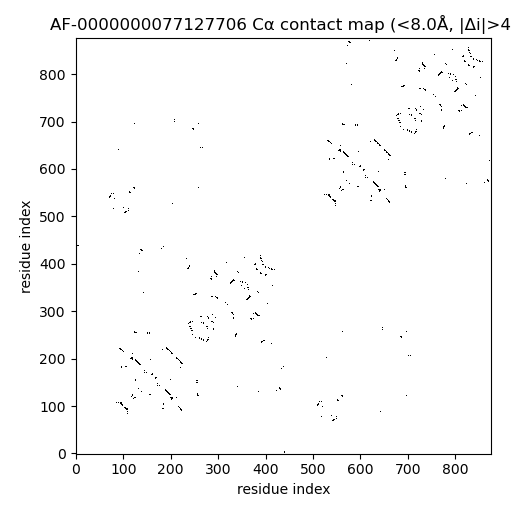37.375 8.312 1 96.69 356 LEU B N 1
ATOM 5925 C CA . LEU B 1 356 ? 7.254 37.312 8.891 1 96.69 356 LEU B CA 1
ATOM 5926 C C . LEU B 1 356 ? 8.07 38.531 8.516 1 96.69 356 LEU B C 1
ATOM 5928 O O . LEU B 1 356 ? 9.281 38.594 8.758 1 96.69 356 LEU B O 1
ATOM 5932 N N . GLU B 1 357 ? 7.453 39.5 8.023 1 94.38 357 GLU B N 1
ATOM 5933 C CA . GLU B 1 357 ? 8.164 40.688 7.598 1 94.38 357 GLU B CA 1
ATOM 5934 C C . GLU B 1 357 ? 8.852 41.375 8.773 1 94.38 357 GLU B C 1
ATOM 5936 O O . GLU B 1 357 ? 9.969 41.875 8.641 1 94.38 357 GLU B O 1
ATOM 5941 N N . HIS B 1 358 ? 8.227 41.375 9.883 1 94.12 358 HIS B N 1
ATOM 5942 C CA . HIS B 1 358 ? 8.75 42.031 11.078 1 94.12 358 HIS B CA 1
ATOM 5943 C C . HIS B 1 358 ? 9.984 41.344 11.609 1 94.12 358 HIS B C 1
ATOM 5945 O O . HIS B 1 358 ? 10.727 41.875 12.422 1 94.12 358 HIS B O 1
ATOM 5951 N N . LEU B 1 359 ? 10.281 40.125 11.062 1 94.81 359 LEU B N 1
ATOM 5952 C CA . LEU B 1 359 ? 11.445 39.344 11.461 1 9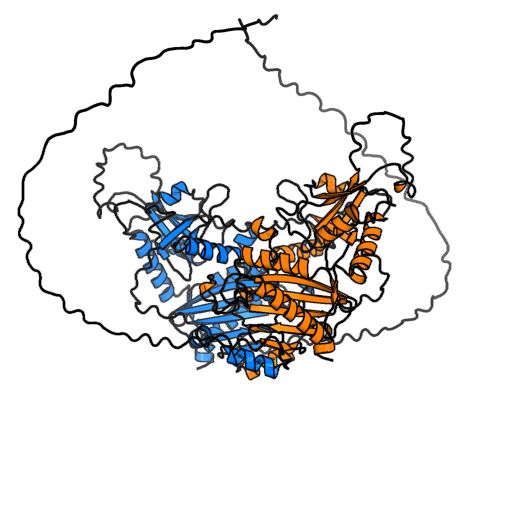4.81 359 LEU B CA 1
ATOM 5953 C C . LEU B 1 359 ? 12.453 39.25 10.32 1 94.81 359 LEU B C 1
ATOM 5955 O O . LEU B 1 359 ? 13.297 38.344 10.312 1 94.81 359 LEU B O 1
ATOM 5959 N N . ASN B 1 360 ? 12.297 40.062 9.32 1 94.19 360 ASN B N 1
ATOM 5960 C CA . ASN B 1 360 ? 13.211 40.25 8.195 1 94.19 360 ASN B CA 1
ATOM 5961 C C . ASN B 1 360 ? 13.227 39.031 7.273 1 94.19 360 ASN B C 1
ATOM 5963 O O . ASN B 1 360 ? 14.266 38.656 6.715 1 94.19 360 ASN B O 1
ATOM 5967 N N . VAL B 1 361 ? 12.133 38.312 7.211 1 96.31 361 VAL B N 1
ATOM 5968 C CA . VAL B 1 361 ? 11.984 37.25 6.227 1 96.31 361 VAL B CA 1
ATOM 5969 C C . VAL B 1 361 ? 11.281 37.781 4.984 1 96.31 361 VAL B C 1
ATOM 5971 O O . VAL B 1 361 ? 10.125 38.188 5.051 1 96.31 361 VAL B O 1
ATOM 5974 N N . ALA B 1 362 ? 11.961 37.656 3.869 1 93.69 362 ALA B N 1
ATOM 5975 C CA . ALA B 1 362 ? 11.539 38.375 2.67 1 93.69 362 ALA B CA 1
ATOM 5976 C C . ALA B 1 362 ? 10.625 37.531 1.801 1 93.69 362 ALA B C 1
ATOM 5978 O O . ALA B 1 362 ? 9.781 38.031 1.073 1 93.69 362 ALA B O 1
ATOM 5979 N N . ALA B 1 363 ? 10.867 36.25 1.869 1 97.25 363 ALA B N 1
ATOM 5980 C CA . ALA B 1 363 ? 10.148 35.438 0.91 1 97.25 363 ALA B CA 1
ATOM 5981 C C . ALA B 1 363 ? 10.156 33.969 1.336 1 97.25 363 ALA B C 1
ATOM 5983 O O . ALA B 1 363 ? 10.938 33.562 2.203 1 97.25 363 ALA B O 1
ATOM 5984 N N . PHE B 1 364 ? 9.211 33.281 0.752 1 98.25 364 PHE B N 1
ATOM 5985 C CA . PHE B 1 364 ? 9.172 31.812 0.727 1 98.25 364 PHE B CA 1
ATOM 5986 C C . PHE B 1 364 ? 9.25 31.297 -0.704 1 98.25 364 PHE B C 1
ATOM 5988 O O . PHE B 1 364 ? 8.43 31.656 -1.548 1 98.25 364 PHE B O 1
ATOM 5995 N N . GLU B 1 365 ? 10.242 30.438 -1.003 1 97.69 365 GLU B N 1
ATOM 5996 C CA . GLU B 1 365 ? 10.438 29.969 -2.371 1 97.69 365 GLU B CA 1
ATOM 5997 C C . GLU B 1 365 ? 10.594 28.453 -2.412 1 97.69 365 GLU B C 1
ATOM 5999 O O . GLU B 1 365 ? 11.047 27.828 -1.44 1 97.69 365 GLU B O 1
ATOM 6004 N N . PHE B 1 366 ? 10.172 27.891 -3.57 1 98.25 366 PHE B N 1
ATOM 6005 C CA . PHE B 1 366 ? 10.383 26.469 -3.836 1 98.25 366 PHE B CA 1
ATOM 6006 C C . PHE B 1 366 ? 11.547 26.281 -4.801 1 98.25 366 PHE B C 1
ATOM 6008 O O . PHE B 1 366 ? 11.492 26.734 -5.945 1 98.25 366 PHE B O 1
ATOM 6015 N N . ARG B 1 367 ? 12.531 25.609 -4.32 1 97.56 367 ARG B N 1
ATOM 6016 C CA . ARG B 1 367 ? 13.672 25.25 -5.148 1 97.56 367 ARG B CA 1
ATOM 6017 C C . ARG B 1 367 ? 14.445 24.094 -4.531 1 97.56 367 ARG B C 1
ATOM 6019 O O . ARG B 1 367 ? 14.266 23.766 -3.354 1 97.56 367 ARG B O 1
ATOM 6026 N N . ASP B 1 368 ? 15.305 23.516 -5.344 1 97.5 368 ASP B N 1
ATOM 6027 C CA . ASP B 1 368 ? 16.141 22.438 -4.824 1 97.5 368 ASP B CA 1
ATOM 6028 C C . ASP B 1 368 ? 17.062 22.938 -3.721 1 97.5 368 ASP B C 1
ATOM 6030 O O . ASP B 1 368 ? 17.609 24.047 -3.812 1 97.5 368 ASP B O 1
ATOM 6034 N N . VAL B 1 369 ? 17.172 22.188 -2.68 1 97.56 369 VAL B N 1
ATOM 6035 C CA . VAL B 1 369 ? 18.078 22.469 -1.573 1 97.56 369 VAL B CA 1
ATOM 6036 C C . VAL B 1 369 ? 19.031 21.297 -1.381 1 97.56 369 VAL B C 1
ATOM 6038 O O . VAL B 1 369 ? 18.609 20.172 -1.084 1 97.56 369 VAL B O 1
ATOM 6041 N N . GLY B 1 370 ? 20.281 21.547 -1.552 1 96.94 370 GLY B N 1
ATOM 6042 C CA . GLY B 1 370 ? 21.266 20.516 -1.248 1 96.94 370 GLY B CA 1
ATOM 6043 C C . GLY B 1 370 ? 21.359 20.188 0.232 1 96.94 370 GLY B C 1
ATOM 6044 O O . GLY B 1 370 ? 21.078 21.047 1.075 1 96.94 370 GLY B O 1
ATOM 6045 N N . VAL B 1 371 ? 21.781 19.016 0.51 1 95.81 371 VAL B N 1
ATOM 6046 C CA . VAL B 1 371 ? 21.875 18.562 1.896 1 95.81 371 VAL B CA 1
ATOM 6047 C C . VAL B 1 371 ? 22.797 19.5 2.684 1 95.81 371 VAL B C 1
ATOM 6049 O O . VAL B 1 371 ? 22.469 19.906 3.803 1 95.81 371 VAL B O 1
ATOM 6052 N N . GLU B 1 372 ? 23.875 19.844 2.133 1 93.5 372 GLU B N 1
ATOM 6053 C CA . GLU B 1 372 ? 24.828 20.719 2.814 1 93.5 372 GLU B CA 1
ATOM 6054 C C . GLU B 1 372 ? 24.219 22.094 3.078 1 93.5 372 GLU B C 1
ATOM 6056 O O . GLU B 1 372 ? 24.406 22.672 4.156 1 93.5 372 GLU B O 1
ATOM 6061 N N . GLU B 1 373 ? 23.578 22.594 2.107 1 94 373 GLU B N 1
ATOM 6062 C CA . GLU B 1 373 ? 22.891 23.875 2.297 1 94 373 GLU B CA 1
ATOM 6063 C C . GLU B 1 373 ? 21.859 23.781 3.416 1 94 373 GLU B C 1
ATOM 6065 O O . GLU B 1 373 ? 21.766 24.672 4.254 1 94 373 GLU B O 1
ATOM 6070 N N . GLY B 1 374 ? 21.125 22.703 3.455 1 94.69 374 GLY B N 1
ATOM 6071 C CA . GLY B 1 374 ? 20.125 22.5 4.496 1 94.69 374 GLY B CA 1
ATOM 6072 C C . GLY B 1 374 ? 20.734 22.422 5.887 1 94.69 374 GLY B C 1
ATOM 6073 O O . GLY B 1 374 ? 20.203 23.016 6.828 1 94.69 374 GLY B O 1
ATOM 6074 N N . LYS B 1 375 ? 21.781 21.766 5.965 1 92.06 375 LYS B N 1
ATOM 6075 C CA . LYS B 1 375 ? 22.438 21.594 7.262 1 92.06 375 LYS B CA 1
ATOM 6076 C C . LYS B 1 375 ? 23.031 22.906 7.762 1 92.06 375 LYS B C 1
ATOM 6078 O O . LYS B 1 375 ? 23.234 23.078 8.969 1 92.06 375 LYS B O 1
ATOM 6083 N N . ARG B 1 376 ? 23.266 23.859 6.922 1 91.56 376 ARG B N 1
ATOM 6084 C CA . ARG B 1 376 ? 23.875 25.125 7.281 1 91.56 376 ARG B CA 1
ATOM 6085 C C . ARG B 1 376 ? 22.812 26.219 7.441 1 91.56 376 ARG B C 1
ATOM 6087 O O . ARG B 1 376 ? 23.125 27.359 7.738 1 91.56 376 ARG B O 1
ATOM 6094 N N . ALA B 1 377 ? 21.625 25.859 7.211 1 94.94 377 ALA B N 1
ATOM 6095 C CA . ALA B 1 377 ? 20.547 26.828 7.336 1 94.94 377 ALA B CA 1
ATOM 6096 C C . ALA B 1 377 ? 20.469 27.391 8.758 1 94.94 377 ALA B C 1
ATOM 6098 O O . ALA B 1 377 ? 20.797 26.688 9.719 1 94.94 377 ALA B O 1
ATOM 6099 N N . ARG B 1 378 ? 20.047 28.625 8.867 1 93.75 378 ARG B N 1
ATOM 6100 C CA . ARG B 1 378 ? 19.891 29.25 10.18 1 93.75 378 ARG B CA 1
ATOM 6101 C C . ARG B 1 378 ? 18.828 28.516 11 1 93.75 378 ARG B C 1
ATOM 6103 O O . ARG B 1 378 ? 18.984 28.359 12.211 1 93.75 378 ARG B O 1
ATOM 6110 N N . GLU B 1 379 ? 17.75 28.266 10.43 1 95.88 379 GLU B N 1
ATOM 6111 C CA . GLU B 1 379 ? 16.688 27.422 10.992 1 95.88 379 GLU B CA 1
ATOM 6112 C C . GLU B 1 379 ? 16.219 26.391 9.977 1 95.88 379 GLU B C 1
ATOM 6114 O O . GLU B 1 379 ? 16.234 26.625 8.773 1 95.88 379 GLU B O 1
ATOM 6119 N N . THR B 1 380 ? 15.938 25.25 10.438 1 96.88 380 THR B N 1
ATOM 6120 C CA . THR B 1 380 ? 15.234 24.188 9.711 1 96.88 380 THR B CA 1
ATOM 6121 C C . THR B 1 380 ? 13.922 23.844 10.406 1 96.88 380 THR B C 1
ATOM 6123 O O . THR B 1 380 ? 13.844 23.828 11.633 1 96.88 380 THR B O 1
ATOM 6126 N N . MET B 1 381 ? 12.922 23.641 9.602 1 98 381 MET B N 1
ATOM 6127 C CA . MET B 1 381 ? 11.617 23.344 10.195 1 98 381 MET B CA 1
ATOM 6128 C C . MET B 1 381 ? 10.852 22.328 9.344 1 98 381 MET B C 1
ATOM 6130 O O . MET B 1 381 ? 11.039 22.266 8.133 1 98 381 MET B O 1
ATOM 6134 N N . LEU B 1 382 ? 10.008 21.547 9.969 1 98.38 382 LEU B N 1
ATOM 6135 C CA . LEU B 1 382 ? 9.07 20.641 9.312 1 98.38 382 LEU B CA 1
ATOM 6136 C C . LEU B 1 382 ? 7.668 21.234 9.289 1 98.38 382 LEU B C 1
ATOM 6138 O O . LEU B 1 382 ? 7.25 21.891 10.25 1 98.38 382 LEU B O 1
ATOM 6142 N N . ILE B 1 383 ? 6.973 21.047 8.172 1 97.81 383 ILE B N 1
ATOM 6143 C CA . ILE B 1 383 ? 5.68 21.688 7.957 1 97.81 383 ILE B CA 1
ATOM 6144 C C . ILE B 1 383 ? 4.664 20.656 7.469 1 97.81 383 ILE B C 1
ATOM 6146 O O . ILE B 1 383 ? 4.895 19.969 6.473 1 97.81 383 ILE B O 1
ATOM 6150 N N . GLY B 1 384 ? 3.525 20.531 8.172 1 94.75 384 GLY B N 1
ATOM 6151 C CA . GLY B 1 384 ? 2.43 19.641 7.812 1 94.75 384 GLY B CA 1
ATOM 6152 C C . GLY B 1 384 ? 1.162 19.906 8.602 1 94.75 384 GLY B C 1
ATOM 6153 O O . GLY B 1 384 ? 1.183 20.641 9.594 1 94.75 384 GLY B O 1
ATOM 6154 N N . SER B 1 385 ? 0.083 19.297 8.188 1 87.94 385 SER B N 1
ATOM 6155 C CA . SER B 1 385 ? -1.232 19.531 8.773 1 87.94 385 SER B CA 1
ATOM 6156 C C . SER B 1 385 ? -1.286 19.094 10.227 1 87.94 385 SER B C 1
ATOM 6158 O O . SER B 1 385 ? -1.988 19.688 11.039 1 87.94 385 SER B O 1
ATOM 6160 N N . VAL B 1 386 ? -0.545 18.047 10.523 1 82.31 386 VAL B N 1
ATOM 6161 C CA . VAL B 1 386 ? -0.613 17.469 11.867 1 82.31 386 VAL B CA 1
ATOM 6162 C C . VAL B 1 386 ? 0.407 18.156 12.773 1 82.31 386 VAL B C 1
ATOM 6164 O O . VAL B 1 386 ? 0.082 18.562 13.891 1 82.31 386 VAL B O 1
ATOM 6167 N N . ILE B 1 387 ? 1.542 18.453 12.219 1 87.94 387 ILE B N 1
ATOM 6168 C CA . ILE B 1 387 ? 2.615 19 13.039 1 87.94 387 ILE B CA 1
ATOM 6169 C C . ILE B 1 387 ? 2.619 20.531 12.938 1 87.94 387 ILE B C 1
ATOM 6171 O O . ILE B 1 387 ? 3.289 21.203 13.719 1 87.94 387 ILE B O 1
ATOM 6175 N N . HIS B 1 388 ? 1.83 21.109 12.039 1 93.31 388 HIS B N 1
ATOM 6176 C CA . HIS B 1 388 ? 1.842 22.531 11.727 1 93.31 388 HIS B CA 1
ATOM 6177 C C . HIS B 1 388 ? 3.223 22.984 11.266 1 93.31 388 HIS B C 1
ATOM 6179 O O . HIS B 1 388 ? 3.621 22.703 10.133 1 93.31 388 HIS B O 1
ATOM 6185 N N . VAL B 1 389 ? 4 23.594 12.211 1 96.75 389 VAL B N 1
ATOM 6186 C CA . VAL B 1 389 ? 5.398 23.953 12 1 96.75 389 VAL B CA 1
ATOM 6187 C C . VAL B 1 389 ? 6.223 23.562 13.227 1 96.75 389 VAL B C 1
ATOM 6189 O O . VAL B 1 389 ? 5.93 24.016 14.336 1 96.75 389 VAL B O 1
ATOM 6192 N N . ALA B 1 390 ? 7.195 22.734 13 1 96.44 390 ALA B N 1
ATOM 6193 C CA . ALA B 1 390 ? 8.055 22.297 14.102 1 96.44 390 ALA B CA 1
ATOM 6194 C C . ALA B 1 390 ? 9.531 22.5 13.766 1 96.44 390 ALA B C 1
ATOM 6196 O O . ALA B 1 390 ? 10 22.062 12.711 1 96.44 390 ALA B O 1
ATOM 6197 N N . PRO B 1 391 ? 10.273 23.156 14.633 1 96.31 391 PRO B N 1
ATOM 6198 C CA . PRO B 1 391 ? 11.688 23.406 14.359 1 96.31 391 PRO B CA 1
ATOM 6199 C C . PRO B 1 391 ? 12.547 22.141 14.516 1 96.31 391 PRO B C 1
ATOM 6201 O O . PRO B 1 391 ? 12.258 21.297 15.359 1 96.31 391 PRO B O 1
ATOM 6204 N N . VAL B 1 392 ? 13.555 22.062 13.703 1 96.06 392 VAL B N 1
ATOM 6205 C CA . VAL B 1 392 ? 14.586 21.031 13.82 1 96.06 392 VAL B CA 1
ATOM 6206 C C . VAL B 1 392 ? 15.805 21.594 14.539 1 96.06 392 VAL B C 1
ATOM 6208 O O . VAL B 1 392 ? 16.359 22.625 14.125 1 96.06 392 VAL B O 1
ATOM 6211 N N . VAL B 1 393 ? 16.25 20.969 15.57 1 94 393 VAL B N 1
ATOM 6212 C CA . VAL B 1 393 ? 17.344 21.531 16.359 1 94 393 VAL B CA 1
ATOM 6213 C C . VAL B 1 393 ? 18.609 20.688 16.141 1 94 393 VAL B C 1
ATOM 6215 O O . VAL B 1 393 ? 19.719 21.125 16.453 1 94 393 VAL B O 1
ATOM 6218 N N . GLU B 1 394 ? 18.406 19.484 15.688 1 95.06 394 GLU B N 1
ATOM 6219 C CA . GLU B 1 394 ? 19.516 18.578 15.422 1 95.06 394 GLU B CA 1
ATOM 6220 C C . GLU B 1 394 ? 19.281 17.766 14.156 1 95.06 394 GLU B C 1
ATOM 6222 O O . GLU B 1 394 ? 18.172 17.281 13.914 1 95.06 394 GLU B O 1
ATOM 6227 N N . TRP B 1 395 ? 20.312 17.703 13.305 1 96.56 395 TRP B N 1
ATOM 6228 C CA . TRP B 1 395 ? 20.281 16.891 12.094 1 96.56 395 TRP B CA 1
ATOM 6229 C C . TRP B 1 395 ? 21.516 15.992 12.008 1 96.56 395 TRP B C 1
ATOM 6231 O O . TRP B 1 395 ? 22.641 16.484 11.828 1 96.56 395 TRP B O 1
ATOM 6241 N N . ASP B 1 396 ? 21.266 14.641 12.039 1 97.12 396 ASP B N 1
ATOM 6242 C CA . ASP B 1 396 ? 22.328 13.641 12 1 97.12 396 ASP B CA 1
ATOM 6243 C C . ASP B 1 396 ? 23.344 13.875 13.102 1 97.12 396 ASP B C 1
ATOM 6245 O O . ASP B 1 396 ? 24.562 13.812 12.867 1 97.12 396 ASP B O 1
ATOM 6249 N N . GLY B 1 397 ? 22.875 14.281 14.219 1 94.06 397 GLY B N 1
ATOM 6250 C CA . GLY B 1 397 ? 23.734 14.422 15.383 1 94.06 397 GLY B CA 1
ATOM 6251 C C . GLY B 1 397 ? 24.406 15.781 15.461 1 94.06 397 GLY B C 1
ATOM 6252 O O . GLY B 1 397 ? 25.109 16.078 16.422 1 94.06 397 GLY B O 1
ATOM 6253 N N . GLU B 1 398 ? 24.172 16.625 14.531 1 92.56 398 GLU B N 1
ATOM 6254 C CA . GLU B 1 398 ? 24.75 17.969 14.516 1 92.56 398 GLU B CA 1
ATOM 6255 C C . GLU B 1 398 ? 23.688 19.031 14.758 1 92.56 398 GLU B C 1
ATOM 6257 O O . GLU B 1 398 ? 22.594 18.953 14.18 1 92.56 398 GLU B O 1
ATOM 6262 N N . ALA B 1 399 ? 24.016 20.031 15.547 1 91.69 399 ALA B N 1
ATOM 6263 C CA . ALA B 1 399 ? 23.094 21.109 15.836 1 91.69 399 ALA B CA 1
ATOM 6264 C C . ALA B 1 399 ? 22.781 21.922 14.578 1 91.69 399 ALA B C 1
ATOM 6266 O O . ALA B 1 399 ? 23.672 22.188 13.773 1 91.69 399 ALA B O 1
ATOM 6267 N N . VAL B 1 400 ? 21.531 22.203 14.438 1 89 400 VAL B N 1
ATOM 6268 C CA . VAL B 1 400 ? 21.109 23.062 13.336 1 89 400 VAL B CA 1
ATOM 6269 C C . VAL B 1 400 ? 21.234 24.531 13.75 1 89 400 VAL B C 1
ATOM 6271 O O . VAL B 1 400 ? 20.844 24.891 14.859 1 89 400 VAL B O 1
ATOM 6274 N N . GLY B 1 401 ? 21.641 25.359 12.766 1 77.56 401 GLY B N 1
ATOM 6275 C CA . GLY B 1 401 ? 21.766 26.781 13.039 1 77.56 401 GLY B CA 1
ATOM 6276 C C . GLY B 1 401 ? 23.062 27.125 13.758 1 77.56 401 GLY B C 1
ATOM 6277 O O . GLY B 1 401 ? 24.078 26.453 13.594 1 77.56 401 GLY B O 1
ATOM 6278 N N . ASP B 1 402 ? 23.047 28.281 14.445 1 65.31 402 ASP B N 1
ATOM 6279 C CA . ASP B 1 402 ? 24.25 28.75 15.133 1 65.31 402 ASP B CA 1
ATOM 6280 C C . ASP B 1 402 ? 24.422 28.047 16.469 1 65.31 402 ASP B C 1
ATOM 6282 O O . ASP B 1 402 ? 23.438 27.688 17.125 1 65.31 402 ASP B O 1
ATOM 6286 N N . GLU B 1 403 ? 25.438 27.125 16.578 1 55.56 403 GLU B N 1
ATOM 6287 C CA . GLU B 1 403 ? 25.859 26.312 17.719 1 55.56 403 GLU B CA 1
ATOM 6288 C C . GLU B 1 403 ? 25.422 26.953 19.031 1 55.56 403 GLU B C 1
ATOM 6290 O O . GLU B 1 403 ? 25.266 26.25 20.031 1 55.56 403 GLU B O 1
ATOM 6295 N N . THR B 1 404 ? 25.172 28.281 19.031 1 49.5 404 THR B N 1
ATOM 6296 C CA . THR B 1 404 ? 25.078 28.906 20.344 1 49.5 404 THR B CA 1
ATOM 6297 C C . THR B 1 404 ? 23.609 29.078 20.766 1 49.5 404 THR B C 1
ATOM 6299 O O . THR B 1 404 ? 23.328 29.375 21.922 1 49.5 404 THR B O 1
ATOM 6302 N N . THR B 1 405 ? 22.672 28.953 19.812 1 55.94 405 THR B N 1
ATOM 6303 C CA . THR B 1 405 ? 21.312 29.203 20.281 1 55.94 405 THR B CA 1
ATOM 6304 C C . THR B 1 405 ? 20.359 28.109 19.828 1 55.94 405 THR B C 1
ATOM 6306 O O . THR B 1 405 ? 20.531 27.547 18.734 1 55.94 405 THR B O 1
ATOM 6309 N N . THR B 1 406 ? 19.625 27.531 20.75 1 65.31 406 THR B N 1
ATOM 6310 C CA . THR B 1 406 ? 18.562 26.578 20.484 1 65.31 406 THR B CA 1
ATOM 6311 C C . THR B 1 406 ? 17.266 27.312 20.141 1 65.31 406 THR B C 1
ATOM 6313 O O . THR B 1 406 ? 16.203 26.688 20 1 65.31 406 THR B O 1
ATOM 6316 N N . GLU B 1 407 ? 17.422 28.625 19.906 1 83.06 407 GLU B N 1
ATOM 6317 C CA . GLU B 1 407 ? 16.219 29.391 19.641 1 83.06 407 GLU B CA 1
ATOM 6318 C C . GLU B 1 407 ? 15.82 29.297 18.172 1 83.06 407 GLU B C 1
ATOM 6320 O O . GLU B 1 407 ? 16.672 29.297 17.281 1 83.06 407 GLU B O 1
ATOM 6325 N N . THR B 1 408 ? 14.586 29.141 17.906 1 91.62 408 THR B N 1
ATOM 6326 C CA . THR B 1 408 ? 14.023 29.062 16.562 1 91.62 408 THR B CA 1
ATOM 6327 C C . THR B 1 408 ? 12.867 30.047 16.406 1 91.62 408 THR B C 1
ATOM 6329 O O . THR B 1 408 ? 11.727 29.641 16.172 1 91.62 408 THR B O 1
ATOM 6332 N N . PRO B 1 409 ? 13.203 31.375 16.422 1 93.12 409 PRO B N 1
ATOM 6333 C CA . PRO B 1 409 ? 12.141 32.375 16.438 1 93.12 409 PRO B CA 1
ATOM 6334 C C . PRO B 1 409 ? 11.273 32.344 15.18 1 93.12 409 PRO B C 1
ATOM 6336 O O . PRO B 1 409 ? 10.078 32.625 15.242 1 93.12 409 PRO B O 1
ATOM 6339 N N . ILE B 1 410 ? 11.859 32.094 14.023 1 95.44 410 ILE B N 1
ATOM 6340 C CA . ILE B 1 410 ? 11.102 32.094 12.781 1 95.44 410 ILE B CA 1
ATOM 6341 C C . ILE B 1 410 ? 10.133 30.906 12.758 1 95.44 410 ILE B C 1
ATOM 6343 O O . ILE B 1 410 ? 8.953 31.078 12.445 1 95.44 410 ILE B O 1
ATOM 6347 N N . ALA B 1 411 ? 10.609 29.734 13.117 1 96.12 411 ALA B N 1
ATOM 6348 C CA . ALA B 1 411 ? 9.75 28.562 13.172 1 96.12 411 ALA B CA 1
ATOM 6349 C C . ALA B 1 411 ? 8.617 28.75 14.172 1 96.12 411 ALA B C 1
ATOM 6351 O O . ALA B 1 411 ? 7.473 28.375 13.914 1 96.12 411 ALA B O 1
ATOM 6352 N N . ASP B 1 412 ? 8.938 29.328 15.297 1 95.12 412 ASP B N 1
ATOM 6353 C CA . ASP B 1 412 ? 7.93 29.578 16.328 1 95.12 412 ASP B CA 1
ATOM 6354 C C . ASP B 1 412 ? 6.867 30.562 15.828 1 95.12 412 ASP B C 1
ATOM 6356 O O . ASP B 1 412 ? 5.672 30.344 16.047 1 95.12 412 ASP B O 1
ATOM 6360 N N . ALA B 1 413 ? 7.355 31.594 15.227 1 95.56 413 ALA B N 1
ATOM 6361 C CA . ALA B 1 413 ? 6.426 32.594 14.695 1 95.56 413 ALA B CA 1
ATOM 6362 C C . ALA B 1 413 ? 5.531 31.984 13.617 1 95.56 413 ALA B C 1
ATOM 6364 O O . ALA B 1 413 ? 4.336 32.281 13.547 1 95.56 413 ALA B O 1
ATOM 6365 N N . LEU B 1 414 ? 6.117 31.219 12.805 1 96.88 414 LEU B N 1
ATOM 6366 C CA . LEU B 1 414 ? 5.355 30.578 11.742 1 96.88 414 LEU B CA 1
ATOM 6367 C C . LEU B 1 414 ? 4.359 29.578 12.312 1 96.88 414 LEU B C 1
ATOM 6369 O O . LEU B 1 414 ? 3.246 29.438 11.805 1 96.88 414 LEU B O 1
ATOM 6373 N N . HIS B 1 415 ? 4.754 28.797 13.312 1 96.5 415 HIS B N 1
ATOM 6374 C CA . HIS B 1 415 ? 3.832 27.906 14.008 1 96.5 415 HIS B CA 1
ATOM 6375 C C . HIS B 1 415 ? 2.605 28.656 14.5 1 96.5 415 HIS B C 1
ATOM 6377 O O . HIS B 1 415 ? 1.472 28.234 14.273 1 96.5 415 HIS B O 1
ATOM 6383 N N . ALA B 1 416 ? 2.84 29.766 15.172 1 95 416 ALA B N 1
ATOM 6384 C CA . ALA B 1 416 ? 1.751 30.578 15.695 1 95 416 ALA B CA 1
ATOM 6385 C C . ALA B 1 416 ? 0.855 31.094 14.562 1 95 416 ALA B C 1
ATOM 6387 O O . ALA B 1 416 ? -0.368 31.141 14.711 1 95 416 ALA B O 1
ATOM 6388 N N . ALA B 1 417 ? 1.491 31.484 13.492 1 95.81 417 ALA B N 1
ATOM 6389 C CA . ALA B 1 417 ? 0.732 31.984 12.352 1 95.81 417 ALA B CA 1
ATOM 6390 C C . ALA B 1 417 ? -0.176 30.891 11.781 1 95.81 417 ALA B C 1
ATOM 6392 O O . ALA B 1 417 ? -1.322 31.172 11.414 1 95.81 417 ALA B O 1
ATOM 6393 N N . VAL B 1 418 ? 0.305 29.672 11.695 1 95.5 418 VAL B N 1
ATOM 6394 C CA . VAL B 1 418 ? -0.47 28.562 11.156 1 95.5 418 VAL B CA 1
ATOM 6395 C C . VAL B 1 418 ? -1.609 28.203 12.109 1 95.5 418 VAL B C 1
ATOM 6397 O O . VAL B 1 418 ? -2.742 27.984 11.68 1 95.5 418 VAL B O 1
ATOM 6400 N N . VAL B 1 419 ? -1.327 28.188 13.367 1 93.62 419 VAL B N 1
ATOM 6401 C CA . VAL B 1 419 ? -2.352 27.906 14.367 1 93.62 419 VAL B CA 1
ATOM 6402 C C . VAL B 1 419 ? -3.467 28.953 14.266 1 93.62 419 VAL B C 1
ATOM 6404 O O . VAL B 1 419 ? -4.652 28.609 14.312 1 93.62 419 VAL B O 1
ATOM 6407 N N . ARG B 1 420 ? -3.105 30.219 14.109 1 94.19 420 ARG B N 1
ATOM 6408 C CA . ARG B 1 420 ? -4.086 31.281 13.945 1 94.19 420 ARG B CA 1
ATOM 6409 C C . ARG B 1 420 ? -4.879 31.109 12.656 1 94.19 420 ARG B C 1
ATOM 6411 O O . ARG B 1 420 ? -6.086 31.344 12.633 1 94.19 420 ARG B O 1
ATOM 6418 N N . ASP B 1 421 ? -4.168 30.75 11.609 1 95.56 421 ASP B N 1
ATOM 6419 C CA . ASP B 1 421 ? -4.809 30.516 10.32 1 95.56 421 ASP B CA 1
ATOM 6420 C C . ASP B 1 421 ? -5.875 29.438 10.422 1 95.56 421 ASP B C 1
ATOM 6422 O O . ASP B 1 421 ? -6.977 29.578 9.891 1 95.56 421 ASP B O 1
ATOM 6426 N N . ILE B 1 422 ? -5.609 28.359 11.117 1 93.62 422 ILE B N 1
ATOM 6427 C CA . ILE B 1 422 ? -6.5 27.219 11.312 1 93.62 422 ILE B CA 1
ATOM 6428 C C . ILE B 1 422 ? -7.719 27.656 12.133 1 93.62 422 ILE B C 1
ATOM 6430 O O . ILE B 1 422 ? -8.836 27.188 11.883 1 93.62 422 ILE B O 1
ATOM 6434 N N . ALA B 1 423 ? -7.496 28.594 12.969 1 91 423 ALA B N 1
ATOM 6435 C CA . ALA B 1 423 ? -8.547 28.984 13.906 1 91 423 ALA B CA 1
ATOM 6436 C C . ALA B 1 423 ? -9.438 30.078 13.305 1 91 423 ALA B C 1
ATOM 6438 O O . ALA B 1 423 ? -10.633 30.141 13.609 1 91 423 ALA B O 1
ATOM 6439 N N . THR B 1 424 ? -8.844 30.922 12.383 1 91.38 424 THR B N 1
ATOM 6440 C CA . THR B 1 424 ? -9.594 32.156 12.188 1 91.38 424 THR B CA 1
ATOM 6441 C C . THR B 1 424 ? -9.695 32.5 10.703 1 91.38 424 THR B C 1
ATOM 6443 O O . THR B 1 424 ? -10.445 33.406 10.32 1 91.38 424 THR B O 1
ATOM 6446 N N . ASN B 1 425 ? -8.961 31.844 9.883 1 91.12 425 ASN B N 1
ATOM 6447 C CA . ASN B 1 425 ? -8.961 32.25 8.484 1 91.12 425 ASN B CA 1
ATOM 6448 C C . ASN B 1 425 ? -10.227 31.797 7.766 1 91.12 425 ASN B C 1
ATOM 6450 O O . ASN B 1 425 ? -10.203 30.797 7.047 1 91.12 425 ASN B O 1
ATOM 6454 N N . VAL B 1 426 ? -11.203 32.562 7.664 1 90.12 426 VAL B N 1
ATOM 6455 C CA . VAL B 1 426 ? -12.578 32.25 7.305 1 90.12 426 VAL B CA 1
ATOM 6456 C C . VAL B 1 426 ? -12.625 31.719 5.867 1 90.12 426 VAL B C 1
ATOM 6458 O O . VAL B 1 426 ? -13.25 30.703 5.59 1 90.12 426 VAL B O 1
ATOM 6461 N N . PRO B 1 427 ? -11.859 32.312 4.961 1 93.19 427 PRO B N 1
ATOM 6462 C CA . PRO B 1 427 ? -11.945 31.844 3.58 1 93.19 427 PRO B CA 1
ATOM 6463 C C . PRO B 1 427 ? -11.445 30.406 3.416 1 93.19 427 PRO B C 1
ATOM 6465 O O . PRO B 1 427 ? -11.797 29.734 2.443 1 93.19 427 PRO B O 1
ATOM 6468 N N . GLU B 1 428 ? -10.648 29.984 4.363 1 95.62 428 GLU B N 1
ATOM 6469 C CA . GLU B 1 428 ? -10.07 28.656 4.27 1 95.62 428 GLU B CA 1
ATOM 6470 C C . GLU B 1 428 ? -10.727 27.688 5.258 1 95.62 428 GLU B C 1
ATOM 6472 O O . GLU B 1 428 ? -10.211 26.609 5.508 1 95.62 428 GLU B O 1
ATOM 6477 N N . LEU B 1 429 ? -11.797 28.141 5.828 1 97.81 429 LEU B N 1
ATOM 6478 C CA . LEU B 1 429 ? -12.516 27.312 6.797 1 97.81 429 LEU B CA 1
ATOM 6479 C C . LEU B 1 429 ? -13.883 26.906 6.258 1 97.81 429 LEU B C 1
ATOM 6481 O O . LEU B 1 429 ? -14.633 27.734 5.754 1 97.81 429 LEU B O 1
ATOM 6485 N N . THR B 1 430 ? -14.195 25.625 6.32 1 98.44 430 THR B N 1
ATOM 6486 C CA . THR B 1 430 ? -15.508 25.109 5.961 1 98.44 430 THR B CA 1
ATOM 6487 C C . THR B 1 430 ? -16.281 24.672 7.207 1 98.44 430 THR B C 1
ATOM 6489 O O . THR B 1 430 ? -15.914 23.688 7.859 1 98.44 430 THR B O 1
ATOM 6492 N N . PRO B 1 431 ? -17.297 25.359 7.508 1 98.25 431 PRO B N 1
ATOM 6493 C CA . PRO B 1 431 ? -18.047 25.047 8.727 1 98.25 431 PRO B CA 1
ATOM 6494 C C . PRO B 1 431 ? -18.719 23.672 8.656 1 98.25 431 PRO B C 1
ATOM 6496 O O . PRO B 1 431 ? -19.219 23.281 7.598 1 98.25 431 PRO B O 1
ATOM 6499 N N . VAL B 1 432 ? -18.688 22.953 9.734 1 98.5 432 VAL B N 1
ATOM 6500 C CA . VAL B 1 432 ? -19.375 21.672 9.852 1 98.5 432 VAL B CA 1
ATOM 6501 C C . VAL B 1 432 ? -20.828 21.891 10.258 1 98.5 432 VAL B C 1
ATOM 6503 O O . VAL B 1 432 ? -21.109 22.641 11.203 1 98.5 432 VAL B O 1
ATOM 6506 N N . PRO B 1 433 ? -21.75 21.25 9.57 1 98 433 PRO B N 1
ATOM 6507 C CA . PRO B 1 433 ? -23.172 21.438 9.867 1 98 433 PRO B CA 1
ATOM 6508 C C . PRO B 1 433 ? -23.672 20.531 10.992 1 98 433 PRO B C 1
ATOM 6510 O O . PRO B 1 433 ? -24.484 19.641 10.75 1 98 433 PRO B O 1
ATOM 6513 N N . TYR B 1 434 ? -23.344 20.828 12.141 1 97.62 434 TYR B N 1
ATOM 6514 C CA . TYR B 1 434 ? -23.688 20 13.297 1 97.62 434 TYR B CA 1
ATOM 6515 C C . TYR B 1 434 ? -25.188 19.906 13.484 1 97.62 434 TYR B C 1
ATOM 6517 O O . TYR B 1 434 ? -25.688 18.953 14.086 1 97.62 434 TYR B O 1
ATOM 6525 N N . GLU B 1 435 ? -25.953 20.828 12.984 1 95.62 435 GLU B N 1
ATOM 6526 C CA . GLU B 1 435 ? -27.406 20.891 13.148 1 95.62 435 GLU B CA 1
ATOM 6527 C C . GLU B 1 435 ? -28.078 19.703 12.461 1 95.62 435 GLU B C 1
ATOM 6529 O O . GLU B 1 435 ? -29.234 19.391 12.766 1 95.62 435 GLU B O 1
ATOM 6534 N N . LEU B 1 436 ? -27.406 19.078 11.594 1 94.06 436 LEU B N 1
ATOM 6535 C CA . LEU B 1 436 ? -27.969 17.938 10.891 1 94.06 436 LEU B CA 1
ATOM 6536 C C . LEU B 1 436 ? -28.188 16.766 11.844 1 94.06 436 LEU B C 1
ATOM 6538 O O . LEU B 1 436 ? -29 15.875 11.562 1 94.06 436 LEU B O 1
ATOM 6542 N N . TYR B 1 437 ? -27.484 16.703 12.969 1 91.25 437 TYR B N 1
ATOM 6543 C CA . TYR B 1 437 ? -27.578 15.547 13.852 1 91.25 437 TYR B CA 1
ATOM 6544 C C . TYR B 1 437 ? -27.875 15.977 15.281 1 91.25 437 TYR B C 1
ATOM 6546 O O . TYR B 1 437 ? -27.906 15.148 16.203 1 91.25 437 TYR B O 1
ATOM 6554 N N . GLU B 1 438 ? -27.984 17.281 15.484 1 83.5 438 GLU B N 1
ATOM 6555 C CA . GLU B 1 438 ? -28.438 17.797 16.766 1 83.5 438 GLU B CA 1
ATOM 6556 C C . GLU B 1 438 ? -29.969 17.875 16.812 1 83.5 438 GLU B C 1
ATOM 6558 O O . GLU B 1 438 ? -30.625 18.062 15.789 1 83.5 438 GLU B O 1
#

InterPro domains:
  IPR001544 Aminotransferase class IV [PF01063] (126-395)
  IPR036038 Aminotransferase-like, PLP-dependent enzymes [SSF56752] (103-419)
  IPR043131 Branched-chain-amino-acid aminotransferase-like, N-terminal [G3DSA:3.30.470.10] (79-221)
  IPR043132 Branched-chain-amino-acid aminotransferase-like, C-terminal [G3DSA:3.20.10.10] (232-421)
  IPR050571 Class-IV Pyridoxal-Phosphate-Dependent Aminotransferase [PTHR42743] (63-424)

Organism: Micromonas pusilla (strain CCMP1545) (NCBI:txid564608)

Sequence (876 aa):
MSAPARCPLAATATGRKLERAAAAAAAAARARGRRRRRRAHPPRPRWTTAVAAASSPSPSPPSDDDDDDIPVLDAAGVHARLASRTHDAAKDTFAAFYSSWTGCITTDPAAIVLPFDDHMVHRGHGVFDTAHLENGALHLLDRHLARFKRSMAAARVPPPFGDGDGDGDDCAEKMKAIILRVAAASGVRDHGQVRYYASAGPGGFALSREECVRSVFYVVVVRKKRRAGAGEKPKRLRVVTTPIPMKPGVFATTKTTNYLPNALVVADAIDKRADVGLWVTENGFVGEGPSMNVAFLVPADDAGGGGGGDEEDETVCGEAFKTNKKWKLVSPPTSNILAGCTVARVAELVNDAKVLEHLNVAAFEFRDVGVEEGKRARETMLIGSVIHVAPVVEWDGEAVGDETTTETPIADALHAAVVRDIATNVPELTPVPYELYEMSAPARCPLAATATGRKLERAAAAAAAAARARGRRRRRRAHPPRPRWTTAVAAASSPSPSPPSDDDDDDIPVLDAAGVHARLASRTHDAAKDTFAAFYSSWTGCITTDPAAIVLPFDDHMVHRGHGVFDTAHLENGALHLLDRHLARFKRSMAAARVPPPFGDGDGDGDDCAEKMKAIILRVAAASGVRDHGQVRYYASAGPGGFALSREECVRSVFYVVVVRKKRRAGAGEKPKRLRVVTTPIPMKPGVFATTKTTNYLPNALVVADAIDKRADVGLWVTENGFVGEGPSMNVAFLVPADDAGGGGGGDEEDETVCGEAFKTNKKWKLVSPPTSNILAGCTVARVAELVNDAKVLEHLNVAAFEFRDVGVEEGKRARETMLIGSVIHVAPVVEWDGEAVGDETTTETPIADALHAAVVRDIATNVPELTPVPYELYE

Foldseek 3Di:
DQDDDDDDDDDDPDDDDDDPPPDDDDDDDDDDDDDDDDPPPDDPDPPPPCPPPPPPPQPDDPPPPPPPDDDDDDPVVVLVVLLVPQGDQLVVWWQKKDKVVVPDMDRRSSPRDDDCQFCCNQPLLKFKFKWFAAQQWTFQVVVRLVLRVVLCVLSVADQQPDPPPPPCPVSSVVLVVVQLVRVLNSVDHHQKMKMKMKTLAGFGNDPDSVRHPHIMIMIIMTHDDPPPDPVDFFDAWAEEADPQAADFQSVQAHRTSPLPSLVVQCVRCVVVVTRWYWYAHPVQWTAATSAWWKKFKDFDPPDPPPPPDPPDPPVDDPCVLVPPTAIEMETEDSRRHYPAPLVVVLQCCCAPVVLCVVSRYHGYYHHTDGPVNRQAGQWMWIDHNNSHIHTYQHYNRHGGHDPPDSDDVPSRSSSVVSVCCRHPVVVRIGRRDSVVPD/DDPDDPDDDDDDDDDPDDDPDDPDDDPDDPDDDDDDDDPPPDDPPPPPPPPVPPPPPQPDDPPPPPPPDDDDDDPVVVLVVLLVPQGPQLVPWWQKKDKVVVGDMDRRSSPRDDDCQFCCNQPLLKFKFKWFAAQQWTFQVVVRLVLRVVLCVLSVADQQPDPPPPPCPVSSVVLVVVQLVRVLNSVDHHQKMKMKMKTLAGFGNDPDSVRHPHIMIMIIMTHDDPPPDPVDFFDAWAEEADPQAADFQSVQARRTSPLPSLVVQCVRCVVVVTRWYWYAHPVQWTAATSAWWKKFKDWDPDDPPPPPDPPDPPVDDPCVLVPPTAIEMETEDSRRHYPAPLVVVLQCCCAPVVLCVVSRYHGYYHHTDGPVNRQAGQWMWIDHNNSHIHTYQHYNRHGGHDPPDSDDVPSRSSSVVRVCCRHPVVVRIGGRDSVVPD